Protein AF-0000000085165611 (afdb_homodimer)

InterPro domains:
  IPR003018 GAF domain [PF01590] (35-197)
  IPR003018 GAF domain [SM00065] (34-207)
  IPR003607 HD/PDEase domain [SM00471] (224-496)
  IPR003607 HD/PDEase domain [cd00077] (228-329)
  IPR003607 HD/PDEase domain [cd00077] (419-497)
  IPR006674 HD domain [PF01966] (229-298)
  IPR029016 GAF-like domain superfamily [G3DSA:3.30.450.40] (13-206)
  IPR037522 HD-GYP domain [PF13487] (404-520)
  IPR037522 HD-GYP domain [PS51832] (206-311)
  IPR037522 HD-GYP domain [PS51832] (328-537)

pLDDT: mean 88.77, std 11.67, range [25.05, 98.56]

Solvent-accessible surface area (backbone atoms only — not comparable to full-atom values): 56032 Å² total; per-residue (Å²): 122,44,41,41,57,64,50,50,49,45,53,50,46,49,43,48,50,48,45,51,50,52,48,50,48,49,34,51,55,56,59,47,89,44,68,67,58,37,52,51,47,53,49,52,52,50,26,62,77,55,22,27,44,26,37,38,36,30,37,56,37,73,94,77,42,26,28,34,34,68,46,75,51,52,73,58,51,88,75,70,87,74,54,59,79,39,70,42,70,59,38,47,47,33,61,60,22,29,14,47,73,70,63,42,66,43,80,38,56,42,56,81,67,61,82,68,77,54,76,41,48,79,75,59,64,61,30,64,74,62,65,43,54,75,32,15,36,39,34,31,29,11,28,32,95,88,63,52,52,50,22,29,42,35,37,31,29,26,32,76,51,71,87,64,71,62,46,53,89,48,27,72,80,45,34,41,57,78,47,73,65,55,52,51,53,49,37,48,52,33,21,34,48,29,32,45,50,51,50,52,49,50,52,52,39,50,51,46,26,45,52,30,43,52,53,47,53,46,53,53,55,23,65,72,36,64,63,40,60,64,44,36,59,51,25,16,52,38,26,41,49,47,52,53,50,38,48,68,33,77,63,75,94,43,39,88,45,74,68,52,74,55,48,44,49,24,50,29,52,15,36,43,44,33,64,57,12,49,65,77,35,60,62,71,68,75,64,56,75,31,29,54,55,73,58,57,49,50,37,52,53,37,47,53,49,29,47,52,32,40,53,52,22,52,51,27,42,50,48,33,52,49,49,69,74,52,38,79,62,77,78,51,91,83,58,93,33,72,67,58,51,53,54,49,49,51,50,51,50,49,52,52,52,51,50,51,52,52,51,50,49,53,50,50,61,59,47,29,41,32,58,73,61,57,73,65,63,51,58,57,53,56,54,43,61,71,38,64,43,68,45,95,84,70,43,79,40,59,74,50,50,71,71,56,47,52,35,49,64,37,51,69,42,39,56,41,73,70,56,44,52,48,56,59,42,16,35,56,45,19,28,57,52,46,65,65,31,54,57,48,87,73,37,57,57,27,36,62,37,24,34,39,36,56,42,16,37,69,26,82,26,37,87,80,37,49,44,50,90,75,51,54,68,69,15,53,43,36,27,53,25,44,53,50,44,66,43,43,44,69,46,39,94,82,47,75,45,42,52,58,65,58,42,50,50,50,51,50,53,38,22,75,68,35,36,44,60,52,69,57,50,48,50,41,58,76,67,44,39,57,40,81,78,68,52,68,125,122,45,42,42,55,66,49,50,48,46,52,51,46,48,44,50,50,49,46,50,50,52,49,50,49,48,34,51,55,57,59,47,89,43,68,69,58,37,52,51,48,56,50,52,52,50,26,61,76,53,23,28,44,27,35,38,35,30,38,56,37,73,93,77,44,27,29,35,34,69,46,74,50,52,75,59,52,87,75,70,86,75,55,58,79,40,70,42,70,59,38,48,48,34,60,62,24,29,16,47,74,69,64,42,66,44,81,38,56,41,56,81,69,61,82,68,77,53,77,42,46,80,77,60,63,61,29,64,74,64,66,43,53,74,32,14,35,40,35,31,28,11,28,31,95,88,63,50,54,49,21,29,41,35,38,32,29,25,32,76,48,70,88,63,72,62,44,54,89,46,27,72,78,45,35,40,56,80,48,72,66,54,49,52,53,48,36,47,52,32,21,32,48,28,30,44,50,51,50,51,50,49,51,52,40,51,51,48,26,44,52,30,42,51,53,46,53,46,53,54,53,22,65,72,36,65,62,40,61,64,43,35,60,52,25,15,53,38,27,40,49,49,51,53,49,38,48,70,33,78,62,73,94,44,38,86,45,75,70,52,75,55,47,45,49,25,50,29,52,15,35,43,45,33,64,56,11,50,65,75,35,59,64,70,68,74,65,55,74,30,28,52,53,73,58,56,49,50,37,51,50,37,47,52,50,29,48,53,33,41,53,52,22,52,50,27,43,49,49,35,54,50,48,69,74,53,38,80,61,76,79,50,91,84,58,90,35,74,67,58,53,52,54,48,49,49,52,51,50,48,53,51,52,52,51,52,52,52,51,51,50,54,50,49,60,57,47,30,42,32,57,72,62,55,73,65,63,52,57,56,53,57,54,43,60,70,38,64,42,68,44,96,85,70,43,78,40,59,75,51,50,72,70,56,46,54,36,47,63,37,52,67,43,39,54,40,73,68,56,45,51,49,56,59,41,15,35,57,44,20,28,58,52,45,65,65,31,54,56,47,85,73,38,58,57,27,33,63,36,23,34,40,36,55,41,16,38,68,27,80,23,38,88,78,37,48,43,49,90,77,51,54,68,70,15,54,43,38,26,54,24,46,53,50,47,67,44,43,44,68,43,40,94,80,49,75,44,41,53,58,64,58,43,50,50,51,51,50,52,40,22,73,66,35,35,43,62,52,69,57,50,49,49,40,58,77,66,44,41,58,41,82,77,69,50,69,127

Foldseek 3Di:
DDPDPVVVVVVVVVVVVVVVLLVVLLVVLLPDQDPLVNQVSLQVSLCVVQLFQKKWKWFADVVVQKTFTQDIDGNAFDDDPPNRGDIGGLDCAAQFSVCQVPVDKDWFQALVPDPPPDSYHDDCVVCVVGQHGWGIKIKGFQAEPVGHGGMIMMTTFRFPDNPDHDGNVCSNVGGGTGDPVSNVSSNVSSNSSSHSSVVSVVVVVVVVVVVVVLLVLLQVLCVLALLCHCVLVQLLLLLLLLLVLLQVDCDDPSNPPHADPLRSVLLSSLSNLLQVLCSVFDSCLSPPQWLDDPVRLVVLVVLLVVQLVQLVVVLVVVLVVVCVVPPPFPPDVPDPTPNVVVNVVSVVVSVVVNVVSVVLNVLQVVLRHQDADDPVSLVVLVVQQVDWGQDPVRDIDGSADPVRSQSSNDGHGRDHPVSVVSSLCSLVSSLVVVCPDPDDPSNNCSSVLSSCLQFFQCQPGDDRSDHVVPHDPSSLSSNLSSQLCSQQPPSDPVRHGDANVVSLVVSVVSVVVRRGPNVSSVSCVVVVSSCSVPHDD/DDPDPVVVVVVVVVVVVVVVLLVVLLVVLLPDQDPLSNQVSLQVSLCVVQLFQKKWKWFADVVVQKTFTDDIDGNAFDDDPPNRGDIGGLDCAAQFSVCQVPVDKDWFQALVPDPPPDSYHDDCVVCVVGQHGWGIKIKGFQAEPVGHGGMIMMTTFRFPDNVDHDGNVCSNVGGGTGDPVSNVSSNVSSNSSSHSSVVSVVVVVVVVVVVVVLLVLLQVLCVLALLCHCVLVQLLLLLLLLLVLLQVDCDDPSNPPHADPLRSVLLSSLSNLLQVLCSVFDSCLSPPQWLDDPVRLVVLVVLLVVQLVLLVVVLVVVLVVVCVVPPPFPPDVPDPTPNVVVNVVSVVVSVVVNVVSVVLNVLQVVLRHQDADDPVSLVVLVVQQVDWGQDPVRDIDGSADPVRSQSSNDGHGRDHPVSVVSSLCSLVSSLVVVCPDPDDPSNNCSSVLSSCLQFFQCQPGDDRSDHVVPHDPSSLSSNLSSQLCSQQPPSDPVRPGDANVVSLVVSVVSVVVRRGPNVSSVSCVVVVSVCSVPHDD

Nearest PDB structures (foldseek):
  1ykd-assembly1_A  TM=7.305E-01  e=1.383E-09  Anabaena sp.
  1ykd-assembly1_B  TM=7.336E-01  e=3.311E-09  Anabaena sp.
  4r8z-assembly1_B  TM=8.592E-01  e=1.250E-07  Pseudomonas aeruginosa PAO1
  3ci6-assembly1_B  TM=8.349E-01  e=9.935E-08  Acinetobacter baylyi ADP1
  3trc-assembly1_A-2  TM=8.816E-01  e=5.442E-07  Coxiella burnetii

Sequence (1074 aa):
MILSPFERAVLGQEAEALVDQLLEIGISLSASQSLEELLHLILTKSRQITASDAGTIFLVQRERAVLEFKAAQNDSVTLPEQVQDYTIPLTADSLVGYAALTGESLNIADVYALKGSEMYQFNRSFDEALHYRTCSVLVVPMQNISGEVIGVLQLINRKRSPDTRLRPETSVALTQPYSPWEEHIVRSLASQAAVIIERNHLLESIEQLFEGFITASVQAIETRDPVTAGHSERVAALTVRLAEITNATSRGVFRDVFFSDRQLQEIRYAALLHDFGKVGVPEAILNKQKKFYPEQLEVIRQRFALVRRTLEMETAQAKVNYLLSHPHQPHTPQQRCQSCTFLRDLDQQLQQQLHTLEAYWQLIEQANEPQILEEEPLAQLQELTQFYYRGTDGELHPLITASELEQLLVRRGNLTQGERRMIEAHVTYTYEFLSRIPWTPHLKNVPIIAYGHHERLNGSGYPRGIGAAEIPLQTQMLAIADIYDALTAKDRPYKKSLPVDRALGILWQEAREFKINPDLVELFEQQEVFRVLGHQRMILSPFERAVLGQEAEALVDQLLEIGISLSASQSLEELLHLILTKSRQITASDAGTIFLVQRERAVLEFKAAQNDSVTLPEQVQDYTIPLTADSLVGYAALTGESLNIADVYALKGSEMYQFNRSFDEALHYRTCSVLVVPMQNISGEVIGVLQLINRKRSPDTRLRPETSVALTQPYSPWEEHIVRSLASQAAVIIERNHLLESIEQLFEGFITASVQAIETRDPVTAGHSERVAALTVRLAEITNATSRGVFRDVFFSDRQLQEIRYAALLHDFGKVGVPEAILNKQKKFYPEQLEVIRQRFALVRRTLEMETAQAKVNYLLSHPHQPHTPQQRCQSCTFLRDLDQQLQQQLHTLEAYWQLIEQANEPQILEEEPLAQLQELTQFYYRGTDGELHPLITASELEQLLVRRGNLTQGERRMIEAHVTYTYEFLSRIPWTPHLKNVPIIAYGHHERLNGSGYPRGIGAAEIPLQTQMLAIADIYDALTAKDRPYKKSLPVDRALGILWQEAREFKINPDLVELFEQQEVFRVLGHQR

Radius of gyration: 42.4 Å; Cα contacts (8 Å, |Δi|>4): 1727; chains: 2; bounding box: 73×146×103 Å

Structure (mmCIF, N/CA/C/O backbone):
data_AF-0000000085165611-model_v1
#
loop_
_entity.id
_entity.type
_entity.pdbx_description
1 polymer 'Tlr0485 protein'
#
loop_
_atom_site.group_PDB
_atom_site.id
_atom_site.type_symbol
_atom_site.label_atom_id
_atom_site.label_alt_id
_atom_site.label_comp_id
_atom_site.label_asym_id
_atom_site.label_entity_id
_atom_site.label_seq_id
_atom_site.pdbx_PDB_ins_code
_atom_site.Cartn_x
_atom_site.Cartn_y
_atom_site.Cartn_z
_atom_site.occupancy
_atom_site.B_iso_or_equiv
_atom_site.auth_seq_id
_atom_site.auth_comp_id
_atom_site.auth_asym_id
_atom_site.auth_atom_id
_atom_site.pdbx_PDB_model_num
ATOM 1 N N . MET A 1 1 ? -7.629 60.812 35.438 1 25.2 1 MET A N 1
ATOM 2 C CA . MET A 1 1 ? -6.191 60.594 35.5 1 25.2 1 MET A CA 1
ATOM 3 C C . MET A 1 1 ? -5.641 60.094 34.188 1 25.2 1 MET A C 1
ATOM 5 O O . MET A 1 1 ? -5.98 59 33.719 1 25.2 1 MET A O 1
ATOM 9 N N . ILE A 1 2 ? -5.195 60.969 33.344 1 33.34 2 ILE A N 1
ATOM 10 C CA . ILE A 1 2 ? -4.602 61.031 32 1 33.34 2 ILE A CA 1
ATOM 11 C C . ILE A 1 2 ? -3.283 60.25 32 1 33.34 2 ILE A C 1
ATOM 13 O O . ILE A 1 2 ? -2.369 60.594 32.781 1 33.34 2 ILE A O 1
ATOM 17 N N . LEU A 1 3 ? -3.395 59.031 31.609 1 39.53 3 LEU A N 1
ATOM 18 C CA . LEU A 1 3 ? -2.086 58.406 31.594 1 39.53 3 LEU A CA 1
ATOM 19 C C . LEU A 1 3 ? -1.051 59.281 30.906 1 39.53 3 LEU A C 1
ATOM 21 O O . LEU A 1 3 ? -1.366 60 29.953 1 39.53 3 LEU A O 1
ATOM 25 N N . SER A 1 4 ? -0.055 59.5 31.359 1 42.5 4 SER A N 1
ATOM 26 C CA . SER A 1 4 ? 1.121 60.188 30.844 1 42.5 4 SER A CA 1
ATOM 27 C C . SER A 1 4 ? 1.588 59.562 29.531 1 42.5 4 SER A C 1
ATOM 29 O O . SER A 1 4 ? 1.284 58.406 29.234 1 42.5 4 SER A O 1
ATOM 31 N N . PRO A 1 5 ? 1.994 60.406 28.562 1 45.75 5 PRO A N 1
ATOM 32 C CA . PRO A 1 5 ? 2.645 59.875 27.344 1 45.75 5 PRO A CA 1
ATOM 33 C C . PRO A 1 5 ? 3.496 58.656 27.609 1 45.75 5 PRO A C 1
ATOM 35 O O . PRO A 1 5 ? 3.541 57.719 26.781 1 45.75 5 PRO A O 1
ATOM 38 N N . PHE A 1 6 ? 4.086 58.594 28.656 1 42.22 6 PHE A N 1
ATOM 39 C CA . PHE A 1 6 ? 4.918 57.469 29.047 1 42.22 6 PHE A CA 1
ATOM 40 C C . PHE A 1 6 ? 4.062 56.25 29.312 1 42.22 6 PHE A C 1
ATOM 42 O O . PHE A 1 6 ? 4.41 55.125 28.891 1 42.22 6 PHE A O 1
ATOM 49 N N . GLU A 1 7 ? 2.969 56.406 29.891 1 45.28 7 GLU A N 1
ATOM 50 C CA . GLU A 1 7 ? 2.127 55.25 30.219 1 45.28 7 GLU A CA 1
ATOM 51 C C . GLU A 1 7 ? 1.433 54.719 28.984 1 45.28 7 GLU A C 1
ATOM 53 O O . GLU A 1 7 ? 1.263 53.5 28.844 1 45.28 7 GLU A O 1
ATOM 58 N N . ARG A 1 8 ? 1.171 55.594 28.125 1 51.44 8 ARG A N 1
ATOM 59 C CA . ARG A 1 8 ? 0.612 55.219 26.828 1 51.44 8 ARG A CA 1
ATOM 60 C C . ARG A 1 8 ? 1.602 54.406 26.016 1 51.44 8 ARG A C 1
ATOM 62 O O . ARG A 1 8 ? 1.213 53.438 25.359 1 51.44 8 ARG A O 1
ATOM 69 N N . ALA A 1 9 ? 2.639 54.906 26.156 1 53.38 9 ALA A N 1
ATOM 70 C CA . ALA A 1 9 ? 3.762 54.25 25.484 1 53.38 9 ALA A CA 1
ATOM 71 C C . ALA A 1 9 ? 4 52.844 26.078 1 53.38 9 ALA A C 1
ATOM 73 O O . ALA A 1 9 ? 4.25 51.906 25.344 1 53.38 9 ALA A O 1
ATOM 74 N N . VAL A 1 10 ? 3.764 52.781 27.344 1 47.91 10 VAL A N 1
ATOM 75 C CA . VAL A 1 10 ? 4.004 51.5 28.016 1 47.91 10 VAL A CA 1
ATOM 76 C C . VAL A 1 10 ? 2.893 50.531 27.672 1 47.91 10 VAL A C 1
ATOM 78 O O . VAL A 1 10 ? 3.158 49.344 27.391 1 47.91 10 VAL A O 1
ATOM 81 N N . LEU A 1 11 ? 1.611 51 27.703 1 51.94 11 LEU A N 1
ATOM 82 C CA . LEU A 1 11 ? 0.497 50.094 27.359 1 51.94 11 LEU A CA 1
ATOM 83 C C . LEU A 1 11 ? 0.57 49.688 25.891 1 51.94 11 LEU A C 1
ATOM 85 O O . LEU A 1 11 ? 0.259 48.531 25.562 1 51.94 11 LEU A O 1
ATOM 89 N N . GLY A 1 12 ? 0.924 50.719 25.172 1 58.59 12 GLY A N 1
ATOM 90 C CA . GLY A 1 12 ? 1.148 50.406 23.781 1 58.59 12 GLY A CA 1
ATOM 91 C C . GLY A 1 12 ? 2.262 49.406 23.562 1 58.59 12 GLY A C 1
ATOM 92 O O . GLY A 1 12 ? 2.125 48.469 22.75 1 58.59 12 GLY A O 1
ATOM 93 N N . GLN A 1 13 ? 3.283 49.594 24.359 1 64.81 13 GLN A N 1
ATOM 94 C CA . GLN A 1 13 ? 4.422 48.688 24.266 1 64.81 13 GLN A CA 1
ATOM 95 C C . GLN A 1 13 ? 4.066 47.312 24.797 1 64.81 13 GLN A C 1
ATOM 97 O O . GLN A 1 13 ? 4.48 46.281 24.234 1 64.81 13 GLN A O 1
ATOM 102 N N . GLU A 1 14 ? 3.24 47.344 25.844 1 69.25 14 GLU A N 1
ATOM 103 C CA . GLU A 1 14 ? 2.83 46.062 26.406 1 69.25 14 GLU A CA 1
ATOM 104 C C . GLU A 1 14 ? 1.91 45.312 25.453 1 69.25 14 GLU A C 1
ATOM 106 O O . GLU A 1 14 ? 2.021 44.094 25.312 1 69.25 14 GLU A O 1
ATOM 111 N N . ALA A 1 15 ? 1.053 46.062 24.875 1 71.62 15 ALA A N 1
ATOM 112 C CA . ALA A 1 15 ? 0.154 45.469 23.891 1 71.62 15 ALA A CA 1
ATOM 113 C C . ALA A 1 15 ? 0.929 44.938 22.703 1 71.62 15 ALA A C 1
ATOM 115 O O . ALA A 1 15 ? 0.644 43.844 22.203 1 71.62 15 ALA A O 1
ATOM 116 N N . GLU A 1 16 ? 1.947 45.656 22.359 1 76.44 16 GLU A N 1
ATOM 117 C CA . GLU A 1 16 ? 2.779 45.219 21.25 1 76.44 16 GLU A CA 1
ATOM 118 C C . GLU A 1 16 ? 3.58 43.969 21.609 1 76.44 16 GLU A C 1
ATOM 120 O O . GLU A 1 16 ? 3.74 43.062 20.781 1 76.44 16 GLU A O 1
ATOM 125 N N . ALA A 1 17 ? 4.004 43.938 22.781 1 79.94 17 ALA A N 1
ATOM 126 C CA . ALA A 1 17 ? 4.762 42.781 23.25 1 79.94 17 ALA A CA 1
ATOM 127 C C . ALA A 1 17 ? 3.883 41.531 23.297 1 79.94 17 ALA A C 1
ATOM 129 O O . ALA A 1 17 ? 4.328 40.438 22.953 1 79.94 17 ALA A O 1
ATOM 130 N N . LEU A 1 18 ? 2.691 41.75 23.719 1 81.06 18 LEU A N 1
ATOM 131 C CA . LEU A 1 18 ? 1.76 40.625 23.766 1 81.06 18 LEU A CA 1
ATOM 132 C C . LEU A 1 18 ? 1.446 40.094 22.375 1 81.06 18 LEU A C 1
ATOM 134 O O . LEU A 1 18 ? 1.398 38.875 22.141 1 81.06 18 LEU A O 1
ATOM 138 N N . VAL A 1 19 ? 1.24 41 21.5 1 82.75 19 VAL A N 1
ATOM 139 C CA . VAL A 1 19 ? 0.965 40.625 20.109 1 82.75 19 VAL A CA 1
ATOM 140 C C . VAL A 1 19 ? 2.123 39.812 19.562 1 82.75 19 VAL A C 1
ATOM 142 O O . VAL A 1 19 ? 1.909 38.75 18.938 1 82.75 19 VAL A O 1
ATOM 145 N N . ASP A 1 20 ? 3.285 40.219 19.859 1 82.88 20 ASP A N 1
ATOM 146 C CA . ASP A 1 20 ? 4.48 39.5 19.406 1 82.88 20 ASP A CA 1
ATOM 147 C C . ASP A 1 20 ? 4.547 38.094 19.984 1 82.88 20 ASP A C 1
ATOM 149 O O . ASP A 1 20 ? 4.883 37.156 19.281 1 82.88 20 ASP A O 1
ATOM 153 N N . GLN A 1 21 ? 4.297 38.062 21.109 1 84.25 21 GLN A N 1
ATOM 154 C CA . GLN A 1 21 ? 4.328 36.75 21.797 1 84.25 21 GLN A CA 1
ATOM 155 C C . GLN A 1 21 ? 3.297 35.812 21.203 1 84.25 21 GLN A C 1
ATOM 157 O O . GLN A 1 21 ? 3.592 34.625 20.969 1 84.25 21 GLN A O 1
ATOM 162 N N . LEU A 1 22 ? 2.105 36.312 20.984 1 84.94 22 LEU A N 1
ATOM 163 C CA . LEU A 1 22 ? 1.025 35.5 20.453 1 84.94 22 LEU A CA 1
ATOM 164 C C . LEU A 1 22 ? 1.338 35 19.047 1 84.94 22 LEU A C 1
ATOM 166 O O . LEU A 1 22 ? 1.074 33.844 18.703 1 84.94 22 LEU A O 1
ATOM 170 N N . LEU A 1 23 ? 1.896 35.844 18.281 1 84.12 23 LEU A N 1
ATOM 171 C CA . LEU A 1 23 ? 2.287 35.469 16.922 1 84.12 23 LEU A CA 1
ATOM 172 C C . LEU A 1 23 ? 3.371 34.406 16.938 1 84.12 23 LEU A C 1
ATOM 174 O O . LEU A 1 23 ? 3.311 33.438 16.172 1 84.12 23 LEU A O 1
ATOM 178 N N . GLU A 1 24 ? 4.273 34.562 17.828 1 84.88 24 GLU A N 1
ATOM 179 C CA . GLU A 1 24 ? 5.344 33.594 17.969 1 84.88 24 GLU A CA 1
ATOM 180 C C . GLU A 1 24 ? 4.797 32.219 18.391 1 84.88 24 GLU A C 1
ATOM 182 O O . GLU A 1 24 ? 5.266 31.188 17.922 1 84.88 24 GLU A O 1
ATOM 187 N N . ILE A 1 25 ? 3.891 32.25 19.25 1 83.94 25 ILE A N 1
ATOM 188 C CA . ILE A 1 25 ? 3.26 31.031 19.703 1 83.94 25 ILE A CA 1
ATOM 189 C C . ILE A 1 25 ? 2.557 30.344 18.531 1 83.94 25 ILE A C 1
ATOM 191 O O . ILE A 1 25 ? 2.701 29.125 18.344 1 83.94 25 ILE A O 1
ATOM 195 N N . GLY A 1 26 ? 1.841 31.141 17.766 1 84.5 26 GLY A N 1
ATOM 196 C CA . GLY A 1 26 ? 1.147 30.578 16.609 1 84.5 26 GLY A CA 1
ATOM 197 C C . GLY A 1 26 ? 2.076 29.875 15.633 1 84.5 26 GLY A C 1
ATOM 198 O O . GLY A 1 26 ? 1.779 28.766 15.172 1 84.5 26 GLY A O 1
ATOM 199 N N . ILE A 1 27 ? 3.18 30.484 15.414 1 83.38 27 ILE A N 1
ATOM 200 C CA . ILE A 1 27 ? 4.176 29.938 14.508 1 83.38 27 ILE A CA 1
ATOM 201 C C . ILE A 1 27 ? 4.742 28.641 15.094 1 83.38 27 ILE A C 1
ATOM 203 O O . ILE A 1 27 ? 4.809 27.609 14.414 1 83.38 27 ILE A O 1
ATOM 207 N N . SER A 1 28 ? 5.062 28.703 16.344 1 83.38 28 SER A N 1
ATOM 208 C CA . SER A 1 28 ? 5.688 27.562 17 1 83.38 28 SER A CA 1
ATOM 209 C C . SER A 1 28 ? 4.73 26.375 17.062 1 83.38 28 SER A C 1
ATOM 211 O O . SER A 1 28 ? 5.133 25.234 16.844 1 83.38 28 SER A O 1
ATOM 213 N N . LEU A 1 29 ? 3.514 26.703 17.375 1 85.38 29 LEU A N 1
ATOM 214 C CA . LEU A 1 29 ? 2.516 25.641 17.438 1 85.38 29 LEU A CA 1
ATOM 215 C C . LEU A 1 29 ? 2.35 24.984 16.062 1 85.38 29 LEU A C 1
ATOM 217 O O . LEU A 1 29 ? 2.33 23.766 15.961 1 85.38 29 LEU A O 1
ATOM 221 N N . SER A 1 30 ? 2.307 25.75 15.047 1 85.06 30 SER A N 1
ATOM 222 C CA . SER A 1 30 ? 2.094 25.25 13.688 1 85.06 30 SER A CA 1
ATOM 223 C C . SER A 1 30 ? 3.287 24.422 13.211 1 85.06 30 SER A C 1
ATOM 225 O O . SER A 1 30 ? 3.139 23.547 12.367 1 85.06 30 SER A O 1
ATOM 227 N N . ALA A 1 31 ? 4.41 24.672 13.781 1 83.44 31 ALA A N 1
ATOM 228 C CA . ALA A 1 31 ? 5.645 24.031 13.328 1 83.44 31 ALA A CA 1
ATOM 229 C C . ALA A 1 31 ? 5.895 22.719 14.078 1 83.44 31 ALA A C 1
ATOM 231 O O . ALA A 1 31 ? 6.73 21.906 13.664 1 83.44 31 ALA A O 1
ATOM 232 N N . SER A 1 32 ? 5.199 22.469 15.125 1 81.94 32 SER A N 1
ATOM 233 C CA . SER A 1 32 ? 5.453 21.297 15.953 1 81.94 32 SER A CA 1
ATOM 234 C C . SER A 1 32 ? 5.207 20 15.172 1 81.94 32 SER A C 1
ATOM 236 O O . SER A 1 32 ? 4.223 19.891 14.438 1 81.94 32 SER A O 1
ATOM 238 N N . GLN A 1 33 ? 6.16 19.094 15.398 1 75.81 33 GLN A N 1
ATOM 239 C CA . GLN A 1 33 ? 6.094 17.875 14.609 1 75.81 33 GLN A CA 1
ATOM 240 C C . GLN A 1 33 ? 5.605 16.703 15.461 1 75.81 33 GLN A C 1
ATOM 242 O O . GLN A 1 33 ? 5.355 15.617 14.938 1 75.81 33 GLN A O 1
ATOM 247 N N . SER A 1 34 ? 5.547 16.922 16.766 1 82.38 34 SER A N 1
ATOM 248 C CA . SER A 1 34 ? 5.07 15.852 17.641 1 82.38 34 SER A CA 1
ATOM 249 C C . SER A 1 34 ? 4.047 16.375 18.641 1 82.38 34 SER A C 1
ATOM 251 O O . SER A 1 34 ? 4.117 17.531 19.062 1 82.38 34 SER A O 1
ATOM 253 N N . LEU A 1 35 ? 3.229 15.531 18.953 1 83.5 35 LEU A N 1
ATOM 254 C CA . LEU A 1 35 ? 2.195 15.852 19.922 1 83.5 35 LEU A CA 1
ATOM 255 C C . LEU A 1 35 ? 2.814 16.25 21.266 1 83.5 35 LEU A C 1
ATOM 257 O O . LEU A 1 35 ? 2.365 17.203 21.906 1 83.5 35 LEU A O 1
ATOM 261 N N . GLU A 1 36 ? 3.768 15.531 21.641 1 85.62 36 GLU A N 1
ATOM 262 C CA . GLU A 1 36 ? 4.414 15.789 22.922 1 85.62 36 GLU A CA 1
ATOM 263 C C . GLU A 1 36 ? 5.004 17.188 22.969 1 85.62 36 GLU A C 1
ATOM 265 O O . GLU A 1 36 ? 4.797 17.922 23.938 1 85.62 36 GLU A O 1
ATOM 270 N N . GLU A 1 37 ? 5.68 17.516 21.938 1 88.12 37 GLU A N 1
ATOM 271 C CA . GLU A 1 37 ? 6.266 18.859 21.859 1 88.12 37 GLU A CA 1
ATOM 272 C C . GLU A 1 37 ? 5.184 19.938 21.844 1 88.12 37 GLU A C 1
ATOM 274 O O . GLU A 1 37 ? 5.336 20.969 22.5 1 88.12 37 GLU A O 1
ATOM 279 N N . LEU A 1 38 ? 4.184 19.672 21.125 1 87.88 38 LEU A N 1
ATOM 280 C CA . LEU A 1 38 ? 3.074 20.609 21.016 1 87.88 38 LEU A CA 1
ATOM 281 C C . LEU A 1 38 ? 2.422 20.859 22.375 1 87.88 38 LEU A C 1
ATOM 283 O O . LEU A 1 38 ? 2.172 22 22.75 1 87.88 38 LEU A O 1
ATOM 287 N N . LEU A 1 39 ? 2.186 19.812 23.156 1 90.44 39 LEU A N 1
ATOM 288 C CA . LEU A 1 39 ? 1.537 19.906 24.453 1 90.44 39 LEU A CA 1
ATOM 289 C C . LEU A 1 39 ? 2.414 20.672 25.453 1 90.44 39 LEU A C 1
ATOM 291 O O . LEU A 1 39 ? 1.922 21.516 26.188 1 90.44 39 LEU A O 1
ATOM 295 N N . HIS A 1 40 ? 3.621 20.406 25.375 1 92.38 40 HIS A N 1
ATOM 296 C CA . HIS A 1 40 ? 4.555 21.094 26.25 1 92.38 40 HIS A CA 1
ATOM 297 C C . HIS A 1 40 ? 4.613 22.594 25.922 1 92.38 40 HIS A C 1
ATOM 299 O O . HIS A 1 40 ? 4.641 23.438 26.812 1 92.38 40 HIS A O 1
ATOM 305 N N . LEU A 1 41 ? 4.621 22.828 24.656 1 90.94 41 LEU A N 1
ATOM 306 C CA . LEU A 1 41 ? 4.734 24.203 24.203 1 90.94 41 LEU A CA 1
ATOM 307 C C . LEU A 1 41 ? 3.506 25.016 24.594 1 90.94 41 LEU A C 1
ATOM 309 O O . LEU A 1 41 ? 3.627 26.109 25.141 1 90.94 41 LEU A O 1
ATOM 313 N N . ILE A 1 42 ? 2.357 24.531 24.359 1 91.62 42 ILE A N 1
ATOM 314 C CA . ILE A 1 42 ? 1.135 25.266 24.656 1 91.62 42 ILE A CA 1
ATOM 315 C C . ILE A 1 42 ? 1.009 25.469 26.156 1 91.62 42 ILE A C 1
ATOM 317 O O . ILE A 1 42 ? 0.556 26.531 26.609 1 91.62 42 ILE A O 1
ATOM 321 N N . LEU A 1 43 ? 1.379 24.516 26.906 1 94.44 43 LEU A N 1
ATOM 322 C CA . LEU A 1 43 ? 1.33 24.625 28.359 1 94.44 43 LEU A CA 1
ATOM 323 C C . LEU A 1 43 ? 2.307 25.688 28.859 1 94.44 43 LEU A C 1
ATOM 325 O O . LEU A 1 43 ? 1.938 26.531 29.672 1 94.44 43 LEU A O 1
ATOM 329 N N . THR A 1 44 ? 3.482 25.641 28.391 1 94.75 44 THR A N 1
ATOM 330 C CA . THR A 1 44 ? 4.516 26.594 28.781 1 94.75 44 THR A CA 1
ATOM 331 C C . THR A 1 44 ? 4.098 28.031 28.438 1 94.75 44 THR A C 1
ATOM 333 O O . THR A 1 44 ? 4.203 28.922 29.281 1 94.75 44 THR A O 1
ATOM 336 N N . LYS A 1 45 ? 3.6 28.156 27.266 1 91.94 45 LYS A N 1
ATOM 337 C CA . LYS A 1 45 ? 3.252 29.5 26.797 1 91.94 45 LYS A CA 1
ATOM 338 C C . LYS A 1 45 ? 2.025 30.031 27.531 1 91.94 45 LYS A C 1
ATOM 340 O O . LYS A 1 45 ? 1.962 31.219 27.875 1 91.94 45 LYS A O 1
ATOM 345 N N . SER A 1 46 ? 1.072 29.25 27.812 1 94.62 46 SER A N 1
ATOM 346 C CA . SER A 1 46 ? -0.107 29.656 28.562 1 94.62 46 SER A CA 1
ATOM 347 C C . SER A 1 46 ? 0.26 30.062 29.984 1 94.62 46 SER A C 1
ATOM 349 O O . SER A 1 46 ? -0.255 31.062 30.516 1 94.62 46 SER A O 1
ATOM 351 N N . ARG A 1 47 ? 1.124 29.297 30.547 1 95.62 47 ARG A N 1
ATOM 352 C CA . ARG A 1 47 ? 1.571 29.625 31.906 1 95.62 47 ARG A CA 1
ATOM 353 C C . ARG A 1 47 ? 2.338 30.938 31.922 1 95.62 47 ARG A C 1
ATOM 355 O O . ARG A 1 47 ? 2.174 31.75 32.844 1 95.62 47 ARG A O 1
ATOM 362 N N . GLN A 1 48 ? 3.129 31.141 30.969 1 92.75 48 GLN A N 1
ATOM 363 C CA . GLN A 1 48 ? 3.934 32.344 30.891 1 92.75 48 GLN A CA 1
ATOM 364 C C . GLN A 1 48 ? 3.053 33.594 30.719 1 92.75 48 GLN A C 1
ATOM 366 O O . GLN A 1 48 ? 3.264 34.594 31.375 1 92.75 48 GLN A O 1
ATOM 371 N N . ILE A 1 49 ? 2.092 33.469 29.906 1 89.25 49 ILE A N 1
ATOM 372 C CA . ILE A 1 49 ? 1.242 34.625 29.562 1 89.25 49 ILE A CA 1
ATOM 373 C C . ILE A 1 49 ? 0.373 34.969 30.766 1 89.25 49 ILE A C 1
ATOM 375 O O . ILE A 1 49 ? 0.104 36.156 31.016 1 89.25 49 ILE A O 1
ATOM 379 N N . THR A 1 50 ? 0.032 34 31.641 1 93.69 50 THR A N 1
ATOM 380 C CA . THR A 1 50 ? -0.879 34.25 32.75 1 93.69 50 THR A CA 1
ATOM 381 C C . THR A 1 50 ? -0.124 34.25 34.062 1 93.69 50 THR A C 1
ATOM 383 O O . THR A 1 50 ? -0.728 34.406 35.125 1 93.69 50 THR A O 1
ATOM 386 N N . ALA A 1 51 ? 1.152 33.938 34 1 95.94 51 ALA A N 1
ATOM 387 C CA . ALA A 1 51 ? 1.965 33.812 35.219 1 95.94 51 ALA A CA 1
ATOM 388 C C . ALA A 1 51 ? 1.409 32.75 36.125 1 95.94 51 ALA A C 1
ATOM 390 O O . ALA A 1 51 ? 1.344 32.938 37.344 1 95.94 51 ALA A O 1
ATOM 391 N N . SER A 1 52 ? 0.936 31.688 35.562 1 97.38 52 SER A N 1
ATOM 392 C CA . SER A 1 52 ? 0.408 30.578 36.344 1 97.38 52 SER A CA 1
ATOM 393 C C . SER A 1 52 ? 1.532 29.719 36.938 1 97.38 52 SER A C 1
ATOM 395 O O . SER A 1 52 ? 2.539 29.484 36.25 1 97.38 52 SER A O 1
ATOM 397 N N . ASP A 1 53 ? 1.341 29.266 38.062 1 97.44 53 ASP A N 1
ATOM 398 C CA . ASP A 1 53 ? 2.359 28.469 38.719 1 97.44 53 ASP A CA 1
ATOM 399 C C . ASP A 1 53 ? 2.404 27.047 38.156 1 97.44 53 ASP A C 1
ATOM 401 O O . ASP A 1 53 ? 3.471 26.438 38.062 1 97.44 53 ASP A O 1
ATOM 405 N N . ALA A 1 54 ? 1.263 26.547 37.844 1 96.12 54 ALA A N 1
ATOM 406 C CA . ALA A 1 54 ? 1.18 25.188 37.344 1 96.12 54 ALA A CA 1
ATOM 407 C C . ALA A 1 54 ? 0.154 25.078 36.219 1 96.12 54 ALA A C 1
ATOM 409 O O . ALA A 1 54 ? -0.655 25.984 36.031 1 96.12 54 ALA A O 1
ATOM 410 N N . GLY A 1 55 ? 0.261 24.031 35.469 1 95.94 55 GLY A N 1
ATOM 411 C CA . GLY A 1 55 ? -0.688 23.719 34.406 1 95.94 55 GLY A CA 1
ATOM 412 C C . GLY A 1 55 ? -0.712 22.25 34.031 1 95.94 55 GLY A C 1
ATOM 413 O O . GLY A 1 55 ? 0.26 21.531 34.281 1 95.94 55 GLY A O 1
ATOM 414 N N . THR A 1 56 ? -1.854 21.812 33.562 1 94.38 56 THR A N 1
ATOM 415 C CA . THR A 1 56 ? -2.016 20.438 33.125 1 94.38 56 THR A CA 1
ATOM 416 C C . THR A 1 56 ? -2.871 20.359 31.859 1 94.38 56 THR A C 1
ATOM 418 O O . THR A 1 56 ? -3.707 21.234 31.625 1 94.38 56 THR A O 1
ATOM 421 N N . ILE A 1 57 ? -2.564 19.391 31.031 1 95.19 57 ILE A N 1
ATOM 422 C CA . ILE A 1 57 ? -3.367 19.141 29.828 1 95.19 57 ILE A CA 1
ATOM 423 C C . ILE A 1 57 ? -3.895 17.703 29.859 1 95.19 57 ILE A C 1
ATOM 425 O O . ILE A 1 57 ? -3.148 16.766 30.156 1 95.19 57 ILE A O 1
ATOM 429 N N . PHE A 1 58 ? -5.199 17.578 29.625 1 95 58 PHE A N 1
ATOM 430 C CA . PHE A 1 58 ? -5.859 16.281 29.484 1 95 58 PHE A CA 1
ATOM 431 C C . PHE A 1 58 ? -6.391 16.109 28.062 1 95 58 PHE A C 1
ATOM 433 O O . PHE A 1 58 ? -6.914 17.047 27.469 1 95 58 PHE A O 1
ATOM 440 N N . LEU A 1 59 ? -6.203 14.961 27.516 1 93.69 59 LEU A N 1
ATOM 441 C CA . LEU A 1 59 ? -6.816 14.648 26.219 1 93.69 59 LEU A CA 1
ATOM 442 C C . LEU A 1 59 ? -8.031 13.734 26.406 1 93.69 59 LEU A C 1
ATOM 444 O O . LEU A 1 59 ? -8.016 12.836 27.25 1 93.69 59 LEU A O 1
ATOM 448 N N . VAL A 1 60 ? -9.031 13.93 25.641 1 94.38 60 VAL A N 1
ATOM 449 C CA . VAL A 1 60 ? -10.281 13.195 25.766 1 94.38 60 VAL A CA 1
ATOM 450 C C . VAL A 1 60 ? -10.203 11.898 24.953 1 94.38 60 VAL A C 1
ATOM 452 O O . VAL A 1 60 ? -9.852 11.914 23.781 1 94.38 60 VAL A O 1
ATOM 455 N N . GLN A 1 61 ? -10.43 10.867 25.625 1 90.06 61 GLN A N 1
ATOM 456 C CA . GLN A 1 61 ? -10.641 9.586 24.969 1 90.06 61 GLN A CA 1
ATOM 457 C C . GLN A 1 61 ? -12.102 9.164 25.047 1 90.06 61 GLN A C 1
ATOM 459 O O . GLN A 1 61 ? -12.508 8.484 26 1 90.06 61 GLN A O 1
ATOM 464 N N . ARG A 1 62 ? -12.789 9.406 24.047 1 86.44 62 ARG A N 1
ATOM 465 C CA . ARG A 1 62 ? -14.242 9.25 24.078 1 86.44 62 ARG A CA 1
ATOM 466 C C . ARG A 1 62 ? -14.633 7.773 24.109 1 86.44 62 ARG A C 1
ATOM 468 O O . ARG A 1 62 ? -15.594 7.398 24.781 1 86.44 62 ARG A O 1
ATOM 475 N N . GLU A 1 63 ? -13.969 6.953 23.359 1 82.12 63 GLU A N 1
ATOM 476 C CA . GLU A 1 63 ? -14.297 5.531 23.281 1 82.12 63 GLU A CA 1
ATOM 477 C C . GLU A 1 63 ? -14.219 4.867 24.641 1 82.12 63 GLU A C 1
ATOM 479 O O . GLU A 1 63 ? -15.031 4.008 24.969 1 82.12 63 GLU A O 1
ATOM 484 N N . ARG A 1 64 ? -13.289 5.293 25.531 1 85.44 64 ARG A N 1
ATOM 485 C CA . ARG A 1 64 ? -13.078 4.73 26.859 1 85.44 64 ARG A CA 1
ATOM 486 C C . ARG A 1 64 ? -13.758 5.578 27.922 1 85.44 64 ARG A C 1
ATOM 488 O O . ARG A 1 64 ? -13.758 5.215 29.109 1 85.44 64 ARG A O 1
ATOM 495 N N . ALA A 1 65 ? -14.266 6.699 27.484 1 91.75 65 ALA A N 1
ATOM 496 C CA . ALA A 1 65 ? -14.914 7.652 28.391 1 91.75 65 ALA A CA 1
ATOM 497 C C . ALA A 1 65 ? -13.969 8.094 29.5 1 91.75 65 ALA A C 1
ATOM 499 O O . ALA A 1 65 ? -14.336 8.055 30.672 1 91.75 65 ALA A O 1
ATOM 500 N N . VAL A 1 66 ? -12.805 8.43 29.094 1 94.25 66 VAL A N 1
ATOM 501 C CA . VAL A 1 66 ? -11.812 8.867 30.078 1 94.25 66 VAL A CA 1
ATOM 502 C C . VAL A 1 66 ? -11.062 10.086 29.547 1 94.25 66 VAL A C 1
ATOM 504 O O . VAL A 1 66 ? -11.102 10.383 28.359 1 94.25 66 VAL A O 1
ATOM 507 N N . LEU A 1 67 ? -10.414 10.82 30.516 1 94.19 67 LEU A N 1
ATOM 508 C CA . LEU A 1 67 ? -9.43 11.867 30.234 1 94.19 67 LEU A CA 1
ATOM 509 C C . LEU A 1 67 ? -8.023 11.391 30.578 1 94.19 67 LEU A C 1
ATOM 511 O O . LEU A 1 67 ? -7.77 10.914 31.688 1 94.19 67 LEU A O 1
ATOM 515 N N . GLU A 1 68 ? -7.207 11.5 29.641 1 92.38 68 GLU A N 1
ATOM 516 C CA . GLU A 1 68 ? -5.84 11.031 29.828 1 92.38 68 GLU A CA 1
ATOM 517 C C . GLU A 1 68 ? -4.902 12.195 30.141 1 92.38 68 GLU A C 1
ATOM 519 O O . GLU A 1 68 ? -4.828 13.164 29.391 1 92.38 68 GLU A O 1
ATOM 524 N N . PHE A 1 69 ? -4.246 12.023 31.234 1 90.56 69 PHE A N 1
ATOM 525 C CA . PHE A 1 69 ? -3.217 12.984 31.609 1 90.56 69 PHE A CA 1
ATOM 526 C C . PHE A 1 69 ? -2.037 12.914 30.641 1 90.56 69 PHE A C 1
ATOM 528 O O . PHE A 1 69 ? -1.413 11.867 30.484 1 90.56 69 PHE A O 1
ATOM 535 N N . LYS A 1 70 ? -1.701 14.078 30 1 89.19 70 LYS A N 1
ATOM 536 C CA . LYS A 1 70 ? -0.691 14 28.938 1 89.19 70 LYS A CA 1
ATOM 537 C C . LYS A 1 70 ? 0.512 14.883 29.266 1 89.19 70 LYS A C 1
ATOM 539 O O . LYS A 1 70 ? 1.64 14.57 28.875 1 89.19 70 LYS A O 1
ATOM 544 N N . ALA A 1 71 ? 0.286 16.016 29.891 1 91.06 71 ALA A N 1
ATOM 545 C CA . ALA A 1 71 ? 1.384 16.922 30.219 1 91.06 71 ALA A CA 1
ATOM 546 C C . ALA A 1 71 ? 1.098 17.688 31.5 1 91.06 71 ALA A C 1
ATOM 548 O O . ALA A 1 71 ? -0.057 18 31.812 1 91.06 71 ALA A O 1
ATOM 549 N N . ALA A 1 72 ? 2.133 17.969 32.281 1 92.81 72 ALA A N 1
ATOM 550 C CA . ALA A 1 72 ? 2.045 18.75 33.5 1 92.81 72 ALA A CA 1
ATOM 551 C C . ALA A 1 72 ? 3.328 19.547 33.75 1 92.81 72 ALA A C 1
ATOM 553 O O . ALA A 1 72 ? 4.422 19.062 33.438 1 92.81 72 ALA A O 1
ATOM 554 N N . GLN A 1 73 ? 3.121 20.719 34.25 1 93.69 73 GLN A N 1
ATOM 555 C CA . GLN A 1 73 ? 4.227 21.578 34.625 1 93.69 73 GLN A CA 1
ATOM 556 C C . GLN A 1 73 ? 3.924 22.297 35.938 1 93.69 73 GLN A C 1
ATOM 558 O O . GLN A 1 73 ? 2.768 22.609 36.219 1 93.69 73 GLN A O 1
ATOM 563 N N . ASN A 1 74 ? 4.91 22.469 36.781 1 94.25 74 ASN A N 1
ATOM 564 C CA . ASN A 1 74 ? 4.789 23.172 38.062 1 94.25 74 ASN A CA 1
ATOM 565 C C . ASN A 1 74 ? 6.09 23.875 38.438 1 94.25 74 ASN A C 1
ATOM 567 O O . ASN A 1 74 ? 7.16 23.266 38.406 1 94.25 74 ASN A O 1
ATOM 571 N N . ASP A 1 75 ? 5.992 25.062 38.844 1 94.19 75 ASP A N 1
ATOM 572 C CA . ASP A 1 75 ? 7.188 25.828 39.188 1 94.19 75 ASP A CA 1
ATOM 573 C C . ASP A 1 75 ? 7.594 25.625 40.625 1 94.19 75 ASP A C 1
ATOM 575 O O . ASP A 1 75 ? 8.75 25.844 41 1 94.19 75 ASP A O 1
ATOM 579 N N . SER A 1 76 ? 6.703 25.266 41.438 1 94.38 76 SER A N 1
ATOM 580 C CA . SER A 1 76 ? 6.93 25.312 42.875 1 94.38 76 SER A CA 1
ATOM 581 C C . SER A 1 76 ? 7.184 23.906 43.469 1 94.38 76 SER A C 1
ATOM 583 O O . SER A 1 76 ? 7.824 23.766 44.5 1 94.38 76 SER A O 1
ATOM 585 N N . VAL A 1 77 ? 6.629 22.922 42.812 1 91 77 VAL A N 1
ATOM 586 C CA . VAL A 1 77 ? 6.805 21.562 43.312 1 91 77 VAL A CA 1
ATOM 587 C C . VAL A 1 77 ? 7.324 20.672 42.188 1 91 77 VAL A C 1
ATOM 589 O O . VAL A 1 77 ? 7.051 20.922 41 1 91 77 VAL A O 1
ATOM 592 N N . THR A 1 78 ? 8.078 19.656 42.562 1 87.25 78 THR A N 1
ATOM 593 C CA . THR A 1 78 ? 8.547 18.641 41.594 1 87.25 78 THR A CA 1
ATOM 594 C C . THR A 1 78 ? 7.5 17.562 41.406 1 87.25 78 THR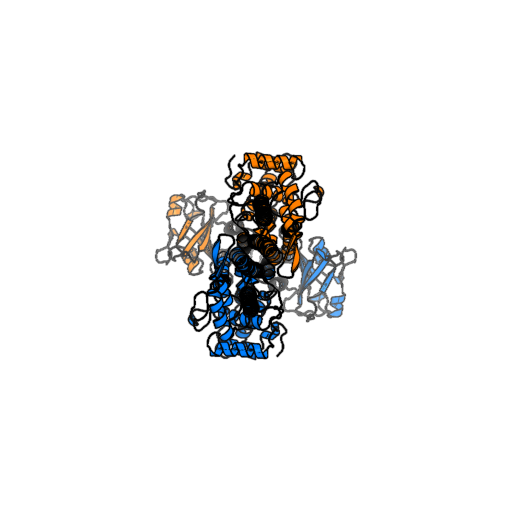 A C 1
ATOM 596 O O . THR A 1 78 ? 7.059 16.938 42.375 1 87.25 78 THR A O 1
ATOM 599 N N . LEU A 1 79 ? 7.145 17.453 40.188 1 85 79 LEU A N 1
ATOM 600 C CA . LEU A 1 79 ? 6.125 16.453 39.875 1 85 79 LEU A CA 1
ATOM 601 C C . LEU A 1 79 ? 6.75 15.062 39.75 1 85 79 LEU A C 1
ATOM 603 O O . LEU A 1 79 ? 7.871 14.922 39.25 1 85 79 LEU A O 1
ATOM 607 N N . PRO A 1 80 ? 5.992 14.047 40.125 1 75.88 80 PRO A N 1
ATOM 608 C CA . PRO A 1 80 ? 6.512 12.688 39.969 1 75.88 80 PRO A CA 1
ATOM 609 C C . PRO A 1 80 ? 6.566 12.242 38.531 1 75.88 80 PRO A C 1
ATOM 611 O O . PRO A 1 80 ? 5.785 12.719 37.688 1 75.88 80 PRO A O 1
ATOM 614 N N . GLU A 1 81 ? 7.574 11.445 38.125 1 67.12 81 GLU A N 1
ATOM 615 C CA . GLU A 1 81 ? 7.801 10.961 36.75 1 67.12 81 GLU A CA 1
ATOM 616 C C . GLU A 1 81 ? 6.605 10.164 36.25 1 67.12 81 GLU A C 1
ATOM 618 O O . GLU A 1 81 ? 6.297 10.18 35.062 1 67.12 81 GLU A O 1
ATOM 623 N N . GLN A 1 82 ? 5.867 9.453 37.062 1 59.47 82 GLN A N 1
ATOM 624 C CA . GLN A 1 82 ? 4.855 8.477 36.688 1 59.47 82 GLN A CA 1
ATOM 625 C C . GLN A 1 82 ? 3.518 9.148 36.406 1 59.47 82 GLN A C 1
ATOM 627 O O . GLN A 1 82 ? 2.516 8.477 36.156 1 59.47 82 GLN A O 1
ATOM 632 N N . VAL A 1 83 ? 3.43 10.406 36.344 1 59.84 83 VAL A N 1
ATOM 633 C CA . VAL A 1 83 ? 2.131 11.047 36.188 1 59.84 83 VAL A CA 1
ATOM 634 C C . VAL A 1 83 ? 1.643 10.875 34.75 1 59.84 83 VAL A C 1
ATOM 636 O O . VAL A 1 83 ? 0.453 11.039 34.469 1 59.84 83 VAL A O 1
ATOM 639 N N . GLN A 1 84 ? 2.412 10.352 33.812 1 60.47 84 GLN A N 1
ATOM 640 C CA . GLN A 1 84 ? 2.068 10.359 32.375 1 60.47 84 GLN A CA 1
ATOM 641 C C . GLN A 1 84 ? 1.033 9.281 32.062 1 60.47 84 GLN A C 1
ATOM 643 O O . GLN A 1 84 ? 0.271 9.422 31.094 1 60.47 84 GLN A O 1
ATOM 648 N N . ASP A 1 85 ? 0.736 8.391 33 1 65.19 85 ASP A N 1
ATOM 649 C CA . ASP A 1 85 ? -0.195 7.32 32.656 1 65.19 85 ASP A CA 1
ATOM 650 C C . ASP A 1 85 ? -1.463 7.402 33.5 1 65.19 85 ASP A C 1
ATOM 652 O O . ASP A 1 85 ? -2.219 6.434 33.594 1 65.19 85 ASP A O 1
ATOM 656 N N . TYR A 1 86 ? -1.803 8.633 33.844 1 80.38 86 TYR A N 1
ATOM 657 C CA . TYR A 1 86 ? -2.959 8.82 34.719 1 80.38 86 TYR A CA 1
ATOM 658 C C . TYR A 1 86 ? -4.199 9.172 33.906 1 80.38 86 TYR A C 1
ATOM 660 O O . TYR A 1 86 ? -4.125 9.938 32.938 1 80.38 86 TYR A O 1
ATOM 668 N N . THR A 1 87 ? -5.352 8.461 34.25 1 89.12 87 THR A N 1
ATOM 669 C CA . THR A 1 87 ? -6.629 8.734 33.594 1 89.12 87 THR A CA 1
ATOM 670 C C . THR A 1 87 ? -7.695 9.109 34.625 1 89.12 87 THR A C 1
ATOM 672 O O . THR A 1 87 ? -7.656 8.641 35.781 1 89.12 87 THR A O 1
ATOM 675 N N . ILE A 1 88 ? -8.508 10.008 34.281 1 88.88 88 ILE A N 1
ATOM 676 C CA . ILE A 1 88 ? -9.68 10.367 35.062 1 88.88 88 ILE A CA 1
ATOM 677 C C . ILE A 1 88 ? -10.953 10.094 34.281 1 88.88 88 ILE A C 1
ATOM 679 O O . ILE A 1 88 ? -10.969 10.258 33.031 1 88.88 88 ILE A O 1
ATOM 683 N N . PRO A 1 89 ? -11.961 9.664 35 1 91.81 89 PRO A N 1
ATOM 684 C CA . PRO A 1 89 ? -13.211 9.422 34.281 1 91.81 89 PRO A CA 1
ATOM 685 C C . PRO A 1 89 ? -13.773 10.688 33.625 1 91.81 89 PRO A C 1
ATOM 687 O O . PRO A 1 89 ? -13.688 11.773 34.219 1 91.81 89 PRO A O 1
ATOM 690 N N . LEU A 1 90 ? -14.328 10.516 32.5 1 94.12 90 LEU A N 1
ATOM 691 C CA . LEU A 1 90 ? -14.984 11.617 31.812 1 94.12 90 LEU A CA 1
ATOM 692 C C . LEU A 1 90 ? -16.391 11.844 32.375 1 94.12 90 LEU A C 1
ATOM 694 O O . LEU A 1 90 ? -17.375 11.453 31.75 1 94.12 90 LEU A O 1
ATOM 698 N N . THR A 1 91 ? -16.484 12.531 33.5 1 92.56 91 THR A N 1
ATOM 699 C CA . THR A 1 91 ? -17.734 12.883 34.188 1 92.56 91 THR A CA 1
ATOM 700 C C . THR A 1 91 ? -17.734 14.359 34.562 1 92.56 91 THR A C 1
ATOM 702 O O . THR A 1 91 ? -16.688 15 34.625 1 92.56 91 THR A O 1
ATOM 705 N N . ALA A 1 92 ? -18.891 14.805 34.875 1 92.06 92 ALA A N 1
ATOM 706 C CA . ALA A 1 92 ? -19.031 16.219 35.188 1 92.06 92 ALA A CA 1
ATOM 707 C C . ALA A 1 92 ? -18.625 16.516 36.625 1 92.06 92 ALA A C 1
ATOM 709 O O . ALA A 1 92 ? -18.578 17.672 37.031 1 92.06 92 ALA A O 1
ATOM 710 N N . ASP A 1 93 ? -18.188 15.523 37.281 1 90.69 93 ASP A N 1
ATOM 711 C CA . ASP A 1 93 ? -17.891 15.664 38.719 1 90.69 93 ASP A CA 1
ATOM 712 C C . ASP A 1 93 ? -16.594 16.422 38.938 1 90.69 93 ASP A C 1
ATOM 714 O O . ASP A 1 93 ? -16.422 17.094 39.969 1 90.69 93 ASP A O 1
ATOM 718 N N . SER A 1 94 ? -15.703 16.219 38.031 1 92 94 SER A N 1
ATOM 719 C CA . SER A 1 94 ? -14.43 16.906 38.156 1 92 94 SER A CA 1
ATOM 720 C C . SER A 1 94 ? -14.438 18.203 37.344 1 92 94 SER A C 1
ATOM 722 O O . SER A 1 94 ? -15.258 18.375 36.438 1 92 94 SER A O 1
ATOM 724 N N . LEU A 1 95 ? -13.555 19.172 37.656 1 94.19 95 LEU A N 1
ATOM 725 C CA . LEU A 1 95 ? -13.453 20.438 36.938 1 94.19 95 LEU A CA 1
ATOM 726 C C . LEU A 1 95 ? -13.156 20.188 35.469 1 94.19 95 LEU A C 1
ATOM 728 O O . LEU A 1 95 ? -13.836 20.75 34.594 1 94.19 95 LEU A O 1
ATOM 732 N N . VAL A 1 96 ? -12.156 19.344 35.219 1 95.06 96 VAL A N 1
ATOM 733 C CA . VAL A 1 96 ? -11.734 19.094 33.844 1 95.06 96 VAL A CA 1
ATOM 734 C C . VAL A 1 96 ? -12.797 18.281 33.125 1 95.06 96 VAL A C 1
ATOM 736 O O . VAL A 1 96 ? -13.039 18.5 31.922 1 95.06 96 VAL A O 1
ATOM 739 N N . GLY A 1 97 ? -13.383 17.328 33.844 1 94.88 97 GLY A N 1
ATOM 740 C CA . GLY A 1 97 ? -14.461 16.578 33.219 1 94.88 97 GLY A CA 1
ATOM 741 C C . GLY A 1 97 ? -15.656 17.422 32.844 1 94.88 97 GLY A C 1
ATOM 742 O O . GLY A 1 97 ? -16.25 17.234 31.781 1 94.88 97 GLY A O 1
ATOM 743 N N . TYR A 1 98 ? -15.992 18.359 33.688 1 95.44 98 TYR A N 1
ATOM 744 C CA . TYR A 1 98 ? -17.094 19.266 33.438 1 95.44 98 TYR A CA 1
ATOM 745 C C . TYR A 1 98 ? -16.828 20.078 32.156 1 95.44 98 TYR A C 1
ATOM 747 O O . TYR A 1 98 ? -17.688 20.188 31.297 1 95.44 98 TYR A O 1
ATOM 755 N N . ALA A 1 99 ? -15.664 20.641 32.094 1 96.12 99 ALA A N 1
ATOM 756 C CA . ALA A 1 99 ? -15.289 21.453 30.922 1 96.12 99 ALA A CA 1
ATOM 757 C C . ALA A 1 99 ? -15.281 20.609 29.656 1 96.12 99 ALA A C 1
ATOM 759 O O . ALA A 1 99 ? -15.672 21.078 28.578 1 96.12 99 ALA A O 1
ATOM 760 N N . ALA A 1 100 ? -14.82 19.359 29.766 1 95.94 100 ALA A N 1
ATOM 761 C CA . ALA A 1 100 ? -14.742 18.469 28.609 1 95.94 100 ALA A CA 1
ATOM 762 C C . ALA A 1 100 ? -16.141 18.125 28.094 1 95.94 100 ALA A C 1
ATOM 764 O O . ALA A 1 100 ? -16.344 18.062 26.875 1 95.94 100 ALA A O 1
ATOM 765 N N . LEU A 1 101 ? -17.062 17.953 28.922 1 94.81 101 LEU A N 1
ATOM 766 C CA . LEU A 1 101 ? -18.406 17.5 28.547 1 94.81 101 LEU A CA 1
ATOM 767 C C . LEU A 1 101 ? -19.266 18.672 28.094 1 94.81 101 LEU A C 1
ATOM 769 O O . LEU A 1 101 ? -20.047 18.547 27.141 1 94.81 101 LEU A O 1
ATOM 773 N N . THR A 1 102 ? -19.109 19.828 28.719 1 94.06 102 THR A N 1
ATOM 774 C CA . THR A 1 102 ? -20 20.953 28.453 1 94.06 102 THR A CA 1
ATOM 775 C C . THR A 1 102 ? -19.391 21.891 27.406 1 94.06 102 THR A C 1
ATOM 777 O O . THR A 1 102 ? -20.109 22.625 26.734 1 94.06 102 THR A O 1
ATOM 780 N N . GLY A 1 103 ? -18.078 21.953 27.344 1 94.75 103 GLY A N 1
ATOM 781 C CA . GLY A 1 103 ? -17.391 22.906 26.469 1 94.75 103 GLY A CA 1
ATOM 782 C C . GLY A 1 10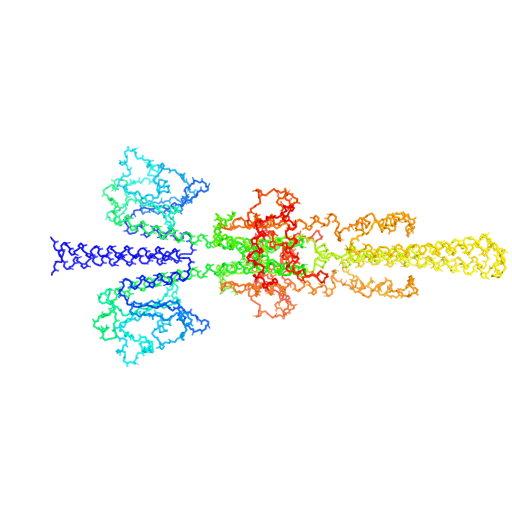3 ? -17.297 24.297 27.062 1 94.75 103 GLY A C 1
ATOM 783 O O . GLY A 1 103 ? -16.953 25.25 26.375 1 94.75 103 GLY A O 1
ATOM 784 N N . GLU A 1 104 ? -17.547 24.328 28.359 1 94.38 104 GLU A N 1
ATOM 785 C CA . GLU A 1 104 ? -17.516 25.609 29.047 1 94.38 104 GLU A CA 1
ATOM 786 C C . GLU A 1 104 ? -16.234 25.766 29.859 1 94.38 104 GLU A C 1
ATOM 788 O O . GLU A 1 104 ? -15.766 24.797 30.484 1 94.38 104 GLU A O 1
ATOM 793 N N . SER A 1 105 ? -15.742 27 29.875 1 96.62 105 SER A N 1
ATOM 794 C CA . SER A 1 105 ? -14.57 27.297 30.688 1 96.62 105 SER A CA 1
ATOM 795 C C . SER A 1 105 ? -14.969 27.516 32.156 1 96.62 105 SER A C 1
ATOM 797 O O . SER A 1 105 ? -16.094 27.938 32.438 1 96.62 105 SER A O 1
ATOM 799 N N . LEU A 1 106 ? -14.102 27.156 33 1 96.69 106 LEU A N 1
ATOM 800 C CA . LEU A 1 106 ? -14.266 27.453 34.438 1 96.69 106 LEU A CA 1
ATOM 801 C C . LEU A 1 106 ? -13.172 28.391 34.906 1 96.69 106 LEU A C 1
ATOM 803 O O . LEU A 1 106 ? -11.984 28.125 34.719 1 96.69 106 LEU A O 1
ATOM 807 N N . ASN A 1 107 ? -13.531 29.469 35.375 1 97.38 107 ASN A N 1
ATOM 808 C CA . ASN A 1 107 ? -12.656 30.453 36 1 97.38 107 ASN A CA 1
ATOM 809 C C . ASN A 1 107 ? -12.977 30.625 37.469 1 97.38 107 ASN A C 1
ATOM 811 O O . ASN A 1 107 ? -13.875 31.391 37.812 1 97.38 107 ASN A O 1
ATOM 815 N N . ILE A 1 108 ? -12.164 29.984 38.344 1 96.31 108 ILE A N 1
ATOM 816 C CA . ILE A 1 108 ? -12.461 29.922 39.781 1 96.31 108 ILE A CA 1
ATOM 817 C C . ILE A 1 108 ? -11.398 30.672 40.562 1 96.31 108 ILE A C 1
ATOM 819 O O . ILE A 1 108 ? -10.203 30.391 40.438 1 96.31 108 ILE A O 1
ATOM 823 N N . ALA A 1 109 ? -11.789 31.484 41.438 1 95.75 109 ALA A N 1
ATOM 824 C CA . ALA A 1 109 ? -10.867 32.312 42.219 1 95.75 109 ALA A CA 1
ATOM 825 C C . ALA A 1 109 ? -10.18 31.5 43.281 1 95.75 109 ALA A C 1
ATOM 827 O O . ALA A 1 109 ? -8.984 31.672 43.562 1 95.75 109 ALA A O 1
ATOM 828 N N . ASP A 1 110 ? -10.961 30.719 43.938 1 95.19 110 ASP A N 1
ATOM 829 C CA . ASP A 1 110 ? -10.453 29.828 44.969 1 95.19 110 ASP A CA 1
ATOM 830 C C . ASP A 1 110 ? -11.25 28.531 45 1 95.19 110 ASP A C 1
ATOM 832 O O . ASP A 1 110 ? -12.414 28.516 45.406 1 95.19 110 ASP A O 1
ATOM 836 N N . VAL A 1 111 ? -10.562 27.469 44.656 1 94.44 111 VAL A N 1
ATOM 837 C CA . VAL A 1 111 ? -11.25 26.188 44.531 1 94.44 111 VAL A CA 1
ATOM 838 C C . VAL A 1 111 ? -11.695 25.688 45.906 1 94.44 111 VAL A C 1
ATOM 840 O O . VAL A 1 111 ? -12.641 24.906 46 1 94.44 111 VAL A O 1
ATOM 843 N N . TYR A 1 112 ? -11.031 26.094 46.938 1 93.06 112 TYR A N 1
ATOM 844 C CA . TYR A 1 112 ? -11.391 25.656 48.281 1 93.06 112 TYR A CA 1
ATOM 845 C C . TYR A 1 112 ? -12.641 26.375 48.781 1 93.06 112 TYR A C 1
ATOM 847 O O . TYR A 1 112 ? -13.25 25.953 49.781 1 93.06 112 TYR A O 1
ATOM 855 N N . ALA A 1 113 ? -13.086 27.391 48.125 1 91.25 113 ALA A N 1
ATOM 856 C CA . ALA A 1 113 ? -14.281 28.141 48.5 1 91.25 113 ALA A CA 1
ATOM 857 C C . ALA A 1 113 ? -15.516 27.609 47.781 1 91.25 113 ALA A C 1
ATOM 859 O O . ALA A 1 113 ? -16.625 28.109 47.969 1 91.25 113 ALA A O 1
ATOM 860 N N . LEU A 1 114 ? -15.336 26.609 47.031 1 89.94 114 LEU A N 1
ATOM 861 C CA . LEU A 1 114 ? -16.469 26.016 46.312 1 89.94 114 LEU A CA 1
ATOM 862 C C . LEU A 1 114 ? -17.484 25.453 47.312 1 89.94 114 LEU A C 1
ATOM 864 O O . LEU A 1 114 ? -17.109 24.812 48.281 1 89.94 114 LEU A O 1
ATOM 868 N N . LYS A 1 115 ? -18.75 25.875 47.156 1 80.75 115 LYS A N 1
ATOM 869 C CA . LYS A 1 115 ? -19.797 25.641 48.125 1 80.75 115 LYS A CA 1
ATOM 870 C C . LYS A 1 115 ? -20.406 24.25 47.969 1 80.75 115 LYS A C 1
ATOM 872 O O . LYS A 1 115 ? -21.266 23.844 48.75 1 80.75 115 LYS A O 1
ATOM 877 N N . GLY A 1 116 ? -20.047 23.516 47.062 1 75.5 116 GLY A N 1
ATOM 878 C CA . GLY A 1 116 ? -20.609 22.188 46.906 1 75.5 116 GLY A CA 1
ATOM 879 C C . GLY A 1 116 ? -21.844 22.156 46.031 1 75.5 116 GLY A C 1
ATOM 880 O O . GLY A 1 116 ? -22.312 21.094 45.625 1 75.5 116 GLY A O 1
ATOM 881 N N . SER A 1 117 ? -22.375 23.281 45.75 1 77.69 117 SER A N 1
ATOM 882 C CA . SER A 1 117 ? -23.578 23.344 44.938 1 77.69 117 SER A CA 1
ATOM 883 C C . SER A 1 117 ? -23.266 23.203 43.438 1 77.69 117 SER A C 1
ATOM 885 O O . SER A 1 117 ? -24.156 22.922 42.656 1 77.69 117 SER A O 1
ATOM 887 N N . GLU A 1 118 ? -22.125 23.359 43.25 1 84.94 118 GLU A N 1
ATOM 888 C CA . GLU A 1 118 ? -21.734 23.234 41.844 1 84.94 118 GLU A CA 1
ATOM 889 C C . GLU A 1 118 ? -21.781 21.781 41.375 1 84.94 118 GLU A C 1
ATOM 891 O O . GLU A 1 118 ? -21.766 20.859 42.188 1 84.94 118 GLU A O 1
ATOM 896 N N . MET A 1 119 ? -21.906 21.547 40.062 1 85.38 119 MET A N 1
ATOM 897 C CA . MET A 1 119 ? -21.953 20.219 39.469 1 85.38 119 MET A CA 1
ATOM 898 C C . MET A 1 119 ? -20.578 19.547 39.562 1 85.38 119 MET A C 1
ATOM 900 O O . MET A 1 119 ? -20.484 18.328 39.469 1 85.38 119 MET A O 1
ATOM 904 N N . TYR A 1 120 ? -19.578 20.375 39.75 1 90.5 120 TYR A N 1
ATOM 905 C CA . TYR A 1 120 ? -18.219 19.859 39.812 1 90.5 120 TYR A CA 1
ATOM 906 C C . TYR A 1 120 ? -17.625 20.031 41.188 1 90.5 120 TYR A C 1
ATOM 908 O O . TYR A 1 120 ? -18.094 20.875 41.969 1 90.5 120 TYR A O 1
ATOM 916 N N . GLN A 1 121 ? -16.562 19.141 41.469 1 89.62 121 GLN A N 1
ATOM 917 C CA . GLN A 1 121 ? -15.859 19.203 42.75 1 89.62 121 GLN A CA 1
ATOM 918 C C . GLN A 1 121 ? -14.352 19.203 42.531 1 89.62 121 GLN A C 1
ATOM 920 O O . GLN A 1 121 ? -13.859 18.766 41.469 1 89.62 121 GLN A O 1
ATOM 925 N N . PHE A 1 122 ? -13.766 19.859 43.438 1 90.81 122 PHE A N 1
ATOM 926 C CA . PHE A 1 122 ? -12.305 19.859 43.438 1 90.81 122 PHE A CA 1
ATOM 927 C C . PHE A 1 122 ? -11.766 18.734 44.312 1 90.81 122 PHE A C 1
ATOM 929 O O . PHE A 1 122 ? -12.203 18.547 45.438 1 90.81 122 PHE A O 1
ATOM 936 N N . ASN A 1 123 ? -10.867 18.016 43.688 1 85.12 123 ASN A N 1
ATOM 937 C CA . ASN A 1 123 ? -10.219 16.938 44.438 1 85.12 123 ASN A CA 1
ATOM 938 C C . ASN A 1 123 ? -8.953 17.422 45.156 1 85.12 123 ASN A C 1
ATOM 940 O O . ASN A 1 123 ? -7.957 17.734 44.5 1 85.12 123 ASN A O 1
ATOM 944 N N . ARG A 1 124 ? -8.891 17.266 46.438 1 89.56 124 ARG A N 1
ATOM 945 C CA . ARG A 1 124 ? -7.816 17.812 47.25 1 89.56 124 ARG A CA 1
ATOM 946 C C . ARG A 1 124 ? -6.664 16.828 47.375 1 89.56 124 ARG A C 1
ATOM 948 O O . ARG A 1 124 ? -5.594 17.172 47.875 1 89.56 124 ARG A O 1
ATOM 955 N N . SER A 1 125 ? -6.82 15.656 46.875 1 85.69 125 SER A N 1
ATOM 956 C CA . SER A 1 125 ? -5.852 14.586 47.094 1 85.69 125 SER A CA 1
ATOM 957 C C . SER A 1 125 ? -4.484 14.953 46.531 1 85.69 125 SER A C 1
ATOM 959 O O . SER A 1 125 ? -3.455 14.648 47.156 1 85.69 125 SER A O 1
ATOM 961 N N . PHE A 1 126 ? -4.477 15.602 45.469 1 83.56 126 PHE A N 1
ATOM 962 C CA . PHE A 1 126 ? -3.207 15.961 44.844 1 83.56 126 PHE A CA 1
ATOM 963 C C . PHE A 1 126 ? -2.502 17.047 45.656 1 83.56 126 PHE A C 1
ATOM 965 O O . PHE A 1 126 ? -1.278 17.016 45.812 1 83.56 126 PHE A O 1
ATOM 972 N N . ASP A 1 127 ? -3.244 18.016 46.125 1 90.69 127 ASP A N 1
ATOM 973 C CA . ASP A 1 127 ? -2.688 19.078 46.969 1 90.69 127 ASP A CA 1
ATOM 974 C C . ASP A 1 127 ? -2.055 18.5 48.25 1 90.69 127 ASP A C 1
ATOM 976 O O . ASP A 1 127 ? -0.972 18.922 48.656 1 90.69 127 ASP A O 1
ATOM 980 N N . GLU A 1 128 ? -2.785 17.531 48.812 1 90.06 128 GLU A N 1
ATOM 981 C CA . GLU A 1 128 ? -2.301 16.891 50.031 1 90.06 128 GLU A CA 1
ATOM 982 C C . GLU A 1 128 ? -1.037 16.078 49.75 1 90.06 128 GLU A C 1
ATOM 984 O O . GLU A 1 128 ? -0.077 16.156 50.531 1 90.06 128 GLU A O 1
ATOM 989 N N . ALA A 1 129 ? -1.013 15.414 48.719 1 86.38 129 ALA A N 1
ATOM 990 C CA . ALA A 1 129 ? 0.107 14.531 48.375 1 86.38 129 ALA A CA 1
ATOM 991 C C . ALA A 1 129 ? 1.354 15.344 48.031 1 86.38 129 ALA A C 1
ATOM 993 O O . ALA A 1 129 ? 2.477 14.914 48.312 1 86.38 129 ALA A O 1
ATOM 994 N N . LEU A 1 130 ? 1.184 16.547 47.469 1 87.56 130 LEU A N 1
ATOM 995 C CA . LEU A 1 130 ? 2.318 17.328 46.969 1 87.56 130 LEU A CA 1
ATOM 996 C C . LEU A 1 130 ? 2.623 18.484 47.906 1 87.56 130 LEU A C 1
ATOM 998 O O . LEU A 1 130 ? 3.557 19.266 47.688 1 87.56 130 LEU A O 1
ATOM 1002 N N . HIS A 1 131 ? 1.925 18.609 49 1 90.88 131 HIS A N 1
ATOM 1003 C CA . HIS A 1 131 ? 2.041 19.766 49.875 1 90.88 131 HIS A CA 1
ATOM 1004 C C . HIS A 1 131 ? 1.934 21.062 49.094 1 90.88 131 HIS A C 1
ATOM 1006 O O . HIS A 1 131 ? 2.818 21.922 49.188 1 90.88 131 HIS A O 1
ATOM 1012 N N . TYR A 1 132 ? 0.952 21.109 48.375 1 93.56 132 TYR A N 1
ATOM 1013 C CA . TYR A 1 132 ? 0.619 22.219 47.5 1 93.56 132 TYR A CA 1
ATOM 1014 C C . TYR A 1 132 ? -0.763 22.781 47.812 1 93.56 132 TYR A C 1
ATOM 1016 O O . TYR A 1 132 ? -1.579 22.109 48.438 1 93.56 132 TYR A O 1
ATOM 1024 N N . ARG A 1 133 ? -0.977 24.047 47.562 1 95.38 133 ARG A N 1
ATOM 1025 C CA . ARG A 1 133 ? -2.295 24.641 47.781 1 95.38 133 ARG A CA 1
ATOM 1026 C C . ARG A 1 133 ? -2.803 25.281 46.5 1 95.38 133 ARG A C 1
ATOM 1028 O O . ARG A 1 133 ? -2.375 26.391 46.125 1 95.38 133 ARG A O 1
ATOM 1035 N N . THR A 1 134 ? -3.773 24.656 45.938 1 95.88 134 THR A N 1
ATOM 1036 C CA . THR A 1 134 ? -4.426 25.219 44.781 1 95.88 134 THR A CA 1
ATOM 1037 C C . THR A 1 134 ? -5.418 26.312 45.156 1 95.88 134 THR A C 1
ATOM 1039 O O . THR A 1 134 ? -6.262 26.094 46.031 1 95.88 134 THR A O 1
ATOM 1042 N N . CYS A 1 135 ? -5.34 27.469 44.531 1 96.75 135 CYS A N 1
ATOM 1043 C CA . CYS A 1 135 ? -6.262 28.578 44.781 1 96.75 135 CYS A CA 1
ATOM 1044 C C . CYS A 1 135 ? -7.051 28.906 43.5 1 96.75 135 CYS A C 1
ATOM 1046 O O . CYS A 1 135 ? -8.125 28.344 43.281 1 96.75 135 CYS A O 1
ATOM 1048 N N . SER A 1 136 ? -6.484 29.781 42.656 1 97.19 136 SER A N 1
ATOM 1049 C CA . SER A 1 136 ? -7.156 30.109 41.406 1 97.19 136 SER A CA 1
ATOM 1050 C C . SER A 1 136 ? -6.949 29.031 40.375 1 97.19 136 SER A C 1
ATOM 1052 O O . SER A 1 136 ? -5.867 28.438 40.281 1 97.19 136 SER A O 1
ATOM 1054 N N . VAL A 1 137 ? -8 28.688 39.688 1 97.56 137 VAL A N 1
ATOM 1055 C CA . VAL A 1 137 ? -7.941 27.672 38.625 1 97.56 137 VAL A CA 1
ATOM 1056 C C . VAL A 1 137 ? -8.68 28.156 37.406 1 97.56 137 VAL A C 1
ATOM 1058 O O . VAL A 1 137 ? -9.75 28.766 37.5 1 97.56 137 VAL A O 1
ATOM 1061 N N . LEU A 1 138 ? -8.062 28.031 36.25 1 98.19 138 LEU A N 1
ATOM 1062 C CA . LEU A 1 138 ? -8.688 28.25 34.938 1 98.19 138 LEU A CA 1
ATOM 1063 C C . LEU A 1 138 ? -8.711 26.969 34.125 1 98.19 138 LEU A C 1
ATOM 1065 O O . LEU A 1 138 ? -7.66 26.438 33.781 1 98.19 138 LEU A O 1
ATOM 1069 N N . VAL A 1 139 ? -9.891 26.438 33.906 1 98.06 139 VAL A N 1
ATOM 1070 C CA . VAL A 1 139 ? -10.078 25.234 33.094 1 98.06 139 VAL A CA 1
ATOM 1071 C C . VAL A 1 139 ? -10.703 25.625 31.75 1 98.06 139 VAL A C 1
ATOM 1073 O O . VAL A 1 139 ? -11.805 26.172 31.703 1 98.06 139 VAL A O 1
ATOM 1076 N N . VAL A 1 140 ? -10.008 25.328 30.703 1 97.56 140 VAL A N 1
ATOM 1077 C CA . VAL A 1 140 ? -10.477 25.719 29.375 1 97.56 140 VAL A CA 1
ATOM 1078 C C . VAL A 1 140 ? -10.555 24.484 28.469 1 97.56 140 VAL A C 1
ATOM 1080 O O . VAL A 1 140 ? -9.594 23.719 28.375 1 97.56 140 VAL A O 1
ATOM 1083 N N . PRO A 1 141 ? -11.734 24.266 27.812 1 97.25 141 PRO A N 1
ATOM 1084 C CA . PRO A 1 141 ? -11.812 23.203 26.812 1 97.25 141 PRO A CA 1
ATOM 1085 C C . PRO A 1 141 ? -11.016 23.5 25.547 1 97.25 141 PRO A C 1
ATOM 1087 O O . PRO A 1 141 ? -11.023 24.641 25.078 1 97.25 141 PRO A O 1
ATOM 1090 N N . MET A 1 142 ? -10.234 22.609 25.125 1 96.19 142 MET A N 1
ATOM 1091 C CA . MET A 1 142 ? -9.57 22.719 23.828 1 96.19 142 MET A CA 1
ATOM 1092 C C . MET A 1 142 ? -10.492 22.25 22.703 1 96.19 142 MET A C 1
ATOM 1094 O O . MET A 1 142 ? -10.508 21.062 22.359 1 96.19 142 MET A O 1
ATOM 1098 N N . GLN A 1 143 ? -11.102 23.234 22.094 1 93.88 143 GLN A N 1
ATOM 1099 C CA . GLN A 1 143 ? -12.141 22.938 21.109 1 93.88 143 GLN A CA 1
ATOM 1100 C C . GLN A 1 143 ? -11.656 23.203 19.688 1 93.88 143 GLN A C 1
ATOM 1102 O O . GLN A 1 143 ? -11 24.219 19.438 1 93.88 143 GLN A O 1
ATOM 1107 N N . ASN A 1 144 ? -12.023 22.297 18.828 1 88.75 144 ASN A N 1
ATOM 1108 C CA . ASN A 1 144 ? -11.703 22.531 17.422 1 88.75 144 ASN A CA 1
ATOM 1109 C C . ASN A 1 144 ? -12.766 23.391 16.734 1 88.75 144 ASN A C 1
ATOM 1111 O O . ASN A 1 144 ? -13.633 23.953 17.406 1 88.75 144 ASN A O 1
ATOM 1115 N N . ILE A 1 145 ? -12.68 23.5 15.438 1 80.12 145 ILE A N 1
ATOM 1116 C CA . ILE A 1 145 ? -13.539 24.422 14.703 1 80.12 145 ILE A CA 1
ATOM 1117 C C . ILE A 1 145 ? -14.969 23.891 14.672 1 80.12 145 ILE A C 1
ATOM 1119 O O . ILE A 1 145 ? -15.922 24.672 14.562 1 80.12 145 ILE A O 1
ATOM 1123 N N . SER A 1 146 ? -15.141 22.594 14.758 1 83.5 146 SER A N 1
ATOM 1124 C CA . SER A 1 146 ? -16.469 21.984 14.734 1 83.5 146 SER A CA 1
ATOM 1125 C C . SER A 1 146 ? -17.109 22 16.109 1 83.5 146 SER A C 1
ATOM 1127 O O . SER A 1 146 ? -18.266 21.578 16.281 1 83.5 146 SER A O 1
ATOM 1129 N N . GLY A 1 147 ? -16.312 22.406 17.094 1 88.44 147 GLY A N 1
ATOM 1130 C CA . GLY A 1 147 ? -16.828 22.5 18.453 1 88.44 147 GLY A CA 1
ATOM 1131 C C . GLY A 1 147 ? -16.578 21.25 19.266 1 88.44 147 GLY A C 1
ATOM 1132 O O . GLY A 1 147 ? -17.047 21.141 20.406 1 88.44 147 GLY A O 1
ATOM 1133 N N . GLU A 1 148 ? -15.914 20.406 18.719 1 90.44 148 GLU A N 1
ATOM 1134 C CA . GLU A 1 148 ? -15.578 19.188 19.453 1 90.44 148 GLU A CA 1
ATOM 1135 C C . GLU A 1 148 ? -14.438 19.422 20.422 1 90.44 148 GLU A C 1
ATOM 1137 O O . GLU A 1 148 ? -13.43 20.031 20.062 1 90.44 148 GLU A O 1
ATOM 1142 N N . VAL A 1 149 ? -14.57 18.938 21.672 1 95.19 149 VAL A N 1
ATOM 1143 C CA . VAL A 1 149 ? -13.531 19.078 22.688 1 95.19 149 VAL A CA 1
ATOM 1144 C C . VAL A 1 149 ? -12.539 17.938 22.578 1 95.19 149 VAL A C 1
ATOM 1146 O O . VAL A 1 149 ? -12.883 16.781 22.844 1 95.19 149 VAL A O 1
ATOM 1149 N N . ILE A 1 150 ? -11.328 18.281 22.297 1 93.31 150 ILE A N 1
ATOM 1150 C CA . ILE A 1 150 ? -10.289 17.281 22.094 1 93.31 150 ILE A CA 1
ATOM 1151 C C . ILE A 1 150 ? -9.492 17.094 23.391 1 93.31 150 ILE A C 1
ATOM 1153 O O . ILE A 1 150 ? -8.875 16.047 23.594 1 93.31 150 ILE A O 1
ATOM 1157 N N . GLY A 1 151 ? -9.477 18.078 24.188 1 95.56 151 GLY A N 1
ATOM 1158 C CA . GLY A 1 151 ? -8.766 18.094 25.453 1 95.56 151 GLY A CA 1
ATOM 1159 C C . GLY A 1 151 ? -9.172 19.234 26.359 1 95.56 151 GLY A C 1
ATOM 1160 O O . GLY A 1 151 ? -10.133 19.953 26.078 1 95.56 151 GLY A O 1
ATOM 1161 N N . VAL A 1 152 ? -8.461 19.281 27.516 1 97.38 152 VAL A N 1
ATOM 1162 C CA . VAL A 1 152 ? -8.719 20.328 28.5 1 97.38 152 VAL A CA 1
ATOM 1163 C C . VAL A 1 152 ? -7.398 20.859 29.047 1 97.38 152 VAL A C 1
ATOM 1165 O O . VAL A 1 152 ? -6.508 20.078 29.391 1 97.38 152 VAL A O 1
ATOM 1168 N N . LEU A 1 153 ? -7.305 22.141 28.953 1 97.62 153 LEU A N 1
ATOM 1169 C CA . LEU A 1 153 ? -6.164 22.844 29.531 1 97.62 153 LEU A CA 1
ATOM 1170 C C . LEU A 1 153 ? -6.523 23.453 30.891 1 97.62 153 LEU A C 1
ATOM 1172 O O . LEU A 1 153 ? -7.504 24.188 31 1 97.62 153 LEU A O 1
ATOM 1176 N N . GLN A 1 154 ? -5.773 23.062 31.906 1 97.56 154 GLN A N 1
ATOM 1177 C CA . GLN A 1 154 ? -5.992 23.562 33.25 1 97.56 154 GLN A CA 1
ATOM 1178 C C . GLN A 1 154 ? -4.781 24.359 33.75 1 97.56 154 GLN A C 1
ATOM 1180 O O . GLN A 1 154 ? -3.66 23.828 33.75 1 97.56 154 GLN A O 1
ATOM 1185 N N . LEU A 1 155 ? -5.004 25.578 34.062 1 98.19 155 LEU A N 1
ATOM 1186 C CA . LEU A 1 155 ? -3.975 26.406 34.656 1 98.19 155 LEU A CA 1
ATOM 1187 C C . LEU A 1 155 ? -4.266 26.625 36.156 1 98.19 155 LEU A C 1
ATOM 1189 O O . LEU A 1 155 ? -5.426 26.781 36.531 1 98.19 155 LEU A O 1
ATOM 1193 N N . ILE A 1 156 ? -3.211 26.609 36.938 1 97.31 156 ILE A N 1
ATOM 1194 C CA . ILE A 1 156 ? -3.387 26.625 38.375 1 97.31 156 ILE A CA 1
ATOM 1195 C C . ILE A 1 156 ? -2.557 27.766 39 1 97.31 156 ILE A C 1
ATOM 1197 O O . ILE A 1 156 ? -1.378 27.922 38.656 1 97.31 156 ILE A O 1
ATOM 1201 N N . ASN A 1 157 ? -3.197 28.5 39.875 1 97.81 157 ASN A N 1
ATOM 1202 C CA . ASN A 1 157 ? -2.574 29.5 40.719 1 97.81 157 ASN A CA 1
ATOM 1203 C C . ASN A 1 157 ? -1.921 30.609 39.906 1 97.81 157 ASN A C 1
ATOM 1205 O O . ASN A 1 157 ? -0.698 30.641 39.75 1 97.81 157 ASN A O 1
ATOM 1209 N N . ARG A 1 158 ? -2.676 31.516 39.438 1 97.75 158 ARG A N 1
ATOM 1210 C CA . ARG A 1 158 ? -2.182 32.719 38.781 1 97.75 158 ARG A CA 1
ATOM 1211 C C . ARG A 1 158 ? -1.439 33.625 39.781 1 97.75 158 ARG A C 1
ATOM 1213 O O . ARG A 1 158 ? -2.059 34.25 40.625 1 97.75 158 ARG A O 1
ATOM 1220 N N . LYS A 1 159 ? -0.153 33.75 39.656 1 97.06 159 LYS A N 1
ATOM 1221 C CA . LYS A 1 159 ? 0.687 34.469 40.594 1 97.06 159 LYS A CA 1
ATOM 1222 C C . LYS A 1 159 ? 0.619 35.969 40.375 1 97.06 159 LYS A C 1
ATOM 1224 O O . LYS A 1 159 ? 0.421 36.438 39.25 1 97.06 159 LYS A O 1
ATOM 1229 N N . ARG A 1 160 ? 0.744 36.656 41.469 1 93.94 160 ARG A N 1
ATOM 1230 C CA . ARG A 1 160 ? 0.845 38.094 41.344 1 93.94 160 ARG A CA 1
ATOM 1231 C C . ARG A 1 160 ? 2.172 38.5 40.719 1 93.94 160 ARG A C 1
ATOM 1233 O O . ARG A 1 160 ? 2.24 39.5 40 1 93.94 160 ARG A O 1
ATOM 1240 N N . SER A 1 161 ? 3.193 37.781 41 1 91.69 161 SER A N 1
ATOM 1241 C CA . SER A 1 161 ? 4.512 37.938 40.406 1 91.69 161 SER A CA 1
ATOM 1242 C C . SER A 1 161 ? 5.004 36.625 39.781 1 91.69 161 SER A C 1
ATOM 1244 O O . SER A 1 161 ? 5.039 35.594 40.469 1 91.69 161 SER A O 1
ATOM 1246 N N . PRO A 1 162 ? 5.434 36.656 38.594 1 90.44 162 PRO A N 1
ATOM 1247 C CA . PRO A 1 162 ? 5.75 35.438 37.875 1 90.44 162 PRO A CA 1
ATOM 1248 C C . PRO A 1 162 ? 6.895 34.656 38.5 1 90.44 162 PRO A C 1
ATOM 1250 O O . PRO A 1 162 ? 6.91 33.406 38.438 1 90.44 162 PRO A O 1
ATOM 1253 N N . ASP A 1 163 ? 7.832 35.25 39.125 1 90.06 163 ASP A N 1
ATOM 1254 C CA . ASP A 1 163 ? 9.047 34.562 39.594 1 90.06 163 ASP A CA 1
ATOM 1255 C C . ASP A 1 163 ? 8.883 34.062 41.031 1 90.06 163 ASP A C 1
ATOM 1257 O O . ASP A 1 163 ? 9.773 33.406 41.562 1 90.06 163 ASP A O 1
ATOM 1261 N N . THR A 1 164 ? 7.742 34.188 41.562 1 91.75 164 THR A N 1
ATOM 1262 C CA . THR A 1 164 ? 7.531 33.781 42.938 1 91.75 164 THR A CA 1
ATOM 1263 C C . THR A 1 164 ? 7.254 32.281 43.062 1 91.75 164 THR A C 1
ATOM 1265 O O . THR A 1 164 ? 6.531 31.734 42.219 1 91.75 164 THR A O 1
ATOM 1268 N N . ARG A 1 165 ? 7.922 31.578 44.031 1 93.81 165 ARG A N 1
ATOM 1269 C CA . ARG A 1 165 ? 7.59 30.188 44.375 1 93.81 165 ARG A CA 1
ATOM 1270 C C . ARG A 1 165 ? 6.527 30.125 45.469 1 93.81 165 ARG A C 1
ATOM 1272 O O . ARG A 1 165 ? 6.602 30.859 46.438 1 93.81 165 ARG A O 1
ATOM 1279 N N . LEU A 1 166 ? 5.602 29.312 45.219 1 94.19 166 LEU A N 1
ATOM 1280 C CA . LEU A 1 166 ? 4.465 29.266 46.125 1 94.19 166 LEU A CA 1
ATOM 1281 C C . LEU A 1 166 ? 4.668 28.188 47.219 1 94.19 166 LEU A C 1
ATOM 1283 O O . LEU A 1 166 ? 5.223 27.125 46.938 1 94.19 166 LEU A O 1
ATOM 1287 N N . ARG A 1 167 ? 4.309 28.484 48.406 1 93.88 167 ARG A N 1
ATOM 1288 C CA . ARG A 1 167 ? 4.141 27.562 49.531 1 93.88 167 ARG A CA 1
ATOM 1289 C C . ARG A 1 167 ? 2.689 27.531 50 1 93.88 167 ARG A C 1
ATOM 1291 O O . ARG A 1 167 ? 1.944 28.484 49.781 1 93.88 167 ARG A O 1
ATOM 1298 N N . PRO A 1 168 ? 2.285 26.422 50.562 1 93 168 PRO A N 1
ATOM 1299 C CA . PRO A 1 168 ? 0.878 26.297 50.938 1 93 168 PRO A CA 1
ATOM 1300 C C . PRO A 1 168 ? 0.4 27.453 51.812 1 93 168 PRO A C 1
ATOM 1302 O O . PRO A 1 168 ? -0.723 27.938 51.625 1 93 168 PRO A O 1
ATOM 1305 N N . GLU A 1 169 ? 1.187 27.953 52.625 1 92.06 169 GLU A N 1
ATOM 1306 C CA . GLU A 1 169 ? 0.813 28.984 53.594 1 92.06 169 GLU A CA 1
ATOM 1307 C C . GLU A 1 169 ? 0.696 30.344 52.938 1 92.06 169 GLU A C 1
ATOM 1309 O O . GLU A 1 169 ? -0.06 31.203 53.406 1 92.06 169 GLU A O 1
ATOM 1314 N N . THR A 1 170 ? 1.324 30.562 51.875 1 92.5 170 THR A N 1
ATOM 1315 C CA . THR A 1 170 ? 1.392 31.891 51.281 1 92.5 170 THR A CA 1
ATOM 1316 C C . THR A 1 170 ? 0.645 31.906 49.938 1 92.5 170 THR A C 1
ATOM 1318 O O . THR A 1 170 ? 0.535 32.969 49.312 1 92.5 170 THR A O 1
ATOM 1321 N N . SER A 1 171 ? 0.159 30.844 49.531 1 94.12 171 SER A N 1
ATOM 1322 C CA . SER A 1 171 ? -0.429 30.719 48.188 1 94.12 171 SER A CA 1
ATOM 1323 C C . SER A 1 171 ? -1.62 31.656 48.031 1 94.12 171 SER A C 1
ATOM 1325 O O . SER A 1 171 ? -1.769 32.312 47 1 94.12 171 SER A O 1
ATOM 1327 N N . VAL A 1 172 ? -2.445 31.766 49 1 93.38 172 VAL A N 1
ATOM 1328 C CA . VAL A 1 172 ? -3.648 32.594 48.906 1 93.38 172 VAL A CA 1
ATOM 1329 C C . VAL A 1 172 ? -3.262 34.062 48.719 1 93.38 172 VAL A C 1
ATOM 1331 O O . VAL A 1 172 ? -3.871 34.75 47.938 1 93.38 172 VAL A O 1
ATOM 1334 N N . ALA A 1 173 ? -2.268 34.469 49.375 1 94.12 173 ALA A N 1
ATOM 1335 C CA . ALA A 1 173 ? -1.832 35.844 49.375 1 94.12 173 ALA A CA 1
ATOM 1336 C C . ALA A 1 173 ? -1.08 36.156 48.062 1 94.12 173 ALA A C 1
ATOM 1338 O O . ALA A 1 173 ? -1.095 37.312 47.594 1 94.12 173 ALA A O 1
ATOM 1339 N N . LEU A 1 174 ? -0.522 35.188 47.562 1 95.25 174 LEU A N 1
ATOM 1340 C CA . LEU A 1 174 ? 0.401 35.438 46.469 1 95.25 174 LEU A CA 1
ATOM 1341 C C . LEU A 1 174 ? -0.26 35.125 45.125 1 95.25 174 LEU A C 1
ATOM 1343 O O . LEU A 1 174 ? 0.353 35.312 44.062 1 95.25 174 LEU A O 1
ATOM 1347 N N . THR A 1 175 ? -1.453 34.719 45.125 1 96.12 175 THR A N 1
ATOM 1348 C CA . THR A 1 175 ? -2.156 34.406 43.875 1 96.12 175 THR A CA 1
ATOM 1349 C C . THR A 1 175 ? -3.355 35.312 43.688 1 96.12 175 THR A C 1
ATOM 1351 O O . THR A 1 175 ? -3.762 36.031 44.625 1 96.12 175 THR A O 1
ATOM 1354 N N . GLN A 1 176 ? -3.906 35.406 42.5 1 96.31 176 GLN A N 1
ATOM 1355 C CA . GLN A 1 176 ? -5.086 36.188 42.125 1 96.31 176 GLN A CA 1
ATOM 1356 C C . GLN A 1 176 ? -5.945 35.46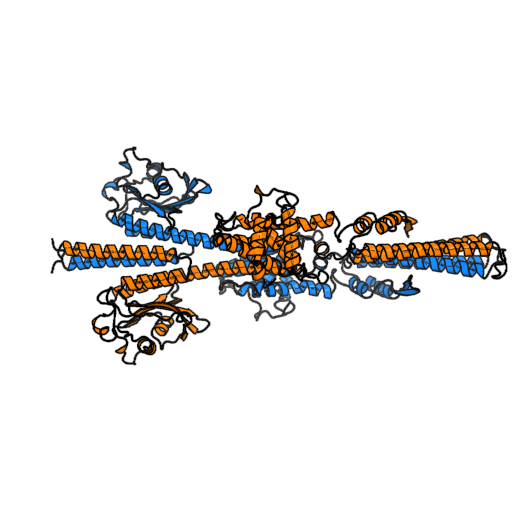9 41.125 1 96.31 176 GLN A C 1
ATOM 1358 O O . GLN A 1 176 ? -5.48 34.5 40.469 1 96.31 176 GLN A O 1
ATOM 1363 N N . PRO A 1 177 ? -7.18 35.875 41.031 1 96.25 177 PRO A N 1
ATOM 1364 C CA . PRO A 1 177 ? -8.031 35.25 40 1 96.25 177 PRO A CA 1
ATOM 1365 C C . PRO A 1 177 ? -7.609 35.594 38.594 1 96.25 177 PRO A C 1
ATOM 1367 O O . PRO A 1 177 ? -6.957 36.594 38.344 1 96.25 177 PRO A O 1
ATOM 1370 N N . TYR A 1 178 ? -7.902 34.719 37.656 1 96.56 178 TYR A N 1
ATOM 1371 C CA . TYR A 1 178 ? -7.676 35 36.25 1 96.56 178 TYR A CA 1
ATOM 1372 C C . TYR A 1 178 ? -8.664 36.031 35.75 1 96.56 178 TYR A C 1
ATOM 1374 O O . TYR A 1 178 ? -9.852 36 36.094 1 96.56 178 TYR A O 1
ATOM 1382 N N . SER A 1 179 ? -8.211 36.969 34.969 1 93.88 179 SER A N 1
ATOM 1383 C CA . SER A 1 179 ? -9.094 37.969 34.375 1 93.88 179 SER A CA 1
ATOM 1384 C C . SER A 1 179 ? -9.859 37.406 33.188 1 93.88 179 SER A C 1
ATOM 1386 O O . SER A 1 179 ? -9.453 36.406 32.625 1 93.88 179 SER A O 1
ATOM 1388 N N . PRO A 1 180 ? -10.977 38.062 32.906 1 91.25 180 PRO A N 1
ATOM 1389 C CA . PRO A 1 180 ? -11.703 37.625 31.688 1 91.25 180 PRO A CA 1
ATOM 1390 C C . PRO A 1 180 ? -10.852 37.719 30.422 1 91.25 180 PRO A C 1
ATOM 1392 O O . PRO A 1 180 ? -11.008 36.906 29.516 1 91.25 180 PRO A O 1
ATOM 1395 N N . TRP A 1 181 ? -10.023 38.688 30.422 1 87.94 181 TRP A N 1
ATOM 1396 C CA . TRP A 1 181 ? -9.133 38.844 29.281 1 87.94 181 TRP A CA 1
ATOM 1397 C C . TRP A 1 181 ? -8.156 37.688 29.172 1 87.94 181 TRP A C 1
ATOM 1399 O O . TRP A 1 181 ? -7.922 37.156 28.094 1 87.94 181 TRP A O 1
ATOM 1409 N N . GLU A 1 182 ? -7.613 37.312 30.297 1 90.81 182 GLU A N 1
ATOM 1410 C CA . GLU A 1 182 ? -6.711 36.156 30.312 1 90.81 182 GLU A CA 1
ATOM 1411 C C . GLU A 1 182 ? -7.438 34.875 29.891 1 90.81 182 GLU A C 1
ATOM 1413 O O . GLU A 1 182 ? -6.887 34.062 29.156 1 90.81 182 GLU A O 1
ATOM 1418 N N . GLU A 1 183 ? -8.625 34.75 30.375 1 94.38 183 GLU A N 1
ATOM 1419 C CA . GLU A 1 183 ? -9.438 33.594 29.984 1 94.38 183 GLU A CA 1
ATOM 1420 C C . GLU A 1 183 ? -9.648 33.562 28.484 1 94.38 183 GLU A C 1
ATOM 1422 O O . GLU A 1 183 ? -9.539 32.5 27.859 1 94.38 183 GLU A O 1
ATOM 1427 N N . HIS A 1 184 ? -9.953 34.656 27.953 1 89.69 184 HIS A N 1
ATOM 1428 C CA . HIS A 1 184 ? -10.203 34.75 26.531 1 89.69 184 HIS A CA 1
ATOM 1429 C C . HIS A 1 184 ? -8.977 34.375 25.719 1 89.69 184 HIS A C 1
ATOM 1431 O O . HIS A 1 184 ? -9.07 33.594 24.75 1 89.69 184 HIS A O 1
ATOM 1437 N N . ILE A 1 185 ? -7.781 34.875 26.109 1 89.25 185 ILE A N 1
ATOM 1438 C CA . ILE A 1 185 ? -6.535 34.594 25.406 1 89.25 185 ILE A CA 1
ATOM 1439 C C . ILE A 1 185 ? -6.207 33.125 25.484 1 89.25 185 ILE A C 1
ATOM 1441 O O . ILE A 1 185 ? -5.918 32.469 24.469 1 89.25 185 ILE A O 1
ATOM 1445 N N . VAL A 1 186 ? -6.324 32.562 26.641 1 93.81 186 VAL A N 1
ATOM 1446 C CA . VAL A 1 186 ? -5.969 31.172 26.859 1 93.81 186 VAL A CA 1
ATOM 1447 C C . VAL A 1 186 ? -6.934 30.266 26.094 1 93.81 186 VAL A C 1
ATOM 1449 O O . VAL A 1 186 ? -6.523 29.25 25.516 1 93.81 186 VAL A O 1
ATOM 1452 N N . ARG A 1 187 ? -8.148 30.625 26.094 1 92.75 187 ARG A N 1
ATOM 1453 C CA . ARG A 1 187 ? -9.141 29.844 25.359 1 92.75 187 ARG A CA 1
ATOM 1454 C C . ARG A 1 187 ? -8.828 29.828 23.859 1 92.75 187 ARG A C 1
ATOM 1456 O O . ARG A 1 187 ? -8.945 28.781 23.219 1 92.75 187 ARG A O 1
ATOM 1463 N N . SER A 1 188 ? -8.484 30.938 23.344 1 88.56 188 SER A N 1
ATOM 1464 C CA . SER A 1 188 ? -8.156 31.031 21.922 1 88.56 188 SER A CA 1
ATOM 1465 C C . SER A 1 188 ? -6.922 30.188 21.594 1 88.56 188 SER A C 1
ATOM 1467 O O . SER A 1 188 ? -6.898 29.484 20.594 1 88.56 188 SER A O 1
ATOM 1469 N N . LEU A 1 189 ? -5.949 30.328 22.453 1 89.81 189 LEU A N 1
ATOM 1470 C CA . LEU A 1 189 ? -4.738 29.547 22.25 1 89.81 189 LEU A CA 1
ATOM 1471 C C . LEU A 1 189 ? -5.035 28.047 22.359 1 89.81 189 LEU A C 1
ATOM 1473 O O . LEU A 1 189 ? -4.5 27.25 21.578 1 89.81 189 LEU A O 1
ATOM 1477 N N . ALA A 1 190 ? -5.879 27.719 23.297 1 93.31 190 ALA A N 1
ATOM 1478 C CA . ALA A 1 190 ? -6.273 26.328 23.484 1 93.31 190 ALA A CA 1
ATOM 1479 C C . ALA A 1 190 ? -7 25.797 22.25 1 93.31 190 ALA A C 1
ATOM 1481 O O . ALA A 1 190 ? -6.797 24.641 21.844 1 93.31 190 ALA A O 1
ATOM 1482 N N . SER A 1 191 ? -7.816 26.609 21.703 1 90.5 191 SER A N 1
ATOM 1483 C CA . SER A 1 191 ? -8.539 26.219 20.5 1 90.5 191 SER A CA 1
ATOM 1484 C C . SER A 1 191 ? -7.582 26.016 19.328 1 90.5 191 SER A C 1
ATOM 1486 O O . SER A 1 191 ? -7.723 25.062 18.547 1 90.5 191 SER A O 1
ATOM 1488 N N . GLN A 1 192 ? -6.637 26.906 19.141 1 88 192 GLN A N 1
ATOM 1489 C CA . GLN A 1 192 ? -5.641 26.766 18.078 1 88 192 GLN A CA 1
ATOM 1490 C C . GLN A 1 192 ? -4.832 25.484 18.266 1 88 192 GLN A C 1
ATOM 1492 O O . GLN A 1 192 ? -4.609 24.75 17.312 1 88 192 GLN A O 1
ATOM 1497 N N . ALA A 1 193 ? -4.465 25.281 19.5 1 90.44 193 ALA A N 1
ATOM 1498 C CA . ALA A 1 193 ? -3.717 24.062 19.797 1 90.44 193 ALA A CA 1
ATOM 1499 C C . ALA A 1 193 ? -4.539 22.812 19.484 1 90.44 193 ALA A C 1
ATOM 1501 O O . ALA A 1 193 ? -4.004 21.828 18.984 1 90.44 193 ALA A O 1
ATOM 1502 N N . ALA A 1 194 ? -5.828 22.875 19.781 1 91.56 194 ALA A N 1
ATOM 1503 C CA . ALA A 1 194 ? -6.715 21.75 19.516 1 91.56 194 ALA A CA 1
ATOM 1504 C C . ALA A 1 194 ? -6.73 21.406 18.031 1 91.56 194 ALA A C 1
ATOM 1506 O O . ALA A 1 194 ? -6.66 20.219 17.672 1 91.56 194 ALA A O 1
ATOM 1507 N N . VAL A 1 195 ? -6.77 22.344 17.203 1 87.88 195 VAL A N 1
ATOM 1508 C CA . VAL A 1 195 ? -6.797 22.141 15.758 1 87.88 195 VAL A CA 1
ATOM 1509 C C . VAL A 1 195 ? -5.48 21.516 15.297 1 87.88 195 VAL A C 1
ATOM 1511 O O . VAL A 1 195 ? -5.477 20.578 14.492 1 87.88 195 VAL A O 1
ATOM 1514 N N . ILE A 1 196 ? -4.441 22.031 15.836 1 87.06 196 ILE A N 1
ATOM 1515 C CA . ILE A 1 196 ? -3.119 21.547 15.453 1 87.06 196 ILE A CA 1
ATOM 1516 C C . ILE A 1 196 ? -2.93 20.125 15.945 1 87.06 196 ILE A C 1
ATOM 1518 O O . ILE A 1 196 ? -2.318 19.297 15.258 1 87.06 196 ILE A O 1
ATOM 1522 N N . ILE A 1 197 ? -3.42 19.828 17.109 1 88.44 197 ILE A N 1
ATOM 1523 C CA . ILE A 1 197 ? -3.348 18.484 17.641 1 88.44 197 ILE A CA 1
ATOM 1524 C C . ILE A 1 197 ? -4.094 17.516 16.719 1 88.44 197 ILE A C 1
ATOM 1526 O O . ILE A 1 197 ? -3.582 16.438 16.391 1 88.44 197 ILE A O 1
ATOM 1530 N N . GLU A 1 198 ? -5.195 17.922 16.328 1 85.12 198 GLU A N 1
ATOM 1531 C CA . GLU A 1 198 ? -5.988 17.078 15.43 1 85.12 198 GLU A CA 1
ATOM 1532 C C . GLU A 1 198 ? -5.258 16.828 14.109 1 85.12 198 GLU A C 1
ATOM 1534 O O . GLU A 1 198 ? -5.289 15.719 13.578 1 85.12 198 GLU A O 1
ATOM 1539 N N . ARG A 1 199 ? -4.664 17.797 13.633 1 81.5 199 ARG A N 1
ATOM 1540 C CA . ARG A 1 199 ? -3.93 17.672 12.375 1 81.5 199 ARG A CA 1
ATOM 1541 C C . ARG A 1 199 ? -2.736 16.734 12.531 1 81.5 199 ARG A C 1
ATOM 1543 O O . ARG A 1 199 ? -2.439 15.953 11.633 1 81.5 199 ARG A O 1
ATOM 1550 N N . ASN A 1 200 ? -2.094 16.891 13.617 1 83.19 200 ASN A N 1
ATOM 1551 C CA . ASN A 1 200 ? -0.968 16 13.891 1 83.19 200 ASN A CA 1
ATOM 1552 C C . ASN A 1 200 ? -1.417 14.555 14.016 1 83.19 200 ASN A C 1
ATOM 1554 O O . ASN A 1 200 ? -0.738 13.641 13.531 1 83.19 200 ASN A O 1
ATOM 1558 N N . HIS A 1 201 ? -2.5 14.445 14.656 1 83.75 201 HIS A N 1
ATOM 1559 C CA . HIS A 1 201 ? -3.053 13.102 14.797 1 83.75 201 HIS A CA 1
ATOM 1560 C C . HIS A 1 201 ? -3.408 12.508 13.438 1 83.75 201 HIS A C 1
ATOM 1562 O O . HIS A 1 201 ? -3.182 11.32 13.203 1 83.75 201 HIS A O 1
ATOM 1568 N N . LEU A 1 202 ? -3.996 13.305 12.633 1 81.56 202 LEU A N 1
ATOM 1569 C CA . LEU A 1 202 ? -4.363 12.828 11.305 1 81.56 202 LEU A CA 1
ATOM 1570 C C . LEU A 1 202 ? -3.127 12.422 10.516 1 81.56 202 LEU A C 1
ATOM 1572 O O . LEU A 1 202 ? -3.121 11.375 9.859 1 81.56 202 LEU A O 1
ATOM 1576 N N . LEU A 1 203 ? -2.139 13.227 10.562 1 82.44 203 LEU A N 1
ATOM 1577 C CA . LEU A 1 203 ? -0.896 12.922 9.859 1 82.44 203 LEU A CA 1
ATOM 1578 C C . LEU A 1 203 ? -0.301 11.609 10.336 1 82.44 203 LEU A C 1
ATOM 1580 O O . LEU A 1 203 ? 0.087 10.766 9.531 1 82.44 203 LEU A O 1
ATOM 1584 N N . GLU A 1 204 ? -0.251 11.453 11.594 1 84.12 204 GLU A N 1
ATOM 1585 C CA . GLU A 1 204 ? 0.274 10.219 12.18 1 84.12 204 GLU A CA 1
ATOM 1586 C C . GLU A 1 204 ? -0.556 9.016 11.75 1 84.12 204 GLU A C 1
ATOM 1588 O O . GLU A 1 204 ? -0.008 7.945 11.469 1 84.12 204 GLU A O 1
ATOM 1593 N N . SER A 1 205 ? -1.802 9.227 11.758 1 86 205 SER A N 1
ATOM 1594 C CA . SER A 1 205 ? -2.703 8.141 11.391 1 86 205 SER A CA 1
ATOM 1595 C C . SER A 1 205 ? -2.504 7.715 9.945 1 86 205 SER A C 1
ATOM 1597 O O . SER A 1 205 ? -2.533 6.523 9.633 1 86 205 SER A O 1
ATOM 1599 N N . ILE A 1 206 ? -2.33 8.594 9.094 1 85.19 206 ILE A N 1
ATOM 1600 C CA . ILE A 1 206 ? -2.146 8.289 7.676 1 85.19 206 ILE A CA 1
ATOM 1601 C C . ILE A 1 206 ? -0.806 7.59 7.469 1 85.19 206 ILE A C 1
ATOM 1603 O O . ILE A 1 206 ? -0.694 6.684 6.641 1 85.19 206 ILE A O 1
ATOM 1607 N N . GLU A 1 207 ? 0.158 8.062 8.164 1 85.31 207 GLU A N 1
ATOM 1608 C CA . GLU A 1 207 ? 1.453 7.391 8.094 1 85.31 207 GLU A CA 1
ATOM 1609 C C . GLU A 1 207 ? 1.356 5.949 8.57 1 85.31 207 GLU A C 1
ATOM 1611 O O . GLU A 1 207 ? 1.934 5.043 7.965 1 85.31 207 GLU A O 1
ATOM 1616 N N . GLN A 1 208 ? 0.667 5.797 9.641 1 88.12 208 GLN A N 1
ATOM 1617 C CA . GLN A 1 208 ? 0.459 4.449 10.164 1 88.12 208 GLN A CA 1
ATOM 1618 C C . GLN A 1 208 ? -0.326 3.592 9.18 1 88.12 208 GLN A C 1
ATOM 1620 O O . GLN A 1 208 ? -0.056 2.396 9.031 1 88.12 208 GLN A O 1
ATOM 1625 N N . LEU A 1 209 ? -1.312 4.227 8.594 1 89.38 209 LEU A N 1
ATOM 1626 C CA . LEU A 1 209 ? -2.107 3.557 7.574 1 89.38 209 LEU A CA 1
ATOM 1627 C C . LEU A 1 209 ? -1.225 3.078 6.426 1 89.38 209 LEU A C 1
ATOM 1629 O O . LEU A 1 209 ? -1.328 1.928 5.992 1 89.38 209 LEU A O 1
ATOM 1633 N N . PHE A 1 210 ? -0.338 3.9 5.977 1 89.75 210 PHE A N 1
ATOM 1634 C CA . PHE A 1 210 ? 0.567 3.568 4.879 1 89.75 210 PHE A CA 1
ATOM 1635 C C . PHE A 1 210 ? 1.495 2.426 5.273 1 89.75 210 PHE A C 1
ATOM 1637 O O . PHE A 1 210 ? 1.651 1.461 4.52 1 89.75 210 PHE A O 1
ATOM 1644 N N . GLU A 1 211 ? 2.055 2.531 6.414 1 89.19 211 GLU A N 1
ATOM 1645 C CA . GLU A 1 211 ? 2.936 1.479 6.91 1 89.19 211 GLU A CA 1
ATOM 1646 C C . GLU A 1 211 ? 2.188 0.156 7.051 1 89.19 211 GLU A C 1
ATOM 1648 O O . GLU A 1 211 ? 2.723 -0.904 6.719 1 89.19 211 GLU A O 1
ATOM 1653 N N . GLY A 1 212 ? 1.069 0.265 7.633 1 90.06 212 GLY A N 1
ATOM 1654 C CA . GLY A 1 212 ? 0.25 -0.929 7.77 1 90.06 212 GLY A CA 1
ATOM 1655 C C . GLY A 1 212 ? -0.087 -1.575 6.438 1 90.06 212 GLY A C 1
ATOM 1656 O O . GLY A 1 212 ? -0.031 -2.799 6.305 1 90.06 212 GLY A O 1
ATOM 1657 N N . PHE A 1 213 ? -0.398 -0.826 5.484 1 91 213 PHE A N 1
ATOM 1658 C CA . PHE A 1 213 ? -0.718 -1.333 4.156 1 91 213 PHE A CA 1
ATOM 1659 C C . PHE A 1 213 ? 0.495 -2.008 3.525 1 91 213 PHE A C 1
ATOM 1661 O O . PHE A 1 213 ? 0.377 -3.086 2.939 1 91 213 PHE A O 1
ATOM 1668 N N . ILE A 1 214 ? 1.646 -1.342 3.637 1 91.81 214 ILE A N 1
ATOM 1669 C CA . ILE A 1 214 ? 2.883 -1.916 3.117 1 91.81 214 ILE A CA 1
ATOM 1670 C C . ILE A 1 214 ? 3.121 -3.285 3.75 1 91.81 214 ILE A C 1
ATOM 1672 O O . ILE A 1 214 ? 3.316 -4.277 3.043 1 91.81 214 ILE A O 1
ATOM 1676 N N . THR A 1 215 ? 3.057 -3.334 5 1 91.5 215 THR A N 1
ATOM 1677 C CA . THR A 1 215 ? 3.338 -4.562 5.738 1 91.5 215 THR A CA 1
ATOM 1678 C C . THR A 1 215 ? 2.355 -5.66 5.352 1 91.5 215 THR A C 1
ATOM 1680 O O . THR A 1 215 ? 2.756 -6.805 5.113 1 91.5 215 THR A O 1
ATOM 1683 N N . ALA A 1 216 ? 1.141 -5.285 5.254 1 90.38 216 ALA A N 1
ATOM 1684 C CA . ALA A 1 216 ? 0.118 -6.258 4.875 1 90.38 216 ALA A CA 1
ATOM 1685 C C . ALA A 1 216 ? 0.343 -6.766 3.453 1 90.38 216 ALA A C 1
ATOM 1687 O O . ALA A 1 216 ? 0.18 -7.957 3.18 1 90.38 216 ALA A O 1
ATOM 1688 N N . SER A 1 217 ? 0.606 -5.895 2.551 1 90.38 217 SER A N 1
ATOM 1689 C CA . SER A 1 217 ? 0.847 -6.27 1.163 1 90.38 217 SER A CA 1
ATOM 1690 C C . SER A 1 217 ? 2.031 -7.223 1.046 1 90.38 217 SER A C 1
ATOM 1692 O O . SER A 1 217 ? 1.959 -8.227 0.335 1 90.38 217 SER A O 1
ATOM 1694 N N . VAL A 1 218 ? 3.105 -6.895 1.783 1 90.81 218 VAL A N 1
ATOM 1695 C CA . VAL A 1 218 ? 4.301 -7.734 1.773 1 90.81 218 VAL A CA 1
ATOM 1696 C C . VAL A 1 218 ? 3.963 -9.117 2.316 1 90.81 218 VAL A C 1
ATOM 1698 O O . VAL A 1 218 ? 4.359 -10.133 1.737 1 90.81 218 VAL A O 1
ATOM 1701 N N . GLN A 1 219 ? 3.229 -9.195 3.346 1 88.12 219 GLN A N 1
ATOM 1702 C CA . GLN A 1 219 ? 2.836 -10.469 3.93 1 88.12 219 GLN A CA 1
ATOM 1703 C C . GLN A 1 219 ? 1.984 -11.281 2.959 1 88.12 219 GLN A C 1
ATOM 1705 O O . GLN A 1 219 ? 2.117 -12.508 2.881 1 88.12 219 GLN A O 1
ATOM 1710 N N . ALA A 1 220 ? 1.135 -10.602 2.273 1 86.62 220 ALA A N 1
ATOM 1711 C CA . ALA A 1 220 ? 0.295 -11.273 1.288 1 86.62 220 ALA A CA 1
ATOM 1712 C C . ALA A 1 220 ? 1.141 -11.891 0.18 1 86.62 220 ALA A C 1
ATOM 1714 O O . ALA A 1 220 ? 0.904 -13.031 -0.227 1 86.62 220 ALA A O 1
ATOM 1715 N N . ILE A 1 221 ? 2.105 -11.234 -0.247 1 84.12 221 ILE A N 1
ATOM 1716 C CA . ILE A 1 221 ? 2.959 -11.711 -1.33 1 84.12 221 ILE A CA 1
ATOM 1717 C C . ILE A 1 221 ? 3.824 -12.867 -0.835 1 84.12 221 ILE A C 1
ATOM 1719 O O . ILE A 1 221 ? 4.078 -13.82 -1.573 1 84.12 221 ILE A O 1
ATOM 1723 N N . GLU A 1 222 ? 4.227 -12.773 0.413 1 86.81 222 GLU A N 1
ATOM 1724 C CA . GLU A 1 222 ? 5.098 -13.797 0.986 1 86.81 222 GLU A CA 1
ATOM 1725 C C . GLU A 1 222 ? 4.355 -15.117 1.161 1 86.81 222 GLU A C 1
ATOM 1727 O O . GLU A 1 222 ? 4.977 -16.172 1.274 1 86.81 222 GLU A O 1
ATOM 1732 N N . THR A 1 223 ? 3.08 -15.062 1.157 1 80.44 223 THR A N 1
ATOM 1733 C CA . THR A 1 223 ? 2.316 -16.297 1.276 1 80.44 223 THR A CA 1
ATOM 1734 C C . THR A 1 223 ? 2.486 -17.156 0.03 1 80.44 223 THR A C 1
ATOM 1736 O O . THR A 1 223 ? 2.27 -18.375 0.073 1 80.44 223 THR A O 1
ATOM 1739 N N . ARG A 1 224 ? 2.873 -16.516 -1.006 1 81.88 224 ARG A N 1
ATOM 1740 C CA . ARG A 1 224 ? 3.072 -17.234 -2.262 1 81.88 224 ARG A CA 1
ATOM 1741 C C . ARG A 1 224 ? 4.367 -18.047 -2.234 1 81.88 224 ARG A C 1
ATOM 1743 O O . ARG A 1 224 ? 4.562 -18.938 -3.051 1 81.88 224 ARG A O 1
ATOM 1750 N N . ASP A 1 225 ? 5.242 -17.578 -1.379 1 77 225 ASP A N 1
ATOM 1751 C CA . ASP A 1 225 ? 6.527 -18.25 -1.2 1 77 225 ASP A CA 1
ATOM 1752 C C . ASP A 1 225 ? 6.758 -18.609 0.265 1 77 225 ASP A C 1
ATOM 1754 O O . ASP A 1 225 ? 7.258 -17.797 1.042 1 77 225 ASP A O 1
ATOM 1758 N N . PRO A 1 226 ? 6.414 -19.734 0.606 1 68.06 226 PRO A N 1
ATOM 1759 C CA . PRO A 1 226 ? 6.48 -20.109 2.02 1 68.06 226 PRO A CA 1
ATOM 1760 C C . PRO A 1 226 ? 7.852 -19.859 2.639 1 68.06 226 PRO A C 1
ATOM 1762 O O . PRO A 1 226 ? 7.953 -19.594 3.84 1 68.06 226 PRO A O 1
ATOM 1765 N N . VAL A 1 227 ? 8.883 -19.891 1.816 1 66.38 227 VAL A N 1
ATOM 1766 C CA . VAL A 1 227 ? 10.234 -19.75 2.344 1 66.38 227 VAL A CA 1
ATOM 1767 C C . VAL A 1 227 ? 10.484 -18.312 2.783 1 66.38 227 VAL A C 1
ATOM 1769 O O . VAL A 1 227 ? 11.352 -18.047 3.619 1 66.38 227 VAL A O 1
ATOM 1772 N N . THR A 1 228 ? 9.609 -17.469 2.4 1 73.31 228 THR A N 1
ATOM 1773 C CA . THR A 1 228 ? 9.906 -16.062 2.635 1 73.31 228 THR A CA 1
ATOM 1774 C C . THR A 1 228 ? 8.969 -15.484 3.689 1 73.31 228 THR A C 1
ATOM 1776 O O . THR A 1 228 ? 8.977 -14.273 3.932 1 73.31 228 THR A O 1
ATOM 1779 N N . ALA A 1 229 ? 8.281 -16.297 4.43 1 80.12 229 ALA A N 1
ATOM 1780 C CA . ALA A 1 229 ? 7.336 -15.773 5.406 1 80.12 229 ALA A CA 1
ATOM 1781 C C . ALA A 1 229 ? 8.055 -14.961 6.48 1 80.12 229 ALA A C 1
ATOM 1783 O O . ALA A 1 229 ? 8.93 -15.477 7.176 1 80.12 229 ALA A O 1
ATOM 1784 N N . GLY A 1 230 ? 7.789 -13.75 6.602 1 88.38 230 GLY A N 1
ATOM 1785 C CA . GLY A 1 230 ? 8.359 -12.859 7.605 1 88.38 230 GLY A CA 1
ATOM 1786 C C . GLY A 1 230 ? 9.734 -12.352 7.238 1 88.38 230 GLY A C 1
ATOM 1787 O O . GLY A 1 230 ? 10.336 -11.578 7.988 1 88.38 230 GLY A O 1
ATOM 1788 N N . HIS A 1 231 ? 10.234 -12.75 6.176 1 92.81 231 HIS A N 1
ATOM 1789 C CA . HIS A 1 231 ? 11.586 -12.422 5.727 1 92.81 231 HIS A CA 1
ATOM 1790 C C . HIS A 1 231 ? 11.773 -10.914 5.605 1 92.81 231 HIS A C 1
ATOM 1792 O O . HIS A 1 231 ? 12.734 -10.359 6.133 1 92.81 231 HIS A O 1
ATOM 1798 N N . SER A 1 232 ? 10.836 -10.273 4.969 1 94.25 232 SER A N 1
ATOM 1799 C CA . SER A 1 232 ? 10.984 -8.852 4.684 1 94.25 232 SER A CA 1
ATOM 1800 C C . SER A 1 232 ? 11 -8.031 5.969 1 94.25 232 SER A C 1
ATOM 1802 O O . SER A 1 232 ? 11.766 -7.074 6.086 1 94.25 232 SER A O 1
ATOM 1804 N N . GLU A 1 233 ? 10.219 -8.398 6.945 1 94.25 233 GLU A N 1
ATOM 1805 C CA . GLU A 1 233 ? 10.188 -7.68 8.219 1 94.25 233 GLU A CA 1
ATOM 1806 C C . GLU A 1 233 ? 11.477 -7.879 9 1 94.25 233 GLU A C 1
ATOM 1808 O O . GLU A 1 233 ? 11.984 -6.941 9.617 1 94.25 233 GLU A O 1
ATOM 1813 N N . ARG A 1 234 ? 11.938 -9.086 8.977 1 95.69 234 ARG A N 1
ATOM 1814 C CA . ARG A 1 234 ? 13.195 -9.367 9.664 1 95.69 234 ARG A CA 1
ATOM 1815 C C . ARG A 1 234 ? 14.352 -8.625 9.008 1 95.69 234 ARG A C 1
ATOM 1817 O O . ARG A 1 234 ? 15.195 -8.047 9.695 1 95.69 234 ARG A O 1
ATOM 1824 N N . VAL A 1 235 ? 14.359 -8.656 7.727 1 97.19 235 VAL A N 1
ATOM 1825 C CA . VAL A 1 235 ? 15.406 -7.957 6.992 1 97.19 235 VAL A CA 1
ATOM 1826 C C . VAL A 1 235 ? 15.336 -6.461 7.289 1 97.19 235 VAL A C 1
ATOM 1828 O O . VAL A 1 235 ? 16.359 -5.809 7.48 1 97.19 235 VAL A O 1
ATOM 1831 N N . ALA A 1 236 ? 14.117 -5.945 7.316 1 97.62 236 ALA A N 1
ATOM 1832 C CA . ALA A 1 236 ? 13.945 -4.531 7.637 1 97.62 236 ALA A CA 1
ATOM 1833 C C . ALA A 1 236 ? 14.469 -4.215 9.031 1 97.62 236 ALA A C 1
ATOM 1835 O O . ALA A 1 236 ? 15.156 -3.209 9.227 1 97.62 236 ALA A O 1
ATOM 1836 N N . ALA A 1 237 ? 14.203 -5.012 9.977 1 97.62 237 ALA A N 1
ATOM 1837 C CA . ALA A 1 237 ? 14.664 -4.809 11.352 1 97.62 237 ALA A CA 1
ATOM 1838 C C . ALA A 1 237 ? 16.188 -4.812 11.422 1 97.62 237 ALA A C 1
ATOM 1840 O O . ALA A 1 237 ? 16.781 -3.959 12.086 1 97.62 237 ALA A O 1
ATOM 1841 N N . LEU A 1 238 ? 16.734 -5.746 10.781 1 98.31 238 LEU A N 1
ATOM 1842 C CA . LEU A 1 238 ? 18.188 -5.863 10.766 1 98.31 238 LEU A CA 1
ATOM 1843 C C . LEU A 1 238 ? 18.828 -4.641 10.109 1 98.31 238 LEU A C 1
ATOM 1845 O O . LEU A 1 238 ? 19.797 -4.086 10.625 1 98.31 238 LEU A O 1
ATOM 1849 N N . THR A 1 239 ? 18.297 -4.277 8.969 1 98.56 239 THR A N 1
ATOM 1850 C CA . THR A 1 239 ? 18.859 -3.172 8.195 1 98.56 239 THR A CA 1
ATOM 1851 C C . THR A 1 239 ? 18.766 -1.867 8.984 1 98.56 239 THR A C 1
ATOM 1853 O O . THR A 1 239 ? 19.734 -1.112 9.055 1 98.56 239 THR A O 1
ATOM 1856 N N . VAL A 1 240 ? 17.625 -1.577 9.562 1 98.38 240 VAL A N 1
ATOM 1857 C CA . VAL A 1 240 ? 17.422 -0.353 10.328 1 98.38 240 VAL A CA 1
ATOM 1858 C C . VAL A 1 240 ? 18.328 -0.353 11.555 1 98.38 240 VAL A C 1
ATOM 1860 O O . VAL A 1 240 ? 18.938 0.669 11.891 1 98.38 240 VAL A O 1
ATOM 1863 N N . ARG A 1 241 ? 18.422 -1.465 12.219 1 98 241 ARG A N 1
ATOM 1864 C CA . ARG A 1 241 ? 19.297 -1.556 13.383 1 98 241 ARG A CA 1
ATOM 1865 C C . ARG A 1 241 ? 20.75 -1.271 13.008 1 98 241 ARG A C 1
ATOM 1867 O O . ARG A 1 241 ? 21.469 -0.575 13.734 1 98 241 ARG A O 1
ATOM 1874 N N . LEU A 1 242 ? 21.172 -1.869 11.945 1 98.06 242 LEU A N 1
ATOM 1875 C CA . LEU A 1 242 ? 22.531 -1.619 11.461 1 98.06 242 LEU A CA 1
ATOM 1876 C C . LEU A 1 242 ? 22.734 -0.135 11.188 1 98.06 242 LEU A C 1
ATOM 1878 O O . LEU A 1 242 ? 23.781 0.42 11.516 1 98.06 242 LEU A O 1
ATOM 1882 N N . ALA A 1 243 ? 21.766 0.531 10.562 1 98 243 ALA A N 1
ATOM 1883 C CA . ALA A 1 243 ? 21.828 1.964 10.281 1 98 243 ALA A CA 1
ATOM 1884 C C . ALA A 1 243 ? 21.891 2.771 11.578 1 98 243 ALA A C 1
ATOM 1886 O O . ALA A 1 243 ? 22.641 3.734 11.68 1 98 243 ALA A O 1
ATOM 1887 N N . GLU A 1 244 ? 21.078 2.408 12.539 1 97.19 244 GLU A N 1
ATOM 1888 C CA . GLU A 1 244 ? 21.078 3.076 13.836 1 97.19 244 GLU A CA 1
ATOM 1889 C C . GLU A 1 244 ? 22.438 2.965 14.516 1 97.19 244 GLU A C 1
ATOM 1891 O O . GLU A 1 244 ? 22.906 3.924 15.125 1 97.19 244 GLU A O 1
ATOM 1896 N N . ILE A 1 245 ? 22.984 1.812 14.469 1 95.69 245 ILE A N 1
ATOM 1897 C CA . ILE A 1 245 ? 24.297 1.569 15.07 1 95.69 245 ILE A CA 1
ATOM 1898 C C . ILE A 1 245 ? 25.344 2.418 14.367 1 95.69 245 ILE A C 1
ATOM 1900 O O . ILE A 1 245 ? 26.25 2.945 15.008 1 95.69 245 ILE A O 1
ATOM 1904 N N . THR A 1 246 ? 25.281 2.488 13.094 1 95.12 246 THR A N 1
ATOM 1905 C CA . THR A 1 246 ? 26.188 3.344 12.336 1 95.12 246 THR A CA 1
ATOM 1906 C C . THR A 1 246 ? 26.094 4.789 12.812 1 95.12 246 THR A C 1
ATOM 1908 O O . THR A 1 246 ? 27.109 5.48 12.922 1 95.12 246 THR A O 1
ATOM 1911 N N . ASN A 1 247 ? 24.875 5.25 13.055 1 94.62 247 ASN A N 1
ATOM 1912 C CA . ASN A 1 247 ? 24.656 6.586 13.594 1 94.62 247 ASN A CA 1
ATOM 1913 C C . ASN A 1 247 ? 25.375 6.77 14.938 1 94.62 247 ASN A C 1
ATOM 1915 O O . ASN A 1 247 ? 25.844 7.863 15.25 1 94.62 247 ASN A O 1
ATOM 1919 N N . ALA A 1 248 ? 25.422 5.727 15.703 1 92.75 248 ALA A N 1
ATOM 1920 C CA . ALA A 1 248 ? 25.953 5.789 17.062 1 92.75 248 ALA A CA 1
ATOM 1921 C C . ALA A 1 248 ? 27.469 5.617 17.062 1 92.75 248 ALA A C 1
ATOM 1923 O O . ALA A 1 248 ? 28.125 5.848 18.078 1 92.75 248 ALA A O 1
ATOM 1924 N N . THR A 1 249 ? 27.969 5.219 15.977 1 89.75 249 THR A N 1
ATOM 1925 C CA . THR A 1 249 ? 29.406 4.98 15.883 1 89.75 249 THR A CA 1
ATOM 1926 C C . THR A 1 249 ? 30.156 6.293 15.719 1 89.75 249 THR A C 1
ATOM 1928 O O . THR A 1 249 ? 29.875 7.07 14.805 1 89.75 249 THR A O 1
ATOM 1931 N N . SER A 1 250 ? 31.047 6.617 16.578 1 87 250 SER A N 1
ATOM 1932 C CA . SER A 1 250 ? 31.797 7.875 16.562 1 87 250 SER A CA 1
ATOM 1933 C C . SER A 1 250 ? 33.219 7.668 16.031 1 87 250 SER A C 1
ATOM 1935 O O . SER A 1 250 ? 33.969 8.633 15.867 1 87 250 SER A O 1
ATOM 1937 N N . ARG A 1 251 ? 33.625 6.379 15.844 1 85.44 251 ARG A N 1
ATOM 1938 C CA . ARG A 1 251 ? 34.969 6.078 15.375 1 85.44 251 ARG A CA 1
ATOM 1939 C C . ARG A 1 251 ? 34.938 5.168 14.148 1 85.44 251 ARG A C 1
ATOM 1941 O O . ARG A 1 251 ? 33.906 4.543 13.867 1 85.44 251 ARG A O 1
ATOM 1948 N N . GLY A 1 252 ? 36 5.227 13.383 1 85.94 252 GLY A N 1
ATOM 1949 C CA . GLY A 1 252 ? 36.125 4.324 12.25 1 85.94 252 GLY A CA 1
ATOM 1950 C C . GLY A 1 252 ? 35.656 4.934 10.945 1 85.94 252 GLY A C 1
ATOM 1951 O O . GLY A 1 252 ? 35.594 6.156 10.812 1 85.94 252 GLY A O 1
ATOM 1952 N N . VAL A 1 253 ? 35.312 4.121 10 1 90.19 253 VAL A N 1
ATOM 1953 C CA . VAL A 1 253 ? 35.031 4.535 8.625 1 90.19 253 VAL A CA 1
ATOM 1954 C C . VAL A 1 253 ? 33.656 5.191 8.547 1 90.19 253 VAL A C 1
ATOM 1956 O O . VAL A 1 253 ? 33.406 5.992 7.652 1 90.19 253 VAL A O 1
ATOM 1959 N N . PHE A 1 254 ? 32.812 4.918 9.578 1 92.94 254 PHE A N 1
ATOM 1960 C CA . PHE A 1 254 ? 31.422 5.402 9.492 1 92.94 254 PHE A CA 1
ATOM 1961 C C . PHE A 1 254 ? 31.203 6.594 10.414 1 92.94 254 PHE A C 1
ATOM 1963 O O . PHE A 1 254 ? 30.078 6.957 10.711 1 92.94 254 PHE A O 1
ATOM 1970 N N . ARG A 1 255 ? 32.25 7.242 10.844 1 90.62 255 ARG A N 1
ATOM 1971 C CA . ARG A 1 255 ? 32.156 8.328 11.812 1 90.62 255 ARG A CA 1
ATOM 1972 C C . ARG A 1 255 ? 31.391 9.516 11.25 1 90.62 255 ARG A C 1
ATOM 1974 O O . ARG A 1 255 ? 30.734 10.242 11.992 1 90.62 255 ARG A O 1
ATOM 1981 N N . ASP A 1 256 ? 31.469 9.75 9.938 1 91.94 256 ASP A N 1
ATOM 1982 C CA . ASP A 1 256 ? 30.844 10.922 9.328 1 91.94 256 ASP A CA 1
ATOM 1983 C C . ASP A 1 256 ? 29.484 10.57 8.719 1 91.94 256 ASP A C 1
ATOM 1985 O O . ASP A 1 256 ? 28.891 11.375 8 1 91.94 256 ASP A O 1
ATOM 1989 N N . VAL A 1 257 ? 29.062 9.398 8.992 1 93.75 257 VAL A N 1
ATOM 1990 C CA . VAL A 1 257 ? 27.781 8.961 8.453 1 93.75 257 VAL A CA 1
ATOM 1991 C C . VAL A 1 257 ? 26.672 9.172 9.492 1 93.75 257 VAL A C 1
ATOM 1993 O O . VAL A 1 257 ? 26.844 8.812 10.656 1 93.75 257 VAL A O 1
ATOM 1996 N N . PHE A 1 258 ? 25.594 9.805 9.109 1 94.56 258 PHE A N 1
ATOM 1997 C CA . PHE A 1 258 ? 24.453 10 9.984 1 94.56 258 PHE A CA 1
ATOM 1998 C C . PHE A 1 258 ? 23.156 9.953 9.188 1 94.56 258 PHE A C 1
ATOM 2000 O O . PHE A 1 258 ? 22.969 10.727 8.25 1 94.56 258 PHE A O 1
ATOM 2007 N N . PHE A 1 259 ? 22.297 9.086 9.609 1 95.06 259 PHE A N 1
ATOM 2008 C CA . PHE A 1 259 ? 20.969 8.977 9.023 1 95.06 259 PHE A CA 1
ATOM 2009 C C . PHE A 1 259 ? 19.922 9.641 9.906 1 95.06 259 PHE A C 1
ATOM 2011 O O . PHE A 1 259 ? 19.797 9.297 11.086 1 95.06 259 PHE A O 1
ATOM 2018 N N . SER A 1 260 ? 19.141 10.523 9.312 1 92.44 260 SER A N 1
ATOM 2019 C CA . SER A 1 260 ? 18.016 11.133 10.023 1 92.44 260 SER A CA 1
ATOM 2020 C C . SER A 1 260 ? 16.875 10.133 10.211 1 92.44 260 SER A C 1
ATOM 2022 O O . SER A 1 260 ? 16.906 9.031 9.656 1 92.44 260 SER A O 1
ATOM 2024 N N . ASP A 1 261 ? 15.859 10.531 11.031 1 89.56 261 ASP A N 1
ATOM 2025 C CA . ASP A 1 261 ? 14.703 9.672 11.25 1 89.56 261 ASP A CA 1
ATOM 2026 C C . ASP A 1 261 ? 13.984 9.367 9.938 1 89.56 261 ASP A C 1
ATOM 2028 O O . ASP A 1 261 ? 13.516 8.25 9.727 1 89.56 261 ASP A O 1
ATOM 2032 N N . ARG A 1 262 ? 13.938 10.305 9.102 1 87.94 262 ARG A N 1
ATOM 2033 C CA . ARG A 1 262 ? 13.273 10.125 7.816 1 87.94 262 ARG A CA 1
ATOM 2034 C C . ARG A 1 262 ? 14.078 9.195 6.914 1 87.94 262 ARG A C 1
ATOM 2036 O O . ARG A 1 262 ? 13.5 8.391 6.172 1 87.94 262 ARG A O 1
ATOM 2043 N N . GLN A 1 263 ? 15.344 9.367 7.043 1 94.12 263 GLN A N 1
ATOM 2044 C CA . GLN A 1 263 ? 16.188 8.477 6.258 1 94.12 263 GLN A CA 1
ATOM 2045 C C . GLN A 1 263 ? 16.109 7.043 6.766 1 94.12 263 GLN A C 1
ATOM 2047 O O . GLN A 1 263 ? 16.141 6.098 5.977 1 94.12 263 GLN A O 1
ATOM 2052 N N . LEU A 1 264 ? 16.047 6.902 8.062 1 96.88 264 LEU A N 1
ATOM 2053 C CA . LEU A 1 264 ? 15.859 5.57 8.633 1 96.88 264 LEU A CA 1
ATOM 2054 C C . LEU A 1 264 ? 14.547 4.965 8.156 1 96.88 264 LEU A C 1
ATOM 2056 O O . LEU A 1 264 ? 14.469 3.766 7.879 1 96.88 264 LEU A O 1
ATOM 2060 N N . GLN A 1 265 ? 13.539 5.793 8.078 1 93.94 265 GLN A N 1
ATOM 2061 C CA . GLN A 1 265 ? 12.25 5.348 7.559 1 93.94 265 GLN A CA 1
ATOM 2062 C C . GLN A 1 265 ? 12.359 4.914 6.102 1 93.94 265 GLN A C 1
ATOM 2064 O O . GLN A 1 265 ? 11.758 3.918 5.695 1 93.94 265 GLN A O 1
ATOM 2069 N N . GLU A 1 266 ? 13.078 5.703 5.336 1 96.25 266 GLU A N 1
ATOM 2070 C CA . GLU A 1 266 ? 13.336 5.371 3.939 1 96.25 266 GLU A CA 1
ATOM 2071 C C . GLU A 1 266 ? 14 4.004 3.809 1 96.25 266 GLU A C 1
ATOM 2073 O O . GLU A 1 266 ? 13.594 3.189 2.975 1 96.25 266 GLU A O 1
ATOM 2078 N N . ILE A 1 267 ? 15 3.742 4.664 1 97.88 267 ILE A N 1
ATOM 2079 C CA . ILE A 1 267 ? 15.719 2.473 4.688 1 97.88 267 ILE A CA 1
ATOM 2080 C C . ILE A 1 267 ? 14.758 1.343 5.055 1 97.88 267 ILE A C 1
ATOM 2082 O O . ILE A 1 267 ? 14.781 0.275 4.438 1 97.88 267 ILE A O 1
ATOM 2086 N N . ARG A 1 268 ? 13.945 1.579 6 1 97.31 268 ARG A N 1
ATOM 2087 C CA . ARG A 1 268 ? 12.992 0.571 6.441 1 97.31 268 ARG A CA 1
ATOM 2088 C C . ARG A 1 268 ? 12.039 0.183 5.312 1 97.31 268 ARG A C 1
ATOM 2090 O O . ARG A 1 268 ? 11.836 -1.003 5.051 1 97.31 268 ARG A O 1
ATOM 2097 N N . TYR A 1 269 ? 11.484 1.146 4.629 1 96.5 269 TYR A N 1
ATOM 2098 C CA . TYR A 1 269 ? 10.539 0.876 3.557 1 96.5 269 TYR A CA 1
ATOM 2099 C C . TYR A 1 269 ? 11.211 0.147 2.4 1 96.5 269 TYR A C 1
ATOM 2101 O O . TYR A 1 269 ? 10.633 -0.777 1.822 1 96.5 269 TYR A O 1
ATOM 2109 N N . ALA A 1 270 ? 12.422 0.586 2.074 1 97.88 270 ALA A N 1
ATOM 2110 C CA . ALA A 1 270 ? 13.164 -0.103 1.021 1 97.88 270 ALA A CA 1
ATOM 2111 C C . ALA A 1 270 ? 13.383 -1.571 1.376 1 97.88 270 ALA A C 1
ATOM 2113 O O . ALA A 1 270 ? 13.219 -2.451 0.527 1 97.88 270 ALA A O 1
ATOM 2114 N N . ALA A 1 271 ? 13.711 -1.808 2.615 1 97.88 271 ALA A N 1
ATOM 2115 C CA . ALA A 1 271 ? 13.969 -3.17 3.072 1 97.88 271 ALA A CA 1
ATOM 2116 C C . ALA A 1 271 ? 12.688 -3.998 3.07 1 97.88 271 ALA A C 1
ATOM 2118 O O . ALA A 1 271 ? 12.695 -5.168 2.684 1 97.88 271 ALA A O 1
ATOM 2119 N N . LEU A 1 272 ? 11.602 -3.445 3.506 1 95.88 272 LEU A N 1
ATOM 2120 C CA . LEU A 1 272 ? 10.32 -4.145 3.537 1 95.88 272 LEU A CA 1
ATOM 2121 C C . LEU A 1 272 ? 9.875 -4.535 2.131 1 95.88 272 LEU A C 1
ATOM 2123 O O . LEU A 1 272 ? 9.32 -5.617 1.928 1 95.88 272 LEU A O 1
ATOM 2127 N N . LEU A 1 273 ? 10.18 -3.678 1.153 1 96.56 273 LEU A N 1
ATOM 2128 C CA . LEU A 1 273 ? 9.578 -3.818 -0.17 1 96.56 273 LEU A CA 1
ATOM 2129 C C . LEU A 1 273 ? 10.578 -4.426 -1.153 1 96.56 273 LEU A C 1
ATOM 2131 O O . LEU A 1 273 ? 10.258 -4.605 -2.332 1 96.56 273 LEU A O 1
ATOM 2135 N N . HIS A 1 274 ? 11.781 -4.809 -0.762 1 96.62 274 HIS A N 1
ATOM 2136 C CA . HIS A 1 274 ? 12.867 -5.164 -1.664 1 96.62 274 HIS A CA 1
ATOM 2137 C C . HIS A 1 274 ? 12.508 -6.387 -2.504 1 96.62 274 HIS A C 1
ATOM 2139 O O . HIS A 1 274 ? 12.992 -6.535 -3.631 1 96.62 274 HIS A O 1
ATOM 2145 N N . ASP A 1 275 ? 11.664 -7.203 -1.977 1 93.81 275 ASP A N 1
ATOM 2146 C CA . ASP A 1 275 ? 11.32 -8.453 -2.645 1 93.81 275 ASP A CA 1
ATOM 2147 C C . ASP A 1 275 ? 9.891 -8.414 -3.18 1 93.81 275 ASP A C 1
ATOM 2149 O O . ASP A 1 275 ? 9.32 -9.453 -3.521 1 93.81 275 ASP A O 1
ATOM 2153 N N . PHE A 1 276 ? 9.289 -7.242 -3.275 1 92.31 276 PHE A N 1
ATOM 2154 C CA . PHE A 1 276 ? 7.891 -7.121 -3.682 1 92.31 276 PHE A CA 1
ATOM 2155 C C . PHE A 1 276 ? 7.695 -7.629 -5.105 1 92.31 276 PHE A C 1
ATOM 2157 O O . PHE A 1 276 ? 6.645 -8.188 -5.434 1 92.31 276 PHE A O 1
ATOM 2164 N N . GLY A 1 277 ? 8.727 -7.52 -5.918 1 92.25 277 GLY A N 1
ATOM 2165 C CA . GLY A 1 277 ? 8.664 -7.898 -7.32 1 92.25 277 GLY A CA 1
ATOM 2166 C C . GLY A 1 277 ? 8.484 -9.391 -7.527 1 92.25 277 GLY A C 1
ATOM 2167 O O . GLY A 1 277 ? 8.164 -9.836 -8.633 1 92.25 277 GLY A O 1
ATOM 2168 N N . LYS A 1 278 ? 8.609 -10.234 -6.488 1 91.5 278 LYS A N 1
ATOM 2169 C CA . LYS A 1 278 ? 8.375 -11.672 -6.59 1 91.5 278 LYS A CA 1
ATOM 2170 C C . LYS A 1 278 ? 6.941 -11.969 -7.012 1 91.5 278 LYS A C 1
ATOM 2172 O O . LYS A 1 278 ? 6.648 -13.062 -7.496 1 91.5 278 LYS A O 1
ATOM 2177 N N . VAL A 1 279 ? 6.121 -10.984 -6.855 1 88.56 279 VAL A N 1
ATOM 2178 C CA . VAL A 1 279 ? 4.734 -11.125 -7.285 1 88.56 279 VAL A CA 1
ATOM 2179 C C . VAL A 1 279 ? 4.684 -11.352 -8.797 1 88.56 279 VAL A C 1
ATOM 2181 O O . VAL A 1 279 ? 3.756 -11.992 -9.297 1 88.56 279 VAL A O 1
ATOM 2184 N N . GLY A 1 280 ? 5.684 -10.906 -9.492 1 88.25 280 GLY A N 1
ATOM 2185 C CA . GLY A 1 280 ? 5.711 -11.023 -10.945 1 88.25 280 GLY A CA 1
ATOM 2186 C C . GLY A 1 280 ? 6.375 -12.305 -11.422 1 88.25 280 GLY A C 1
ATOM 2187 O O . GLY A 1 280 ? 6.355 -12.609 -12.617 1 88.25 280 GLY A O 1
ATOM 2188 N N . VAL A 1 281 ? 6.914 -13.047 -10.523 1 91.44 281 VAL A N 1
ATOM 2189 C CA . VAL A 1 281 ? 7.562 -14.305 -10.867 1 91.44 281 VAL A CA 1
ATOM 2190 C C . VAL A 1 281 ? 6.535 -15.438 -10.844 1 91.44 281 VAL A C 1
ATOM 2192 O O . VAL A 1 281 ? 5.727 -15.531 -9.922 1 91.44 281 VAL A O 1
ATOM 2195 N N . PRO A 1 282 ? 6.531 -16.281 -11.891 1 91.12 282 PRO A N 1
ATOM 2196 C CA . PRO A 1 282 ? 5.578 -17.391 -11.898 1 91.12 282 PRO A CA 1
ATOM 2197 C C . PRO A 1 282 ? 5.672 -18.266 -10.656 1 91.12 282 PRO A C 1
ATOM 2199 O O . PRO A 1 282 ? 6.777 -18.609 -10.219 1 91.12 282 PRO A O 1
ATOM 2202 N N . GLU A 1 283 ? 4.508 -18.594 -10.203 1 89.44 283 GLU A N 1
ATOM 2203 C CA . GLU A 1 283 ? 4.422 -19.328 -8.945 1 89.44 283 GLU A CA 1
ATOM 2204 C C . GLU A 1 283 ? 5.09 -20.688 -9.062 1 89.44 283 GLU A C 1
ATOM 2206 O O . GLU A 1 283 ? 5.73 -21.156 -8.117 1 89.44 283 GLU A O 1
ATOM 2211 N N . ALA A 1 284 ? 4.98 -21.344 -10.203 1 90.5 284 ALA A N 1
ATOM 2212 C CA . ALA A 1 284 ? 5.551 -22.672 -10.414 1 90.5 284 ALA A CA 1
ATOM 2213 C C . ALA A 1 284 ? 7.074 -22.641 -10.281 1 90.5 284 ALA A C 1
ATOM 2215 O O . ALA A 1 284 ? 7.672 -23.578 -9.75 1 90.5 284 ALA A O 1
ATOM 2216 N N . ILE A 1 285 ? 7.641 -21.609 -10.75 1 92 285 ILE A N 1
ATOM 2217 C CA . ILE A 1 285 ? 9.094 -21.469 -10.711 1 92 285 ILE A CA 1
ATOM 2218 C C . ILE A 1 285 ? 9.547 -21.141 -9.289 1 92 285 ILE A C 1
ATOM 2220 O O . ILE A 1 285 ? 10.531 -21.688 -8.797 1 92 285 ILE A O 1
ATOM 2224 N N . LEU A 1 286 ? 8.812 -20.328 -8.656 1 89.06 286 LEU A N 1
ATOM 2225 C CA . LEU A 1 286 ? 9.148 -19.906 -7.301 1 89.06 286 LEU A CA 1
ATOM 2226 C C . LEU A 1 286 ? 9.117 -21.094 -6.34 1 89.06 286 LEU A C 1
ATOM 2228 O O . LEU A 1 286 ? 9.922 -21.156 -5.41 1 89.06 286 LEU A O 1
ATOM 2232 N N . ASN A 1 287 ? 8.219 -21.984 -6.562 1 88.69 287 ASN A N 1
ATOM 2233 C CA . ASN A 1 287 ? 8.008 -23.094 -5.641 1 88.69 287 ASN A CA 1
ATOM 2234 C C . ASN A 1 287 ? 8.633 -24.375 -6.164 1 88.69 287 ASN A C 1
ATOM 2236 O O . ASN A 1 287 ? 8.328 -25.469 -5.668 1 88.69 287 ASN A O 1
ATOM 2240 N N . LYS A 1 288 ? 9.438 -24.281 -7.133 1 91.44 288 LYS A N 1
ATOM 2241 C CA . LYS A 1 288 ? 10.039 -25.484 -7.715 1 91.44 288 LYS A CA 1
ATOM 2242 C C . LYS A 1 288 ? 10.953 -26.172 -6.707 1 91.44 288 LYS A C 1
ATOM 2244 O O . LYS A 1 288 ? 11.898 -25.578 -6.199 1 91.44 288 LYS A O 1
ATOM 2249 N N . GLN A 1 289 ? 10.734 -27.469 -6.473 1 88.19 289 GLN A N 1
ATOM 2250 C CA . GLN A 1 289 ? 11.438 -28.172 -5.406 1 88.19 289 GLN A CA 1
ATOM 2251 C C . GLN A 1 289 ? 12.508 -29.109 -5.98 1 88.19 289 GLN A C 1
ATOM 2253 O O . GLN A 1 289 ? 13.547 -29.328 -5.352 1 88.19 289 GLN A O 1
ATOM 2258 N N . LYS A 1 290 ? 12.234 -29.75 -7.059 1 93.44 290 LYS A N 1
ATOM 2259 C CA . LYS A 1 290 ? 13.156 -30.641 -7.734 1 93.44 290 LYS A CA 1
ATOM 2260 C C . LYS A 1 290 ? 13.461 -30.172 -9.156 1 93.44 290 LYS A C 1
ATOM 2262 O O . LYS A 1 290 ? 12.992 -29.109 -9.562 1 93.44 290 LYS A O 1
ATOM 2267 N N . LYS A 1 291 ? 14.305 -30.938 -9.781 1 93.56 291 LYS A N 1
ATOM 2268 C CA . LYS A 1 291 ? 14.703 -30.484 -11.109 1 93.56 291 LYS A CA 1
ATOM 2269 C C . LYS A 1 291 ? 13.523 -30.547 -12.086 1 93.56 291 LYS A C 1
ATOM 2271 O O . LYS A 1 291 ? 13.391 -29.672 -12.945 1 93.56 291 LYS A O 1
ATOM 2276 N N . PHE A 1 292 ? 12.688 -31.547 -11.938 1 94.94 292 PHE A N 1
ATOM 2277 C CA . PHE A 1 292 ? 11.453 -31.609 -12.711 1 94.94 292 PHE A CA 1
ATOM 2278 C C . PHE A 1 292 ? 10.266 -31.109 -11.898 1 94.94 292 PHE A C 1
ATOM 2280 O O . PHE A 1 292 ? 10.273 -31.188 -10.672 1 94.94 292 PHE A O 1
ATOM 2287 N N . TYR A 1 293 ? 9.297 -30.547 -12.633 1 93.69 293 TYR A N 1
ATOM 2288 C CA . TYR A 1 293 ? 8 -30.312 -12.008 1 93.69 293 TYR A CA 1
ATOM 2289 C C . TYR A 1 293 ? 7.25 -31.609 -11.789 1 93.69 293 TYR A C 1
ATOM 2291 O O . TYR A 1 293 ? 7.477 -32.594 -12.508 1 93.69 293 TYR A O 1
ATOM 2299 N N . PRO A 1 294 ? 6.414 -31.672 -10.836 1 91.38 294 PRO A N 1
ATOM 2300 C CA . PRO A 1 294 ? 5.75 -32.938 -10.5 1 91.38 294 PRO A CA 1
ATOM 2301 C C . PRO A 1 294 ? 4.992 -33.531 -11.688 1 91.38 294 PRO A C 1
ATOM 2303 O O . PRO A 1 294 ? 5.094 -34.75 -11.945 1 91.38 294 PRO A O 1
ATOM 2306 N N . GLU A 1 295 ? 4.262 -32.75 -12.398 1 91.38 295 GLU A N 1
ATOM 2307 C CA . GLU A 1 295 ? 3.488 -33.25 -13.523 1 91.38 295 GLU A CA 1
ATOM 2308 C C . GLU A 1 295 ? 4.398 -33.688 -14.68 1 91.38 295 GLU A C 1
ATOM 2310 O O . GLU A 1 295 ? 4.09 -34.625 -15.414 1 91.38 295 GLU A O 1
ATOM 2315 N N . GLN A 1 296 ? 5.457 -33 -14.766 1 92.94 296 GLN A N 1
ATOM 2316 C CA . GLN A 1 296 ? 6.441 -33.344 -15.781 1 92.94 296 GLN A CA 1
ATOM 2317 C C . GLN A 1 296 ? 7.051 -34.719 -15.508 1 92.94 296 GLN A C 1
ATOM 2319 O O . GLN A 1 296 ? 7.27 -35.5 -16.438 1 92.94 296 GLN A O 1
ATOM 2324 N N . LEU A 1 297 ? 7.34 -34.969 -14.273 1 94.81 297 LEU A N 1
ATOM 2325 C CA . LEU A 1 297 ? 7.875 -36.281 -13.891 1 94.81 297 LEU A CA 1
ATOM 2326 C C . LEU A 1 297 ? 6.875 -37.375 -14.195 1 94.81 297 LEU A C 1
ATOM 2328 O O . LEU A 1 297 ? 7.262 -38.469 -14.602 1 94.81 297 LEU A O 1
ATOM 2332 N N . GLU A 1 298 ? 5.66 -37.094 -14.031 1 94.75 298 GLU A N 1
ATOM 2333 C CA . GLU A 1 298 ? 4.625 -38.094 -14.312 1 94.75 298 GLU A CA 1
ATOM 2334 C C . GLU A 1 298 ? 4.547 -38.406 -15.812 1 94.75 298 GLU A C 1
ATOM 2336 O O . GLU A 1 298 ? 4.297 -39.531 -16.203 1 94.75 298 GLU A O 1
ATOM 2341 N N . VAL A 1 299 ? 4.707 -37.406 -16.594 1 95.25 299 VAL A N 1
ATOM 2342 C CA . VAL A 1 299 ? 4.719 -37.625 -18.047 1 95.25 299 VAL A CA 1
ATOM 2343 C C . VAL A 1 299 ? 5.875 -38.531 -18.422 1 95.25 299 VAL A C 1
ATOM 2345 O O . VAL A 1 299 ? 5.703 -39.438 -19.234 1 95.25 299 VAL A O 1
ATOM 2348 N N . ILE A 1 300 ? 7.004 -38.312 -17.844 1 95.12 300 ILE A N 1
ATOM 2349 C CA . ILE A 1 300 ? 8.188 -39.125 -18.141 1 95.12 300 ILE A CA 1
ATOM 2350 C C . ILE A 1 300 ? 7.969 -40.562 -17.656 1 95.12 300 ILE A C 1
ATOM 2352 O O . ILE A 1 300 ? 8.336 -41.531 -18.359 1 95.12 300 ILE A O 1
ATOM 2356 N N . ARG A 1 301 ? 7.371 -40.719 -16.578 1 95.5 301 ARG A N 1
ATOM 2357 C CA . ARG A 1 301 ? 7.074 -42.031 -16.047 1 95.5 301 ARG A CA 1
ATOM 2358 C C . ARG A 1 301 ? 6.184 -42.812 -17 1 95.5 301 ARG A C 1
ATOM 2360 O O . ARG A 1 301 ? 6.43 -44 -17.266 1 95.5 301 ARG A O 1
ATOM 2367 N N . GLN A 1 302 ? 5.203 -42.156 -17.516 1 94.81 302 GLN A N 1
ATOM 2368 C CA . GLN A 1 302 ? 4.309 -42.812 -18.484 1 94.81 302 GLN A CA 1
ATOM 2369 C C . GLN A 1 302 ? 5.039 -43.156 -19.781 1 94.81 302 GLN A C 1
ATOM 2371 O O . GLN A 1 302 ? 4.766 -44.188 -20.391 1 94.81 302 GLN A O 1
ATOM 2376 N N . ARG A 1 303 ? 5.891 -42.312 -20.156 1 95.44 303 ARG A N 1
ATOM 2377 C CA . ARG A 1 303 ? 6.676 -42.562 -21.359 1 95.44 303 ARG A CA 1
ATOM 2378 C C . ARG A 1 303 ? 7.531 -43.812 -21.188 1 95.44 303 ARG A C 1
ATOM 2380 O O . ARG A 1 303 ? 7.633 -44.625 -22.109 1 95.44 303 ARG A O 1
ATOM 2387 N N . PHE A 1 304 ? 8.125 -44 -20 1 96.56 304 PHE A N 1
ATOM 2388 C CA . PHE A 1 304 ? 8.922 -45.188 -19.734 1 96.56 304 PHE A CA 1
ATOM 2389 C C . PHE A 1 304 ? 8.055 -46.438 -19.797 1 96.56 304 PHE A C 1
ATOM 2391 O O . PHE A 1 304 ? 8.484 -47.469 -20.297 1 96.56 304 PHE A O 1
ATOM 2398 N N . ALA A 1 305 ? 6.895 -46.312 -19.297 1 96.88 305 ALA A N 1
ATOM 2399 C CA . ALA A 1 305 ? 5.961 -47.438 -19.375 1 96.88 305 ALA A CA 1
ATOM 2400 C C . ALA A 1 305 ? 5.602 -47.75 -20.828 1 96.88 305 ALA A C 1
ATOM 2402 O O . ALA A 1 305 ? 5.504 -48.906 -21.203 1 96.88 305 ALA A O 1
ATOM 2403 N N . LEU A 1 306 ? 5.391 -46.719 -21.547 1 96.88 306 LEU A N 1
ATOM 2404 C CA . LEU A 1 306 ? 5.09 -46.875 -22.953 1 96.88 306 LEU A CA 1
ATOM 2405 C C . LEU A 1 306 ? 6.238 -47.562 -23.688 1 96.88 306 LEU A C 1
ATOM 2407 O O . LEU A 1 306 ? 6.016 -48.469 -24.484 1 96.88 306 LEU A O 1
ATOM 2411 N N . VAL A 1 307 ? 7.426 -47.188 -23.406 1 97.12 307 VAL A N 1
ATOM 2412 C CA . VAL A 1 307 ? 8.602 -47.781 -24.047 1 97.12 307 VAL A CA 1
ATOM 2413 C C . VAL A 1 307 ? 8.727 -49.25 -23.672 1 97.12 307 VAL A C 1
ATOM 2415 O O . VAL A 1 307 ? 9.023 -50.094 -24.516 1 97.12 307 VAL A O 1
ATOM 2418 N N . ARG A 1 308 ? 8.531 -49.5 -22.406 1 97.38 308 ARG A N 1
ATOM 2419 C CA . ARG A 1 308 ? 8.57 -50.906 -21.938 1 97.38 308 ARG A CA 1
ATOM 2420 C C . ARG A 1 308 ? 7.59 -51.75 -22.734 1 97.38 308 ARG A C 1
ATOM 2422 O O . ARG A 1 308 ? 7.953 -52.812 -23.234 1 97.38 308 ARG A O 1
ATOM 2429 N N . ARG A 1 309 ? 6.43 -51.281 -22.891 1 97.25 309 ARG A N 1
ATOM 2430 C CA . ARG A 1 309 ? 5.395 -52.031 -23.594 1 97.25 309 ARG A CA 1
ATOM 2431 C C . ARG A 1 309 ? 5.711 -52.156 -25.078 1 97.25 309 ARG A C 1
ATOM 2433 O O . ARG A 1 309 ? 5.383 -53.156 -25.703 1 97.25 309 ARG A O 1
ATOM 2440 N N . THR A 1 310 ? 6.25 -51.156 -25.594 1 97.31 310 THR A N 1
ATOM 2441 C CA . THR A 1 310 ? 6.641 -51.188 -26.984 1 97.31 310 THR A CA 1
ATOM 2442 C C . THR A 1 310 ? 7.684 -52.281 -27.234 1 97.31 310 THR A C 1
ATOM 2444 O O . THR A 1 310 ? 7.578 -53.031 -28.203 1 97.31 310 THR A O 1
ATOM 2447 N N . LEU A 1 311 ? 8.656 -52.375 -26.344 1 96.81 311 LEU A N 1
ATOM 2448 C CA . LEU A 1 311 ? 9.68 -53.406 -26.469 1 96.81 311 LEU A CA 1
ATOM 2449 C C . LEU A 1 311 ? 9.07 -54.781 -26.344 1 96.81 311 LEU A C 1
ATOM 2451 O O . LEU A 1 311 ? 9.43 -55.688 -27.109 1 96.81 311 LEU A O 1
ATOM 2455 N N . GLU A 1 312 ? 8.195 -54.906 -25.422 1 97.12 312 GLU A N 1
ATOM 2456 C CA . GLU A 1 312 ? 7.516 -56.188 -25.234 1 97.12 312 GLU A CA 1
ATOM 2457 C C . GLU A 1 312 ? 6.695 -56.562 -26.469 1 97.12 312 GLU A C 1
ATOM 2459 O O . GLU A 1 312 ? 6.715 -57.719 -26.906 1 97.12 312 GLU A O 1
ATOM 2464 N N . MET A 1 313 ? 6.027 -55.594 -27.016 1 96.69 313 MET A N 1
ATOM 2465 C CA . MET A 1 313 ? 5.199 -55.781 -28.203 1 96.69 313 MET A CA 1
ATOM 2466 C C . MET A 1 313 ? 6.055 -56.156 -29.406 1 96.69 313 MET A C 1
ATOM 2468 O O . MET A 1 313 ? 5.742 -57.125 -30.125 1 96.69 313 MET A O 1
ATOM 2472 N N . GLU A 1 314 ? 7.098 -55.5 -29.609 1 96.56 314 GLU A N 1
ATOM 2473 C CA . GLU A 1 314 ? 7.977 -55.75 -30.734 1 96.56 314 GLU A CA 1
ATOM 2474 C C . GLU A 1 314 ? 8.586 -57.156 -30.656 1 96.56 314 GLU A C 1
ATOM 2476 O O . GLU A 1 314 ? 8.719 -57.844 -31.672 1 96.56 314 GLU A O 1
ATOM 2481 N N . THR A 1 315 ? 9.008 -57.531 -29.422 1 96.62 315 THR A N 1
ATOM 2482 C CA . THR A 1 315 ? 9.562 -58.875 -29.219 1 96.62 315 THR A CA 1
ATOM 2483 C C . THR A 1 315 ? 8.516 -59.938 -29.516 1 96.62 315 THR A C 1
ATOM 2485 O O . THR A 1 315 ? 8.805 -60.938 -30.172 1 96.62 315 THR A O 1
ATOM 2488 N N . ALA A 1 316 ? 7.293 -59.719 -29.031 1 96.44 316 ALA A N 1
ATOM 2489 C CA . ALA A 1 316 ? 6.211 -60.656 -29.297 1 96.44 316 ALA A CA 1
ATOM 2490 C C . ALA A 1 316 ? 5.922 -60.75 -30.797 1 96.44 316 ALA A C 1
ATOM 2492 O O . ALA A 1 316 ? 5.676 -61.844 -31.328 1 96.44 316 ALA A O 1
ATOM 2493 N N . GLN A 1 317 ? 5.93 -59.656 -31.469 1 95.5 317 GLN A N 1
ATOM 2494 C CA . GLN A 1 317 ? 5.695 -59.656 -32.906 1 95.5 317 GLN A CA 1
ATOM 2495 C C . GLN A 1 317 ? 6.793 -60.375 -33.656 1 95.5 317 GLN A C 1
ATOM 2497 O O . GLN A 1 317 ? 6.52 -61.094 -34.625 1 95.5 317 GLN A O 1
ATOM 2502 N N . ALA A 1 318 ? 7.988 -60.219 -33.156 1 95.31 318 ALA A N 1
ATOM 2503 C CA . ALA A 1 318 ? 9.102 -60.938 -33.781 1 95.31 318 ALA A CA 1
ATOM 2504 C C . ALA A 1 318 ? 8.938 -62.469 -33.594 1 95.31 318 ALA A C 1
ATOM 2506 O O . ALA A 1 318 ? 9.25 -63.219 -34.531 1 95.31 318 ALA A O 1
ATOM 2507 N N . LYS A 1 319 ? 8.477 -62.812 -32.469 1 93.56 319 LYS A N 1
ATOM 2508 C CA . LYS A 1 319 ? 8.234 -64.25 -32.219 1 93.56 319 LYS A CA 1
ATOM 2509 C C . LYS A 1 319 ? 7.137 -64.75 -33.125 1 93.56 319 LYS A C 1
ATOM 2511 O O . LYS A 1 319 ? 7.258 -65.875 -33.656 1 93.56 319 LYS A O 1
ATOM 2516 N N . VAL A 1 320 ? 6.098 -63.969 -33.312 1 92 320 VAL A N 1
ATOM 2517 C CA . VAL A 1 320 ? 5 -64.375 -34.188 1 92 320 VAL A CA 1
ATOM 2518 C C . VAL A 1 320 ? 5.512 -64.562 -35.625 1 92 320 VAL A C 1
ATOM 2520 O O . VAL A 1 320 ? 5.227 -65.562 -36.281 1 92 320 VAL A O 1
ATOM 2523 N N . ASN A 1 321 ? 6.234 -63.594 -36.062 1 91.19 321 ASN A N 1
ATOM 2524 C CA . ASN A 1 321 ? 6.762 -63.656 -37.438 1 91.19 321 ASN A CA 1
ATOM 2525 C C . ASN A 1 321 ? 7.664 -64.875 -37.625 1 91.19 321 ASN A C 1
ATOM 2527 O O . ASN A 1 321 ? 7.602 -65.5 -38.656 1 91.19 321 ASN A O 1
ATOM 2531 N N . TYR A 1 322 ? 8.453 -65.125 -36.625 1 89.38 322 TYR A N 1
ATOM 2532 C CA . TYR A 1 322 ? 9.359 -66.312 -36.719 1 89.38 322 TYR A CA 1
ATOM 2533 C C . TYR A 1 322 ? 8.57 -67.562 -36.75 1 89.38 322 TYR A C 1
ATOM 2535 O O . TYR A 1 322 ? 8.859 -68.438 -37.594 1 89.38 322 TYR A O 1
ATOM 2543 N N . LEU A 1 323 ? 7.586 -67.688 -35.906 1 86.62 323 LEU A N 1
ATOM 2544 C CA . LEU A 1 323 ? 6.801 -68.938 -35.812 1 86.62 323 LEU A CA 1
ATOM 2545 C C . LEU A 1 323 ? 5.969 -69.125 -37.094 1 86.62 323 LEU A C 1
ATOM 2547 O O . LEU A 1 323 ? 5.734 -70.25 -37.469 1 86.62 323 LEU A O 1
ATOM 2551 N N . LEU A 1 324 ? 5.578 -68 -37.75 1 84.69 324 LEU A N 1
ATOM 2552 C CA . LEU A 1 324 ? 4.816 -68.125 -38.969 1 84.69 324 LEU A CA 1
ATOM 2553 C C . LEU A 1 324 ? 5.711 -68.562 -40.125 1 84.69 324 LEU A C 1
ATOM 2555 O O . LEU A 1 324 ? 5.266 -69.25 -41.031 1 84.69 324 LEU A O 1
ATOM 2559 N N . SER A 1 325 ? 6.914 -68.188 -40.062 1 84.06 325 SER A N 1
ATOM 2560 C CA . SER A 1 325 ? 7.836 -68.5 -41.156 1 84.06 325 SER A CA 1
ATOM 2561 C C . SER A 1 325 ? 8.469 -69.875 -40.969 1 84.06 325 SER A C 1
ATOM 2563 O O . SER A 1 325 ? 8.984 -70.438 -41.938 1 84.06 325 SER A O 1
ATOM 2565 N N . HIS A 1 326 ? 8.43 -70.5 -39.75 1 79.88 326 HIS A N 1
ATOM 2566 C CA . HIS A 1 326 ? 9.016 -71.812 -39.469 1 79.88 326 HIS A CA 1
ATOM 2567 C C . HIS A 1 326 ? 8.008 -72.75 -38.812 1 79.88 326 HIS A C 1
ATOM 2569 O O . HIS A 1 326 ? 8.148 -73.125 -37.656 1 79.88 326 HIS A O 1
ATOM 2575 N N . PRO A 1 327 ? 6.965 -73.25 -39.5 1 66.12 327 PRO A N 1
ATOM 2576 C CA . PRO A 1 327 ? 5.867 -74 -38.938 1 66.12 327 PRO A CA 1
ATOM 2577 C C . PRO A 1 327 ? 6.32 -75.375 -38.438 1 66.12 327 PRO A C 1
ATOM 2579 O O . PRO A 1 327 ? 5.73 -75.938 -37.5 1 66.12 327 PRO A O 1
ATOM 2582 N N . HIS A 1 328 ? 7.18 -76.25 -39.031 1 60.44 328 HIS A N 1
ATOM 2583 C CA . HIS A 1 328 ? 7.359 -77.688 -38.844 1 60.44 328 HIS A CA 1
ATOM 2584 C C . HIS A 1 328 ? 8.336 -78 -37.719 1 60.44 328 HIS A C 1
ATOM 2586 O O . HIS A 1 328 ? 8.648 -79.188 -37.438 1 60.44 328 HIS A O 1
ATOM 2592 N N . GLN A 1 329 ? 8.836 -77.062 -37 1 54.69 329 GLN A N 1
ATOM 2593 C CA . GLN A 1 329 ? 9.867 -77.5 -36.094 1 54.69 329 GLN A CA 1
ATOM 2594 C C . GLN A 1 329 ? 9.281 -77.875 -34.719 1 54.69 329 GLN A C 1
ATOM 2596 O O . GLN A 1 329 ? 8.594 -77 -34.125 1 54.69 329 GLN A O 1
ATOM 2601 N N . PRO A 1 330 ? 9 -79.188 -34.344 1 51.84 330 PRO A N 1
ATOM 2602 C CA . PRO A 1 330 ? 8.453 -79.625 -33.062 1 51.84 330 PRO A CA 1
ATOM 2603 C C . PRO A 1 330 ? 9.062 -78.812 -31.891 1 51.84 330 PRO A C 1
ATOM 2605 O O . PRO A 1 330 ? 10.281 -78.688 -31.828 1 51.84 330 PRO A O 1
ATOM 2608 N N . HIS A 1 331 ? 8.398 -77.938 -31.344 1 52.44 331 HIS A N 1
ATOM 2609 C CA . HIS A 1 331 ? 8.883 -77.125 -30.25 1 52.44 331 HIS A CA 1
ATOM 2610 C C . HIS A 1 331 ? 8.883 -77.875 -28.938 1 52.44 331 HIS A C 1
ATOM 2612 O O . HIS A 1 331 ? 7.895 -77.875 -28.203 1 52.44 331 HIS A O 1
ATOM 2618 N N . THR A 1 332 ? 9.297 -79.125 -28.828 1 47.97 332 THR A N 1
ATOM 2619 C CA . THR A 1 332 ? 9.312 -79.75 -27.5 1 47.97 332 THR A CA 1
ATOM 2620 C C . THR A 1 332 ? 10.258 -79 -26.562 1 47.97 332 THR A C 1
ATOM 2622 O O . THR A 1 332 ? 11.391 -78.688 -26.938 1 47.97 332 THR A O 1
ATOM 2625 N N . PRO A 1 333 ? 9.805 -78.438 -25.5 1 50.12 333 PRO A N 1
ATOM 2626 C CA . PRO A 1 333 ? 10.602 -77.75 -24.484 1 50.12 333 PRO A CA 1
ATOM 2627 C C . PRO A 1 333 ? 11.938 -78.438 -24.219 1 50.12 333 PRO A C 1
ATOM 2629 O O . PRO A 1 333 ? 12.891 -77.75 -23.766 1 50.12 333 PRO A O 1
ATOM 2632 N N . GLN A 1 334 ? 11.969 -79.75 -24.141 1 48.5 334 GLN A N 1
ATOM 2633 C CA . GLN A 1 334 ? 13.148 -80.5 -23.766 1 48.5 334 GLN A CA 1
ATOM 2634 C C . GLN A 1 334 ? 14.188 -80.5 -24.891 1 48.5 334 GLN A C 1
ATOM 2636 O O . GLN A 1 334 ? 15.367 -80.812 -24.656 1 48.5 334 GLN A O 1
ATOM 2641 N N . GLN A 1 335 ? 13.828 -80.75 -26.219 1 51.03 335 GLN A N 1
ATOM 2642 C CA . GLN A 1 335 ? 14.836 -81 -27.234 1 51.03 335 GLN A CA 1
ATOM 2643 C C . GLN A 1 335 ? 15.367 -79.75 -27.844 1 51.03 335 GLN A C 1
ATOM 2645 O O . GLN A 1 335 ? 14.625 -78.75 -28.016 1 51.03 335 GLN A O 1
ATOM 2650 N N . ARG A 1 336 ? 16.609 -79.375 -27.781 1 58.66 336 ARG A N 1
ATOM 2651 C CA . ARG A 1 336 ? 17.469 -78.375 -28.344 1 58.66 336 ARG A CA 1
ATOM 2652 C C . ARG A 1 336 ? 17.047 -78 -29.75 1 58.66 336 ARG A C 1
ATOM 2654 O O . ARG A 1 336 ? 17.547 -78.562 -30.734 1 58.66 336 ARG A O 1
ATOM 2661 N N . CYS A 1 337 ? 15.812 -77.625 -29.922 1 64.44 337 CYS A N 1
ATOM 2662 C CA . CYS A 1 337 ? 15.469 -77.25 -31.297 1 64.44 337 CYS A CA 1
ATOM 2663 C C . CYS A 1 337 ? 15.898 -75.875 -31.609 1 64.44 337 CYS A C 1
ATOM 2665 O O . CYS A 1 337 ? 16.016 -75 -30.719 1 64.44 337 CYS A O 1
ATOM 2667 N N . GLN A 1 338 ? 16.422 -75.562 -32.75 1 65.88 338 GLN A N 1
ATOM 2668 C CA . GLN A 1 338 ? 16.906 -74.25 -33.281 1 65.88 338 GLN A CA 1
ATOM 2669 C C . GLN A 1 338 ? 15.898 -73.188 -33.031 1 65.88 338 GLN A C 1
ATOM 2671 O O . GLN A 1 338 ? 16.266 -72.062 -32.656 1 65.88 338 GLN A O 1
ATOM 2676 N N . SER A 1 339 ? 14.555 -73.5 -33.125 1 71.62 339 SER A N 1
ATOM 2677 C CA . SER A 1 339 ? 13.508 -72.5 -32.906 1 71.62 339 SER A CA 1
ATOM 2678 C C . SER A 1 339 ? 13.414 -72.125 -31.422 1 71.62 339 SER A C 1
ATOM 2680 O O . SER A 1 339 ? 13.211 -70.938 -31.078 1 71.62 339 SER A O 1
ATOM 2682 N N . CYS A 1 340 ? 13.586 -73.062 -30.578 1 76.69 340 CYS A N 1
ATOM 2683 C CA . CYS A 1 340 ? 13.531 -72.75 -29.141 1 76.69 340 CYS A CA 1
ATOM 2684 C C . CYS A 1 340 ? 14.68 -71.875 -28.703 1 76.69 340 CYS A C 1
ATOM 2686 O O . CYS A 1 340 ? 14.492 -71 -27.859 1 76.69 340 CYS A O 1
ATOM 2688 N N . THR A 1 341 ? 15.789 -72.062 -29.344 1 81.88 341 THR A N 1
ATOM 2689 C CA . THR A 1 341 ? 16.938 -71.25 -29.016 1 81.88 341 THR A CA 1
ATOM 2690 C C . THR A 1 341 ? 16.703 -69.812 -29.453 1 81.88 341 THR A C 1
ATOM 2692 O O . THR A 1 341 ? 17.047 -68.875 -28.734 1 81.88 341 THR A O 1
ATOM 2695 N N . PHE A 1 342 ? 16.109 -69.625 -30.656 1 86.5 342 PHE A N 1
ATOM 2696 C CA . PHE A 1 342 ? 15.836 -68.25 -31.172 1 86.5 342 PHE A CA 1
ATOM 2697 C C . PHE A 1 342 ? 14.828 -67.562 -30.281 1 86.5 342 PHE A C 1
ATOM 2699 O O . PHE A 1 342 ? 15.016 -66.375 -29.969 1 86.5 342 PHE A O 1
ATOM 2706 N N . LEU A 1 343 ? 13.805 -68.188 -29.875 1 89.94 343 LEU A N 1
ATOM 2707 C CA . LEU A 1 343 ? 12.781 -67.625 -29.016 1 89.94 343 LEU A CA 1
ATOM 2708 C C . LEU A 1 343 ? 13.359 -67.25 -27.656 1 89.94 343 LEU A C 1
ATOM 2710 O O . LEU A 1 343 ? 13.031 -66.188 -27.094 1 89.94 343 LEU A O 1
ATOM 2714 N N . ARG A 1 344 ? 14.219 -68.062 -27.172 1 90.5 344 ARG A N 1
ATOM 2715 C CA . ARG A 1 344 ? 14.883 -67.812 -25.891 1 90.5 344 ARG A CA 1
ATOM 2716 C C . ARG A 1 344 ? 15.828 -66.562 -26.016 1 90.5 344 ARG A C 1
ATOM 2718 O O . ARG A 1 344 ? 15.961 -65.812 -25.078 1 90.5 344 ARG A O 1
ATOM 2725 N N . ASP A 1 345 ? 16.438 -66.562 -27.141 1 92.69 345 ASP A N 1
ATOM 2726 C CA . ASP A 1 345 ? 17.328 -65.438 -27.375 1 92.69 345 ASP A CA 1
ATOM 2727 C C . ASP A 1 345 ? 16.562 -64.062 -27.406 1 92.69 345 ASP A C 1
ATOM 2729 O O . ASP A 1 345 ? 17.031 -63.062 -26.891 1 92.69 345 ASP A O 1
ATOM 2733 N N . LEU A 1 346 ? 15.398 -64.125 -28 1 94.31 346 LEU A N 1
ATOM 2734 C CA . LEU A 1 346 ? 14.539 -62.938 -28.031 1 94.31 346 LEU A CA 1
ATOM 2735 C C . LEU A 1 346 ? 14.109 -62.531 -26.609 1 94.31 346 LEU A C 1
ATOM 2737 O O . LEU A 1 346 ? 14.078 -61.375 -26.281 1 94.31 346 LEU A O 1
ATOM 2741 N N . ASP A 1 347 ? 13.82 -63.5 -25.859 1 94.69 347 ASP A N 1
ATOM 2742 C CA . ASP A 1 347 ? 13.43 -63.25 -24.469 1 94.69 347 ASP A CA 1
ATOM 2743 C C . ASP A 1 347 ? 14.594 -62.688 -23.672 1 94.69 347 ASP A C 1
ATOM 2745 O O . ASP A 1 347 ? 14.398 -61.781 -22.844 1 94.69 347 ASP A O 1
ATOM 2749 N N . GLN A 1 348 ? 15.734 -63.219 -23.875 1 95.44 348 GLN A N 1
ATOM 2750 C CA . GLN A 1 348 ? 16.922 -62.719 -23.188 1 95.44 348 GLN A CA 1
ATOM 2751 C C . GLN A 1 348 ? 17.234 -61.281 -23.594 1 95.44 348 GLN A C 1
ATOM 2753 O O . GLN A 1 348 ? 17.609 -60.469 -22.75 1 95.44 348 GLN A O 1
ATOM 2758 N N . GLN A 1 349 ? 17.094 -61 -24.859 1 95.69 349 GLN A N 1
ATOM 2759 C CA . GLN A 1 349 ? 17.312 -59.656 -25.359 1 95.69 349 GLN A CA 1
ATOM 2760 C C . GLN A 1 349 ? 16.328 -58.688 -24.734 1 95.69 349 GLN A C 1
ATOM 2762 O O . GLN A 1 349 ? 16.688 -57.562 -24.375 1 95.69 349 GLN A O 1
ATOM 2767 N N . LEU A 1 350 ? 15.102 -59.062 -24.703 1 96.69 350 LEU A N 1
ATOM 2768 C CA . LEU A 1 350 ? 14.07 -58.219 -24.094 1 96.69 350 LEU A CA 1
ATOM 2769 C C . LEU A 1 350 ? 14.391 -57.969 -22.625 1 96.69 350 LEU A C 1
ATOM 2771 O O . LEU A 1 350 ? 14.281 -56.812 -22.172 1 96.69 350 LEU A O 1
ATOM 2775 N N . GLN A 1 351 ? 14.734 -59.031 -21.938 1 96.75 351 GLN A N 1
ATOM 2776 C CA . GLN A 1 351 ? 15.047 -58.875 -20.516 1 96.75 351 GLN A CA 1
ATOM 2777 C C . GLN A 1 351 ? 16.219 -57.906 -20.312 1 96.75 351 GLN A C 1
ATOM 2779 O O . GLN A 1 351 ? 16.203 -57.125 -19.359 1 96.75 351 GLN A O 1
ATOM 2784 N N . GLN A 1 352 ? 17.141 -57.969 -21.156 1 96 352 GLN A N 1
ATOM 2785 C CA . GLN A 1 352 ? 18.281 -57.062 -21.062 1 96 352 GLN A CA 1
ATOM 2786 C C . GLN A 1 352 ? 17.844 -55.594 -21.328 1 96 352 GLN A C 1
ATOM 2788 O O . GLN A 1 352 ? 18.281 -54.688 -20.609 1 96 352 GLN A O 1
ATOM 2793 N N . GLN A 1 353 ? 17.047 -55.406 -22.328 1 95.19 353 GLN A N 1
ATOM 2794 C CA . GLN A 1 353 ? 16.562 -54.062 -22.641 1 95.19 353 GLN A CA 1
ATOM 2795 C C . GLN A 1 353 ? 15.711 -53.5 -21.5 1 95.19 353 GLN A C 1
ATOM 2797 O O . GLN A 1 353 ? 15.789 -52.312 -21.188 1 95.19 353 GLN A O 1
ATOM 2802 N N . LEU A 1 354 ? 14.906 -54.375 -20.953 1 96.5 354 LEU A N 1
ATOM 2803 C CA . LEU A 1 354 ? 14.055 -53.938 -19.844 1 96.5 354 LEU A CA 1
ATOM 2804 C C . LEU A 1 354 ? 14.891 -53.562 -18.625 1 96.5 354 LEU A C 1
ATOM 2806 O O . LEU A 1 354 ? 14.562 -52.625 -17.891 1 96.5 354 LEU A O 1
ATOM 2810 N N . HIS A 1 355 ? 15.914 -54.312 -18.406 1 96.06 355 HIS A N 1
ATOM 2811 C CA . HIS A 1 355 ? 16.828 -54 -17.312 1 96.06 355 HIS A CA 1
ATOM 2812 C C . HIS A 1 355 ? 17.516 -52.656 -17.531 1 96.06 355 HIS A C 1
ATOM 2814 O O . HIS A 1 355 ? 17.688 -51.875 -16.594 1 96.06 355 HIS A O 1
ATOM 2820 N N . THR A 1 356 ? 17.906 -52.406 -18.734 1 93.19 356 THR A N 1
ATOM 2821 C CA . THR A 1 356 ? 18.516 -51.125 -19.078 1 93.19 356 THR A CA 1
ATOM 2822 C C . THR A 1 356 ? 17.531 -49.969 -18.859 1 93.19 356 THR A C 1
ATOM 2824 O O . THR A 1 356 ? 17.906 -48.938 -18.328 1 93.19 356 THR A O 1
ATOM 2827 N N . LEU A 1 357 ? 16.328 -50.156 -19.234 1 94.69 357 LEU A N 1
ATOM 2828 C CA . LEU A 1 357 ? 15.297 -49.125 -19.078 1 94.69 357 LEU A CA 1
ATOM 2829 C C . LEU A 1 357 ? 15.055 -48.844 -17.594 1 94.69 357 LEU A C 1
ATOM 2831 O O . LEU A 1 357 ? 14.867 -47.688 -17.219 1 94.69 357 LEU A O 1
ATOM 2835 N N . GLU A 1 358 ? 15.016 -49.875 -16.797 1 95.31 358 GLU A N 1
ATOM 2836 C CA . GLU A 1 358 ? 14.844 -49.688 -15.367 1 95.31 358 GLU A CA 1
ATOM 2837 C C . GLU A 1 358 ? 16.016 -48.938 -14.758 1 95.31 358 GLU A C 1
ATOM 2839 O O . GLU A 1 358 ? 15.836 -48.125 -13.836 1 95.31 358 GLU A O 1
ATOM 2844 N N . ALA A 1 359 ? 17.172 -49.281 -15.188 1 92.94 359 ALA A N 1
ATOM 2845 C CA . ALA A 1 359 ? 18.359 -48.562 -14.727 1 92.94 359 ALA A CA 1
ATOM 2846 C C . ALA A 1 359 ? 18.281 -47.094 -15.086 1 92.94 359 ALA A C 1
ATOM 2848 O O . ALA A 1 359 ? 18.688 -46.219 -14.297 1 92.94 359 ALA A O 1
ATOM 2849 N N . TYR A 1 360 ? 17.859 -46.844 -16.281 1 92.88 360 TYR A N 1
ATOM 2850 C CA . TYR A 1 360 ? 17.719 -45.438 -16.734 1 92.88 360 TYR A CA 1
ATOM 2851 C C . TYR A 1 360 ? 16.719 -44.688 -15.875 1 92.88 360 TYR A C 1
ATOM 2853 O O . TYR A 1 360 ? 16.922 -43.531 -15.555 1 92.88 360 TYR A O 1
ATOM 2861 N N . TRP A 1 361 ? 15.625 -45.344 -15.531 1 94.31 361 TRP A N 1
ATOM 2862 C CA . TRP A 1 361 ? 14.617 -44.688 -14.688 1 94.31 361 TRP A CA 1
ATOM 2863 C C . TRP A 1 361 ? 15.188 -44.344 -13.32 1 94.31 361 TRP A C 1
ATOM 2865 O O . TRP A 1 361 ? 14.953 -43.25 -12.797 1 94.31 361 TRP A O 1
ATOM 2875 N N . GLN A 1 362 ? 15.891 -45.281 -12.758 1 93 362 GLN A N 1
ATOM 2876 C CA . GLN A 1 362 ? 16.516 -45.031 -11.461 1 93 362 GLN A CA 1
ATOM 2877 C C . GLN A 1 362 ? 17.484 -43.875 -11.531 1 93 362 GLN A C 1
ATOM 2879 O O . GLN A 1 362 ? 17.578 -43.062 -10.594 1 93 362 GLN A O 1
ATOM 2884 N N . LEU A 1 363 ? 18.203 -43.812 -12.594 1 91.06 363 LEU A N 1
ATOM 2885 C CA . LEU A 1 363 ? 19.125 -42.688 -12.805 1 91.06 363 LEU A CA 1
ATOM 2886 C C . LEU A 1 363 ? 18.391 -41.375 -12.844 1 91.06 363 LEU A C 1
ATOM 2888 O O . LEU A 1 363 ? 18.859 -40.375 -12.258 1 91.06 363 LEU A O 1
ATOM 2892 N N . ILE A 1 364 ? 17.281 -41.281 -13.523 1 92.75 364 ILE A N 1
ATOM 2893 C CA . ILE A 1 364 ? 16.5 -40.062 -13.648 1 92.75 364 ILE A CA 1
ATOM 2894 C C . ILE A 1 364 ? 15.961 -39.656 -12.281 1 92.75 364 ILE A C 1
ATOM 2896 O O . ILE A 1 364 ? 16 -38.469 -11.93 1 92.75 364 ILE A O 1
ATOM 2900 N N . GLU A 1 365 ? 15.484 -40.562 -11.531 1 92.25 365 GLU A N 1
ATOM 2901 C CA . GLU A 1 365 ? 14.969 -40.281 -10.195 1 92.25 365 GLU A CA 1
ATOM 2902 C C . GLU A 1 365 ? 16.062 -39.719 -9.297 1 92.25 365 GLU A C 1
ATOM 2904 O O . GLU A 1 365 ? 15.812 -38.781 -8.531 1 92.25 365 GLU A O 1
ATOM 2909 N N . GLN A 1 366 ? 17.203 -40.25 -9.438 1 89.38 366 GLN A N 1
ATOM 2910 C CA . GLN A 1 366 ? 18.328 -39.781 -8.648 1 89.38 366 GLN A CA 1
ATOM 2911 C C . GLN A 1 366 ? 18.766 -38.375 -9.102 1 89.38 366 GLN A C 1
ATOM 2913 O O . GLN A 1 366 ? 19.047 -37.5 -8.281 1 89.38 366 GLN A O 1
ATOM 2918 N N . ALA A 1 367 ? 18.859 -38.25 -10.367 1 90 367 ALA A N 1
ATOM 2919 C CA . ALA A 1 367 ? 19.312 -36.969 -10.922 1 90 367 ALA A CA 1
ATOM 2920 C C . ALA A 1 367 ? 18.297 -35.875 -10.664 1 90 367 ALA A C 1
ATOM 2922 O O . ALA A 1 367 ? 18.641 -34.688 -10.672 1 90 367 ALA A O 1
ATOM 2923 N N . ASN A 1 368 ? 17.016 -36.25 -10.508 1 92.5 368 ASN A N 1
ATOM 2924 C CA . ASN A 1 368 ? 15.938 -35.281 -10.297 1 92.5 368 ASN A CA 1
ATOM 2925 C C . ASN A 1 368 ? 16.078 -34.562 -8.953 1 92.5 368 ASN A C 1
ATOM 2927 O O . ASN A 1 368 ? 15.469 -33.5 -8.742 1 92.5 368 ASN A O 1
ATOM 2931 N N . GLU A 1 369 ? 16.859 -35.125 -8.086 1 90.12 369 GLU A N 1
ATOM 2932 C CA . GLU A 1 369 ? 17.078 -34.5 -6.789 1 90.12 369 GLU A CA 1
ATOM 2933 C C . GLU A 1 369 ? 18.016 -33.281 -6.914 1 90.12 369 GLU A C 1
ATOM 2935 O O . GLU A 1 369 ? 18.938 -33.281 -7.719 1 90.12 369 GLU A O 1
ATOM 2940 N N . PRO A 1 370 ? 17.734 -32.25 -6.152 1 85.38 370 PRO A N 1
ATOM 2941 C CA . PRO A 1 370 ? 18.5 -31.016 -6.285 1 85.38 370 PRO A CA 1
ATOM 2942 C C . PRO A 1 370 ? 19.938 -31.156 -5.805 1 85.38 370 PRO A C 1
ATOM 2944 O O . PRO A 1 370 ? 20.766 -30.266 -6.035 1 85.38 370 PRO A O 1
ATOM 2947 N N . GLN A 1 371 ? 20.359 -32.188 -5.34 1 77.06 371 GLN A N 1
ATOM 2948 C CA . GLN A 1 371 ? 21.719 -32.375 -4.832 1 77.06 371 GLN A CA 1
ATOM 2949 C C . GLN A 1 371 ? 22.75 -32.312 -5.957 1 77.06 371 GLN A C 1
ATOM 2951 O O . GLN A 1 371 ? 22.391 -32.375 -7.137 1 77.06 371 GLN A O 1
ATOM 2956 N N . ILE A 1 372 ? 23.984 -32 -5.641 1 68.12 372 ILE A N 1
ATOM 2957 C CA . ILE A 1 372 ? 25.078 -31.891 -6.598 1 68.12 372 ILE A CA 1
ATOM 2958 C C . ILE A 1 372 ? 25.281 -33.219 -7.309 1 68.12 372 ILE A C 1
ATOM 2960 O O . ILE A 1 372 ? 25.375 -34.281 -6.664 1 68.12 372 ILE A O 1
ATOM 2964 N N . LEU A 1 373 ? 25.078 -33.125 -8.602 1 65.69 373 LEU A N 1
ATOM 2965 C CA . LEU A 1 373 ? 25.266 -34.344 -9.414 1 65.69 373 LEU A CA 1
ATOM 2966 C C . LEU A 1 373 ? 26.734 -34.625 -9.617 1 65.69 373 LEU A C 1
ATOM 2968 O O . LEU A 1 373 ? 27.516 -33.719 -9.977 1 65.69 373 LEU A O 1
ATOM 2972 N N . GLU A 1 374 ? 27.094 -35.781 -9.258 1 65.38 374 GLU A N 1
ATOM 2973 C CA . GLU A 1 374 ? 28.453 -36.25 -9.508 1 65.38 374 GLU A CA 1
ATOM 2974 C C . GLU A 1 374 ? 28.703 -36.469 -10.992 1 65.38 374 GLU A C 1
ATOM 2976 O O . GLU A 1 374 ? 27.75 -36.531 -11.781 1 65.38 374 GLU A O 1
ATOM 2981 N N . GLU A 1 375 ? 29.906 -36.469 -11.484 1 63 375 GLU A N 1
ATOM 2982 C CA . GLU A 1 375 ? 30.312 -36.625 -12.875 1 63 375 GLU A CA 1
ATOM 2983 C C . GLU A 1 375 ? 29.75 -37.906 -13.492 1 63 375 GLU A C 1
ATOM 2985 O O . GLU A 1 375 ? 29.359 -37.906 -14.656 1 63 375 GLU A O 1
ATOM 2990 N N . GLU A 1 376 ? 29.656 -38.938 -12.789 1 61.16 376 GLU A N 1
ATOM 2991 C CA . GLU A 1 376 ? 29.25 -40.219 -13.344 1 61.16 376 GLU A CA 1
ATOM 2992 C C . GLU A 1 376 ? 27.781 -40.219 -13.766 1 61.16 376 GLU A C 1
ATOM 2994 O O . GLU A 1 376 ? 27.438 -40.594 -14.883 1 61.16 376 GLU A O 1
ATOM 2999 N N . PRO A 1 377 ? 26.969 -39.75 -13.016 1 64.94 377 PRO A N 1
ATOM 3000 C CA . PRO A 1 377 ? 25.562 -39.688 -13.43 1 64.94 377 PRO A CA 1
ATOM 3001 C C . PRO A 1 377 ? 25.344 -38.812 -14.656 1 64.94 377 PRO A C 1
ATOM 3003 O O . PRO A 1 377 ? 24.469 -39.094 -15.484 1 64.94 377 PRO A O 1
ATOM 3006 N N . LEU A 1 378 ? 26.266 -38 -14.867 1 70.69 378 LEU A N 1
ATOM 3007 C CA . LEU A 1 378 ? 26.125 -37.094 -16 1 70.69 378 LEU A CA 1
ATOM 3008 C C . LEU A 1 378 ? 26.391 -37.812 -17.312 1 70.69 378 LEU A C 1
ATOM 3010 O O . LEU A 1 378 ? 25.688 -37.594 -18.297 1 70.69 378 LEU A O 1
ATOM 3014 N N . ALA A 1 379 ? 27.375 -38.688 -17.281 1 74.75 379 ALA A N 1
ATOM 3015 C CA . ALA A 1 379 ? 27.703 -39.438 -18.484 1 74.75 379 ALA A CA 1
ATOM 3016 C C . ALA A 1 379 ? 26.562 -40.375 -18.859 1 74.75 379 ALA A C 1
ATOM 3018 O O . ALA A 1 379 ? 26.219 -40.531 -20.031 1 74.75 379 ALA A O 1
ATOM 3019 N N . GLN A 1 380 ? 26.016 -40.969 -17.875 1 80.69 380 GLN A N 1
ATOM 3020 C CA . GLN A 1 380 ? 24.922 -41.906 -18.109 1 80.69 380 GLN A CA 1
ATOM 3021 C C . GLN A 1 380 ? 23.672 -41.188 -18.625 1 80.69 380 GLN A C 1
ATOM 3023 O O . GLN A 1 380 ? 22.922 -41.75 -19.422 1 80.69 380 GLN A O 1
ATOM 3028 N N . LEU A 1 381 ? 23.578 -39.969 -18.219 1 81.81 381 LEU A N 1
ATOM 3029 C CA . LEU A 1 381 ? 22.422 -39.188 -18.656 1 81.81 381 LEU A CA 1
ATOM 3030 C C . LEU A 1 381 ? 22.547 -38.875 -20.141 1 81.81 381 LEU A C 1
ATOM 3032 O O . LEU A 1 381 ? 21.531 -38.812 -20.859 1 81.81 381 LEU A O 1
ATOM 3036 N N . GLN A 1 382 ? 23.703 -38.719 -20.562 1 79.75 382 GLN A N 1
ATOM 3037 C CA . GLN A 1 382 ? 23.922 -38.438 -21.969 1 79.75 382 GLN A CA 1
ATOM 3038 C C . GLN A 1 382 ? 23.578 -39.656 -22.828 1 79.75 382 GLN A C 1
ATOM 3040 O O . GLN A 1 382 ? 23.125 -39.531 -23.969 1 79.75 382 GLN A O 1
ATOM 3045 N N . GLU A 1 383 ? 23.781 -40.812 -22.25 1 81.94 383 GLU A N 1
ATOM 3046 C CA . GLU A 1 383 ? 23.453 -42.062 -22.953 1 81.94 383 GLU A CA 1
ATOM 3047 C C . GLU A 1 383 ? 21.953 -42.188 -23.156 1 81.94 383 GLU A C 1
ATOM 3049 O O . GLU A 1 383 ? 21.516 -42.812 -24.125 1 81.94 383 GLU A O 1
ATOM 3054 N N . LEU A 1 384 ? 21.266 -41.562 -22.297 1 85.25 384 LEU A N 1
ATOM 3055 C CA . LEU A 1 384 ? 19.812 -41.625 -22.375 1 85.25 384 LEU A CA 1
ATOM 3056 C C . LEU A 1 384 ? 19.312 -40.938 -23.641 1 85.25 384 LEU A C 1
ATOM 3058 O O . LEU A 1 384 ? 18.25 -41.281 -24.156 1 85.25 384 LEU A O 1
ATOM 3062 N N . THR A 1 385 ? 20.109 -40.031 -24.156 1 82.56 385 THR A N 1
ATOM 3063 C CA . THR A 1 385 ? 19.703 -39.281 -25.312 1 82.56 385 THR A CA 1
ATOM 3064 C C . THR A 1 385 ? 19.75 -40.125 -26.578 1 82.56 385 THR A C 1
ATOM 3066 O O . THR A 1 385 ? 19.141 -39.781 -27.594 1 82.56 385 THR A O 1
ATOM 3069 N N . GLN A 1 386 ? 20.391 -41.188 -26.438 1 84.44 386 GLN A N 1
ATOM 3070 C CA . GLN A 1 386 ? 20.562 -42.062 -27.594 1 84.44 386 GLN A CA 1
ATOM 3071 C C . GLN A 1 386 ? 19.516 -43.156 -27.641 1 84.44 386 GLN A C 1
ATOM 3073 O O . GLN A 1 386 ? 19.453 -43.938 -28.594 1 84.44 386 GLN A O 1
ATOM 3078 N N . PHE A 1 387 ? 18.781 -43.156 -26.656 1 90.94 387 PHE A N 1
ATOM 3079 C CA . PHE A 1 387 ? 17.734 -44.188 -26.609 1 90.94 387 PHE A CA 1
ATOM 3080 C C . PHE A 1 387 ? 16.469 -43.688 -27.281 1 90.94 387 PHE A C 1
ATOM 3082 O O . PHE A 1 387 ? 15.852 -42.719 -26.844 1 90.94 387 PHE A O 1
ATOM 3089 N N . TYR A 1 388 ? 16.109 -44.312 -28.344 1 94.06 388 TYR A N 1
ATOM 3090 C CA . TYR A 1 388 ? 14.914 -43.969 -29.094 1 94.06 388 TYR A CA 1
ATOM 3091 C C . TYR A 1 388 ? 13.914 -45.125 -29.062 1 94.06 388 TYR A C 1
ATOM 3093 O O . TYR A 1 388 ? 14.297 -46.281 -28.906 1 94.06 388 TYR A O 1
ATOM 3101 N N . TYR A 1 389 ? 12.703 -44.875 -29.125 1 94.06 389 TYR A N 1
ATOM 3102 C CA . TYR A 1 389 ? 11.648 -45.875 -29.203 1 94.06 389 TYR A CA 1
ATOM 3103 C C . TYR A 1 389 ? 10.633 -45.5 -30.297 1 94.06 389 TYR A C 1
ATOM 3105 O O . TYR A 1 389 ? 10.539 -44.344 -30.703 1 94.06 389 TYR A O 1
ATOM 3113 N N . ARG A 1 390 ? 9.938 -46.469 -30.828 1 94.12 390 ARG A N 1
ATOM 3114 C CA . ARG A 1 390 ? 8.914 -46.219 -31.844 1 94.12 390 ARG A CA 1
ATOM 3115 C C . ARG A 1 390 ? 7.582 -45.844 -31.203 1 94.12 390 ARG A C 1
ATOM 3117 O O . ARG A 1 390 ? 6.973 -46.688 -30.516 1 94.12 390 ARG A O 1
ATOM 3124 N N . GLY A 1 391 ? 7.18 -44.719 -31.469 1 93.25 391 GLY A N 1
ATOM 3125 C CA . GLY A 1 391 ? 5.914 -44.25 -30.922 1 93.25 391 GLY A CA 1
ATOM 3126 C C . GLY A 1 391 ? 4.711 -44.875 -31.609 1 93.25 391 GLY A C 1
ATOM 3127 O O . GLY A 1 391 ? 4.855 -45.656 -32.531 1 93.25 391 GLY A O 1
ATOM 3128 N N . THR A 1 392 ? 3.535 -44.531 -31.094 1 92.12 392 THR A N 1
ATOM 3129 C CA . THR A 1 392 ? 2.301 -45.062 -31.656 1 92.12 392 THR A CA 1
ATOM 3130 C C . THR A 1 392 ? 2.053 -44.5 -33.062 1 92.12 392 THR A C 1
ATOM 3132 O O . THR A 1 392 ? 1.257 -45.031 -33.812 1 92.12 392 THR A O 1
ATOM 3135 N N . ASP A 1 393 ? 2.773 -43.438 -33.344 1 91.25 393 ASP A N 1
ATOM 3136 C CA . ASP A 1 393 ? 2.67 -42.844 -34.656 1 91.25 393 ASP A CA 1
ATOM 3137 C C . ASP A 1 393 ? 3.615 -43.5 -35.656 1 91.25 393 ASP A C 1
ATOM 3139 O O . ASP A 1 393 ? 3.643 -43.156 -36.844 1 91.25 393 ASP A O 1
ATOM 3143 N N . GLY A 1 394 ? 4.406 -44.438 -35.219 1 91.69 394 GLY A N 1
ATOM 3144 C CA . GLY A 1 394 ? 5.316 -45.156 -36.094 1 91.69 394 GLY A CA 1
ATOM 3145 C C . GLY A 1 394 ? 6.672 -44.5 -36.219 1 91.69 394 GLY A C 1
ATOM 3146 O O . GLY A 1 394 ? 7.578 -45.031 -36.844 1 91.69 394 GLY A O 1
ATOM 3147 N N . GLU A 1 395 ? 6.828 -43.375 -35.562 1 94.56 395 GLU A N 1
ATOM 3148 C CA . GLU A 1 395 ? 8.078 -42.625 -35.688 1 94.56 395 GLU A CA 1
ATOM 3149 C C . GLU A 1 395 ? 8.984 -42.906 -34.469 1 94.56 395 GLU A C 1
ATOM 3151 O O . GLU A 1 395 ? 8.531 -43.375 -33.438 1 94.56 395 GLU A O 1
ATOM 3156 N N . LEU A 1 396 ? 10.195 -42.594 -34.688 1 95 396 LEU A N 1
ATOM 3157 C CA . LEU A 1 396 ? 11.164 -42.75 -33.594 1 95 396 LEU A CA 1
ATOM 3158 C C . LEU A 1 396 ? 11.211 -41.5 -32.719 1 95 396 LEU A C 1
ATOM 3160 O O . LEU A 1 396 ? 11.297 -40.375 -33.25 1 95 396 LEU A O 1
ATOM 3164 N N . HIS A 1 397 ? 11.039 -41.656 -31.469 1 95 397 HIS A N 1
ATOM 3165 C CA . HIS A 1 397 ? 11.094 -40.562 -30.5 1 95 397 HIS A CA 1
ATOM 3166 C C . HIS A 1 397 ? 12.172 -40.812 -29.438 1 95 397 HIS A C 1
ATOM 3168 O O . HIS A 1 397 ? 12.453 -41.969 -29.094 1 95 397 HIS A O 1
ATOM 3174 N N . PRO A 1 398 ? 12.734 -39.688 -28.922 1 93.88 398 PRO A N 1
ATOM 3175 C CA . PRO A 1 398 ? 13.703 -39.875 -27.844 1 93.88 398 PRO A CA 1
ATOM 3176 C C . PRO A 1 398 ? 13.031 -40.188 -26.5 1 93.88 398 PRO A C 1
ATOM 3178 O O . PRO A 1 398 ? 11.93 -39.719 -26.234 1 93.88 398 PRO A O 1
ATOM 3181 N N . LEU A 1 399 ? 13.719 -41.031 -25.719 1 94.06 399 LEU A N 1
ATOM 3182 C CA . LEU A 1 399 ? 13.227 -41.375 -24.391 1 94.06 399 LEU A CA 1
ATOM 3183 C C . LEU A 1 399 ? 13.141 -40.125 -23.516 1 94.06 399 LEU A C 1
ATOM 3185 O O . LEU A 1 399 ? 12.203 -39.969 -22.719 1 94.06 399 LEU A O 1
ATOM 3189 N N . ILE A 1 400 ? 14.109 -39.25 -23.609 1 93 400 ILE A N 1
ATOM 3190 C CA . ILE A 1 400 ? 14.164 -37.969 -22.906 1 93 400 ILE A CA 1
ATOM 3191 C C . ILE A 1 400 ? 14.367 -36.844 -23.891 1 93 400 ILE A C 1
ATOM 3193 O O . ILE A 1 400 ? 15.227 -36.906 -24.766 1 93 400 ILE A O 1
ATOM 3197 N N . THR A 1 401 ? 13.539 -35.781 -23.797 1 91.75 401 THR A N 1
ATOM 3198 C CA . THR A 1 401 ? 13.648 -34.625 -24.703 1 91.75 401 THR A CA 1
ATOM 3199 C C . THR A 1 401 ? 14.852 -33.75 -24.359 1 91.75 401 THR A C 1
ATOM 3201 O O . THR A 1 401 ? 15.43 -33.906 -23.266 1 91.75 401 THR A O 1
ATOM 3204 N N . ALA A 1 402 ? 15.141 -32.875 -25.297 1 90.75 402 ALA A N 1
ATOM 3205 C CA . ALA A 1 402 ? 16.25 -31.953 -25.094 1 90.75 402 ALA A CA 1
ATOM 3206 C C . ALA A 1 402 ? 16 -31.047 -23.891 1 90.75 402 ALA A C 1
ATOM 3208 O O . ALA A 1 402 ? 16.906 -30.75 -23.109 1 90.75 402 ALA A O 1
ATOM 3209 N N . SER A 1 403 ? 14.812 -30.578 -23.766 1 92 403 SER A N 1
ATOM 3210 C CA . SER A 1 403 ? 14.453 -29.688 -22.672 1 92 403 SER A CA 1
ATOM 3211 C C . SER A 1 403 ? 14.516 -30.406 -21.328 1 92 403 SER A C 1
ATOM 3213 O O . SER A 1 403 ? 14.945 -29.812 -20.328 1 92 403 SER A O 1
ATOM 3215 N N . GLU A 1 404 ? 14.102 -31.641 -21.328 1 92.94 404 GLU A N 1
ATOM 3216 C CA . GLU A 1 404 ? 14.156 -32.438 -20.109 1 92.94 404 GLU A CA 1
ATOM 3217 C C . GLU A 1 404 ? 15.594 -32.719 -19.688 1 92.94 404 GLU A C 1
ATOM 3219 O O . GLU A 1 404 ? 15.922 -32.688 -18.5 1 92.94 404 GLU A O 1
ATOM 3224 N N . LEU A 1 405 ? 16.375 -32.969 -20.672 1 91.31 405 LEU A N 1
ATOM 3225 C CA . LEU A 1 405 ? 17.781 -33.219 -20.391 1 91.31 405 LEU A CA 1
ATOM 3226 C C . LEU A 1 405 ? 18.453 -31.984 -19.797 1 91.31 405 LEU A C 1
ATOM 3228 O O . LEU A 1 405 ? 19.266 -32.094 -18.891 1 91.31 405 LEU A O 1
ATOM 3232 N N . GLU A 1 406 ? 18.141 -30.906 -20.359 1 90.88 406 GLU A N 1
ATOM 3233 C CA . GLU A 1 406 ? 18.672 -29.656 -19.828 1 90.88 406 GLU A CA 1
ATOM 3234 C C . GLU A 1 406 ? 18.359 -29.5 -18.344 1 90.88 406 GLU A C 1
ATOM 3236 O O . GLU A 1 406 ? 19.203 -29.047 -17.562 1 90.88 406 GLU A O 1
ATOM 3241 N N . GLN A 1 407 ? 17.188 -29.828 -17.953 1 93.06 407 GLN A N 1
ATOM 3242 C CA . GLN A 1 407 ? 16.766 -29.734 -16.562 1 93.06 407 GLN A CA 1
ATOM 3243 C C . GLN A 1 407 ? 17.531 -30.703 -15.68 1 93.06 407 GLN A C 1
ATOM 3245 O O . GLN A 1 407 ? 17.953 -30.359 -14.57 1 93.06 407 GLN A O 1
ATOM 3250 N N . LEU A 1 408 ? 17.781 -31.844 -16.203 1 90.75 408 LEU A N 1
ATOM 3251 C CA . LEU A 1 408 ? 18.469 -32.875 -15.438 1 90.75 408 LEU A CA 1
ATOM 3252 C C . LEU A 1 408 ? 19.953 -32.531 -15.281 1 90.75 408 LEU A C 1
ATOM 3254 O O . LEU A 1 408 ? 20.594 -33 -14.328 1 90.75 408 LEU A O 1
ATOM 3258 N N . LEU A 1 409 ? 20.484 -31.797 -16.188 1 88.5 409 LEU A N 1
ATOM 3259 C CA . LEU A 1 409 ? 21.922 -31.547 -16.219 1 88.5 409 LEU A CA 1
ATOM 3260 C C . LEU A 1 409 ? 22.281 -30.359 -15.32 1 88.5 409 LEU A C 1
ATOM 3262 O O . LEU A 1 409 ? 23.453 -30 -15.195 1 88.5 409 LEU A O 1
ATOM 3266 N N . VAL A 1 410 ? 21.281 -29.828 -14.734 1 88.38 410 VAL A N 1
ATOM 3267 C CA . VAL A 1 410 ? 21.578 -28.75 -13.789 1 88.38 410 VAL A CA 1
ATOM 3268 C C . VAL A 1 410 ? 22.516 -29.266 -12.703 1 88.38 410 VAL A C 1
ATOM 3270 O O . VAL A 1 410 ? 22.219 -30.266 -12.031 1 88.38 410 VAL A O 1
ATOM 3273 N N . ARG A 1 411 ? 23.609 -28.609 -12.5 1 80.5 411 ARG A N 1
ATOM 3274 C CA . ARG A 1 411 ? 24.656 -29.109 -11.625 1 80.5 411 ARG A CA 1
ATOM 3275 C C . ARG A 1 411 ? 24.328 -28.844 -10.156 1 80.5 411 ARG A C 1
ATOM 3277 O O . ARG A 1 411 ? 24.578 -29.688 -9.297 1 80.5 411 ARG A O 1
ATOM 3284 N N . ARG A 1 412 ? 23.891 -27.547 -9.938 1 79.56 412 ARG A N 1
ATOM 3285 C CA . ARG A 1 412 ? 23.578 -27.188 -8.555 1 79.56 412 ARG A CA 1
ATOM 3286 C C . ARG A 1 412 ? 22.172 -26.625 -8.445 1 79.56 412 ARG A C 1
ATOM 3288 O O . ARG A 1 412 ? 21.828 -25.641 -9.125 1 79.56 412 ARG A O 1
ATOM 3295 N N . GLY A 1 413 ? 21.453 -27.391 -7.613 1 86.75 413 GLY A N 1
ATOM 3296 C CA . GLY A 1 413 ? 20.094 -26.922 -7.375 1 86.75 413 GLY A CA 1
ATOM 3297 C C . GLY A 1 413 ? 19.062 -27.516 -8.312 1 86.75 413 GLY A C 1
ATOM 3298 O O . GLY A 1 413 ? 19.188 -28.688 -8.703 1 86.75 413 GLY A O 1
ATOM 3299 N N . ASN A 1 414 ? 18.031 -26.734 -8.484 1 91.81 414 ASN A N 1
ATOM 3300 C CA . ASN A 1 414 ? 16.906 -27.297 -9.242 1 91.81 414 ASN A CA 1
ATOM 3301 C C . ASN A 1 414 ? 16.484 -26.375 -10.383 1 91.81 414 ASN A C 1
ATOM 3303 O O . ASN A 1 414 ? 15.594 -26.703 -11.156 1 91.81 414 ASN A O 1
ATOM 3307 N N . LEU A 1 415 ? 17.172 -25.266 -10.508 1 93.31 415 LEU A N 1
ATOM 3308 C CA . LEU A 1 415 ? 16.719 -24.266 -11.477 1 93.31 415 LEU A CA 1
ATOM 3309 C C . LEU A 1 415 ? 17.625 -24.25 -12.703 1 93.31 415 LEU A C 1
ATOM 3311 O O . LEU A 1 415 ? 18.859 -24.281 -12.57 1 93.31 415 LEU A O 1
ATOM 3315 N N . THR A 1 416 ? 17.031 -24.297 -13.867 1 94.06 416 THR A N 1
ATOM 3316 C CA . THR A 1 416 ? 17.781 -24.031 -15.094 1 94.06 416 THR A CA 1
ATOM 3317 C C . THR A 1 416 ? 18.234 -22.578 -15.164 1 94.06 416 THR A C 1
ATOM 3319 O O . THR A 1 416 ? 17.797 -21.75 -14.352 1 94.06 416 THR A O 1
ATOM 3322 N N . GLN A 1 417 ? 19.078 -22.312 -16.109 1 93.06 417 GLN A N 1
ATOM 3323 C CA . GLN A 1 417 ? 19.531 -20.938 -16.281 1 93.06 417 GLN A CA 1
ATOM 3324 C C . GLN A 1 417 ? 18.375 -20 -16.609 1 93.06 417 GLN A C 1
ATOM 3326 O O . GLN A 1 417 ? 18.312 -18.875 -16.094 1 93.06 417 GLN A O 1
ATOM 3331 N N . GLY A 1 418 ? 17.5 -20.469 -17.422 1 94.5 418 GLY A N 1
ATOM 3332 C CA . GLY A 1 418 ? 16.328 -19.672 -17.766 1 94.5 418 GLY A CA 1
ATOM 3333 C C . GLY A 1 418 ? 15.438 -19.406 -16.562 1 94.5 418 GLY A C 1
ATOM 3334 O O . GLY A 1 418 ? 14.969 -18.281 -16.375 1 94.5 418 GLY A O 1
ATOM 3335 N N . GLU A 1 419 ? 15.188 -20.375 -15.797 1 94.5 419 GLU A N 1
ATOM 3336 C CA . GLU A 1 419 ? 14.359 -20.25 -14.602 1 94.5 419 GLU A CA 1
ATOM 3337 C C . GLU A 1 419 ? 15.016 -19.312 -13.586 1 94.5 419 GLU A C 1
ATOM 3339 O O . GLU A 1 419 ? 14.328 -18.531 -12.922 1 94.5 419 GLU A O 1
ATOM 3344 N N . ARG A 1 420 ? 16.281 -19.422 -13.484 1 94.19 420 ARG A N 1
ATOM 3345 C CA . ARG A 1 420 ? 17.031 -18.562 -12.578 1 94.19 420 ARG A CA 1
ATOM 3346 C C . ARG A 1 420 ? 16.875 -17.094 -12.977 1 94.19 420 ARG A C 1
ATOM 3348 O O . ARG A 1 420 ? 16.672 -16.234 -12.125 1 94.19 420 ARG A O 1
ATOM 3355 N N . ARG A 1 421 ? 17 -16.875 -14.211 1 94.75 421 ARG A N 1
ATOM 3356 C CA . ARG A 1 421 ? 16.844 -15.523 -14.719 1 94.75 421 ARG A CA 1
ATOM 3357 C C . ARG A 1 421 ? 15.453 -14.977 -14.414 1 94.75 421 ARG A C 1
ATOM 3359 O O . ARG A 1 421 ? 15.297 -13.781 -14.133 1 94.75 421 ARG A O 1
ATOM 3366 N N . MET A 1 422 ? 14.516 -15.797 -14.461 1 94.62 422 MET A N 1
ATOM 3367 C CA . MET A 1 422 ? 13.148 -15.383 -14.164 1 94.62 422 MET A CA 1
ATOM 3368 C C . MET A 1 422 ? 13.008 -14.992 -12.695 1 94.62 422 MET A C 1
ATOM 3370 O O . MET A 1 422 ? 12.32 -14.023 -12.375 1 94.62 422 MET A O 1
ATOM 3374 N N . ILE A 1 423 ? 13.648 -15.688 -11.867 1 93 423 ILE A N 1
ATOM 3375 C CA . ILE A 1 423 ? 13.602 -15.367 -10.445 1 93 423 ILE A CA 1
ATOM 3376 C C . ILE A 1 423 ? 14.352 -14.062 -10.188 1 93 423 ILE A C 1
ATOM 3378 O O . ILE A 1 423 ? 13.875 -13.195 -9.453 1 93 423 ILE A O 1
ATOM 3382 N N . GLU A 1 424 ? 15.516 -13.922 -10.859 1 94.69 424 GLU A N 1
ATOM 3383 C CA . GLU A 1 424 ? 16.344 -12.734 -10.664 1 94.69 424 GLU A CA 1
ATOM 3384 C C . GLU A 1 424 ? 15.617 -11.484 -11.156 1 94.69 424 GLU A C 1
ATOM 3386 O O . GLU A 1 424 ? 15.914 -10.375 -10.703 1 94.69 424 GLU A O 1
ATOM 3391 N N . ALA A 1 425 ? 14.695 -11.688 -11.992 1 94.88 425 ALA A N 1
ATOM 3392 C CA . ALA A 1 425 ? 13.945 -10.57 -12.562 1 94.88 425 ALA A CA 1
ATOM 3393 C C . ALA A 1 425 ? 13.07 -9.898 -11.508 1 94.88 425 ALA A C 1
ATOM 3395 O O . ALA A 1 425 ? 12.602 -8.781 -11.703 1 94.88 425 ALA A O 1
ATOM 3396 N N . HIS A 1 426 ? 12.891 -10.539 -10.336 1 94.25 426 HIS A N 1
ATOM 3397 C CA . HIS A 1 426 ? 12.062 -9.953 -9.297 1 94.25 426 HIS A CA 1
ATOM 3398 C C . HIS A 1 426 ? 12.609 -8.602 -8.844 1 94.25 426 HIS A C 1
ATOM 3400 O O . HIS A 1 426 ? 11.844 -7.727 -8.438 1 94.25 426 HIS A O 1
ATOM 3406 N N . VAL A 1 427 ? 13.914 -8.43 -8.906 1 96.5 427 VAL A N 1
ATOM 3407 C CA . VAL A 1 427 ? 14.562 -7.188 -8.492 1 96.5 427 VAL A CA 1
ATOM 3408 C C . VAL A 1 427 ? 14.164 -6.055 -9.43 1 96.5 427 VAL A C 1
ATOM 3410 O O . VAL A 1 427 ? 13.836 -4.953 -8.984 1 96.5 427 VAL A O 1
ATOM 3413 N N . THR A 1 428 ? 14.18 -6.375 -10.703 1 95.94 428 THR A N 1
ATOM 3414 C CA . THR A 1 428 ? 13.781 -5.391 -11.703 1 95.94 428 THR A CA 1
ATOM 3415 C C . THR A 1 428 ? 12.289 -5.086 -11.594 1 95.94 428 THR A C 1
ATOM 3417 O O . THR A 1 428 ? 11.875 -3.932 -11.711 1 95.94 428 THR A O 1
ATOM 3420 N N . TYR A 1 429 ? 11.477 -6.129 -11.414 1 93.88 429 TYR A N 1
ATOM 3421 C CA . TYR A 1 429 ? 10.047 -5.922 -11.203 1 93.88 429 TYR A CA 1
ATOM 3422 C C . TYR A 1 429 ? 9.805 -5.02 -10 1 93.88 429 TYR A C 1
ATOM 3424 O O . TYR A 1 429 ? 8.93 -4.148 -10.039 1 93.88 429 TYR A O 1
ATOM 3432 N N . THR A 1 430 ? 10.578 -5.246 -8.945 1 95.69 430 THR A N 1
ATOM 3433 C CA . THR A 1 430 ? 10.461 -4.426 -7.742 1 95.69 430 THR A CA 1
ATOM 3434 C C . THR A 1 430 ? 10.773 -2.967 -8.055 1 95.69 430 THR A C 1
ATOM 3436 O O . THR A 1 430 ? 10.023 -2.07 -7.652 1 95.69 430 THR A O 1
ATOM 3439 N N . TYR A 1 431 ? 11.828 -2.725 -8.766 1 96.75 431 TYR A N 1
ATOM 3440 C CA . TYR A 1 431 ? 12.219 -1.365 -9.117 1 96.75 431 TYR A CA 1
ATOM 3441 C C . TYR A 1 431 ? 11.141 -0.681 -9.945 1 96.75 431 TYR A C 1
ATOM 3443 O O . TYR A 1 431 ? 10.805 0.478 -9.703 1 96.75 431 TYR A O 1
ATOM 3451 N N . GLU A 1 432 ? 10.641 -1.365 -10.906 1 93.94 432 GLU A N 1
ATOM 3452 C CA . GLU A 1 432 ? 9.594 -0.817 -11.766 1 93.94 432 GLU A CA 1
ATOM 3453 C C . GLU A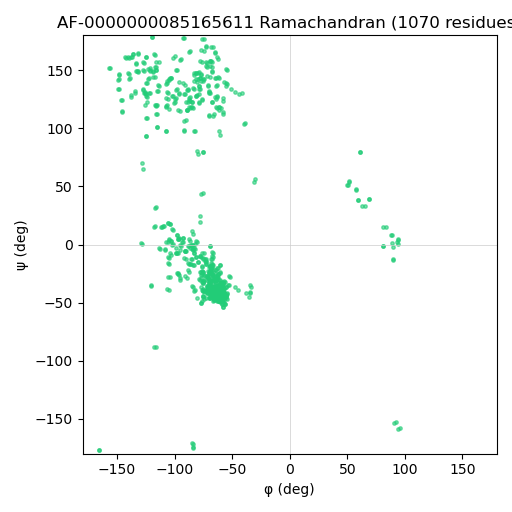 1 432 ? 8.336 -0.492 -10.969 1 93.94 432 GLU A C 1
ATOM 3455 O O . GLU A 1 432 ? 7.719 0.556 -11.172 1 93.94 432 GLU A O 1
ATOM 3460 N N . PHE A 1 433 ? 7.965 -1.362 -10.156 1 92.62 433 PHE A N 1
ATOM 3461 C CA . PHE A 1 433 ? 6.816 -1.165 -9.281 1 92.62 433 PHE A CA 1
ATOM 3462 C C . PHE A 1 433 ? 7.008 0.067 -8.406 1 92.62 433 PHE A C 1
ATOM 3464 O O . PHE A 1 433 ? 6.145 0.944 -8.359 1 92.62 433 PHE A O 1
ATOM 3471 N N . LEU A 1 434 ? 8.125 0.119 -7.691 1 95.81 434 LEU A N 1
ATOM 3472 C CA . LEU A 1 434 ? 8.398 1.19 -6.742 1 95.81 434 LEU A CA 1
ATOM 3473 C C . LEU A 1 434 ? 8.531 2.531 -7.457 1 95.81 434 LEU A C 1
ATOM 3475 O O . LEU A 1 434 ? 8.188 3.574 -6.898 1 95.81 434 LEU A O 1
ATOM 3479 N N . SER A 1 435 ? 8.969 2.518 -8.664 1 95.31 435 SER A N 1
ATOM 3480 C CA . SER A 1 435 ? 9.18 3.75 -9.422 1 95.31 435 SER A CA 1
ATOM 3481 C C . SER A 1 435 ? 7.859 4.379 -9.844 1 95.31 435 SER A C 1
ATOM 3483 O O . SER A 1 435 ? 7.809 5.555 -10.203 1 95.31 435 SER A O 1
ATOM 3485 N N . ARG A 1 436 ? 6.793 3.635 -9.797 1 91.56 436 ARG A N 1
ATOM 3486 C CA . ARG A 1 436 ? 5.473 4.141 -10.156 1 91.56 436 ARG A CA 1
ATOM 3487 C C . ARG A 1 436 ? 4.824 4.859 -8.984 1 91.56 436 ARG A C 1
ATOM 3489 O O . ARG A 1 436 ? 3.848 5.594 -9.156 1 91.56 436 ARG A O 1
ATOM 3496 N N . ILE A 1 437 ? 5.305 4.625 -7.855 1 92.5 437 ILE A N 1
ATOM 3497 C CA . ILE A 1 437 ? 4.746 5.219 -6.648 1 92.5 437 ILE A CA 1
ATOM 3498 C C . ILE A 1 437 ? 5.27 6.645 -6.48 1 92.5 437 ILE A C 1
ATOM 3500 O O . ILE A 1 437 ? 6.473 6.887 -6.566 1 92.5 437 ILE A O 1
ATOM 3504 N N . PRO A 1 438 ? 4.418 7.652 -6.289 1 92.62 438 PRO A N 1
ATOM 3505 C CA . PRO A 1 438 ? 4.848 9.039 -6.078 1 92.62 438 PRO A CA 1
ATOM 3506 C C . PRO A 1 438 ? 5.402 9.273 -4.672 1 92.62 438 PRO A C 1
ATOM 3508 O O . PRO A 1 438 ? 4.75 9.914 -3.848 1 92.62 438 PRO A O 1
ATOM 3511 N N . TRP A 1 439 ? 6.617 8.883 -4.504 1 92.44 439 TRP A N 1
ATOM 3512 C CA . TRP A 1 439 ? 7.266 9.008 -3.205 1 92.44 439 TRP A CA 1
ATOM 3513 C C . TRP A 1 439 ? 7.426 10.477 -2.812 1 92.44 439 TRP A C 1
ATOM 3515 O O . TRP A 1 439 ? 7.672 11.328 -3.668 1 92.44 439 TRP A O 1
ATOM 3525 N N . THR A 1 440 ? 7.273 10.781 -1.522 1 87.19 440 THR A N 1
ATOM 3526 C CA . THR A 1 440 ? 7.617 12.109 -1.026 1 87.19 440 THR A CA 1
ATOM 3527 C C . THR A 1 440 ? 9.117 12.375 -1.17 1 87.19 440 THR A C 1
ATOM 3529 O O . THR A 1 440 ? 9.898 11.438 -1.329 1 87.19 440 THR A O 1
ATOM 3532 N N . PRO A 1 441 ? 9.484 13.656 -1.044 1 83.31 441 PRO A N 1
ATOM 3533 C CA . PRO A 1 441 ? 10.906 13.984 -1.227 1 83.31 441 PRO A CA 1
ATOM 3534 C C . PRO A 1 441 ? 11.812 13.25 -0.239 1 83.31 441 PRO A C 1
ATOM 3536 O O . PRO A 1 441 ? 12.93 12.867 -0.592 1 83.31 441 PRO A O 1
ATOM 3539 N N . HIS A 1 442 ? 11.328 13.023 0.92 1 86.12 442 HIS A N 1
ATOM 3540 C CA . HIS A 1 442 ? 12.164 12.406 1.942 1 86.12 442 HIS A CA 1
ATOM 3541 C C . HIS A 1 442 ? 12.219 10.891 1.759 1 86.12 442 HIS A C 1
ATOM 3543 O O . HIS A 1 442 ? 13.047 10.219 2.379 1 86.12 442 HIS A O 1
ATOM 3549 N N . LEU A 1 443 ? 11.398 10.297 0.902 1 93.31 443 LEU A N 1
ATOM 3550 C CA . LEU A 1 443 ? 11.359 8.859 0.666 1 93.31 443 LEU A CA 1
ATOM 3551 C C . LEU A 1 443 ? 11.727 8.531 -0.779 1 93.31 443 LEU A C 1
ATOM 3553 O O . LEU A 1 443 ? 11.508 7.41 -1.242 1 93.31 443 LEU A O 1
ATOM 3557 N N . LYS A 1 444 ? 12.281 9.438 -1.466 1 93.19 444 LYS A N 1
ATOM 3558 C CA . LYS A 1 444 ? 12.453 9.367 -2.914 1 93.19 444 LYS A CA 1
ATOM 3559 C C . LYS A 1 444 ? 13.445 8.266 -3.297 1 93.19 444 LYS A C 1
ATOM 3561 O O . LYS A 1 444 ? 13.422 7.766 -4.422 1 93.19 444 LYS A O 1
ATOM 3566 N N . ASN A 1 445 ? 14.297 7.805 -2.404 1 96.44 445 ASN A N 1
ATOM 3567 C CA . ASN A 1 445 ? 15.352 6.867 -2.766 1 96.44 445 ASN A CA 1
ATOM 3568 C C . ASN A 1 445 ? 14.945 5.426 -2.48 1 96.44 445 ASN A C 1
ATOM 3570 O O . ASN A 1 445 ? 15.734 4.5 -2.691 1 96.44 445 ASN A O 1
ATOM 3574 N N . VAL A 1 446 ? 13.742 5.145 -2.066 1 97.19 446 VAL A N 1
ATOM 3575 C CA . VAL A 1 446 ? 13.266 3.803 -1.739 1 97.19 446 VAL A CA 1
ATOM 3576 C C . VAL A 1 446 ? 13.477 2.875 -2.934 1 97.19 446 VAL A C 1
ATOM 3578 O O . VAL A 1 446 ? 14.047 1.789 -2.791 1 97.19 446 VAL A O 1
ATOM 3581 N N . PRO A 1 447 ? 13.164 3.312 -4.207 1 97.62 447 PRO A N 1
ATOM 3582 C CA . PRO A 1 447 ? 13.336 2.418 -5.352 1 97.62 447 PRO A CA 1
ATOM 3583 C C . PRO A 1 447 ? 14.797 2.045 -5.598 1 97.62 447 PRO A C 1
ATOM 3585 O O . PRO A 1 447 ? 15.109 0.873 -5.816 1 97.62 447 PRO A O 1
ATOM 3588 N N . ILE A 1 448 ? 15.688 2.986 -5.426 1 97.25 448 ILE A N 1
ATOM 3589 C CA . ILE A 1 448 ? 17.094 2.758 -5.742 1 97.25 448 ILE A CA 1
ATOM 3590 C C . ILE A 1 448 ? 17.734 1.879 -4.668 1 97.25 448 ILE A C 1
ATOM 3592 O O . ILE A 1 448 ? 18.562 1.019 -4.969 1 97.25 448 ILE A O 1
ATOM 3596 N N . ILE A 1 449 ? 17.375 2.098 -3.453 1 97.81 449 ILE A N 1
ATOM 3597 C CA . ILE A 1 449 ? 17.922 1.307 -2.352 1 97.81 449 ILE A CA 1
ATOM 3598 C C . ILE A 1 449 ? 17.5 -0.152 -2.512 1 97.81 449 ILE A C 1
ATOM 3600 O O . ILE A 1 449 ? 18.312 -1.062 -2.373 1 97.81 449 ILE A O 1
ATOM 3604 N N . ALA A 1 450 ? 16.25 -0.419 -2.82 1 97.88 450 ALA A N 1
ATOM 3605 C CA . ALA A 1 450 ? 15.727 -1.773 -2.979 1 97.88 450 ALA A CA 1
ATOM 3606 C C . ALA A 1 450 ? 16.297 -2.438 -4.23 1 97.88 450 ALA A C 1
ATOM 3608 O O . ALA A 1 450 ? 16.578 -3.637 -4.23 1 97.88 450 ALA A O 1
ATOM 3609 N N . TYR A 1 451 ? 16.516 -1.687 -5.277 1 96.94 451 TYR A N 1
ATOM 3610 C CA . TYR A 1 451 ? 16.906 -2.17 -6.594 1 96.94 451 TYR A CA 1
ATOM 3611 C C . TYR A 1 451 ? 18.25 -2.885 -6.535 1 96.94 451 TYR A C 1
ATOM 3613 O O . TYR A 1 451 ? 18.484 -3.852 -7.266 1 96.94 451 TYR A O 1
ATOM 3621 N N . GLY A 1 452 ? 19.094 -2.447 -5.664 1 96.25 452 GLY A N 1
ATOM 3622 C CA . GLY A 1 452 ? 20.469 -2.93 -5.688 1 96.25 452 GLY A CA 1
ATOM 3623 C C . GLY A 1 452 ? 20.766 -3.945 -4.602 1 96.25 452 GLY A C 1
ATOM 3624 O O . GLY A 1 452 ? 21.922 -4.258 -4.332 1 96.25 452 GLY A O 1
ATOM 3625 N N . HIS A 1 453 ? 19.75 -4.566 -3.996 1 96.44 453 HIS A N 1
ATOM 3626 C CA . HIS A 1 453 ? 20.031 -5.344 -2.793 1 96.44 453 HIS A CA 1
ATOM 3627 C C . HIS A 1 453 ? 20.766 -6.633 -3.129 1 96.44 453 HIS A C 1
ATOM 3629 O O . HIS A 1 453 ? 21.375 -7.258 -2.252 1 96.44 453 HIS A O 1
ATOM 3635 N N . HIS A 1 454 ? 20.812 -7.051 -4.391 1 97.31 454 HIS A N 1
ATOM 3636 C CA . HIS A 1 454 ? 21.594 -8.219 -4.805 1 97.31 454 HIS A CA 1
ATOM 3637 C C . HIS A 1 454 ? 22.859 -7.805 -5.535 1 97.31 454 HIS A C 1
ATOM 3639 O O . HIS A 1 454 ? 23.594 -8.656 -6.043 1 97.31 454 HIS A O 1
ATOM 3645 N N . GLU A 1 455 ? 23.094 -6.539 -5.617 1 97 455 GLU A N 1
ATOM 3646 C CA . GLU A 1 455 ? 24.391 -6.094 -6.152 1 97 455 GLU A CA 1
ATOM 3647 C C . GLU A 1 455 ? 25.531 -6.461 -5.215 1 97 455 GLU A C 1
ATOM 3649 O O . GLU A 1 455 ? 25.344 -6.562 -4.004 1 97 455 GLU A O 1
ATOM 3654 N N . ARG A 1 456 ? 26.641 -6.695 -5.809 1 97.12 456 ARG A N 1
ATOM 3655 C CA . ARG A 1 456 ? 27.859 -7.008 -5.062 1 97.12 456 ARG A CA 1
ATOM 3656 C C . ARG A 1 456 ? 28.938 -5.973 -5.328 1 97.12 456 ARG A C 1
ATOM 3658 O O . ARG A 1 456 ? 29.062 -5.465 -6.445 1 97.12 456 ARG A O 1
ATOM 3665 N N . LEU A 1 457 ? 29.719 -5.754 -4.371 1 97.38 457 LEU A N 1
ATOM 3666 C CA . LEU A 1 457 ? 30.703 -4.68 -4.449 1 97.38 457 LEU A CA 1
ATOM 3667 C C . LEU A 1 457 ? 31.703 -4.945 -5.559 1 97.38 457 LEU A C 1
ATOM 3669 O O . LEU A 1 457 ? 32.25 -4.008 -6.16 1 97.38 457 LEU A O 1
ATOM 3673 N N . ASN A 1 458 ? 31.969 -6.195 -5.914 1 96.5 458 ASN A N 1
ATOM 3674 C CA . ASN A 1 458 ? 32.938 -6.551 -6.934 1 96.5 458 ASN A CA 1
ATOM 3675 C C . ASN A 1 458 ? 32.344 -6.566 -8.328 1 96.5 458 ASN A C 1
ATOM 3677 O O . ASN A 1 458 ? 32.969 -6.984 -9.297 1 96.5 458 ASN A O 1
ATOM 3681 N N . GLY A 1 459 ? 31.062 -6.293 -8.383 1 95.12 459 GLY A N 1
ATOM 3682 C CA . GLY A 1 459 ? 30.391 -6.184 -9.672 1 95.12 459 GLY A CA 1
ATOM 3683 C C . GLY A 1 459 ? 29.766 -7.488 -10.125 1 95.12 459 GLY A C 1
ATOM 3684 O O . GLY A 1 459 ? 29.141 -7.543 -11.195 1 95.12 459 GLY A O 1
ATOM 3685 N N . SER A 1 460 ? 29.812 -8.531 -9.383 1 94.19 460 SER A N 1
ATOM 3686 C CA . SER A 1 460 ? 29.312 -9.844 -9.773 1 94.19 460 SER A CA 1
ATOM 3687 C C . SER A 1 460 ? 27.812 -9.969 -9.508 1 94.19 460 SER A C 1
ATOM 3689 O O . SER A 1 460 ? 27.203 -10.977 -9.859 1 94.19 460 SER A O 1
ATOM 3691 N N . GLY A 1 461 ? 27.203 -8.984 -8.914 1 95.06 461 GLY A N 1
ATOM 3692 C CA . GLY A 1 461 ? 25.797 -9.047 -8.555 1 95.06 461 GLY A CA 1
ATOM 3693 C C . GLY A 1 461 ? 24.875 -8.664 -9.695 1 95.06 461 GLY A C 1
ATOM 3694 O O . GLY A 1 461 ? 25.297 -8.57 -10.844 1 95.06 461 GLY A O 1
ATOM 3695 N N . TYR A 1 462 ? 23.703 -8.586 -9.469 1 94.81 462 TYR A N 1
ATOM 3696 C CA . TYR A 1 462 ? 22.656 -8.234 -10.438 1 94.81 462 TYR A CA 1
ATOM 3697 C C . TYR A 1 462 ? 21.672 -7.25 -9.836 1 94.81 462 TYR A C 1
ATOM 3699 O O . TYR A 1 462 ? 21.609 -7.094 -8.609 1 94.81 462 TYR A O 1
ATOM 3707 N N . PRO A 1 463 ? 20.844 -6.551 -10.57 1 94.31 463 PRO A N 1
ATOM 3708 C CA . PRO A 1 463 ? 20.656 -6.777 -12.008 1 94.31 463 PRO A CA 1
ATOM 3709 C C . PRO A 1 463 ? 21.641 -5.98 -12.859 1 94.31 463 PRO A C 1
ATOM 3711 O O . PRO A 1 463 ? 21.797 -6.262 -14.055 1 94.31 463 PRO A O 1
ATOM 3714 N N . ARG A 1 464 ? 22.328 -4.957 -12.352 1 93.44 464 ARG A N 1
ATOM 3715 C CA . ARG A 1 464 ? 23.094 -4.023 -13.164 1 93.44 464 ARG A CA 1
ATOM 3716 C C . ARG A 1 464 ? 24.562 -4.398 -13.188 1 93.44 464 ARG A C 1
ATOM 3718 O O . ARG A 1 464 ? 25.312 -3.945 -14.055 1 93.44 464 ARG A O 1
ATOM 3725 N N . GLY A 1 465 ? 24.984 -5.078 -12.211 1 94.81 465 GLY A N 1
ATOM 3726 C CA . GLY A 1 465 ? 26.391 -5.449 -12.125 1 94.81 465 GLY A CA 1
ATOM 3727 C C . GLY A 1 465 ? 27.297 -4.266 -11.875 1 94.81 465 GLY A C 1
ATOM 3728 O O . GLY A 1 465 ? 28.359 -4.156 -12.5 1 94.81 465 GLY A O 1
ATOM 3729 N N . ILE A 1 466 ? 26.891 -3.33 -11.039 1 92.94 466 ILE A N 1
ATOM 3730 C CA . ILE A 1 466 ? 27.625 -2.096 -10.781 1 92.94 466 ILE A CA 1
ATOM 3731 C C . ILE A 1 466 ? 28.641 -2.324 -9.664 1 92.94 466 ILE A C 1
ATOM 3733 O O . ILE A 1 466 ? 28.578 -3.322 -8.945 1 92.94 466 ILE A O 1
ATOM 3737 N N . GLY A 1 467 ? 29.594 -1.325 -9.555 1 92 467 GLY A N 1
ATOM 3738 C CA . GLY A 1 467 ? 30.672 -1.437 -8.578 1 92 467 GLY A CA 1
ATOM 3739 C C . GLY A 1 467 ? 30.328 -0.785 -7.246 1 92 467 GLY A C 1
ATOM 3740 O O . GLY A 1 467 ? 29.297 -0.133 -7.113 1 92 467 GLY A O 1
ATOM 3741 N N . ALA A 1 468 ? 31.219 -0.882 -6.332 1 92.94 468 ALA A N 1
ATOM 3742 C CA . ALA A 1 468 ? 31.047 -0.447 -4.949 1 92.94 468 ALA A CA 1
ATOM 3743 C C . ALA A 1 468 ? 30.688 1.035 -4.879 1 92.94 468 ALA A C 1
ATOM 3745 O O . ALA A 1 468 ? 29.844 1.44 -4.082 1 92.94 468 ALA A O 1
ATOM 3746 N N . ALA A 1 469 ? 31.25 1.88 -5.719 1 92.38 469 ALA A N 1
ATOM 3747 C CA . ALA A 1 469 ? 31.078 3.33 -5.668 1 92.38 469 ALA A CA 1
ATOM 3748 C C . ALA A 1 469 ? 29.656 3.73 -6.062 1 92.38 469 ALA A C 1
ATOM 3750 O O . ALA A 1 469 ? 29.172 4.781 -5.648 1 92.38 469 ALA A O 1
ATOM 3751 N N . GLU A 1 470 ? 29.016 2.893 -6.777 1 95 470 GLU A N 1
ATOM 3752 C CA . GLU A 1 470 ? 27.703 3.225 -7.297 1 95 470 GLU A CA 1
ATOM 3753 C C . GLU A 1 470 ? 26.594 2.646 -6.414 1 95 470 GLU A C 1
ATOM 3755 O O . GLU A 1 470 ? 25.422 2.951 -6.605 1 95 470 GLU A O 1
ATOM 3760 N N . ILE A 1 471 ? 26.938 1.843 -5.441 1 97.19 471 ILE A N 1
ATOM 3761 C CA . ILE A 1 471 ? 25.953 1.221 -4.562 1 97.19 471 ILE A CA 1
ATOM 3762 C C . ILE A 1 471 ? 25.828 2.043 -3.281 1 97.19 471 ILE A C 1
ATOM 3764 O O . ILE A 1 471 ? 26.766 2.146 -2.498 1 97.19 471 ILE A O 1
ATOM 3768 N N . PRO A 1 472 ? 24.641 2.611 -3.086 1 96.81 472 PRO A N 1
ATOM 3769 C CA . PRO A 1 472 ? 24.453 3.393 -1.861 1 96.81 472 PRO A CA 1
ATOM 3770 C C . PRO A 1 472 ? 24.766 2.592 -0.596 1 96.81 472 PRO A C 1
ATOM 3772 O O . PRO A 1 472 ? 24.562 1.372 -0.573 1 96.81 472 PRO A O 1
ATOM 3775 N N . LEU A 1 473 ? 25.188 3.293 0.405 1 97.31 473 LEU A N 1
ATOM 3776 C CA . LEU A 1 473 ? 25.5 2.656 1.676 1 97.31 473 LEU A CA 1
ATOM 3777 C C . LEU A 1 473 ? 24.297 1.928 2.248 1 97.31 473 LEU A C 1
ATOM 3779 O O . LEU A 1 473 ? 24.422 0.835 2.805 1 97.31 473 LEU A O 1
ATOM 3783 N N . GLN A 1 474 ? 23.109 2.518 2.135 1 97.94 474 GLN A N 1
ATOM 3784 C CA . GLN A 1 474 ? 21.859 1.927 2.605 1 97.94 474 GLN A CA 1
ATOM 3785 C C . GLN A 1 474 ? 21.609 0.579 1.938 1 97.94 474 GLN A C 1
ATOM 3787 O O . GLN A 1 474 ? 21.156 -0.367 2.592 1 97.94 474 GLN A O 1
ATOM 3792 N N . THR A 1 475 ? 21.938 0.48 0.673 1 98.44 475 THR A N 1
ATOM 3793 C CA . THR A 1 475 ? 21.766 -0.755 -0.086 1 98.44 475 THR A CA 1
ATOM 3794 C C . THR A 1 475 ? 22.75 -1.821 0.398 1 98.44 475 THR A C 1
ATOM 3796 O O . THR A 1 475 ? 22.406 -3.004 0.46 1 98.44 475 THR A O 1
ATOM 3799 N N . GLN A 1 476 ? 23.953 -1.389 0.653 1 98.19 476 GLN A N 1
ATOM 3800 C CA . GLN A 1 476 ? 24.953 -2.318 1.161 1 98.19 476 GLN A CA 1
ATOM 3801 C C . GLN A 1 476 ? 24.516 -2.928 2.49 1 98.19 476 GLN A C 1
ATOM 3803 O O . GLN A 1 476 ? 24.719 -4.121 2.729 1 98.19 476 GLN A O 1
ATOM 3808 N N . MET A 1 477 ? 23.906 -2.143 3.369 1 98.38 477 MET A N 1
ATOM 3809 C CA . MET A 1 477 ? 23.375 -2.629 4.637 1 98.38 477 MET A CA 1
ATOM 3810 C C . MET A 1 477 ? 22.266 -3.646 4.402 1 98.38 477 MET A C 1
ATOM 3812 O O . MET A 1 477 ? 22.219 -4.688 5.059 1 98.38 477 MET A O 1
ATOM 3816 N N . LEU A 1 478 ? 21.391 -3.289 3.455 1 98.5 478 LEU A N 1
ATOM 3817 C CA . LEU A 1 478 ? 20.266 -4.141 3.102 1 98.5 478 LEU A CA 1
ATOM 3818 C C . LEU A 1 478 ? 20.734 -5.496 2.594 1 98.5 478 LEU A C 1
ATOM 3820 O O . LEU A 1 478 ? 20.172 -6.535 2.951 1 98.5 478 LEU A O 1
ATOM 3824 N N . ALA A 1 479 ? 21.75 -5.5 1.801 1 98.31 479 ALA A N 1
ATOM 3825 C CA . ALA A 1 479 ? 22.297 -6.734 1.239 1 98.31 479 ALA A CA 1
ATOM 3826 C C . ALA A 1 479 ? 22.797 -7.664 2.342 1 98.31 479 ALA A C 1
ATOM 3828 O O . ALA A 1 479 ? 22.531 -8.867 2.311 1 98.31 479 ALA A O 1
ATOM 3829 N N . ILE A 1 480 ? 23.5 -7.148 3.285 1 98.31 480 ILE A N 1
ATOM 3830 C CA . ILE A 1 480 ? 24.031 -7.934 4.387 1 98.31 480 ILE A CA 1
ATOM 3831 C C . ILE A 1 480 ? 22.891 -8.531 5.207 1 98.31 480 ILE A C 1
ATOM 3833 O O . ILE A 1 480 ? 22.922 -9.711 5.551 1 98.31 480 ILE A O 1
ATOM 3837 N N . ALA A 1 481 ? 21.875 -7.684 5.508 1 98.06 481 ALA A N 1
ATOM 3838 C CA . ALA A 1 481 ? 20.719 -8.133 6.262 1 98.06 481 ALA A CA 1
ATOM 3839 C C . ALA A 1 481 ? 19.984 -9.242 5.52 1 98.06 481 ALA A C 1
ATOM 3841 O O . ALA A 1 481 ? 19.547 -10.227 6.129 1 98.06 481 ALA A O 1
ATOM 3842 N N . ASP A 1 482 ? 19.859 -9.078 4.246 1 97.06 482 ASP A N 1
ATOM 3843 C CA . ASP A 1 482 ? 19.172 -10.055 3.404 1 97.06 482 ASP A CA 1
ATOM 3844 C C . ASP A 1 482 ? 19.875 -11.406 3.438 1 97.06 482 ASP A C 1
ATOM 3846 O O . ASP A 1 482 ? 19.234 -12.445 3.596 1 97.06 482 ASP A O 1
ATOM 3850 N N . ILE A 1 483 ? 21.172 -11.414 3.256 1 96.44 483 ILE A N 1
ATOM 3851 C CA . ILE A 1 483 ? 21.953 -12.648 3.248 1 96.44 483 ILE A CA 1
ATOM 3852 C C . ILE A 1 483 ? 21.875 -13.32 4.617 1 96.44 483 ILE A C 1
ATOM 3854 O O . ILE A 1 483 ? 21.641 -14.523 4.707 1 96.44 483 ILE A O 1
ATOM 3858 N N . TYR A 1 484 ? 22.031 -12.523 5.629 1 96.94 484 TYR A N 1
ATOM 3859 C CA . TYR A 1 484 ? 22 -13.078 6.977 1 96.94 484 TYR A CA 1
ATOM 3860 C C . TYR A 1 484 ? 20.672 -13.773 7.246 1 96.94 484 TYR A C 1
ATOM 3862 O O . TYR A 1 484 ? 20.641 -14.891 7.758 1 96.94 484 TYR A O 1
ATOM 3870 N N . ASP A 1 485 ? 19.578 -13.055 6.969 1 95.19 485 ASP A N 1
ATOM 3871 C CA . ASP A 1 485 ? 18.266 -13.617 7.242 1 95.19 485 ASP A CA 1
ATOM 3872 C C . ASP A 1 485 ? 18.031 -14.891 6.426 1 95.19 485 ASP A C 1
ATOM 3874 O O . ASP A 1 485 ? 17.438 -15.859 6.926 1 95.19 485 ASP A O 1
ATOM 3878 N N . ALA A 1 486 ? 18.453 -14.859 5.16 1 90.19 486 ALA A N 1
ATOM 3879 C CA . ALA A 1 486 ? 18.297 -16.031 4.301 1 90.19 486 ALA A CA 1
ATOM 3880 C C . ALA A 1 486 ? 19.016 -17.234 4.883 1 90.19 486 ALA A C 1
ATOM 3882 O O . ALA A 1 486 ? 18.547 -18.375 4.738 1 90.19 486 ALA A O 1
ATOM 3883 N N . LEU A 1 487 ? 20.094 -17 5.512 1 91.12 487 LEU A N 1
ATOM 3884 C CA . LEU A 1 487 ? 20.906 -18.078 6.066 1 91.12 487 LEU A CA 1
ATOM 3885 C C . LEU A 1 487 ? 20.312 -18.594 7.375 1 91.12 487 LEU A C 1
ATOM 3887 O O . LEU A 1 487 ? 20.438 -19.781 7.691 1 91.12 487 LEU A O 1
ATOM 3891 N N . THR A 1 488 ? 19.656 -17.766 8.094 1 91.81 488 THR A N 1
ATOM 3892 C CA . THR A 1 488 ? 19.266 -18.125 9.453 1 91.81 488 THR A CA 1
ATOM 3893 C C . THR A 1 488 ? 17.781 -18.438 9.523 1 91.81 488 THR A C 1
ATOM 3895 O O . THR A 1 488 ? 17.297 -18.969 10.531 1 91.81 488 THR A O 1
ATOM 3898 N N . ALA A 1 489 ? 17.031 -18.094 8.586 1 82.56 489 ALA A N 1
ATOM 3899 C CA . ALA A 1 489 ? 15.594 -18.297 8.625 1 82.56 489 ALA A CA 1
ATOM 3900 C C . ALA A 1 489 ? 15.242 -19.781 8.516 1 82.56 489 ALA A C 1
ATOM 3902 O O . ALA A 1 489 ? 15.914 -20.531 7.82 1 82.56 489 ALA A O 1
ATOM 3903 N N . LYS 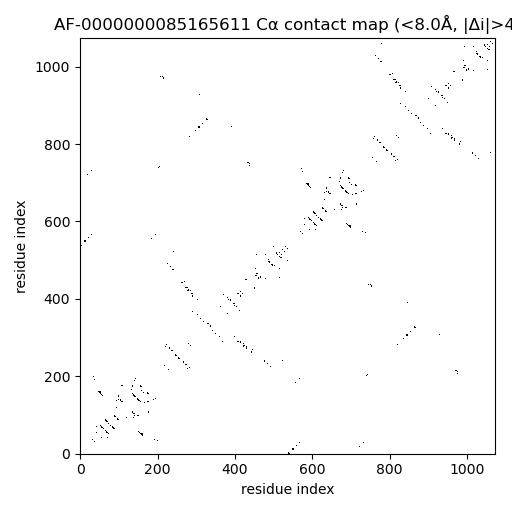A 1 490 ? 14.375 -20.266 9.375 1 65.19 490 LYS A N 1
ATOM 3904 C CA . LYS A 1 490 ? 13.945 -21.672 9.445 1 65.19 490 LYS A CA 1
ATOM 3905 C C . LYS A 1 490 ? 12.922 -21.984 8.359 1 65.19 490 LYS A C 1
ATOM 3907 O O . LYS A 1 490 ? 12.086 -22.875 8.523 1 65.19 490 LYS A O 1
ATOM 3912 N N . ASP A 1 491 ? 12.875 -21.234 7.422 1 54.41 491 ASP A N 1
ATOM 3913 C CA . ASP A 1 491 ? 11.656 -21.203 6.621 1 54.41 491 ASP A CA 1
ATOM 3914 C C . ASP A 1 491 ? 11.555 -22.422 5.719 1 54.41 491 ASP A C 1
ATOM 3916 O O . ASP A 1 491 ? 10.5 -22.672 5.125 1 54.41 491 ASP A O 1
ATOM 3920 N N . ARG A 1 492 ? 12.766 -23.172 5.32 1 51.66 492 ARG A N 1
ATOM 3921 C CA . ARG A 1 492 ? 12.617 -24.297 4.41 1 51.66 492 ARG A CA 1
ATOM 3922 C C . ARG A 1 492 ? 12.75 -25.625 5.16 1 51.66 492 ARG A C 1
ATOM 3924 O O . ARG A 1 492 ? 13.641 -25.781 5.996 1 51.66 492 ARG A O 1
ATOM 3931 N N . PRO A 1 493 ? 11.578 -26.344 5.102 1 49.03 493 PRO A N 1
ATOM 3932 C CA . PRO A 1 493 ? 11.641 -27.641 5.762 1 49.03 493 PRO A CA 1
ATOM 3933 C C . PRO A 1 493 ? 13.008 -28.312 5.637 1 49.03 493 PRO A C 1
ATOM 3935 O O . PRO A 1 493 ? 13.461 -28.984 6.562 1 49.03 493 PRO A O 1
ATOM 3938 N N . TYR A 1 494 ? 13.516 -28.188 4.512 1 47.62 494 TYR A N 1
ATOM 3939 C CA . TYR A 1 494 ? 14.68 -29.047 4.254 1 47.62 494 TYR A CA 1
ATOM 3940 C C . TYR A 1 494 ? 15.969 -28.328 4.645 1 47.62 494 TYR A C 1
ATOM 3942 O O . TYR A 1 494 ? 17.031 -28.953 4.727 1 47.62 494 TYR A O 1
ATOM 3950 N N . LYS A 1 495 ? 15.891 -27.047 4.586 1 57.03 495 LYS A N 1
ATOM 3951 C CA . LYS A 1 495 ? 17.141 -26.359 4.883 1 57.03 495 LYS A CA 1
ATOM 3952 C C . LYS A 1 495 ? 17.25 -26.016 6.363 1 57.03 495 LYS A C 1
ATOM 3954 O O . LYS A 1 495 ? 16.312 -25.438 6.938 1 57.03 495 LYS A O 1
ATOM 3959 N N . LYS A 1 496 ? 18.047 -26.688 7.078 1 65 496 LYS A N 1
ATOM 3960 C CA . LYS A 1 496 ? 18.328 -26.406 8.484 1 65 496 LYS A CA 1
ATOM 3961 C C . LYS A 1 496 ? 18.859 -24.984 8.656 1 65 496 LYS A C 1
ATOM 3963 O O . LYS A 1 496 ? 19.719 -24.547 7.906 1 65 496 LYS A O 1
ATOM 3968 N N . SER A 1 497 ? 18.109 -24.125 9.32 1 81.38 497 SER A N 1
ATOM 3969 C CA . SER A 1 497 ? 18.594 -22.812 9.727 1 81.38 497 SER A CA 1
ATOM 3970 C C . SER A 1 497 ? 20 -22.906 10.297 1 81.38 497 SER A C 1
ATOM 3972 O O . SER A 1 497 ? 20.328 -23.859 11.016 1 81.38 497 SER A O 1
ATOM 3974 N N . LEU A 1 498 ? 20.859 -22.047 9.773 1 88.69 498 LEU A N 1
ATOM 3975 C CA . LEU A 1 498 ? 22.234 -22.047 10.242 1 88.69 498 LEU A CA 1
ATOM 3976 C C . LEU A 1 498 ? 22.375 -21.297 11.555 1 88.69 498 LEU A C 1
ATOM 3978 O O . LEU A 1 498 ? 21.688 -20.297 11.773 1 88.69 498 LEU A O 1
ATOM 3982 N N . PRO A 1 499 ? 23.188 -21.797 12.367 1 91.81 499 PRO A N 1
ATOM 3983 C CA . PRO A 1 499 ? 23.484 -21.031 13.578 1 91.81 499 PRO A CA 1
ATOM 3984 C C . PRO A 1 499 ? 24.156 -19.688 13.281 1 91.81 499 PRO A C 1
ATOM 3986 O O . PRO A 1 499 ? 24.75 -19.531 12.211 1 91.81 499 PRO A O 1
ATOM 3989 N N . VAL A 1 500 ? 24.094 -18.828 14.227 1 94.88 500 VAL A N 1
ATOM 3990 C CA . VAL A 1 500 ? 24.562 -17.453 14.055 1 94.88 500 VAL A CA 1
ATOM 3991 C C . VAL A 1 500 ? 26.047 -17.469 13.68 1 94.88 500 VAL A C 1
ATOM 3993 O O . VAL A 1 500 ? 26.469 -16.766 12.758 1 94.88 500 VAL A O 1
ATOM 3996 N N . ASP A 1 501 ? 26.812 -18.312 14.289 1 95.19 501 ASP A N 1
ATOM 3997 C CA . ASP A 1 501 ? 28.266 -18.328 14.062 1 95.19 501 ASP A CA 1
ATOM 3998 C C . ASP A 1 501 ? 28.578 -18.766 12.633 1 95.19 501 ASP A C 1
ATOM 4000 O O . ASP A 1 501 ? 29.469 -18.203 11.992 1 95.19 501 ASP A O 1
ATOM 4004 N N . ARG A 1 502 ? 27.938 -19.672 12.219 1 94.81 502 ARG A N 1
ATOM 4005 C CA . ARG A 1 502 ? 28.156 -20.141 10.852 1 94.81 502 ARG A CA 1
ATOM 4006 C C . ARG A 1 502 ? 27.719 -19.094 9.836 1 94.81 502 ARG A C 1
ATOM 4008 O O . ARG A 1 502 ? 28.359 -18.922 8.805 1 94.81 502 ARG A O 1
ATOM 4015 N N . ALA A 1 503 ? 26.594 -18.516 10.125 1 95.88 503 ALA A N 1
ATOM 4016 C CA . ALA A 1 503 ? 26.109 -17.453 9.242 1 95.88 503 ALA A CA 1
ATOM 4017 C C . ALA A 1 503 ? 27.109 -16.297 9.156 1 95.88 503 ALA A C 1
ATOM 4019 O O . ALA A 1 503 ? 27.375 -15.781 8.07 1 95.88 503 ALA A O 1
ATOM 4020 N N . LEU A 1 504 ? 27.656 -15.969 10.266 1 97.19 504 LEU A N 1
ATOM 4021 C CA . LEU A 1 504 ? 28.656 -14.922 10.297 1 97.19 504 LEU A CA 1
ATOM 4022 C C . LEU A 1 504 ? 29.891 -15.336 9.508 1 97.19 504 LEU A C 1
ATOM 4024 O O . LEU A 1 504 ? 30.5 -14.508 8.82 1 97.19 504 LEU A O 1
ATOM 4028 N N . GLY A 1 505 ? 30.234 -16.594 9.641 1 96.94 505 GLY A N 1
ATOM 4029 C CA . GLY A 1 505 ? 31.344 -17.109 8.859 1 96.94 505 GLY A CA 1
ATOM 4030 C C . GLY A 1 505 ? 31.141 -16.938 7.363 1 96.94 505 GLY A C 1
ATOM 4031 O O . GLY A 1 505 ? 32.062 -16.562 6.648 1 96.94 505 GLY A O 1
ATOM 4032 N N . ILE A 1 506 ? 30 -17.172 6.973 1 96.44 506 ILE A N 1
ATOM 4033 C CA . ILE A 1 506 ? 29.672 -17.047 5.555 1 96.44 506 ILE A CA 1
ATOM 4034 C C . ILE A 1 506 ? 29.719 -15.578 5.141 1 96.44 506 ILE A C 1
ATOM 4036 O O . ILE A 1 506 ? 30.203 -15.242 4.059 1 96.44 506 ILE A O 1
ATOM 4040 N N . LEU A 1 507 ? 29.203 -14.742 5.992 1 97.5 507 LEU A N 1
ATOM 4041 C CA . LEU A 1 507 ? 29.25 -13.312 5.699 1 97.5 507 LEU A CA 1
ATOM 4042 C C . LEU A 1 507 ? 30.703 -12.852 5.539 1 97.5 507 LEU A C 1
ATOM 4044 O O . LEU A 1 507 ? 31.016 -12.086 4.621 1 97.5 507 LEU A O 1
ATOM 4048 N N . TRP A 1 508 ? 31.5 -13.344 6.371 1 97.81 508 TRP A N 1
ATOM 4049 C CA . TRP A 1 508 ? 32.906 -12.961 6.297 1 97.81 508 TRP A CA 1
ATOM 4050 C C . TRP A 1 508 ? 33.562 -13.508 5.023 1 97.81 508 TRP A C 1
ATOM 4052 O O . TRP A 1 508 ? 34.438 -12.859 4.441 1 97.81 508 TRP A O 1
ATOM 4062 N N . GLN A 1 509 ? 33.188 -14.68 4.66 1 97.44 509 GLN A N 1
ATOM 4063 C CA . GLN A 1 509 ? 33.688 -15.234 3.406 1 97.44 509 GLN A CA 1
ATOM 4064 C C . GLN A 1 509 ? 33.312 -14.359 2.221 1 97.44 509 GLN A C 1
ATOM 4066 O O . GLN A 1 509 ? 34.125 -14.062 1.362 1 97.44 509 GLN A O 1
ATOM 4071 N N . GLU A 1 510 ? 32.062 -13.93 2.219 1 97.06 510 GLU A N 1
ATOM 4072 C CA . GLU A 1 510 ? 31.594 -13.039 1.16 1 97.06 510 GLU A CA 1
ATOM 4073 C C . GLU A 1 510 ? 32.344 -11.703 1.193 1 97.06 510 GLU A C 1
ATOM 4075 O O . GLU A 1 510 ? 32.625 -11.125 0.146 1 97.06 510 GLU A O 1
ATOM 4080 N N . ALA A 1 511 ? 32.594 -11.242 2.344 1 97.62 511 ALA A N 1
ATOM 4081 C CA . ALA A 1 511 ? 33.312 -9.984 2.504 1 97.62 511 ALA A CA 1
ATOM 4082 C C . ALA A 1 511 ? 34.75 -10.109 1.993 1 97.62 511 ALA A C 1
ATOM 4084 O O . ALA A 1 511 ? 35.281 -9.172 1.387 1 97.62 511 ALA A O 1
ATOM 4085 N N . ARG A 1 512 ? 35.375 -11.234 2.221 1 96.81 512 ARG A N 1
ATOM 4086 C CA . ARG A 1 512 ? 36.75 -11.477 1.759 1 96.81 512 ARG A CA 1
ATOM 4087 C C . ARG A 1 512 ? 36.812 -11.484 0.235 1 96.81 512 ARG A C 1
ATOM 4089 O O . ARG A 1 512 ? 37.812 -11.07 -0.35 1 96.81 512 ARG A O 1
ATOM 4096 N N . GLU A 1 513 ? 35.719 -11.898 -0.32 1 96.75 513 GLU A N 1
ATOM 4097 C CA . GLU A 1 513 ? 35.625 -11.898 -1.776 1 96.75 513 GLU A CA 1
ATOM 4098 C C . GLU A 1 513 ? 35.188 -10.539 -2.303 1 96.75 513 GLU A C 1
ATOM 4100 O O . GLU A 1 513 ? 34.938 -10.383 -3.502 1 96.75 513 GLU A O 1
ATOM 4105 N N . PHE A 1 514 ? 34.969 -9.656 -1.449 1 96.06 514 PHE A N 1
ATOM 4106 C CA . PHE A 1 514 ? 34.594 -8.273 -1.709 1 96.06 514 PHE A CA 1
ATOM 4107 C C . PHE A 1 514 ? 33.219 -8.203 -2.359 1 96.06 514 PHE A C 1
ATOM 4109 O O . PHE A 1 514 ? 32.969 -7.34 -3.205 1 96.06 514 PHE A O 1
ATOM 4116 N N . LYS A 1 515 ? 32.406 -9.102 -1.99 1 97.06 515 LYS A N 1
ATOM 4117 C CA . LYS A 1 515 ? 31.016 -9.07 -2.453 1 97.06 515 LYS A CA 1
ATOM 4118 C C . LYS A 1 515 ? 30.172 -8.125 -1.596 1 97.06 515 LYS A C 1
ATOM 4120 O O . LYS A 1 515 ? 29.281 -7.453 -2.104 1 97.06 515 LYS A O 1
ATOM 4125 N N . ILE A 1 516 ? 30.422 -8.148 -0.295 1 97.88 516 ILE A N 1
ATOM 4126 C CA . ILE A 1 516 ? 29.719 -7.258 0.623 1 97.88 516 ILE A CA 1
ATOM 4127 C C . ILE A 1 516 ? 30.719 -6.441 1.426 1 97.88 516 ILE A C 1
ATOM 4129 O O . ILE A 1 516 ? 31.922 -6.754 1.438 1 97.88 516 ILE A O 1
ATOM 4133 N N . ASN A 1 517 ? 30.328 -5.344 2.023 1 97.44 517 ASN A N 1
ATOM 4134 C CA . ASN A 1 517 ? 31.172 -4.375 2.713 1 97.44 517 ASN A CA 1
ATOM 4135 C C . ASN A 1 517 ? 31.734 -4.941 4.012 1 97.44 517 ASN A C 1
ATOM 4137 O O . ASN A 1 517 ? 31 -5.137 4.98 1 97.44 517 ASN A O 1
ATOM 4141 N N . PRO A 1 518 ? 33.094 -5.176 4.016 1 97.38 518 PRO A N 1
ATOM 4142 C CA . PRO A 1 518 ? 33.688 -5.797 5.207 1 97.38 518 PRO A CA 1
ATOM 4143 C C . PRO A 1 518 ? 33.5 -4.949 6.465 1 97.38 518 PRO A C 1
ATOM 4145 O O . PRO A 1 518 ? 33.344 -5.492 7.562 1 97.38 518 PRO A O 1
ATOM 4148 N N . ASP A 1 519 ? 33.531 -3.658 6.301 1 96.75 519 ASP A N 1
ATOM 4149 C CA . ASP A 1 519 ? 33.375 -2.777 7.453 1 96.75 519 ASP A CA 1
ATOM 4150 C C . ASP A 1 519 ? 31.984 -2.92 8.062 1 96.75 519 ASP A C 1
ATOM 4152 O O . ASP A 1 519 ? 31.812 -2.879 9.281 1 96.75 519 ASP A O 1
ATOM 4156 N N . LEU A 1 520 ? 31.016 -3.051 7.242 1 97.31 520 LEU A N 1
ATOM 4157 C CA . LEU A 1 520 ? 29.641 -3.236 7.723 1 97.31 520 LEU A CA 1
ATOM 4158 C C . LEU A 1 520 ? 29.484 -4.598 8.398 1 97.31 520 LEU A C 1
ATOM 4160 O O . LEU A 1 520 ? 28.75 -4.727 9.375 1 97.31 520 LEU A O 1
ATOM 4164 N N . VAL A 1 521 ? 30.141 -5.605 7.828 1 97.94 521 VAL A N 1
ATOM 4165 C CA . VAL A 1 521 ? 30.078 -6.941 8.422 1 97.94 521 VAL A CA 1
ATOM 4166 C C . VAL A 1 521 ? 30.688 -6.914 9.812 1 97.94 521 VAL A C 1
ATOM 4168 O O . VAL A 1 521 ? 30.172 -7.539 10.742 1 97.94 521 VAL A O 1
ATOM 4171 N N . GLU A 1 522 ? 31.781 -6.262 9.906 1 96.69 522 GLU A N 1
ATOM 4172 C CA . GLU A 1 522 ? 32.438 -6.109 11.203 1 96.69 522 GLU A CA 1
ATOM 4173 C C . GLU A 1 522 ? 31.484 -5.453 12.211 1 96.69 522 GLU A C 1
ATOM 4175 O O . GLU A 1 522 ? 31.344 -5.93 13.344 1 96.69 522 GLU A O 1
ATOM 4180 N N . LEU A 1 523 ? 30.922 -4.383 11.781 1 95.88 523 LEU A N 1
ATOM 4181 C CA . LEU A 1 523 ? 29.984 -3.688 12.656 1 95.88 523 LEU A CA 1
ATOM 4182 C C . LEU A 1 523 ? 28.797 -4.59 13.023 1 95.88 523 LEU A C 1
ATOM 4184 O O . LEU A 1 523 ? 28.344 -4.582 14.164 1 95.88 523 LEU A O 1
ATOM 4188 N N . PHE A 1 524 ? 28.281 -5.293 12.07 1 97.69 524 PHE A N 1
ATOM 4189 C CA . PHE A 1 524 ? 27.172 -6.219 12.242 1 97.69 524 PHE A CA 1
ATOM 4190 C C . PHE A 1 524 ? 27.484 -7.246 13.328 1 97.69 524 PHE A C 1
ATOM 4192 O O . PHE A 1 524 ? 26.641 -7.539 14.172 1 97.69 524 PHE A O 1
ATOM 4199 N N . GLU A 1 525 ? 28.656 -7.738 13.266 1 96.94 525 GLU A N 1
ATOM 4200 C CA . GLU A 1 525 ? 29.078 -8.766 14.211 1 96.94 525 GLU A CA 1
ATOM 4201 C C . GLU A 1 525 ? 29.406 -8.164 15.578 1 96.94 525 GLU A C 1
ATOM 4203 O O . GLU A 1 525 ? 28.906 -8.641 16.609 1 96.94 525 GLU A O 1
ATOM 4208 N N . GLN A 1 526 ? 30.203 -7.148 15.602 1 95.25 526 GLN A N 1
ATOM 4209 C CA . GLN A 1 526 ? 30.703 -6.566 16.844 1 95.25 526 GLN A CA 1
ATOM 4210 C C . GLN A 1 526 ? 29.562 -6.016 17.688 1 95.25 526 GLN A C 1
ATOM 4212 O O . GLN A 1 526 ? 29.578 -6.117 18.922 1 95.25 526 GLN A O 1
ATOM 4217 N N . GLN A 1 527 ? 28.625 -5.438 17.047 1 94.94 527 GLN A N 1
ATOM 4218 C CA . GLN A 1 527 ? 27.516 -4.816 17.781 1 94.94 527 GLN A CA 1
ATOM 4219 C C . GLN A 1 527 ? 26.328 -5.762 17.875 1 94.94 527 GLN A C 1
ATOM 4221 O O . GLN A 1 527 ? 25.234 -5.355 18.312 1 94.94 527 GLN A O 1
ATOM 4226 N N . GLU A 1 528 ? 26.5 -6.941 17.422 1 96.25 528 GLU A N 1
ATOM 4227 C CA . GLU A 1 528 ? 25.5 -7.996 17.516 1 96.25 528 GLU A CA 1
ATOM 4228 C C . GLU A 1 528 ? 24.156 -7.516 16.984 1 96.25 528 GLU A C 1
ATOM 4230 O O . GLU A 1 528 ? 23.141 -7.637 17.672 1 96.25 528 GLU A O 1
ATOM 4235 N N . VAL A 1 529 ? 24.141 -7.051 15.836 1 96.5 529 VAL A N 1
ATOM 4236 C CA . VAL A 1 529 ? 22.953 -6.512 15.195 1 96.5 529 VAL A CA 1
ATOM 4237 C C . VAL A 1 529 ? 21.844 -7.57 15.18 1 96.5 529 VAL A C 1
ATOM 4239 O O . VAL A 1 529 ? 20.672 -7.246 15.289 1 96.5 529 VAL A O 1
ATOM 4242 N N . PHE A 1 530 ? 22.203 -8.859 15.078 1 95.94 530 PHE A N 1
ATOM 4243 C CA . PHE A 1 530 ? 21.281 -9.969 14.945 1 95.94 530 PHE A CA 1
ATOM 4244 C C . PHE A 1 530 ? 20.453 -10.133 16.219 1 95.94 530 PHE A C 1
ATOM 4246 O O . PHE A 1 530 ? 19.438 -10.836 16.219 1 95.94 530 PHE A O 1
ATOM 4253 N N . ARG A 1 531 ? 20.719 -9.438 17.281 1 95.69 531 ARG A N 1
ATOM 4254 C CA . ARG A 1 531 ? 19.969 -9.516 18.516 1 95.69 531 ARG A CA 1
ATOM 4255 C C . ARG A 1 531 ? 18.578 -8.891 18.359 1 95.69 531 ARG A C 1
ATOM 4257 O O . ARG A 1 531 ? 17.672 -9.195 19.125 1 95.69 531 ARG A O 1
ATOM 4264 N N . VAL A 1 532 ? 18.5 -8.031 17.391 1 95 532 VAL A N 1
ATOM 4265 C CA . VAL A 1 532 ? 17.219 -7.387 17.141 1 95 532 VAL A CA 1
ATOM 4266 C C . VAL A 1 532 ? 16.172 -8.445 16.797 1 95 532 VAL A C 1
ATOM 4268 O O . VAL A 1 532 ? 14.977 -8.25 17.047 1 95 532 VAL A O 1
ATOM 4271 N N . LEU A 1 533 ? 16.609 -9.57 16.297 1 94.12 533 LEU A N 1
ATOM 4272 C CA . LEU A 1 533 ? 15.711 -10.664 15.969 1 94.12 533 LEU A CA 1
ATOM 4273 C C . LEU A 1 533 ? 15.617 -11.664 17.125 1 94.12 533 LEU A C 1
ATOM 4275 O O . LEU A 1 533 ? 14.984 -12.711 16.984 1 94.12 533 LEU A O 1
ATOM 4279 N N . GLY A 1 534 ? 16.344 -11.391 18.156 1 91.38 534 GLY A N 1
ATOM 4280 C CA . GLY A 1 534 ? 16.359 -12.289 19.297 1 91.38 534 GLY A CA 1
ATOM 4281 C C . GLY A 1 534 ? 17.422 -13.375 19.188 1 91.38 534 GLY A C 1
ATOM 4282 O O . GLY A 1 534 ? 17.422 -14.328 19.969 1 91.38 534 GLY A O 1
ATOM 4283 N N . HIS A 1 535 ? 18.281 -13.234 18.156 1 90.12 535 HIS A N 1
ATOM 4284 C CA . HIS A 1 535 ? 19.328 -14.227 17.969 1 90.12 535 HIS A CA 1
ATOM 4285 C C . HIS A 1 535 ? 20.469 -14.016 18.969 1 90.12 535 HIS A C 1
ATOM 4287 O O . HIS A 1 535 ? 20.75 -12.875 19.359 1 90.12 535 HIS A O 1
ATOM 4293 N N . GLN A 1 536 ? 20.969 -15.094 19.453 1 87.19 536 GLN A N 1
ATOM 4294 C CA . GLN A 1 536 ? 22.109 -15.039 20.375 1 87.19 536 GLN A CA 1
ATOM 4295 C C . GLN A 1 536 ? 23.266 -15.883 19.859 1 87.19 536 GLN A C 1
ATOM 4297 O O . GLN A 1 536 ? 23.062 -16.922 19.219 1 87.19 536 GLN A O 1
ATOM 4302 N N . ARG A 1 537 ? 24.328 -15.336 20.016 1 82.06 537 ARG A N 1
ATOM 4303 C CA . ARG A 1 537 ? 25.516 -16.094 19.625 1 82.06 537 ARG A CA 1
ATOM 4304 C C . ARG A 1 537 ? 25.734 -17.281 20.547 1 82.06 537 ARG A C 1
ATOM 4306 O O . ARG A 1 537 ? 25.5 -17.203 21.75 1 82.06 537 ARG A O 1
ATOM 4313 N N . MET B 1 1 ? 1.235 65.562 26.797 1 25.05 1 MET B N 1
ATOM 4314 C CA . MET B 1 1 ? -0.187 65.438 26.516 1 25.05 1 MET B CA 1
ATOM 4315 C C . MET B 1 1 ? -0.664 64 26.891 1 25.05 1 MET B C 1
ATOM 4317 O O . MET B 1 1 ? -0.226 63.031 26.297 1 25.05 1 MET B O 1
ATOM 4321 N N . ILE B 1 2 ? -1.172 63.844 28.078 1 32.91 2 ILE B N 1
ATOM 4322 C CA . ILE B 1 2 ? -1.731 62.781 28.891 1 32.91 2 ILE B CA 1
ATOM 4323 C C . ILE B 1 2 ? -2.979 62.219 28.203 1 32.91 2 ILE B C 1
ATOM 4325 O O . ILE B 1 2 ? -3.934 62.938 27.938 1 32.91 2 ILE B O 1
ATOM 4329 N N . LEU B 1 3 ? -2.721 61.125 27.516 1 40.59 3 LEU B N 1
ATOM 4330 C CA . LEU B 1 3 ? -3.971 60.656 26.953 1 40.59 3 LEU B CA 1
ATOM 4331 C C . LEU B 1 3 ? -5.059 60.562 28.031 1 40.59 3 LEU B C 1
ATOM 4333 O O . LEU B 1 3 ? -4.773 60.281 29.188 1 40.59 3 LEU B O 1
ATOM 4337 N N . SER B 1 4 ? -6.066 60.969 27.828 1 42.78 4 SER B N 1
ATOM 4338 C CA . SER B 1 4 ? -7.281 60.875 28.641 1 42.78 4 SER B CA 1
ATOM 4339 C C . SER B 1 4 ? -7.656 59.438 28.922 1 42.78 4 SER B C 1
ATOM 4341 O O . SER B 1 4 ? -7.254 58.531 28.203 1 42.78 4 SER B O 1
ATOM 4343 N N . PRO B 1 5 ? -8.102 59.125 30.141 1 45.78 5 PRO B N 1
ATOM 4344 C CA . PRO B 1 5 ? -8.672 57.812 30.453 1 45.78 5 PRO B CA 1
ATOM 4345 C C . PRO B 1 5 ? -9.422 57.219 29.266 1 45.78 5 PRO B C 1
ATOM 4347 O O . PRO B 1 5 ? -9.359 56 29.047 1 45.78 5 PRO B O 1
ATOM 4350 N N . PHE B 1 6 ? -10.039 57.969 28.562 1 42.47 6 PHE B N 1
ATOM 4351 C CA . PHE B 1 6 ? -10.789 57.5 27.391 1 42.47 6 PHE B CA 1
ATOM 4352 C C . PHE B 1 6 ? -9.844 57.031 26.297 1 42.47 6 PHE B C 1
ATOM 4354 O O . PHE B 1 6 ? -10.086 56.031 25.656 1 42.47 6 PHE B O 1
ATOM 4361 N N . GLU B 1 7 ? -8.789 57.688 26.125 1 45.31 7 GLU B N 1
ATOM 4362 C CA . GLU B 1 7 ? -7.871 57.312 25.047 1 45.31 7 GLU B CA 1
ATOM 4363 C C . GLU B 1 7 ? -7.09 56.062 25.391 1 45.31 7 GLU B C 1
ATOM 4365 O O . GLU B 1 7 ? -6.816 55.219 24.516 1 45.31 7 GLU B O 1
ATOM 4370 N N . ARG B 1 8 ? -6.871 55.938 26.609 1 51.5 8 ARG B N 1
ATOM 4371 C CA . ARG B 1 8 ? -6.238 54.719 27.141 1 51.5 8 ARG B CA 1
ATOM 4372 C C . ARG B 1 8 ? -7.121 53.5 26.922 1 51.5 8 ARG B C 1
ATOM 4374 O O . ARG B 1 8 ? -6.629 52.406 26.562 1 51.5 8 ARG B O 1
ATOM 4381 N N . ALA B 1 9 ? -8.195 53.812 27.203 1 53.47 9 ALA B N 1
ATOM 4382 C CA . ALA B 1 9 ? -9.234 52.812 27.031 1 53.47 9 ALA B CA 1
ATOM 4383 C C . ALA B 1 9 ? -9.375 52.406 25.562 1 53.47 9 ALA B C 1
ATOM 4385 O O . ALA B 1 9 ? -9.523 51.25 25.234 1 53.47 9 ALA B O 1
ATOM 4386 N N . VAL B 1 10 ? -9.188 53.375 24.734 1 47.84 10 VAL B N 1
ATOM 4387 C CA . VAL B 1 10 ? -9.344 53.125 23.312 1 47.84 10 VAL B CA 1
ATOM 4388 C C . VAL B 1 10 ? -8.141 52.344 22.781 1 47.84 10 VAL B C 1
ATOM 4390 O O . VAL B 1 10 ? -8.297 51.406 22.016 1 47.84 10 VAL B O 1
ATOM 4393 N N . LEU B 1 11 ? -6.902 52.75 23.188 1 52.03 11 LEU B N 1
ATOM 4394 C CA . LEU B 1 11 ? -5.707 52.062 22.75 1 52.03 11 LEU B CA 1
ATOM 4395 C C . LEU B 1 11 ? -5.688 50.625 23.297 1 52.03 11 LEU B C 1
ATOM 4397 O O . LEU B 1 11 ? -5.27 49.688 22.609 1 52.03 11 LEU B O 1
ATOM 4401 N N . GLY B 1 12 ? -6.094 50.656 24.562 1 58.59 12 GLY B N 1
ATOM 4402 C CA . GLY B 1 12 ? -6.238 49.344 25.156 1 58.59 12 GLY B CA 1
ATOM 4403 C C . GLY B 1 12 ? -7.258 48.469 24.438 1 58.59 12 GLY B C 1
ATOM 4404 O O . GLY B 1 12 ? -7.016 47.281 24.203 1 58.59 12 GLY B O 1
ATOM 4405 N N . GLN B 1 13 ? -8.32 49.125 24.047 1 65.06 13 GLN B N 1
ATOM 4406 C CA . GLN B 1 13 ? -9.375 48.406 23.344 1 65.06 13 GLN B CA 1
ATOM 4407 C C . GLN B 1 13 ? -8.93 48.031 21.938 1 65.06 13 GLN B C 1
ATOM 4409 O O . GLN B 1 13 ? -9.234 46.938 21.469 1 65.06 13 GLN B O 1
ATOM 4414 N N . GLU B 1 14 ? -8.148 48.938 21.359 1 69.5 14 GLU B N 1
ATOM 4415 C CA . GLU B 1 14 ? -7.656 48.656 20.016 1 69.5 14 GLU B CA 1
ATOM 4416 C C . GLU B 1 14 ? -6.641 47.5 20.047 1 69.5 14 GLU B C 1
ATOM 4418 O O . GLU B 1 14 ? -6.641 46.656 19.156 1 69.5 14 GLU B O 1
ATOM 4423 N N . ALA B 1 15 ? -5.824 47.594 21.047 1 71.62 15 ALA B N 1
ATOM 4424 C CA . ALA B 1 15 ? -4.84 46.531 21.188 1 71.62 15 ALA B CA 1
ATOM 4425 C C . ALA B 1 15 ? -5.52 45.188 21.469 1 71.62 15 ALA B C 1
ATOM 4427 O O . ALA B 1 15 ? -5.125 44.156 20.922 1 71.62 15 ALA B O 1
ATOM 4428 N N . GLU B 1 16 ? -6.574 45.281 22.203 1 76.31 16 GLU B N 1
ATOM 4429 C CA . GLU B 1 16 ? -7.324 44.062 22.5 1 76.31 16 GLU B CA 1
ATOM 4430 C C . GLU B 1 16 ? -8.031 43.531 21.266 1 76.31 16 GLU B C 1
ATOM 4432 O O . GLU B 1 16 ? -8.086 42.312 21.047 1 76.31 16 GLU B O 1
ATOM 4437 N N . ALA B 1 17 ? -8.5 44.406 20.516 1 80 17 ALA B N 1
ATOM 4438 C CA . ALA B 1 17 ? -9.18 44 19.281 1 80 17 ALA B CA 1
ATOM 4439 C C . ALA B 1 17 ? -8.203 43.375 18.297 1 80 17 ALA B C 1
ATOM 4441 O O . ALA B 1 17 ? -8.539 42.375 17.625 1 80 17 ALA B O 1
ATOM 4442 N N . LEU B 1 18 ? -7.047 43.938 18.25 1 81.19 18 LEU B N 1
ATOM 4443 C CA . LEU B 1 18 ? -6.027 43.375 17.375 1 81.19 18 LEU B CA 1
ATOM 4444 C C . LEU B 1 18 ? -5.617 41.969 17.828 1 81.19 18 LEU B C 1
ATOM 4446 O O . LEU B 1 18 ? -5.461 41.062 17.016 1 81.19 18 LEU B O 1
ATOM 4450 N N . VAL B 1 19 ? -5.457 41.844 19.078 1 82.56 19 VAL B N 1
ATOM 4451 C CA . VAL B 1 19 ? -5.094 40.562 19.656 1 82.56 19 VAL B CA 1
ATOM 4452 C C . VAL B 1 19 ? -6.16 39.531 19.297 1 82.56 19 VAL B C 1
ATOM 4454 O O . VAL B 1 19 ? -5.836 38.406 18.844 1 82.56 19 VAL B O 1
ATOM 4457 N N . ASP B 1 20 ? -7.355 39.906 19.375 1 82.94 20 ASP B N 1
ATOM 4458 C CA . ASP B 1 20 ? -8.469 39 19.047 1 82.94 20 ASP B CA 1
ATOM 4459 C C . ASP B 1 20 ? -8.438 38.625 17.578 1 82.94 20 ASP B C 1
ATOM 4461 O O . ASP B 1 20 ? -8.664 37.469 17.234 1 82.94 20 ASP B O 1
ATOM 4465 N N . GLN B 1 21 ? -8.234 39.5 16.859 1 84.25 21 GLN B N 1
ATOM 4466 C CA . GLN B 1 21 ? -8.18 39.25 15.43 1 84.25 21 GLN B CA 1
ATOM 4467 C C . GLN B 1 21 ? -7.051 38.281 15.07 1 84.25 21 GLN B C 1
ATOM 4469 O O . GLN B 1 21 ? -7.238 37.375 14.266 1 84.25 21 GLN B O 1
ATOM 4474 N N . LEU B 1 22 ? -5.902 38.531 15.664 1 84.94 22 LEU B N 1
ATOM 4475 C CA . LEU B 1 22 ? -4.738 37.688 15.367 1 84.94 22 LEU B CA 1
ATOM 4476 C C . LEU B 1 22 ? -4.949 36.25 15.844 1 84.94 22 LEU B C 1
ATOM 4478 O O . LEU B 1 22 ? -4.574 35.312 15.148 1 84.94 22 LEU B O 1
ATOM 4482 N N . LEU B 1 23 ? -5.547 36.125 16.938 1 84.12 23 LEU B N 1
ATOM 4483 C CA . LEU B 1 23 ? -5.848 34.781 17.469 1 84.12 23 LEU B CA 1
ATOM 4484 C C . LEU B 1 23 ? -6.836 34.062 16.562 1 84.12 23 LEU B C 1
ATOM 4486 O O . LEU B 1 23 ? -6.664 32.875 16.281 1 84.12 23 LEU B O 1
ATOM 4490 N N . GLU B 1 24 ? -7.789 34.812 16.109 1 84.94 24 GLU B N 1
ATOM 4491 C CA . GLU B 1 24 ? -8.773 34.219 15.203 1 84.94 24 GLU B CA 1
ATOM 4492 C C . GLU B 1 24 ? -8.133 33.781 13.891 1 84.94 24 GLU B C 1
ATOM 4494 O O . GLU B 1 24 ? -8.492 32.75 13.336 1 84.94 24 GLU B O 1
ATOM 4499 N N . ILE B 1 25 ? -7.266 34.531 13.43 1 84.06 25 ILE B N 1
ATOM 4500 C CA . ILE B 1 25 ? -6.555 34.219 12.203 1 84.06 25 ILE B CA 1
ATOM 4501 C C . ILE B 1 25 ? -5.75 32.938 12.398 1 84.06 25 ILE B C 1
ATOM 4503 O O . ILE B 1 25 ? -5.785 32.031 11.547 1 84.06 25 ILE B O 1
ATOM 4507 N N . GLY B 1 26 ? -5.074 32.875 13.531 1 84.62 26 GLY B N 1
ATOM 4508 C CA . GLY B 1 26 ? -4.289 31.672 13.82 1 84.62 26 GLY B CA 1
ATOM 4509 C C . GLY B 1 26 ? -5.117 30.406 13.82 1 84.62 26 GLY B C 1
ATOM 4510 O O . GLY B 1 26 ? -4.711 29.391 13.242 1 84.62 26 GLY B O 1
ATOM 4511 N N . ILE B 1 27 ? -6.258 30.5 14.398 1 83.69 27 ILE B N 1
ATOM 4512 C CA . ILE B 1 27 ? -7.164 29.359 14.469 1 83.69 27 ILE B CA 1
ATOM 4513 C C . ILE B 1 27 ? -7.648 29 13.062 1 83.69 27 ILE B C 1
ATOM 4515 O O . ILE B 1 27 ? -7.602 27.828 12.664 1 83.69 27 ILE B O 1
ATOM 4519 N N . SER B 1 28 ? -8.016 29.984 12.336 1 83.69 28 SER B N 1
ATOM 4520 C CA . SER B 1 28 ? -8.57 29.766 11 1 83.69 28 SER B CA 1
ATOM 4521 C C . SER B 1 28 ? -7.523 29.188 10.062 1 83.69 28 SER B C 1
ATOM 4523 O O . SER B 1 28 ? -7.82 28.281 9.273 1 83.69 28 SER B O 1
ATOM 4525 N N . LEU B 1 29 ? -6.352 29.75 10.188 1 85.69 29 LEU B N 1
ATOM 4526 C CA . LEU B 1 29 ? -5.273 29.234 9.359 1 85.69 29 LEU B CA 1
ATOM 4527 C C . LEU B 1 29 ? -4.992 27.766 9.68 1 85.69 29 LEU B C 1
ATOM 4529 O O . LEU B 1 29 ? -4.867 26.938 8.773 1 85.69 29 LEU B O 1
ATOM 4533 N N . SER B 1 30 ? -4.973 27.422 10.906 1 85.25 30 SER B N 1
ATOM 4534 C CA . SER B 1 30 ? -4.66 26.062 11.344 1 85.25 30 SER B CA 1
ATOM 4535 C C . SER B 1 30 ? -5.758 25.078 10.938 1 85.25 30 SER B C 1
ATOM 4537 O O . SER B 1 30 ? -5.5 23.891 10.758 1 85.25 30 SER B O 1
ATOM 4539 N N . ALA B 1 31 ? -6.918 25.594 10.719 1 84 31 ALA B N 1
ATOM 4540 C CA . ALA B 1 31 ? -8.07 24.734 10.438 1 84 31 ALA B CA 1
ATOM 4541 C C . ALA B 1 31 ? -8.25 24.516 8.938 1 84 31 ALA B C 1
ATOM 4543 O O . ALA B 1 31 ? -8.992 23.641 8.516 1 84 31 ALA B O 1
ATOM 4544 N N . SER B 1 32 ? -7.57 25.25 8.133 1 82.12 32 SER B N 1
ATOM 4545 C CA . SER B 1 32 ? -7.758 25.172 6.684 1 82.12 32 SER B CA 1
ATOM 4546 C C . SER B 1 32 ? -7.375 23.797 6.152 1 82.12 32 SER B C 1
ATOM 4548 O O . SER B 1 32 ? -6.352 23.234 6.547 1 82.12 32 SER B O 1
ATOM 4550 N N . GLN B 1 33 ? -8.25 23.344 5.27 1 75.88 33 GLN B N 1
ATOM 4551 C CA . GLN B 1 33 ? -8.055 21.984 4.781 1 75.88 33 GLN B CA 1
ATOM 4552 C C . GLN B 1 33 ? -7.504 21.984 3.357 1 75.88 33 GLN B C 1
ATOM 4554 O O . GLN B 1 33 ? -7.145 20.922 2.826 1 75.88 33 GLN B O 1
ATOM 4559 N N . SER B 1 34 ? -7.523 23.156 2.742 1 82.25 34 SER B N 1
ATOM 4560 C CA . SER B 1 34 ? -6.992 23.234 1.384 1 82.25 34 SER B CA 1
ATOM 4561 C C . SER B 1 34 ? -6.055 24.422 1.222 1 82.25 34 SER B C 1
ATOM 4563 O O . SER B 1 34 ? -6.238 25.453 1.872 1 82.25 34 SER B O 1
ATOM 4565 N N . LEU B 1 35 ? -5.184 24.234 0.407 1 83.56 35 LEU B N 1
ATOM 4566 C CA . LEU B 1 35 ? -4.223 25.297 0.107 1 83.56 35 LEU B CA 1
ATOM 4567 C C . LEU B 1 35 ? -4.93 26.531 -0.421 1 83.56 35 LEU B C 1
ATOM 4569 O O . LEU B 1 35 ? -4.59 27.656 -0.039 1 83.56 35 LEU B O 1
ATOM 4573 N N . GLU B 1 36 ? -5.836 26.328 -1.258 1 85.62 36 GLU B N 1
ATOM 4574 C CA . GLU B 1 36 ? -6.555 27.438 -1.863 1 85.62 36 GLU B CA 1
ATOM 4575 C C . GLU B 1 36 ? -7.262 28.281 -0.803 1 85.62 36 GLU B C 1
ATOM 4577 O O . GLU B 1 36 ? -7.164 29.5 -0.809 1 85.62 36 GLU B O 1
ATOM 4582 N N . GLU B 1 37 ? -7.914 27.594 0.048 1 88.25 37 GLU B N 1
ATOM 4583 C CA . GLU B 1 37 ? -8.609 28.281 1.131 1 88.25 37 GLU B CA 1
ATOM 4584 C C . GLU B 1 37 ? -7.621 29.016 2.031 1 88.25 37 GLU B C 1
ATOM 4586 O O . GLU B 1 37 ? -7.887 30.156 2.455 1 88.25 37 GLU B O 1
ATOM 4591 N N . LEU B 1 38 ? -6.57 28.391 2.303 1 88.12 38 LEU B N 1
ATOM 4592 C CA . LEU B 1 38 ? -5.539 28.953 3.162 1 88.12 38 LEU B CA 1
ATOM 4593 C C . LEU B 1 38 ? -4.969 30.234 2.553 1 88.12 38 LEU B C 1
ATOM 4595 O O . LEU B 1 38 ? -4.836 31.25 3.24 1 88.12 38 LEU B O 1
ATOM 4599 N N . LEU B 1 39 ? -4.684 30.25 1.267 1 90.5 39 LEU B N 1
ATOM 4600 C CA . LEU B 1 39 ? -4.102 31.391 0.57 1 90.5 39 LEU B CA 1
ATOM 4601 C C . LEU B 1 39 ? -5.078 32.562 0.529 1 90.5 39 LEU B C 1
ATOM 4603 O O . LEU B 1 39 ? -4.695 33.688 0.764 1 90.5 39 LEU B O 1
ATOM 4607 N N . HIS B 1 40 ? -6.258 32.219 0.316 1 92.5 40 HIS B N 1
ATOM 4608 C CA . HIS B 1 40 ? -7.289 33.25 0.299 1 92.5 40 HIS B CA 1
ATOM 4609 C C . HIS B 1 40 ? -7.453 33.906 1.675 1 92.5 40 HIS B C 1
ATOM 4611 O O . HIS B 1 40 ? -7.586 35.125 1.787 1 92.5 40 HIS B O 1
ATOM 4617 N N . LEU B 1 41 ? -7.418 33.062 2.627 1 91.12 41 LEU B N 1
ATOM 4618 C CA . LEU B 1 41 ? -7.629 33.531 3.992 1 91.12 41 LEU B CA 1
ATOM 4619 C C . LEU B 1 41 ? -6.484 34.438 4.438 1 91.12 41 LEU B C 1
ATOM 4621 O O . LEU B 1 41 ? -6.719 35.5 4.98 1 91.12 41 LEU B O 1
ATOM 4625 N N . ILE B 1 42 ? -5.293 34.031 4.25 1 91.88 42 ILE B N 1
ATOM 4626 C CA . ILE B 1 42 ? -4.148 34.812 4.703 1 91.88 42 ILE B CA 1
ATOM 4627 C C . ILE B 1 42 ? -4.098 36.156 3.947 1 91.88 42 ILE B C 1
ATOM 4629 O O . ILE B 1 42 ? -3.754 37.188 4.52 1 91.88 42 ILE B O 1
ATOM 4633 N N . LEU B 1 43 ? -4.422 36.125 2.729 1 94.5 43 LEU B N 1
ATOM 4634 C CA . LEU B 1 43 ? -4.441 37.344 1.926 1 94.5 43 LEU B CA 1
ATOM 4635 C C . LEU B 1 43 ? -5.523 38.312 2.416 1 94.5 43 LEU B C 1
ATOM 4637 O O . LEU B 1 43 ? -5.266 39.5 2.613 1 94.5 43 LEU B O 1
ATOM 4641 N N . THR B 1 44 ? -6.672 37.812 2.635 1 94.81 44 THR B N 1
ATOM 4642 C CA . THR B 1 44 ? -7.797 38.594 3.1 1 94.81 44 THR B CA 1
ATOM 4643 C C . THR B 1 44 ? -7.488 39.25 4.453 1 94.81 44 THR B C 1
ATOM 4645 O O . THR B 1 44 ? -7.707 40.438 4.652 1 94.81 44 THR B O 1
ATOM 4648 N N . LYS B 1 45 ? -6.965 38.438 5.301 1 92.06 45 LYS B N 1
ATOM 4649 C CA . LYS B 1 45 ? -6.711 38.906 6.656 1 92.06 45 LYS B CA 1
ATOM 4650 C C . LYS B 1 45 ? -5.566 39.906 6.684 1 92.06 45 LYS B C 1
ATOM 4652 O O . LYS B 1 45 ? -5.617 40.906 7.418 1 92.06 45 LYS B O 1
ATOM 4657 N N . SER B 1 46 ? -4.562 39.719 5.926 1 94.69 46 SER B N 1
ATOM 4658 C CA . SER B 1 46 ? -3.453 40.688 5.844 1 94.69 46 SER B CA 1
ATOM 4659 C C . SER B 1 46 ? -3.912 42.031 5.277 1 94.69 46 SER B C 1
ATOM 4661 O O . SER B 1 46 ? -3.504 43.062 5.766 1 94.69 46 SER B O 1
ATOM 4663 N N . ARG B 1 47 ? -4.734 41.938 4.301 1 95.69 47 ARG B N 1
ATOM 4664 C CA . ARG B 1 47 ? -5.262 43.156 3.711 1 95.69 47 ARG B CA 1
ATOM 4665 C C . ARG B 1 47 ? -6.141 43.906 4.707 1 95.69 47 ARG B C 1
ATOM 4667 O O . ARG B 1 47 ? -6.082 45.125 4.789 1 95.69 47 ARG B O 1
ATOM 4674 N N . GLN B 1 48 ? -6.902 43.188 5.418 1 92.75 48 GLN B N 1
ATOM 4675 C CA . GLN B 1 48 ? -7.805 43.812 6.387 1 92.75 48 GLN B CA 1
ATOM 4676 C C . GLN B 1 48 ? -7.027 44.5 7.508 1 92.75 48 GLN B C 1
ATOM 4678 O O . GLN B 1 48 ? -7.352 45.625 7.898 1 92.75 48 GLN B O 1
ATOM 4683 N N . ILE B 1 49 ? -6.035 43.875 7.957 1 89.31 49 ILE B N 1
ATOM 4684 C CA . ILE B 1 49 ? -5.273 44.375 9.094 1 89.31 49 ILE B CA 1
ATOM 4685 C C . ILE B 1 49 ? -4.488 45.594 8.688 1 89.31 49 ILE B C 1
ATOM 4687 O O . ILE B 1 49 ? -4.332 46.531 9.477 1 89.31 49 ILE B O 1
ATOM 4691 N N . THR B 1 50 ? -4.098 45.719 7.402 1 93.75 50 THR B N 1
ATOM 4692 C CA . THR B 1 50 ? -3.258 46.844 6.953 1 93.75 50 THR B CA 1
ATOM 4693 C C . THR B 1 50 ? -4.066 47.812 6.109 1 93.75 50 THR B C 1
ATOM 4695 O O . THR B 1 50 ? -3.523 48.812 5.605 1 93.75 50 THR B O 1
ATOM 4698 N N . ALA B 1 51 ? -5.301 47.469 5.867 1 95.94 51 ALA B N 1
ATOM 4699 C CA . ALA B 1 51 ? -6.148 48.281 4.996 1 95.94 51 ALA B CA 1
ATOM 4700 C C . ALA B 1 51 ? -5.543 48.406 3.604 1 95.94 51 ALA B C 1
ATOM 4702 O O . ALA B 1 51 ? -5.543 49.469 3.018 1 95.94 51 ALA B O 1
ATOM 4703 N N . SER B 1 52 ? -4.961 47.344 3.143 1 97.38 52 SER B N 1
ATOM 4704 C CA . SER B 1 52 ? -4.371 47.344 1.808 1 97.38 52 SER B CA 1
ATOM 4705 C C . SER B 1 52 ? -5.441 47.188 0.732 1 97.38 52 SER B C 1
ATOM 4707 O O . SER B 1 52 ? -6.395 46.438 0.904 1 97.38 52 SER B O 1
ATOM 4709 N N . ASP B 1 53 ? -5.254 47.844 -0.314 1 97.38 53 ASP B N 1
ATOM 4710 C CA . ASP B 1 53 ? -6.227 47.781 -1.401 1 97.38 53 ASP B CA 1
ATOM 4711 C C . ASP B 1 53 ? -6.125 46.469 -2.168 1 97.38 53 ASP B C 1
ATOM 4713 O O . ASP B 1 53 ? -7.133 45.938 -2.656 1 97.38 53 ASP B O 1
ATOM 4717 N N . ALA B 1 54 ? -4.93 46.031 -2.338 1 96.12 54 ALA B N 1
ATOM 4718 C CA . ALA B 1 54 ? -4.711 44.812 -3.105 1 96.12 54 ALA B CA 1
ATOM 4719 C C . ALA B 1 54 ? -3.633 43.938 -2.461 1 96.12 54 ALA B C 1
ATOM 4721 O O . ALA B 1 54 ? -2.895 44.406 -1.589 1 96.12 54 ALA B O 1
ATOM 4722 N N . GLY B 1 55 ? -3.627 42.688 -2.816 1 95.94 55 GLY B N 1
ATOM 4723 C CA . GLY B 1 55 ? -2.611 41.75 -2.385 1 95.94 55 GLY B CA 1
ATOM 4724 C C . GLY B 1 55 ? -2.447 40.562 -3.332 1 95.94 55 GLY B C 1
ATOM 4725 O O . GLY B 1 55 ? -3.363 40.25 -4.094 1 95.94 55 GLY B O 1
ATOM 4726 N N . THR B 1 56 ? -1.25 40.031 -3.346 1 94.38 56 THR B N 1
ATOM 4727 C CA . THR B 1 56 ? -0.953 38.875 -4.16 1 94.38 56 THR B CA 1
ATOM 4728 C C . THR B 1 56 ? -0.045 37.906 -3.406 1 94.38 56 THR B C 1
ATOM 4730 O O . THR B 1 56 ? 0.727 38.312 -2.537 1 94.38 56 THR B O 1
ATOM 4733 N N . ILE B 1 57 ? -0.241 36.625 -3.666 1 95.19 57 ILE B N 1
ATOM 4734 C CA . ILE B 1 57 ? 0.628 35.594 -3.104 1 95.19 57 ILE B CA 1
ATOM 4735 C C . ILE B 1 57 ? 1.273 34.781 -4.227 1 95.19 57 ILE B C 1
ATOM 4737 O O . ILE B 1 57 ? 0.597 34.375 -5.176 1 95.19 57 ILE B O 1
ATOM 4741 N N . PHE B 1 58 ? 2.6 34.625 -4.145 1 94.94 58 PHE B N 1
ATOM 4742 C CA . PHE B 1 58 ? 3.377 33.781 -5.051 1 94.94 58 PHE B CA 1
ATOM 4743 C C . PHE B 1 58 ? 3.973 32.594 -4.305 1 94.94 58 PHE B C 1
ATOM 4745 O O . PHE B 1 58 ? 4.438 32.75 -3.172 1 94.94 58 PHE B O 1
ATOM 4752 N N . LEU B 1 59 ? 3.902 31.453 -4.887 1 93.75 59 LEU B N 1
ATOM 4753 C CA . LEU B 1 59 ? 4.59 30.297 -4.32 1 93.75 59 LEU B CA 1
ATOM 4754 C C . LEU B 1 59 ? 5.867 30 -5.094 1 93.75 59 LEU B C 1
ATOM 4756 O O . LEU B 1 59 ? 5.898 30.109 -6.324 1 93.75 59 LEU B O 1
ATOM 4760 N N . VAL B 1 60 ? 6.883 29.594 -4.434 1 94.44 60 VAL B N 1
ATOM 4761 C CA . VAL B 1 60 ? 8.188 29.344 -5.035 1 94.44 60 VAL B CA 1
ATOM 4762 C C . VAL B 1 60 ? 8.258 27.922 -5.574 1 94.44 60 VAL B C 1
ATOM 4764 O O . VAL B 1 60 ? 7.945 26.969 -4.855 1 94.44 60 VAL B O 1
ATOM 4767 N N . GLN B 1 61 ? 8.539 27.859 -6.781 1 90.12 61 GLN B N 1
ATOM 4768 C CA . GLN B 1 61 ? 8.891 26.578 -7.395 1 90.12 61 GLN B CA 1
ATOM 4769 C C . GLN B 1 61 ? 10.375 26.5 -7.711 1 90.12 61 GLN B C 1
ATOM 4771 O O . GLN B 1 61 ? 10.797 26.875 -8.812 1 90.12 61 GLN B O 1
ATOM 4776 N N . ARG B 1 62 ? 11.078 25.906 -6.879 1 86.56 62 ARG B N 1
ATOM 4777 C CA . ARG B 1 62 ? 12.531 25.953 -6.957 1 86.56 62 ARG B CA 1
ATOM 4778 C C . ARG B 1 62 ? 13.047 25.125 -8.125 1 86.56 62 ARG B C 1
ATOM 4780 O O . ARG B 1 62 ? 14.016 25.5 -8.789 1 86.56 62 ARG B O 1
ATOM 4787 N N . GLU B 1 63 ? 12.484 23.969 -8.344 1 82.19 63 GLU B N 1
ATOM 4788 C CA . GLU B 1 63 ? 12.938 23.078 -9.398 1 82.19 63 GLU B CA 1
ATOM 4789 C C . GLU B 1 63 ? 12.852 23.75 -10.766 1 82.19 63 GLU B C 1
ATOM 4791 O O . GLU B 1 63 ? 13.727 23.562 -11.617 1 82.19 63 GLU B O 1
ATOM 4796 N N . ARG B 1 64 ? 11.859 24.625 -11 1 85.25 64 ARG B N 1
ATOM 4797 C CA . ARG B 1 64 ? 11.641 25.328 -12.266 1 85.25 64 ARG B CA 1
ATOM 4798 C C . ARG B 1 64 ? 12.203 26.734 -12.219 1 85.25 64 ARG B C 1
ATOM 4800 O O . ARG B 1 64 ? 12.18 27.453 -13.227 1 85.25 64 ARG B O 1
ATOM 4807 N N . ALA B 1 65 ? 12.625 27.109 -11.047 1 91.69 65 ALA B N 1
ATOM 4808 C CA . ALA B 1 65 ? 13.156 28.453 -10.812 1 91.69 65 ALA B CA 1
ATOM 4809 C C . ALA B 1 65 ? 12.133 29.516 -11.188 1 91.69 65 ALA B C 1
ATOM 4811 O O . ALA B 1 65 ? 12.453 30.453 -11.93 1 91.69 65 ALA B O 1
ATOM 4812 N N . VAL B 1 66 ? 10.961 29.312 -10.719 1 94.25 66 VAL B N 1
ATOM 4813 C CA . VAL B 1 66 ? 9.906 30.266 -11.016 1 94.25 66 VAL B CA 1
ATOM 4814 C C . VAL B 1 66 ? 9.07 30.531 -9.766 1 94.25 66 VAL B C 1
ATOM 4816 O O . VAL B 1 66 ? 9.133 29.766 -8.805 1 94.25 66 VAL B O 1
ATOM 4819 N N . LEU B 1 67 ? 8.32 31.688 -9.797 1 94.12 67 LEU B N 1
ATOM 4820 C CA . LEU B 1 67 ? 7.27 32.031 -8.844 1 94.12 67 LEU B CA 1
ATOM 4821 C C . LEU B 1 67 ? 5.891 31.875 -9.484 1 94.12 67 LEU B C 1
ATOM 4823 O O . LEU B 1 67 ? 5.641 32.438 -10.555 1 94.12 67 LEU B O 1
ATOM 4827 N N . GLU B 1 68 ? 5.105 31.125 -8.867 1 92.38 68 GLU B N 1
ATOM 4828 C CA . GLU B 1 68 ? 3.775 30.891 -9.414 1 92.38 68 GLU B CA 1
ATOM 4829 C C . GLU B 1 68 ? 2.73 31.766 -8.734 1 92.38 68 GLU B C 1
ATOM 4831 O O . GLU B 1 68 ? 2.605 31.75 -7.504 1 92.38 68 GLU B O 1
ATOM 4836 N N . PHE B 1 69 ? 2.037 32.469 -9.555 1 90.38 69 PHE B N 1
ATOM 4837 C CA . PHE B 1 69 ? 0.914 33.25 -9.07 1 90.38 69 PHE B CA 1
ATOM 4838 C C . PHE B 1 69 ? -0.212 32.344 -8.578 1 90.38 69 PHE B C 1
ATOM 4840 O O . PHE B 1 69 ? -0.741 31.547 -9.344 1 90.38 69 PHE B O 1
ATOM 4847 N N . LYS B 1 70 ? -0.609 32.531 -7.277 1 89.12 70 LYS B N 1
ATOM 4848 C CA . LYS B 1 70 ? -1.56 31.547 -6.742 1 89.12 70 LYS B CA 1
ATOM 4849 C C . LYS B 1 70 ? -2.848 32.25 -6.293 1 89.12 70 LYS B C 1
ATOM 4851 O O . LYS B 1 70 ? -3.926 31.641 -6.344 1 89.12 70 LYS B O 1
ATOM 4856 N N . ALA B 1 71 ? -2.74 33.438 -5.773 1 91 71 ALA B N 1
ATOM 4857 C CA . ALA B 1 71 ? -3.926 34.156 -5.301 1 91 71 ALA B CA 1
ATOM 4858 C C . ALA B 1 71 ? -3.76 35.656 -5.465 1 91 71 ALA B C 1
ATOM 4860 O O . ALA B 1 71 ? -2.648 36.188 -5.344 1 91 71 ALA B O 1
ATOM 4861 N N . ALA B 1 72 ? -4.848 36.344 -5.746 1 92.81 72 ALA B N 1
ATOM 4862 C CA . ALA B 1 72 ? -4.875 37.812 -5.875 1 92.81 72 ALA B CA 1
ATOM 4863 C C . ALA B 1 72 ? -6.23 38.375 -5.457 1 92.81 72 ALA B C 1
ATOM 4865 O O . ALA B 1 72 ? -7.27 37.75 -5.684 1 92.81 72 ALA B O 1
ATOM 4866 N N . GLN B 1 73 ? -6.137 39.469 -4.824 1 93.75 73 GLN B N 1
ATOM 4867 C CA . GLN B 1 73 ? -7.328 40.219 -4.43 1 93.75 73 GLN B CA 1
ATOM 4868 C C . GLN B 1 73 ? -7.137 41.719 -4.652 1 93.75 73 GLN B C 1
ATOM 4870 O O . GLN B 1 73 ? -6.023 42.25 -4.527 1 93.75 73 GLN B O 1
ATOM 4875 N N . ASN B 1 74 ? -8.172 42.406 -5.07 1 94.19 74 ASN B N 1
ATOM 4876 C CA . ASN B 1 74 ? -8.156 43.844 -5.285 1 94.19 74 ASN B CA 1
ATOM 4877 C C . ASN B 1 74 ? -9.531 44.469 -5.027 1 94.19 74 ASN B C 1
ATOM 4879 O O . ASN B 1 74 ? -10.547 43.969 -5.523 1 94.19 74 ASN B O 1
ATOM 4883 N N . ASP B 1 75 ? -9.555 45.531 -4.316 1 94.12 75 ASP B N 1
ATOM 4884 C CA . ASP B 1 75 ? -10.82 46.156 -3.957 1 94.12 75 ASP B CA 1
ATOM 4885 C C . ASP B 1 75 ? -11.266 47.156 -5.027 1 94.12 75 ASP B C 1
ATOM 4887 O O . ASP B 1 75 ? -12.461 47.438 -5.137 1 94.12 75 ASP B O 1
ATOM 4891 N N . SER B 1 76 ? -10.391 47.625 -5.777 1 94.38 76 SER B N 1
ATOM 4892 C CA . SER B 1 76 ? -10.68 48.781 -6.629 1 94.38 76 SER B CA 1
ATOM 4893 C C . SER B 1 76 ? -10.836 48.375 -8.086 1 94.38 76 SER B C 1
ATOM 4895 O O . SER B 1 76 ? -11.5 49.062 -8.867 1 94.38 76 SER B O 1
ATOM 4897 N N . VAL B 1 77 ? -10.172 47.312 -8.445 1 90.94 77 VAL B N 1
ATOM 4898 C CA . VAL B 1 77 ? -10.25 46.844 -9.836 1 90.94 77 VAL B CA 1
ATOM 4899 C C . VAL B 1 77 ? -10.648 45.375 -9.883 1 90.94 77 VAL B C 1
ATOM 4901 O O . VAL B 1 77 ? -10.352 44.625 -8.961 1 90.94 77 VAL B O 1
ATOM 4904 N N . THR B 1 78 ? -11.336 45 -10.938 1 87.12 78 THR B N 1
ATOM 4905 C CA . THR B 1 78 ? -11.68 43.594 -11.172 1 87.12 78 THR B CA 1
ATOM 4906 C C . THR B 1 78 ? -10.531 42.875 -11.867 1 87.12 78 THR B C 1
ATOM 4908 O O . THR B 1 78 ? -10.078 43.281 -12.938 1 87.12 78 THR B O 1
ATOM 4911 N N . LEU B 1 79 ? -10.117 41.844 -11.195 1 85 79 LEU B N 1
ATOM 4912 C CA . LEU B 1 79 ? -9.008 41.094 -11.75 1 85 79 LEU B CA 1
ATOM 4913 C C . LEU B 1 79 ? -9.5 40.094 -12.797 1 85 79 LEU B C 1
ATOM 4915 O O . LEU B 1 79 ? -10.586 39.531 -12.656 1 85 79 LEU B O 1
ATOM 4919 N N . PRO B 1 80 ? -8.68 39.875 -13.82 1 76.06 80 PRO B N 1
ATOM 4920 C CA . PRO B 1 80 ? -9.07 38.875 -14.82 1 76.06 80 PRO B CA 1
ATOM 4921 C C . PRO B 1 80 ? -9.031 37.438 -14.289 1 76.06 80 PRO B C 1
ATOM 4923 O O . PRO B 1 80 ? -8.266 37.156 -13.367 1 76.06 80 PRO B O 1
ATOM 4926 N N . GLU B 1 81 ? -9.953 36.562 -14.703 1 67.12 81 GLU B N 1
ATOM 4927 C CA . GLU B 1 81 ? -10.086 35.156 -14.266 1 67.12 81 GLU B CA 1
ATOM 4928 C C . GLU B 1 81 ? -8.805 34.375 -14.547 1 67.12 81 GLU B C 1
ATOM 4930 O O . GLU B 1 81 ? -8.445 33.469 -13.781 1 67.12 81 GLU B O 1
ATOM 4935 N N . GLN B 1 82 ? -8.055 34.656 -15.578 1 59.53 82 GLN B N 1
ATOM 4936 C CA . GLN B 1 82 ? -6.953 33.844 -16.062 1 59.53 82 GLN B CA 1
ATOM 4937 C C . GLN B 1 82 ? -5.66 34.156 -15.312 1 59.53 82 GLN B C 1
ATOM 4939 O O . GLN B 1 82 ? -4.598 33.625 -15.656 1 59.53 82 GLN B O 1
ATOM 4944 N N . VAL B 1 83 ? -5.676 34.844 -14.281 1 59.81 83 VAL B N 1
ATOM 4945 C CA . VAL B 1 83 ? -4.426 35.25 -13.625 1 59.81 83 VAL B CA 1
ATOM 4946 C C . VAL B 1 83 ? -3.863 34.031 -12.859 1 59.81 83 VAL B C 1
ATOM 4948 O O . VAL B 1 83 ? -2.684 34.031 -12.5 1 59.81 83 VAL B O 1
ATOM 4951 N N . GLN B 1 84 ? -4.547 32.906 -12.742 1 60.25 84 GLN B N 1
ATOM 4952 C CA . GLN B 1 84 ? -4.145 31.828 -11.852 1 60.25 84 GLN B CA 1
ATOM 4953 C C . GLN B 1 84 ? -3.006 31.016 -12.453 1 60.25 84 GLN B C 1
ATOM 4955 O O . GLN B 1 84 ? -2.217 30.406 -11.727 1 60.25 84 GLN B O 1
ATOM 4960 N N . ASP B 1 85 ? -2.672 31.219 -13.711 1 65.19 85 ASP B N 1
ATOM 4961 C CA . ASP B 1 85 ? -1.634 30.375 -14.297 1 65.19 85 ASP B CA 1
ATOM 4962 C C . ASP B 1 85 ? -0.415 31.203 -14.695 1 65.19 85 ASP B C 1
ATOM 4964 O O . ASP B 1 85 ? 0.417 30.766 -15.484 1 65.19 85 ASP B O 1
ATOM 4968 N N . TYR B 1 86 ? -0.184 32.25 -13.922 1 80.5 86 TYR B N 1
ATOM 4969 C CA . TYR B 1 86 ? 0.913 33.156 -14.258 1 80.5 86 TYR B CA 1
ATOM 4970 C C . TYR B 1 86 ? 2.152 32.844 -13.43 1 80.5 86 TYR B C 1
ATOM 4972 O O . TYR B 1 86 ? 2.053 32.531 -12.242 1 80.5 86 TYR B O 1
ATOM 4980 N N . THR B 1 87 ? 3.348 32.781 -14.164 1 89.06 87 THR B N 1
ATOM 4981 C CA . THR B 1 87 ? 4.617 32.531 -13.492 1 89.06 87 THR B CA 1
ATOM 4982 C C . THR B 1 87 ? 5.605 33.688 -13.766 1 89.06 87 THR B C 1
ATOM 4984 O O . THR B 1 87 ? 5.562 34.281 -14.836 1 89.06 87 THR B O 1
ATOM 4987 N N . ILE B 1 88 ? 6.355 34 -12.812 1 88.81 88 ILE B N 1
ATOM 4988 C CA . ILE B 1 88 ? 7.461 34.969 -12.953 1 88.81 88 ILE B CA 1
ATOM 4989 C C . ILE B 1 88 ? 8.781 34.25 -12.625 1 88.81 88 ILE B C 1
ATOM 4991 O O . ILE B 1 88 ? 8.836 33.406 -11.75 1 88.81 88 ILE B O 1
ATOM 4995 N N . PRO B 1 89 ? 9.789 34.656 -13.375 1 91.81 89 PRO B N 1
ATOM 4996 C CA . PRO B 1 89 ? 11.086 34.031 -13.07 1 91.81 89 PRO B CA 1
ATOM 4997 C C . PRO B 1 89 ? 11.562 34.344 -11.648 1 91.81 89 PRO B C 1
ATOM 4999 O O . PRO B 1 89 ? 11.359 35.469 -11.156 1 91.81 89 PRO B O 1
ATOM 5002 N N . LEU B 1 90 ? 12.164 33.406 -11.078 1 94.19 90 LEU B N 1
ATOM 5003 C CA . LEU B 1 90 ? 12.758 33.562 -9.758 1 94.19 90 LEU B CA 1
ATOM 5004 C C . LEU B 1 90 ? 14.109 34.281 -9.852 1 94.19 90 LEU B C 1
ATOM 5006 O O . LEU B 1 90 ? 15.156 33.625 -9.742 1 94.19 90 LEU B O 1
ATOM 5010 N N . THR B 1 91 ? 14.094 35.594 -10.016 1 92.56 91 THR B N 1
ATOM 5011 C CA . THR B 1 91 ? 15.281 36.438 -10.094 1 92.56 91 THR B CA 1
ATOM 5012 C C . THR B 1 91 ? 15.148 37.656 -9.164 1 92.56 91 THR B C 1
ATOM 5014 O O . THR B 1 91 ? 14.047 37.969 -8.719 1 92.56 91 THR B O 1
ATOM 5017 N N . ALA B 1 92 ? 16.25 38.25 -8.938 1 92 92 ALA B N 1
ATOM 5018 C CA . ALA B 1 92 ? 16.266 39.375 -8 1 92 92 ALA B CA 1
ATOM 5019 C C . ALA B 1 92 ? 15.773 40.656 -8.672 1 92 92 ALA B C 1
ATOM 5021 O O . ALA B 1 92 ? 15.602 41.688 -8.016 1 92 92 ALA B O 1
ATOM 5022 N N . ASP B 1 93 ? 15.391 40.531 -9.891 1 90.5 93 ASP B N 1
ATOM 5023 C CA . ASP B 1 93 ? 15.031 41.719 -10.664 1 90.5 93 ASP B CA 1
ATOM 5024 C C . ASP B 1 93 ? 13.656 42.25 -10.258 1 90.5 93 ASP B C 1
ATOM 5026 O O . ASP B 1 93 ? 13.383 43.438 -10.367 1 90.5 93 ASP B O 1
ATOM 5030 N N . SER B 1 94 ? 12.828 41.344 -9.906 1 91.94 94 SER B N 1
ATOM 5031 C CA . SER B 1 94 ? 11.492 41.75 -9.477 1 91.94 94 SER B CA 1
ATOM 5032 C C . SER B 1 94 ? 11.422 41.906 -7.961 1 91.94 94 SER B C 1
ATOM 5034 O O . SER B 1 94 ? 12.258 41.375 -7.238 1 91.94 94 SER B O 1
ATOM 5036 N N . LEU B 1 95 ? 10.445 42.656 -7.434 1 94.19 95 LEU B N 1
ATOM 5037 C CA . LEU B 1 95 ? 10.266 42.844 -6 1 94.19 95 LEU B CA 1
ATOM 5038 C C . LEU B 1 95 ? 10.055 41.5 -5.301 1 94.19 95 LEU B C 1
ATOM 5040 O O . LEU B 1 95 ? 10.719 41.219 -4.305 1 94.19 95 LEU B O 1
ATOM 5044 N N . VAL B 1 96 ? 9.148 40.719 -5.859 1 95 96 VAL B N 1
ATOM 5045 C CA . VAL B 1 96 ? 8.797 39.438 -5.242 1 95 96 VAL B CA 1
ATOM 5046 C C . VAL B 1 96 ? 9.961 38.469 -5.387 1 95 96 VAL B C 1
ATOM 5048 O O . VAL B 1 96 ? 10.234 37.656 -4.484 1 95 96 VAL B O 1
ATOM 5051 N N . GLY B 1 97 ? 10.594 38.531 -6.551 1 94.88 97 GLY B N 1
ATOM 5052 C CA . GLY B 1 97 ? 11.758 37.656 -6.738 1 94.88 97 GLY B CA 1
ATOM 5053 C C . GLY B 1 97 ? 12.891 37.969 -5.773 1 94.88 97 GLY B C 1
ATOM 5054 O O . GLY B 1 97 ? 13.539 37.062 -5.258 1 94.88 97 GLY B O 1
ATOM 5055 N N . TYR B 1 98 ? 13.109 39.25 -5.551 1 95.44 98 TYR B N 1
ATOM 5056 C CA . TYR B 1 98 ? 14.133 39.688 -4.609 1 95.44 98 TYR B CA 1
ATOM 5057 C C . TYR B 1 98 ? 13.852 39.156 -3.209 1 95.44 98 TYR B C 1
ATOM 5059 O O . TYR B 1 98 ? 14.734 38.594 -2.559 1 95.44 98 TYR B O 1
ATOM 5067 N N . ALA B 1 99 ? 12.648 39.312 -2.762 1 96.12 99 ALA B N 1
ATOM 5068 C CA . ALA B 1 99 ? 12.258 38.844 -1.433 1 96.12 99 ALA B CA 1
ATOM 5069 C C . ALA B 1 99 ? 12.367 37.344 -1.328 1 96.12 99 ALA B C 1
ATOM 5071 O O . ALA B 1 99 ? 12.766 36.812 -0.286 1 96.12 99 ALA B O 1
ATOM 5072 N N . ALA B 1 100 ? 12.016 36.625 -2.398 1 95.94 100 ALA B N 1
ATOM 5073 C CA . ALA B 1 100 ? 12.062 35.188 -2.414 1 95.94 100 ALA B CA 1
ATOM 5074 C C . ALA B 1 100 ? 13.492 34.656 -2.299 1 95.94 100 ALA B C 1
ATOM 5076 O O . ALA B 1 100 ? 13.758 33.688 -1.607 1 95.94 100 ALA B O 1
ATOM 5077 N N . LEU B 1 101 ? 14.406 35.312 -2.912 1 94.81 101 LEU B N 1
ATOM 5078 C CA . LEU B 1 101 ? 15.789 34.844 -2.98 1 94.81 101 LEU B CA 1
ATOM 5079 C C . LEU B 1 101 ? 16.562 35.281 -1.73 1 94.81 101 LEU B C 1
ATOM 5081 O O . LEU B 1 101 ? 17.391 34.5 -1.229 1 94.81 101 LEU B O 1
ATOM 5085 N N . THR B 1 102 ? 16.281 36.438 -1.21 1 94.06 102 THR B N 1
ATOM 5086 C CA . THR B 1 102 ? 17.078 36.969 -0.116 1 94.06 102 THR B CA 1
ATOM 5087 C C . THR B 1 102 ? 16.438 36.656 1.231 1 94.06 102 THR B C 1
ATOM 5089 O O . THR B 1 102 ? 17.109 36.656 2.26 1 94.06 102 THR B O 1
ATOM 5092 N N . GLY B 1 103 ? 15.125 36.562 1.269 1 94.75 103 GLY B N 1
ATOM 5093 C CA . GLY B 1 103 ? 14.406 36.375 2.52 1 94.75 103 GLY B CA 1
ATOM 5094 C C . GLY B 1 103 ? 14.164 37.688 3.25 1 94.75 103 GLY B C 1
ATOM 5095 O O . GLY B 1 103 ? 13.766 37.688 4.418 1 94.75 103 GLY B O 1
ATOM 5096 N N . GLU B 1 104 ? 14.359 38.75 2.496 1 94.31 104 GLU B N 1
ATOM 5097 C CA . GLU B 1 104 ? 14.188 40.062 3.098 1 94.31 104 GLU B CA 1
ATOM 5098 C C . GLU B 1 104 ? 12.875 40.719 2.658 1 94.31 104 GLU B C 1
ATOM 5100 O O . GLU B 1 104 ? 12.469 40.594 1.501 1 94.31 104 GLU B O 1
ATOM 5105 N N . SER B 1 105 ? 12.273 41.406 3.619 1 96.62 105 SER B N 1
ATOM 5106 C CA . SER B 1 105 ? 11.055 42.156 3.299 1 96.62 105 SER B CA 1
ATOM 5107 C C . SER B 1 105 ? 11.375 43.469 2.6 1 96.62 105 SER B C 1
ATOM 5109 O O . SER B 1 105 ? 12.438 44.031 2.812 1 96.62 105 SER B O 1
ATOM 5111 N N . LEU B 1 106 ? 10.516 43.875 1.763 1 96.69 106 LEU B N 1
ATOM 5112 C CA . LEU B 1 106 ? 10.594 45.188 1.129 1 96.69 106 LEU B CA 1
ATOM 5113 C C . LEU B 1 106 ? 9.406 46.031 1.524 1 96.69 106 LEU B C 1
ATOM 5115 O O . LEU B 1 106 ? 8.25 45.625 1.375 1 96.69 106 LEU B O 1
ATOM 5119 N N . ASN B 1 107 ? 9.648 47.094 2.123 1 97.38 107 ASN B N 1
ATOM 5120 C CA . ASN B 1 107 ? 8.664 48.094 2.48 1 97.38 107 ASN B CA 1
ATOM 5121 C C . ASN B 1 107 ? 8.914 49.406 1.734 1 97.38 107 ASN B C 1
ATOM 5123 O O . ASN B 1 107 ? 9.734 50.219 2.158 1 97.38 107 ASN B O 1
ATOM 5127 N N . ILE B 1 108 ? 8.117 49.625 0.653 1 96.31 108 ILE B N 1
ATOM 5128 C CA . ILE B 1 108 ? 8.367 50.75 -0.258 1 96.31 108 ILE B CA 1
ATOM 5129 C C . ILE B 1 108 ? 7.207 51.75 -0.186 1 96.31 108 ILE B C 1
ATOM 5131 O O . ILE B 1 108 ? 6.051 51.375 -0.384 1 96.31 108 ILE B O 1
ATOM 5135 N N . ALA B 1 109 ? 7.488 52.938 -0.052 1 95.75 109 ALA B N 1
ATOM 5136 C CA . ALA B 1 109 ? 6.469 54 0.09 1 95.75 109 ALA B CA 1
ATOM 5137 C C . ALA B 1 109 ? 5.809 54.281 -1.251 1 95.75 109 ALA B C 1
ATOM 5139 O O . ALA B 1 109 ? 4.594 54.5 -1.318 1 95.75 109 ALA B O 1
ATOM 5140 N N . ASP B 1 110 ? 6.621 54.406 -2.211 1 95.12 110 ASP B N 1
ATOM 5141 C CA . ASP B 1 110 ? 6.152 54.625 -3.574 1 95.12 110 ASP B CA 1
ATOM 5142 C C . ASP B 1 110 ? 7.059 53.938 -4.59 1 95.12 110 ASP B C 1
ATOM 5144 O O . ASP B 1 110 ? 8.203 54.344 -4.797 1 95.12 110 ASP B O 1
ATOM 5148 N N . VAL B 1 111 ? 6.477 52.969 -5.258 1 94.38 111 VAL B N 1
ATOM 5149 C CA . VAL B 1 111 ? 7.277 52.156 -6.152 1 94.38 111 VAL B CA 1
ATOM 5150 C C . VAL B 1 111 ? 7.707 52.969 -7.367 1 94.38 111 VAL B C 1
ATOM 5152 O O . VAL B 1 111 ? 8.719 52.656 -8.008 1 94.38 111 VAL B O 1
ATOM 5155 N N . TYR B 1 112 ? 6.965 54 -7.703 1 93 112 TYR B N 1
ATOM 5156 C CA . TYR B 1 112 ? 7.309 54.812 -8.859 1 93 112 TYR B CA 1
ATOM 5157 C C . TYR B 1 112 ? 8.469 55.75 -8.539 1 93 112 TYR B C 1
ATOM 5159 O O . TYR B 1 112 ? 9.07 56.344 -9.445 1 93 112 TYR B O 1
ATOM 5167 N N . ALA B 1 113 ? 8.859 55.875 -7.305 1 91.19 113 ALA B N 1
ATOM 5168 C CA . ALA B 1 113 ? 9.969 56.719 -6.887 1 91.19 113 ALA B CA 1
ATOM 5169 C C . ALA B 1 113 ? 11.266 55.938 -6.812 1 91.19 113 ALA B C 1
ATOM 5171 O O . ALA B 1 113 ? 12.32 56.5 -6.492 1 91.19 113 ALA B O 1
ATOM 5172 N N . LEU B 1 114 ? 11.203 54.719 -7.16 1 89.81 114 LEU B N 1
ATOM 5173 C CA . LEU B 1 114 ? 12.414 53.906 -7.156 1 89.81 114 LEU B CA 1
ATOM 5174 C C . LEU B 1 114 ? 13.438 54.438 -8.156 1 89.81 114 LEU B C 1
ATOM 5176 O O . LEU B 1 114 ? 13.078 54.781 -9.281 1 89.81 114 LEU B O 1
ATOM 5180 N N . LYS B 1 115 ? 14.656 54.656 -7.66 1 80.75 115 LYS B N 1
ATOM 5181 C CA . LYS B 1 115 ? 15.688 55.375 -8.391 1 80.75 115 LYS B CA 1
ATOM 5182 C C . LYS B 1 115 ? 16.422 54.469 -9.359 1 80.75 115 LYS B C 1
ATOM 5184 O O . LYS B 1 115 ? 17.281 54.906 -10.125 1 80.75 115 LYS B O 1
ATOM 5189 N N . GLY B 1 116 ? 16.156 53.281 -9.414 1 75.44 116 GLY B N 1
ATOM 5190 C CA . GLY B 1 116 ? 16.828 52.406 -10.352 1 75.44 116 GLY B CA 1
ATOM 5191 C C . GLY B 1 116 ? 18.094 51.781 -9.781 1 75.44 116 GLY B C 1
ATOM 5192 O O . GLY B 1 116 ? 18.672 50.875 -10.367 1 75.44 116 GLY B O 1
ATOM 5193 N N . SER B 1 117 ? 18.531 52.281 -8.711 1 77.56 117 SER B N 1
ATOM 5194 C CA . SER B 1 117 ? 19.766 51.781 -8.125 1 77.56 117 SER B CA 1
ATOM 5195 C C . SER B 1 117 ? 19.531 50.5 -7.352 1 77.56 117 SER B C 1
ATOM 5197 O O . SER B 1 117 ? 20.469 49.75 -7.047 1 77.56 117 SER B O 1
ATOM 5199 N N . GLU B 1 118 ? 18.391 50.344 -7.145 1 84.94 118 GLU B N 1
ATOM 5200 C CA . GLU B 1 118 ? 18.062 49.125 -6.398 1 84.94 118 GLU B CA 1
ATOM 5201 C C . GLU B 1 118 ? 18.25 47.875 -7.254 1 84.94 118 GLU B C 1
ATOM 5203 O O . GLU B 1 118 ? 18.297 47.969 -8.484 1 84.94 118 GLU B O 1
ATOM 5208 N N . MET B 1 119 ? 18.469 46.719 -6.645 1 85.44 119 MET B N 1
ATOM 5209 C CA . MET B 1 119 ? 18.641 45.438 -7.328 1 85.44 119 MET B CA 1
ATOM 5210 C C . MET B 1 119 ? 17.344 44.969 -7.969 1 85.44 119 MET B C 1
ATOM 5212 O O . MET B 1 119 ? 17.344 44.156 -8.891 1 85.44 119 MET B O 1
ATOM 5216 N N . TYR B 1 120 ? 16.25 45.562 -7.492 1 90.5 120 TYR B N 1
ATOM 5217 C CA . TYR B 1 120 ? 14.938 45.156 -7.988 1 90.5 120 TYR B CA 1
ATOM 5218 C C . TYR B 1 120 ? 14.273 46.312 -8.719 1 90.5 120 TYR B C 1
ATOM 5220 O O . TYR B 1 120 ? 14.641 47.469 -8.523 1 90.5 120 TYR B O 1
ATOM 5228 N N . GLN B 1 121 ? 13.289 45.906 -9.633 1 89.44 121 GLN B N 1
ATOM 5229 C CA . GLN B 1 121 ? 12.531 46.906 -10.391 1 89.44 121 GLN B CA 1
ATOM 5230 C C . GLN B 1 121 ? 11.031 46.594 -10.328 1 89.44 121 GLN B C 1
ATOM 5232 O O . GLN B 1 121 ? 10.625 45.469 -10.055 1 89.44 121 GLN B O 1
ATOM 5237 N N . PHE B 1 122 ? 10.359 47.688 -10.398 1 90.75 122 PHE B N 1
ATOM 5238 C CA . PHE B 1 122 ? 8.906 47.562 -10.461 1 90.75 122 PHE B CA 1
ATOM 5239 C C . PHE B 1 122 ? 8.43 47.5 -11.906 1 90.75 122 PHE B C 1
ATOM 5241 O O . PHE B 1 122 ? 8.836 48.344 -12.727 1 90.75 122 PHE B O 1
ATOM 5248 N N . ASN B 1 123 ? 7.625 46.5 -12.148 1 85 123 ASN B N 1
ATOM 5249 C CA . ASN B 1 123 ? 7.039 46.375 -13.477 1 85 123 ASN B CA 1
ATOM 5250 C C . ASN B 1 123 ? 5.715 47.156 -13.578 1 85 123 ASN B C 1
ATOM 5252 O O . ASN B 1 123 ? 4.719 46.75 -12.977 1 85 123 ASN B O 1
ATOM 5256 N N . ARG B 1 124 ? 5.609 48.062 -14.484 1 89.31 124 ARG B N 1
ATOM 5257 C CA . ARG B 1 124 ? 4.457 48.969 -14.586 1 89.31 124 ARG B CA 1
ATOM 5258 C C . ARG B 1 124 ? 3.391 48.375 -15.5 1 89.31 124 ARG B C 1
ATOM 5260 O O . ARG B 1 124 ? 2.273 48.875 -15.578 1 89.31 124 ARG B O 1
ATOM 5267 N N . SER B 1 125 ? 3.662 47.281 -16.125 1 85.5 125 SER B N 1
ATOM 5268 C CA . SER B 1 125 ? 2.781 46.719 -17.141 1 85.5 125 SER B CA 1
ATOM 5269 C C . SER B 1 125 ? 1.412 46.375 -16.562 1 85.5 125 SER B C 1
ATOM 5271 O O . SER B 1 125 ? 0.387 46.594 -17.219 1 85.5 125 SER B O 1
ATOM 5273 N N . PHE B 1 126 ? 1.4 45.906 -15.406 1 83.25 126 PHE B N 1
ATOM 5274 C CA . PHE B 1 126 ? 0.131 45.531 -14.789 1 83.25 126 PHE B CA 1
ATOM 5275 C C . PHE B 1 126 ? -0.698 46.781 -14.461 1 83.25 126 PHE B C 1
ATOM 5277 O O . PHE B 1 126 ? -1.921 46.781 -14.617 1 83.25 126 PHE B O 1
ATOM 5284 N N . ASP B 1 127 ? -0.063 47.812 -13.953 1 90.69 127 ASP B N 1
ATOM 5285 C CA . ASP B 1 127 ? -0.744 49.062 -13.656 1 90.69 127 ASP B CA 1
ATOM 5286 C C . ASP B 1 127 ? -1.377 49.656 -14.906 1 90.69 127 ASP B C 1
ATOM 5288 O O . ASP B 1 127 ? -2.508 50.156 -14.867 1 90.69 127 ASP B O 1
ATOM 5292 N N . GLU B 1 128 ? -0.592 49.594 -15.969 1 90.19 128 GLU B N 1
ATOM 5293 C CA . GLU B 1 128 ? -1.072 50.125 -17.234 1 90.19 128 GLU B CA 1
ATOM 5294 C C . GLU B 1 128 ? -2.25 49.312 -17.781 1 90.19 128 GLU B C 1
ATOM 5296 O O . GLU B 1 128 ? -3.242 49.875 -18.234 1 90.19 128 GLU B O 1
ATOM 5301 N N . ALA B 1 129 ? -2.17 48.062 -17.672 1 86.25 129 ALA B N 1
ATOM 5302 C CA . ALA B 1 129 ? -3.195 47.188 -18.219 1 86.25 129 ALA B CA 1
ATOM 5303 C C . ALA B 1 129 ? -4.492 47.281 -17.422 1 86.25 129 ALA B C 1
ATOM 5305 O O . ALA B 1 129 ? -5.582 47.156 -17.984 1 86.25 129 ALA B O 1
ATOM 5306 N N . LEU B 1 130 ? -4.41 47.594 -16.125 1 87.5 130 LEU B N 1
ATOM 5307 C CA . LEU B 1 130 ? -5.586 47.562 -15.258 1 87.5 130 LEU B CA 1
ATOM 5308 C C . LEU B 1 130 ? -6.027 49 -14.922 1 87.5 130 LEU B C 1
ATOM 5310 O O . LEU B 1 130 ? -7.012 49.188 -14.203 1 87.5 130 LEU B O 1
ATOM 5314 N N . HIS B 1 131 ? -5.379 50 -15.445 1 90.94 131 HIS B N 1
ATOM 5315 C CA . HIS B 1 131 ? -5.625 51.375 -15.07 1 90.94 131 HIS B CA 1
ATOM 5316 C C . HIS B 1 131 ? -5.598 51.562 -13.562 1 90.94 131 HIS B C 1
ATOM 5318 O O . HIS B 1 131 ? -6.555 52.062 -12.969 1 90.94 131 HIS B O 1
ATOM 5324 N N . TYR B 1 132 ? -4.598 51.094 -13.047 1 93.5 132 TYR B N 1
ATOM 5325 C CA . TYR B 1 132 ? -4.32 51.094 -11.617 1 93.5 132 TYR B CA 1
ATOM 5326 C C . TYR B 1 132 ? -3.01 51.812 -11.32 1 93.5 132 TYR B C 1
ATOM 5328 O O . TYR B 1 132 ? -2.17 51.969 -12.203 1 93.5 132 TYR B O 1
ATOM 5336 N N . ARG B 1 133 ? -2.893 52.375 -10.156 1 95.38 133 ARG B N 1
ATOM 5337 C CA . ARG B 1 133 ? -1.64 53.031 -9.75 1 95.38 133 ARG B CA 1
ATOM 5338 C C . ARG B 1 133 ? -1.136 52.438 -8.43 1 95.38 133 ARG B C 1
ATOM 5340 O O . ARG B 1 133 ? -1.656 52.781 -7.363 1 95.38 133 ARG B O 1
ATOM 5347 N N . THR B 1 134 ? -0.084 51.719 -8.562 1 95.94 134 THR B N 1
ATOM 5348 C CA . THR B 1 134 ? 0.565 51.188 -7.371 1 95.94 134 THR B CA 1
ATOM 5349 C C . THR B 1 134 ? 1.445 52.219 -6.707 1 95.94 134 THR B C 1
ATOM 5351 O O . THR B 1 134 ? 2.268 52.875 -7.371 1 95.94 134 THR B O 1
ATOM 5354 N N . CYS B 1 135 ? 1.282 52.438 -5.406 1 96.69 135 CYS B N 1
ATOM 5355 C CA . CYS B 1 135 ? 2.098 53.375 -4.633 1 96.69 135 CYS B CA 1
ATOM 5356 C C . CYS B 1 135 ? 2.906 52.625 -3.572 1 96.69 135 CYS B C 1
ATOM 5358 O O . CYS B 1 135 ? 4.031 52.219 -3.832 1 96.69 135 CYS B O 1
ATOM 5360 N N . SER B 1 136 ? 2.307 52.438 -2.391 1 97.19 136 SER B N 1
ATOM 5361 C CA . SER B 1 136 ? 2.996 51.719 -1.331 1 97.19 136 SER B CA 1
ATOM 5362 C C . SER B 1 136 ? 2.926 50.219 -1.558 1 97.19 136 SER B C 1
ATOM 5364 O O . SER B 1 136 ? 1.902 49.688 -2.012 1 97.19 136 SER B O 1
ATOM 5366 N N . VAL B 1 137 ? 4.031 49.562 -1.362 1 97.56 137 VAL B N 1
ATOM 5367 C CA . VAL B 1 137 ? 4.098 48.125 -1.539 1 97.56 137 VAL B CA 1
ATOM 5368 C C . VAL B 1 137 ? 4.848 47.469 -0.366 1 97.56 137 VAL B C 1
ATOM 5370 O O . VAL B 1 137 ? 5.855 48.031 0.096 1 97.56 137 VAL B O 1
ATOM 5373 N N . LEU B 1 138 ? 4.285 46.469 0.206 1 98.19 138 LEU B N 1
ATOM 5374 C CA . LEU B 1 138 ? 4.949 45.625 1.202 1 98.19 138 LEU B CA 1
ATOM 5375 C C . LEU B 1 138 ? 5.113 44.188 0.693 1 98.19 138 LEU B C 1
ATOM 5377 O O . LEU B 1 138 ? 4.125 43.5 0.42 1 98.19 138 LEU B O 1
ATOM 5381 N N . VAL B 1 139 ? 6.34 43.781 0.457 1 98.06 139 VAL B N 1
ATOM 5382 C CA . VAL B 1 139 ? 6.66 42.438 0.017 1 98.06 139 VAL B CA 1
ATOM 5383 C C . VAL B 1 139 ? 7.305 41.656 1.161 1 98.06 139 VAL B C 1
ATOM 5385 O O . VAL B 1 139 ? 8.352 42.062 1.681 1 98.06 139 VAL B O 1
ATOM 5388 N N . VAL B 1 140 ? 6.676 40.594 1.542 1 97.56 140 VAL B N 1
ATOM 5389 C CA . VAL B 1 140 ? 7.16 39.812 2.682 1 97.56 140 VAL B CA 1
ATOM 5390 C C . VAL B 1 140 ? 7.383 38.344 2.262 1 97.56 140 VAL B C 1
ATOM 5392 O O . VAL B 1 140 ? 6.5 37.719 1.669 1 97.56 140 VAL B O 1
ATOM 5395 N N . PRO B 1 141 ? 8.602 37.812 2.537 1 97.25 141 PRO B N 1
ATOM 5396 C CA . PRO B 1 141 ? 8.812 36.375 2.297 1 97.25 141 PRO B CA 1
ATOM 5397 C C . PRO B 1 141 ? 8.055 35.5 3.281 1 97.25 141 PRO B C 1
ATOM 5399 O O . PRO B 1 141 ? 7.988 35.812 4.473 1 97.25 141 PRO B O 1
ATOM 5402 N N . MET B 1 142 ? 7.367 34.562 2.809 1 96.25 142 MET B N 1
ATOM 5403 C CA . MET B 1 142 ? 6.746 33.531 3.652 1 96.25 142 MET B CA 1
ATOM 5404 C C . MET B 1 142 ? 7.75 32.438 4.004 1 96.25 142 MET B C 1
ATOM 5406 O O . MET B 1 142 ? 7.883 31.453 3.273 1 96.25 142 MET B O 1
ATOM 5410 N N . GLN B 1 143 ? 8.297 32.594 5.184 1 93.88 143 GLN B N 1
ATOM 5411 C CA . GLN B 1 143 ? 9.391 31.734 5.586 1 93.88 143 GLN B CA 1
ATOM 5412 C C . GLN B 1 143 ? 8.945 30.719 6.645 1 93.88 143 GLN B C 1
ATOM 5414 O O . GLN B 1 143 ? 8.211 31.078 7.57 1 93.88 143 GLN B O 1
ATOM 5419 N N . ASN B 1 144 ? 9.422 29.5 6.465 1 88.75 144 ASN B N 1
ATOM 5420 C CA . ASN B 1 144 ? 9.148 28.5 7.492 1 88.75 144 ASN B CA 1
ATOM 5421 C C . ASN B 1 144 ? 10.156 28.578 8.633 1 88.75 144 ASN B C 1
ATOM 5423 O O . ASN B 1 144 ? 10.938 29.531 8.711 1 88.75 144 ASN B O 1
ATOM 5427 N N . ILE B 1 145 ? 10.117 27.625 9.516 1 80.19 145 ILE B N 1
ATOM 5428 C CA . ILE B 1 145 ? 10.914 27.672 10.734 1 80.19 145 ILE B CA 1
ATOM 5429 C C . ILE B 1 145 ? 12.391 27.453 10.391 1 80.19 145 ILE B C 1
ATOM 5431 O O . ILE B 1 145 ? 13.273 27.906 11.117 1 80.19 145 ILE B O 1
ATOM 5435 N N . SER B 1 146 ? 12.664 26.734 9.312 1 83.44 146 SER B N 1
ATOM 5436 C CA . SER B 1 146 ? 14.039 26.469 8.906 1 83.44 146 SER B CA 1
ATOM 5437 C C . SER B 1 146 ? 14.625 27.625 8.109 1 83.44 146 SER B C 1
ATOM 5439 O O . SER B 1 146 ? 15.797 27.594 7.73 1 83.44 146 SER B O 1
ATOM 5441 N N . GLY B 1 147 ? 13.75 28.578 7.805 1 88.44 147 GLY B N 1
ATOM 5442 C CA . GLY B 1 147 ? 14.203 29.75 7.07 1 88.44 147 GLY B CA 1
ATOM 5443 C C . GLY B 1 147 ? 14.016 29.625 5.57 1 88.44 147 GLY B C 1
ATOM 5444 O O . GLY B 1 147 ? 14.445 30.5 4.812 1 88.44 147 GLY B O 1
ATOM 5445 N N . GLU B 1 148 ? 13.461 28.609 5.211 1 90.5 148 GLU B N 1
ATOM 5446 C CA . GLU B 1 148 ? 13.203 28.422 3.785 1 90.5 148 GLU B CA 1
ATOM 5447 C C . GLU B 1 148 ? 12 29.234 3.328 1 90.5 148 GLU B C 1
ATOM 5449 O O . GLU B 1 148 ? 10.953 29.25 3.986 1 90.5 148 GLU B O 1
ATOM 5454 N N . VAL B 1 149 ? 12.133 29.938 2.184 1 95.19 149 VAL B N 1
ATOM 5455 C CA . VAL B 1 149 ? 11.039 30.75 1.641 1 95.19 149 VAL B CA 1
ATOM 5456 C C . VAL B 1 149 ? 10.148 29.891 0.752 1 95.19 149 VAL B C 1
ATOM 5458 O O . VAL B 1 149 ? 10.586 29.422 -0.304 1 95.19 149 VAL B O 1
ATOM 5461 N N . ILE B 1 150 ? 8.938 29.781 1.143 1 93.38 150 ILE B N 1
ATOM 5462 C CA . ILE B 1 150 ? 7.988 28.938 0.435 1 93.38 150 ILE B CA 1
ATOM 5463 C C . ILE B 1 150 ? 7.16 29.766 -0.538 1 93.38 150 ILE B C 1
ATOM 5465 O O . ILE B 1 150 ? 6.617 29.25 -1.513 1 93.38 150 ILE B O 1
ATOM 5469 N N . GLY B 1 151 ? 7.031 31 -0.234 1 95.62 151 GLY B N 1
ATOM 5470 C CA . GLY B 1 151 ? 6.266 31.938 -1.033 1 95.62 151 GLY B CA 1
ATOM 5471 C C . GLY B 1 151 ? 6.539 33.406 -0.668 1 95.62 151 GLY B C 1
ATOM 5472 O O . GLY B 1 151 ? 7.445 33.688 0.116 1 95.62 151 GLY B O 1
ATOM 5473 N N . VAL B 1 152 ? 5.785 34.281 -1.366 1 97.38 152 VAL B N 1
ATOM 5474 C CA . VAL B 1 152 ? 5.91 35.719 -1.119 1 97.38 152 VAL B CA 1
ATOM 5475 C C . VAL B 1 152 ? 4.527 36.344 -1.093 1 97.38 152 VAL B C 1
ATOM 5477 O O . VAL B 1 152 ? 3.693 36.094 -1.96 1 97.38 152 VAL B O 1
ATOM 5480 N N . LEU B 1 153 ? 4.332 37.062 -0.032 1 97.62 153 LEU B N 1
ATOM 5481 C CA . LEU B 1 153 ? 3.111 37.844 0.122 1 97.62 153 LEU B CA 1
ATOM 5482 C C . LEU B 1 153 ? 3.361 39.312 -0.212 1 97.62 153 LEU B C 1
ATOM 5484 O O . LEU B 1 153 ? 4.27 39.938 0.347 1 97.62 153 LEU B O 1
ATOM 5488 N N . GLN B 1 154 ? 2.607 39.812 -1.182 1 97.62 154 GLN B N 1
ATOM 5489 C CA . GLN B 1 154 ? 2.727 41.219 -1.591 1 97.62 154 GLN B CA 1
ATOM 5490 C C . GLN B 1 154 ? 1.432 41.969 -1.325 1 97.62 154 GLN B C 1
ATOM 5492 O O . GLN B 1 154 ? 0.362 41.562 -1.788 1 97.62 154 GLN B O 1
ATOM 5497 N N . LEU B 1 155 ? 1.541 42.969 -0.524 1 98.19 155 LEU B N 1
ATOM 5498 C CA . LEU B 1 155 ? 0.42 43.875 -0.285 1 98.19 155 LEU B CA 1
ATOM 5499 C C . LEU B 1 155 ? 0.633 45.188 -0.999 1 98.19 155 LEU B C 1
ATOM 5501 O O . LEU B 1 155 ? 1.757 45.688 -1.063 1 98.19 155 LEU B O 1
ATOM 5505 N N . ILE B 1 156 ? -0.45 45.719 -1.541 1 97.31 156 ILE B N 1
ATOM 5506 C CA . ILE B 1 156 ? -0.335 46.906 -2.4 1 97.31 156 ILE B CA 1
ATOM 5507 C C . ILE B 1 156 ? -1.283 48 -1.914 1 97.31 156 ILE B C 1
ATOM 5509 O O . ILE B 1 156 ? -2.455 47.719 -1.633 1 97.31 156 ILE B O 1
ATOM 5513 N N . ASN B 1 157 ? -0.75 49.188 -1.84 1 97.75 157 ASN B N 1
ATOM 5514 C CA . ASN B 1 157 ? -1.493 50.406 -1.59 1 97.75 157 ASN B CA 1
ATOM 5515 C C . ASN B 1 157 ? -2.205 50.375 -0.241 1 97.75 157 ASN B C 1
ATOM 5517 O O . ASN B 1 157 ? -3.418 50.188 -0.18 1 97.75 157 ASN B O 1
ATOM 5521 N N . ARG B 1 158 ? -1.513 50.625 0.79 1 97.69 158 ARG B N 1
ATOM 5522 C CA . ARG B 1 158 ? -2.082 50.812 2.121 1 97.69 158 ARG B CA 1
ATOM 5523 C C . ARG B 1 158 ? -2.947 52.062 2.18 1 97.69 158 ARG B C 1
ATOM 5525 O O . ARG B 1 158 ? -2.426 53.188 2.195 1 97.69 158 ARG B O 1
ATOM 5532 N N . LYS B 1 159 ? -4.242 51.938 2.342 1 97 159 LYS B N 1
ATOM 5533 C CA . LYS B 1 159 ? -5.184 53.062 2.285 1 97 159 LYS B CA 1
ATOM 5534 C C . LYS B 1 159 ? -5.238 53.781 3.617 1 97 159 LYS B C 1
ATOM 5536 O O . LYS B 1 159 ? -5.031 53.188 4.676 1 97 159 LYS B O 1
ATOM 5541 N N . ARG B 1 160 ? -5.465 55.031 3.482 1 93.94 160 ARG B N 1
ATOM 5542 C CA . ARG B 1 160 ? -5.684 55.812 4.688 1 93.94 160 ARG B CA 1
ATOM 5543 C C . ARG B 1 160 ? -7.016 55.469 5.34 1 93.94 160 ARG B C 1
ATOM 5545 O O . ARG B 1 160 ? -7.141 55.5 6.566 1 93.94 160 ARG B O 1
ATOM 5552 N N . SER B 1 161 ? -7.965 55.156 4.531 1 91.75 161 SER B N 1
ATOM 5553 C CA . SER B 1 161 ? -9.266 54.656 4.965 1 91.75 161 SER B CA 1
ATOM 5554 C C . SER B 1 161 ? -9.617 53.344 4.277 1 91.75 161 SER B C 1
ATOM 5556 O O . SER B 1 161 ? -9.594 53.25 3.047 1 91.75 161 SER B O 1
ATOM 5558 N N . PRO B 1 162 ? -10.008 52.375 5.039 1 90.38 162 PRO B N 1
ATOM 5559 C CA . PRO B 1 162 ? -10.18 51.031 4.5 1 90.38 162 PRO B CA 1
ATOM 5560 C C . PRO B 1 162 ? -11.281 50.969 3.441 1 90.38 162 PRO B C 1
ATOM 5562 O O . PRO B 1 162 ? -11.188 50.156 2.5 1 90.38 162 PRO B O 1
ATOM 5565 N N . ASP B 1 163 ? -12.281 51.75 3.48 1 90.12 163 ASP B N 1
ATOM 5566 C CA . ASP B 1 163 ? -13.445 51.594 2.617 1 90.12 163 ASP B CA 1
ATOM 5567 C C . ASP B 1 163 ? -13.297 52.438 1.344 1 90.12 163 ASP B C 1
ATOM 5569 O O . ASP B 1 163 ? -14.156 52.375 0.459 1 90.12 163 ASP B O 1
ATOM 5573 N N . THR B 1 164 ? -12.203 53.031 1.168 1 91.88 164 THR B N 1
ATOM 5574 C CA . THR B 1 164 ? -12.016 53.906 0.021 1 91.88 164 THR B CA 1
ATOM 5575 C C . THR B 1 164 ? -11.617 53.125 -1.215 1 91.88 164 THR B C 1
ATOM 5577 O O . THR B 1 164 ? -10.812 52.188 -1.124 1 91.88 164 THR B O 1
ATOM 5580 N N . ARG B 1 165 ? -12.219 53.406 -2.383 1 93.56 165 ARG B N 1
ATOM 5581 C CA . ARG B 1 165 ? -11.781 52.844 -3.662 1 93.56 165 ARG B CA 1
ATOM 5582 C C . ARG B 1 165 ? -10.766 53.75 -4.336 1 93.56 165 ARG B C 1
ATOM 5584 O O . ARG B 1 165 ? -10.938 55 -4.355 1 93.56 165 ARG B O 1
ATOM 5591 N N . LEU B 1 166 ? -9.82 53.188 -4.828 1 94.31 166 LEU B N 1
ATOM 5592 C CA . LEU B 1 166 ? -8.719 53.969 -5.375 1 94.31 166 LEU B CA 1
ATOM 5593 C C . LEU B 1 166 ? -8.875 54.156 -6.883 1 94.31 166 LEU B C 1
ATOM 5595 O O . LEU B 1 166 ? -9.328 53.219 -7.574 1 94.31 166 LEU B O 1
ATOM 5599 N N . ARG B 1 167 ? -8.586 55.281 -7.355 1 93.94 167 ARG B N 1
ATOM 5600 C CA . ARG B 1 167 ? -8.383 55.625 -8.758 1 93.94 167 ARG B CA 1
ATOM 5601 C C . ARG B 1 167 ? -6.957 56.094 -9.008 1 93.94 167 ARG B C 1
ATOM 5603 O O . ARG B 1 167 ? -6.289 56.594 -8.102 1 93.94 167 ARG B O 1
ATOM 5610 N N . PRO B 1 168 ? -6.469 55.906 -10.219 1 92.88 168 PRO B N 1
ATOM 5611 C CA . PRO B 1 168 ? -5.074 56.25 -10.492 1 92.88 168 PRO B CA 1
ATOM 5612 C C . PRO B 1 168 ? -4.734 57.688 -10.086 1 92.88 168 PRO B C 1
ATOM 5614 O O . PRO B 1 168 ? -3.652 57.938 -9.555 1 92.88 168 PRO B O 1
ATOM 5617 N N . GLU B 1 169 ? -5.602 58.594 -10.203 1 92.06 169 GLU B N 1
ATOM 5618 C CA . GLU B 1 169 ? -5.359 60 -9.969 1 92.06 169 GLU B CA 1
ATOM 5619 C C . GLU B 1 169 ? -5.332 60.312 -8.477 1 92.06 169 GLU B C 1
ATOM 5621 O O . GLU B 1 169 ? -4.68 61.281 -8.047 1 92.06 169 GLU B O 1
ATOM 5626 N N . THR B 1 170 ? -5.941 59.531 -7.711 1 92.44 170 THR B N 1
ATOM 5627 C CA . THR B 1 170 ? -6.098 59.844 -6.297 1 92.44 170 THR B CA 1
ATOM 5628 C C . THR B 1 170 ? -5.297 58.875 -5.43 1 92.44 170 THR B C 1
ATOM 5630 O O . THR B 1 170 ? -5.25 59.031 -4.207 1 92.44 170 THR B O 1
ATOM 5633 N N . SER B 1 171 ? -4.703 57.938 -6 1 94.06 171 SER B N 1
ATOM 5634 C CA . SER B 1 171 ? -4.047 56.875 -5.266 1 94.06 171 SER B CA 1
ATOM 5635 C C . SER B 1 171 ? -2.936 57.406 -4.371 1 94.06 171 SER B C 1
ATOM 5637 O O . SER B 1 171 ? -2.795 57 -3.221 1 94.06 171 SER B O 1
ATOM 5639 N N . VAL B 1 172 ? -2.158 58.312 -4.844 1 93.31 172 VAL B N 1
ATOM 5640 C CA . VAL B 1 172 ? -1.027 58.844 -4.094 1 93.31 172 VAL B CA 1
ATOM 5641 C C . VAL B 1 172 ? -1.532 59.562 -2.84 1 93.31 172 VAL B C 1
ATOM 5643 O O . VAL B 1 172 ? -0.953 59.406 -1.761 1 93.31 172 VAL B O 1
ATOM 5646 N N . ALA B 1 173 ? -2.592 60.25 -2.961 1 94.12 173 ALA B N 1
ATOM 5647 C CA . ALA B 1 173 ? -3.145 61.031 -1.863 1 94.12 173 ALA B CA 1
ATOM 5648 C C . ALA B 1 173 ? -3.867 60.156 -0.855 1 94.12 173 ALA B C 1
ATOM 5650 O O . ALA B 1 173 ? -3.934 60.469 0.333 1 94.12 173 ALA B O 1
ATOM 5651 N N . LEU B 1 174 ? -4.32 59.094 -1.337 1 95.25 174 LEU B N 1
ATOM 5652 C CA . LEU B 1 174 ? -5.211 58.312 -0.508 1 95.25 174 LEU B CA 1
ATOM 5653 C C . LEU B 1 174 ? -4.473 57.125 0.093 1 95.25 174 LEU B C 1
ATOM 5655 O O . LEU B 1 174 ? -5.059 56.344 0.847 1 95.25 174 LEU B O 1
ATOM 5659 N N . THR B 1 175 ? -3.248 56.969 -0.19 1 96.12 175 THR B N 1
ATOM 5660 C CA . THR B 1 175 ? -2.471 55.844 0.341 1 96.12 175 THR B CA 1
ATOM 5661 C C . THR B 1 175 ? -1.345 56.344 1.239 1 96.12 175 THR B C 1
ATOM 5663 O O . THR B 1 175 ? -1.037 57.562 1.245 1 96.12 175 THR B O 1
ATOM 5666 N N . GLN B 1 176 ? -0.743 55.5 2.066 1 96.31 176 GLN B N 1
ATOM 5667 C CA . GLN B 1 176 ? 0.379 55.812 2.955 1 96.31 176 GLN B CA 1
ATOM 5668 C C . GLN B 1 176 ? 1.34 54.625 3.023 1 96.31 176 GLN B C 1
ATOM 5670 O O . GLN B 1 176 ? 0.982 53.5 2.652 1 96.31 176 GLN B O 1
ATOM 5675 N N . PRO B 1 177 ? 2.543 54.906 3.465 1 96.25 177 PRO B N 1
ATOM 5676 C CA . PRO B 1 177 ? 3.484 53.781 3.615 1 96.25 177 PRO B CA 1
ATOM 5677 C C . PRO B 1 177 ? 3.094 52.844 4.738 1 96.25 177 PRO B C 1
ATOM 5679 O O . PRO B 1 177 ? 2.363 53.219 5.656 1 96.25 177 PRO B O 1
ATOM 5682 N N . TYR B 1 178 ? 3.502 51.594 4.621 1 96.56 178 TYR B N 1
ATOM 5683 C CA . TYR B 1 178 ? 3.309 50.625 5.699 1 96.56 178 TYR B CA 1
ATOM 5684 C C . TYR B 1 178 ? 4.227 50.938 6.879 1 96.56 178 TYR B C 1
ATOM 5686 O O . TYR B 1 178 ? 5.395 51.281 6.691 1 96.56 178 TYR B O 1
ATOM 5694 N N . SER B 1 179 ? 3.725 50.875 8.07 1 93.94 179 SER B N 1
ATOM 5695 C CA . SER B 1 179 ? 4.539 51.094 9.266 1 93.94 179 SER B CA 1
ATOM 5696 C C . SER B 1 179 ? 5.398 49.875 9.57 1 93.94 179 SER B C 1
ATOM 5698 O O . SER B 1 179 ? 5.102 48.75 9.109 1 93.94 179 SER B O 1
ATOM 5700 N N . PRO B 1 180 ? 6.469 50.125 10.305 1 91.38 180 PRO B N 1
ATOM 5701 C CA . PRO B 1 180 ? 7.273 48.969 10.727 1 91.38 180 PRO B CA 1
ATOM 5702 C C . PRO B 1 180 ? 6.473 47.938 11.539 1 91.38 180 PRO B C 1
ATOM 5704 O O . PRO B 1 180 ? 6.738 46.75 11.461 1 91.38 180 PRO B O 1
ATOM 5707 N N . TRP B 1 181 ? 5.57 48.469 12.266 1 88.06 181 TRP B N 1
ATOM 5708 C CA . TRP B 1 181 ? 4.719 47.594 13.062 1 88.06 181 TRP B CA 1
ATOM 5709 C C . TRP B 1 181 ? 3.852 46.719 12.156 1 88.06 181 TRP B C 1
ATOM 5711 O O . TRP B 1 181 ? 3.709 45.5 12.398 1 88.06 181 TRP B O 1
ATOM 5721 N N . GLU B 1 182 ? 3.297 47.312 11.156 1 90.88 182 GLU B N 1
ATOM 5722 C CA . GLU B 1 182 ? 2.494 46.562 10.203 1 90.88 182 GLU B CA 1
ATOM 5723 C C . GLU B 1 182 ? 3.342 45.5 9.477 1 90.88 182 GLU B C 1
ATOM 5725 O O . GLU B 1 182 ? 2.895 44.375 9.258 1 90.88 182 GLU B O 1
ATOM 5730 N N . GLU B 1 183 ? 4.516 45.906 9.117 1 94.44 183 GLU B N 1
ATOM 5731 C CA . GLU B 1 183 ? 5.445 45 8.484 1 94.44 183 GLU B CA 1
ATOM 5732 C C . GLU B 1 183 ? 5.719 43.781 9.375 1 94.44 183 GLU B C 1
ATOM 5734 O O . GLU B 1 183 ? 5.719 42.625 8.914 1 94.44 183 GLU B O 1
ATOM 5739 N N . HIS B 1 184 ? 5.941 44.062 10.594 1 89.81 184 HIS B N 1
ATOM 5740 C CA . HIS B 1 184 ? 6.246 43 11.555 1 89.81 184 HIS B CA 1
ATOM 5741 C C . HIS B 1 184 ? 5.082 42.031 11.688 1 89.81 184 HIS B C 1
ATOM 5743 O O . HIS B 1 184 ? 5.285 40.812 11.688 1 89.81 184 HIS B O 1
ATOM 5749 N N . ILE B 1 185 ? 3.84 42.531 11.797 1 89.38 185 ILE B N 1
ATOM 5750 C CA . ILE B 1 185 ? 2.648 41.719 11.961 1 89.38 185 ILE B CA 1
ATOM 5751 C C . ILE B 1 185 ? 2.445 40.844 10.719 1 89.38 185 ILE B C 1
ATOM 5753 O O . ILE B 1 185 ? 2.252 39.656 10.82 1 89.38 185 ILE B O 1
ATOM 5757 N N . VAL B 1 186 ? 2.562 41.469 9.578 1 93.81 186 VAL B N 1
ATOM 5758 C CA . VAL B 1 186 ? 2.318 40.75 8.328 1 93.81 186 VAL B CA 1
ATOM 5759 C C . VAL B 1 186 ? 3.385 39.688 8.125 1 93.81 186 VAL B C 1
ATOM 5761 O O . VAL B 1 186 ? 3.084 38.562 7.66 1 93.81 186 VAL B O 1
ATOM 5764 N N . ARG B 1 187 ? 4.562 40 8.469 1 92.81 187 ARG B N 1
ATOM 5765 C CA . ARG B 1 187 ? 5.645 39.031 8.336 1 92.81 187 ARG B CA 1
ATOM 5766 C C . ARG B 1 187 ? 5.398 37.812 9.219 1 92.81 187 ARG B C 1
ATOM 5768 O O . ARG B 1 187 ? 5.621 36.656 8.789 1 92.81 187 ARG B O 1
ATOM 5775 N N . SER B 1 188 ? 4.988 38.031 10.398 1 88.56 188 SER B N 1
ATOM 5776 C CA . SER B 1 188 ? 4.711 36.938 11.32 1 88.56 188 SER B CA 1
ATOM 5777 C C . SER B 1 188 ? 3.562 36.062 10.812 1 88.56 188 SER B C 1
ATOM 5779 O O . SER B 1 188 ? 3.639 34.844 10.859 1 88.56 188 SER B O 1
ATOM 5781 N N . LEU B 1 189 ? 2.545 36.75 10.344 1 90 189 LEU B N 1
ATOM 5782 C CA . LEU B 1 189 ? 1.414 36 9.797 1 90 189 LEU B CA 1
ATOM 5783 C C . LEU B 1 189 ? 1.833 35.219 8.562 1 90 189 LEU B C 1
ATOM 5785 O O . LEU B 1 189 ? 1.402 34.062 8.383 1 90 189 LEU B O 1
ATOM 5789 N N . ALA B 1 190 ? 2.666 35.844 7.77 1 93.44 190 ALA B N 1
ATOM 5790 C CA . ALA B 1 190 ? 3.17 35.156 6.574 1 93.44 190 ALA B CA 1
ATOM 5791 C C . ALA B 1 190 ? 3.99 33.938 6.938 1 93.44 190 ALA B C 1
ATOM 5793 O O . ALA B 1 190 ? 3.902 32.906 6.266 1 93.44 190 ALA B O 1
ATOM 5794 N N . SER B 1 191 ? 4.758 34.062 7.953 1 90.56 191 SER B N 1
ATOM 5795 C CA . SER B 1 191 ? 5.555 32.938 8.406 1 90.56 191 SER B CA 1
ATOM 5796 C C . SER B 1 191 ? 4.672 31.797 8.93 1 90.56 191 SER B C 1
ATOM 5798 O O . SER B 1 191 ? 4.926 30.625 8.664 1 90.56 191 SER B O 1
ATOM 5800 N N . GLN B 1 192 ? 3.664 32.125 9.703 1 88.12 192 GLN B N 1
ATOM 5801 C CA . GLN B 1 192 ? 2.729 31.109 10.195 1 88.12 192 GLN B CA 1
ATOM 5802 C C . GLN B 1 192 ? 2.023 30.406 9.039 1 88.12 192 GLN B C 1
ATOM 5804 O O . GLN B 1 192 ? 1.903 29.172 9.031 1 88.12 192 GLN B O 1
ATOM 5809 N N . ALA B 1 193 ? 1.626 31.219 8.109 1 90.69 193 ALA B N 1
ATOM 5810 C CA . ALA B 1 193 ? 0.971 30.656 6.93 1 90.69 193 ALA B CA 1
ATOM 5811 C C . ALA B 1 193 ? 1.908 29.719 6.176 1 90.69 193 ALA B C 1
ATOM 5813 O O . ALA B 1 193 ? 1.481 28.672 5.676 1 90.69 193 ALA B O 1
ATOM 5814 N N . ALA B 1 194 ? 3.174 30.109 6.082 1 91.75 194 ALA B N 1
ATOM 5815 C CA . ALA B 1 194 ? 4.164 29.297 5.391 1 91.75 194 ALA B CA 1
ATOM 5816 C C . ALA B 1 194 ? 4.27 27.906 6.02 1 91.75 194 ALA B C 1
ATOM 5818 O O . ALA B 1 194 ? 4.312 26.906 5.316 1 91.75 194 ALA B O 1
ATOM 5819 N N . VAL B 1 195 ? 4.266 27.828 7.277 1 87.94 195 VAL B N 1
ATOM 5820 C CA . VAL B 1 195 ? 4.371 26.562 8.008 1 87.94 195 VAL B CA 1
ATOM 5821 C C . VAL B 1 195 ? 3.131 25.703 7.742 1 87.94 195 VAL B C 1
ATOM 5823 O O . VAL B 1 195 ? 3.238 24.5 7.488 1 87.94 195 VAL B O 1
ATOM 5826 N N . ILE B 1 196 ? 2.033 26.359 7.77 1 87.19 196 ILE B N 1
ATOM 5827 C CA . ILE B 1 196 ? 0.775 25.641 7.57 1 87.19 196 ILE B CA 1
ATOM 5828 C C . ILE B 1 196 ? 0.687 25.156 6.129 1 87.19 196 ILE B C 1
ATOM 5830 O O . ILE B 1 196 ? 0.18 24.062 5.871 1 87.19 196 ILE B O 1
ATOM 5834 N N . ILE B 1 197 ? 1.146 25.922 5.211 1 88.56 197 ILE B N 1
ATOM 5835 C CA . ILE B 1 197 ? 1.167 25.531 3.809 1 88.56 197 ILE B CA 1
ATOM 5836 C C . ILE B 1 197 ? 2.029 24.281 3.643 1 88.56 197 ILE B C 1
ATOM 5838 O O . ILE B 1 197 ? 1.625 23.328 2.975 1 88.56 197 ILE B O 1
ATOM 5842 N N . GLU B 1 198 ? 3.109 24.297 4.254 1 85.25 198 GLU B N 1
ATOM 5843 C CA . GLU B 1 198 ? 4.008 23.156 4.172 1 85.25 198 GLU B CA 1
ATOM 5844 C C . GLU B 1 198 ? 3.355 21.906 4.75 1 85.25 198 GLU B C 1
ATOM 5846 O O . GLU B 1 198 ? 3.502 20.812 4.199 1 85.25 198 GLU B O 1
ATOM 5851 N N . ARG B 1 199 ? 2.707 22.047 5.781 1 81.5 199 ARG B N 1
ATOM 5852 C CA . ARG B 1 199 ? 2.039 20.922 6.418 1 81.5 199 ARG B CA 1
ATOM 5853 C C . ARG B 1 199 ? 0.924 20.375 5.535 1 81.5 199 ARG B C 1
ATOM 5855 O O . ARG B 1 199 ? 0.735 19.156 5.449 1 81.5 199 ARG B O 1
ATOM 5862 N N . ASN B 1 200 ? 0.219 21.281 4.973 1 83.19 200 ASN B N 1
ATOM 5863 C CA . ASN B 1 200 ? -0.838 20.859 4.059 1 83.19 200 ASN B CA 1
ATOM 5864 C C . ASN B 1 200 ? -0.272 20.109 2.852 1 83.19 200 ASN B C 1
ATOM 5866 O O . ASN B 1 200 ? -0.85 19.125 2.4 1 83.19 200 ASN B O 1
ATOM 5870 N N . HIS B 1 201 ? 0.789 20.641 2.414 1 83.69 201 HIS B N 1
ATOM 5871 C CA . HIS B 1 201 ? 1.449 19.984 1.292 1 83.69 201 HIS B CA 1
ATOM 5872 C C . HIS B 1 201 ? 1.913 18.578 1.67 1 83.69 201 HIS B C 1
ATOM 5874 O O . HIS B 1 201 ? 1.797 17.641 0.871 1 83.69 201 HIS B O 1
ATOM 5880 N N . LEU B 1 202 ? 2.467 18.484 2.82 1 81.62 202 LEU B N 1
ATOM 5881 C CA . LEU B 1 202 ? 2.93 17.172 3.277 1 81.62 202 LEU B CA 1
ATOM 5882 C C . LEU B 1 202 ? 1.77 16.188 3.387 1 81.62 202 LEU B C 1
ATOM 5884 O O . LEU B 1 202 ? 1.883 15.039 2.963 1 81.62 202 LEU B O 1
ATOM 5888 N N . LEU B 1 203 ? 0.716 16.641 3.943 1 82.44 203 LEU B N 1
ATOM 5889 C CA . LEU B 1 203 ? -0.466 15.789 4.082 1 82.44 203 LEU B CA 1
ATOM 5890 C C . LEU B 1 203 ? -0.965 15.32 2.721 1 82.44 203 LEU B C 1
ATOM 5892 O O . LEU B 1 203 ? -1.247 14.133 2.531 1 82.44 203 LEU B O 1
ATOM 5896 N N . GLU B 1 204 ? -1.061 16.203 1.828 1 84.12 204 GLU B N 1
ATOM 5897 C CA . GLU B 1 204 ? -1.501 15.875 0.477 1 84.12 204 GLU B CA 1
ATOM 5898 C C . GLU B 1 204 ? -0.55 14.875 -0.183 1 84.12 204 GLU B C 1
ATOM 5900 O O . GLU B 1 204 ? -0.99 13.961 -0.879 1 84.12 204 GLU B O 1
ATOM 5905 N N . SER B 1 205 ? 0.675 15.125 0.046 1 86 205 SER B N 1
ATOM 5906 C CA . SER B 1 205 ? 1.686 14.258 -0.553 1 86 205 SER B CA 1
ATOM 5907 C C . SER B 1 205 ? 1.584 12.836 -0.011 1 86 205 SER B C 1
ATOM 5909 O O . SER B 1 205 ? 1.731 11.867 -0.761 1 86 205 SER B O 1
ATOM 5911 N N . ILE B 1 206 ? 1.366 12.688 1.196 1 85.12 206 ILE B N 1
ATOM 5912 C CA . ILE B 1 206 ? 1.272 11.367 1.811 1 85.12 206 ILE B CA 1
ATOM 5913 C C . ILE B 1 206 ? 0.01 10.656 1.324 1 85.12 206 ILE B C 1
ATOM 5915 O O . ILE B 1 206 ? 0.013 9.445 1.111 1 85.12 206 ILE B O 1
ATOM 5919 N N . GLU B 1 207 ? -1.02 11.406 1.231 1 85.25 207 GLU B N 1
ATOM 5920 C CA . GLU B 1 207 ? -2.246 10.828 0.688 1 85.25 207 GLU B CA 1
ATOM 5921 C C . GLU B 1 207 ? -2.041 10.336 -0.744 1 85.25 207 GLU B C 1
ATOM 5923 O O . GLU B 1 207 ? -2.508 9.258 -1.11 1 85.25 207 GLU B O 1
ATOM 5928 N N . GLN B 1 208 ? -1.389 11.148 -1.494 1 88.19 208 GLN B N 1
ATOM 5929 C CA . GLN B 1 208 ? -1.082 10.758 -2.867 1 88.19 208 GLN B CA 1
ATOM 5930 C C . GLN B 1 208 ? -0.181 9.531 -2.904 1 88.19 208 GLN B C 1
ATOM 5932 O O . GLN B 1 208 ? -0.336 8.664 -3.77 1 88.19 208 GLN B O 1
ATOM 5937 N N . LEU B 1 209 ? 0.768 9.555 -1.997 1 89.38 209 LEU B N 1
ATOM 5938 C CA . LEU B 1 209 ? 1.664 8.406 -1.863 1 89.38 209 LEU B CA 1
ATOM 5939 C C . LEU B 1 209 ? 0.879 7.133 -1.577 1 89.38 209 LEU B C 1
ATOM 5941 O O . LEU B 1 209 ? 1.105 6.102 -2.217 1 89.38 209 LEU B O 1
ATOM 5945 N N . PHE B 1 210 ? -0.058 7.199 -0.703 1 89.81 210 PHE B N 1
ATOM 5946 C CA . PHE B 1 210 ? -0.882 6.051 -0.337 1 89.81 210 PHE B CA 1
ATOM 5947 C C . PHE B 1 210 ? -1.719 5.586 -1.522 1 89.81 210 PHE B C 1
ATOM 5949 O O . PHE B 1 210 ? -1.753 4.395 -1.834 1 89.81 210 PHE B O 1
ATOM 5956 N N . GLU B 1 211 ? -2.328 6.496 -2.16 1 89.19 211 GLU B N 1
ATOM 5957 C CA . GLU B 1 211 ? -3.129 6.172 -3.336 1 89.19 211 GLU B CA 1
ATOM 5958 C C . GLU B 1 211 ? -2.271 5.543 -4.434 1 89.19 211 GLU B C 1
ATOM 5960 O O . GLU B 1 211 ? -2.691 4.59 -5.086 1 89.19 211 GLU B O 1
ATOM 5965 N N . GLY B 1 212 ? -1.189 6.172 -4.656 1 90.06 212 GLY B N 1
ATOM 5966 C CA . GLY B 1 212 ? -0.272 5.629 -5.645 1 90.06 212 GLY B CA 1
ATOM 5967 C C . GLY B 1 212 ? 0.178 4.215 -5.324 1 90.06 212 GLY B C 1
ATOM 5968 O O . GLY B 1 212 ? 0.24 3.361 -6.211 1 90.06 212 GLY B O 1
ATOM 5969 N N . PHE B 1 213 ? 0.455 3.943 -4.121 1 90.94 213 PHE B N 1
ATOM 5970 C CA . PHE B 1 213 ? 0.877 2.615 -3.691 1 90.94 213 PHE B CA 1
ATOM 5971 C C . PHE B 1 213 ? -0.242 1.601 -3.896 1 90.94 213 PHE B C 1
ATOM 5973 O O . PHE B 1 213 ? -0.002 0.493 -4.379 1 90.94 213 PHE B O 1
ATOM 5980 N N . ILE B 1 214 ? -1.452 1.987 -3.494 1 91.88 214 ILE B N 1
ATOM 5981 C CA . ILE B 1 214 ? -2.609 1.12 -3.688 1 91.88 214 ILE B CA 1
ATOM 5982 C C . ILE B 1 214 ? -2.75 0.766 -5.164 1 91.88 214 ILE B C 1
ATOM 5984 O O . ILE B 1 214 ? -2.82 -0.412 -5.523 1 91.88 214 ILE B O 1
ATOM 5988 N N . THR B 1 215 ? -2.74 1.725 -5.969 1 91.5 215 THR B N 1
ATOM 5989 C CA . THR B 1 215 ? -2.941 1.536 -7.402 1 91.5 215 THR B CA 1
ATOM 5990 C C . THR B 1 215 ? -1.849 0.651 -7.992 1 91.5 215 THR B C 1
ATOM 5992 O O . THR B 1 215 ? -2.133 -0.266 -8.766 1 91.5 215 THR B O 1
ATOM 5995 N N . ALA B 1 216 ? -0.667 0.907 -7.574 1 90.38 216 ALA B N 1
ATOM 5996 C CA . ALA B 1 216 ? 0.453 0.11 -8.062 1 90.38 216 ALA B CA 1
ATOM 5997 C C . ALA B 1 216 ? 0.339 -1.341 -7.605 1 90.38 216 ALA B C 1
ATOM 5999 O O . ALA B 1 216 ? 0.62 -2.266 -8.367 1 90.38 216 ALA B O 1
ATOM 6000 N N . SER B 1 217 ? 0.034 -1.546 -6.375 1 90.38 217 SER B N 1
ATOM 6001 C CA . SER B 1 217 ? -0.109 -2.893 -5.832 1 90.38 217 SER B CA 1
ATOM 6002 C C . SER B 1 217 ? -1.197 -3.67 -6.562 1 90.38 217 SER B C 1
ATOM 6004 O O . SER B 1 217 ? -1.005 -4.836 -6.914 1 90.38 217 SER B O 1
ATOM 6006 N N . VAL B 1 218 ? -2.326 -2.992 -6.805 1 90.81 218 VAL B N 1
ATOM 6007 C CA . VAL B 1 218 ? -3.439 -3.617 -7.512 1 90.81 218 VAL B CA 1
ATOM 6008 C C . VAL B 1 218 ? -3.006 -4 -8.922 1 90.81 218 VAL B C 1
ATOM 6010 O O . VAL B 1 218 ? -3.285 -5.109 -9.391 1 90.81 218 VAL B O 1
ATOM 6013 N N . GLN B 1 219 ? -2.311 -3.162 -9.586 1 88.06 219 GLN B N 1
ATOM 6014 C CA . GLN B 1 219 ? -1.833 -3.441 -10.938 1 88.06 219 GLN B CA 1
ATOM 6015 C C . GLN B 1 219 ? -0.87 -4.625 -10.945 1 88.06 219 GLN B C 1
ATOM 6017 O O . GLN B 1 219 ? -0.89 -5.441 -11.867 1 88.06 219 GLN B O 1
ATOM 6022 N N . ALA B 1 220 ? -0.057 -4.672 -9.938 1 86.56 220 ALA B N 1
ATOM 6023 C CA . ALA B 1 220 ? 0.882 -5.785 -9.836 1 86.56 220 ALA B CA 1
ATOM 6024 C C . ALA B 1 220 ? 0.144 -7.113 -9.68 1 86.56 220 ALA B C 1
ATOM 6026 O O . ALA B 1 220 ? 0.502 -8.102 -10.32 1 86.56 220 ALA B O 1
ATOM 6027 N N . ILE B 1 221 ? -0.863 -7.133 -8.953 1 84.06 221 ILE B N 1
ATOM 6028 C CA . ILE B 1 221 ? -1.624 -8.352 -8.703 1 84.06 221 ILE B CA 1
ATOM 6029 C C . ILE B 1 221 ? -2.402 -8.742 -9.953 1 84.06 221 ILE B C 1
ATOM 6031 O O . ILE B 1 221 ? -2.531 -9.922 -10.273 1 84.06 221 ILE B O 1
ATOM 6035 N N . GLU B 1 222 ? -2.869 -7.73 -10.648 1 86.69 222 GLU B N 1
ATOM 6036 C CA . GLU B 1 222 ? -3.668 -7.977 -11.844 1 86.69 222 GLU B CA 1
ATOM 6037 C C . GLU B 1 222 ? -2.818 -8.57 -12.969 1 86.69 222 GLU B C 1
ATOM 6039 O O . GLU B 1 222 ? -3.35 -9.18 -13.898 1 86.69 222 GLU B O 1
ATOM 6044 N N . THR B 1 223 ? -1.543 -8.43 -12.875 1 80.25 223 THR B N 1
ATOM 6045 C CA . THR B 1 223 ? -0.678 -9.016 -13.891 1 80.25 223 THR B CA 1
ATOM 6046 C C . THR B 1 223 ? -0.713 -10.539 -13.812 1 80.25 223 THR B C 1
ATOM 6048 O O . THR B 1 223 ? -0.389 -11.227 -14.789 1 80.25 223 THR B O 1
ATOM 6051 N N . ARG B 1 224 ? -1.117 -11.008 -12.688 1 81.81 224 ARG B N 1
ATOM 6052 C CA . ARG B 1 224 ? -1.193 -12.453 -12.492 1 81.81 224 ARG B CA 1
ATOM 6053 C C . ARG B 1 224 ? -2.408 -13.039 -13.203 1 81.81 224 ARG B C 1
ATOM 6055 O O . ARG B 1 224 ? -2.484 -14.25 -13.422 1 81.81 224 ARG B O 1
ATOM 6062 N N . ASP B 1 225 ? -3.354 -12.156 -13.414 1 76.88 225 ASP B N 1
ATOM 6063 C CA . ASP B 1 225 ? -4.582 -12.531 -14.102 1 76.88 225 ASP B CA 1
ATOM 6064 C C . ASP B 1 225 ? -4.84 -11.625 -15.305 1 76.88 225 ASP B C 1
ATOM 6066 O O . ASP B 1 225 ? -5.426 -10.547 -15.156 1 76.88 225 ASP B O 1
ATOM 6070 N N . PRO B 1 226 ? -4.422 -12.023 -16.375 1 67.94 226 PRO B N 1
ATOM 6071 C CA . PRO B 1 226 ? -4.516 -11.156 -17.562 1 67.94 226 PRO B CA 1
ATOM 6072 C C . PRO B 1 226 ? -5.93 -10.625 -17.781 1 67.94 226 PRO B C 1
ATOM 6074 O O . PRO B 1 226 ? -6.102 -9.531 -18.328 1 67.94 226 PRO B O 1
ATOM 6077 N N . VAL B 1 227 ? -6.922 -11.367 -17.328 1 66.44 227 VAL B N 1
ATOM 6078 C CA . VAL B 1 227 ? -8.305 -10.992 -17.609 1 66.44 227 VAL B CA 1
ATOM 6079 C C . VAL B 1 227 ? -8.688 -9.781 -16.75 1 66.44 227 VAL B C 1
ATOM 6081 O O . VAL B 1 227 ? -9.602 -9.031 -17.094 1 66.44 227 VAL B O 1
ATOM 6084 N N . THR B 1 228 ? -7.879 -9.5 -15.812 1 73.44 228 THR B N 1
ATOM 6085 C CA . THR B 1 228 ? -8.312 -8.492 -14.859 1 73.44 228 THR B CA 1
ATOM 6086 C C . THR B 1 228 ? -7.477 -7.219 -15.008 1 73.44 228 THR B C 1
ATOM 6088 O O . THR B 1 228 ? -7.598 -6.293 -14.203 1 73.44 228 THR B O 1
ATOM 6091 N N . ALA B 1 229 ? -6.754 -7.066 -16.078 1 79.81 229 ALA B N 1
ATOM 6092 C CA . ALA B 1 229 ? -5.902 -5.887 -16.219 1 79.81 229 ALA B CA 1
ATOM 6093 C C . ALA B 1 229 ? -6.738 -4.613 -16.266 1 79.81 229 ALA B C 1
ATOM 6095 O O . ALA B 1 229 ? -7.598 -4.461 -17.141 1 79.81 229 ALA B O 1
ATOM 6096 N N . GLY B 1 230 ? -6.594 -3.756 -15.383 1 88.25 230 GLY B N 1
ATOM 6097 C CA . GLY B 1 230 ? -7.285 -2.479 -15.32 1 88.25 230 GLY B CA 1
ATOM 6098 C C . GLY B 1 230 ? -8.688 -2.584 -14.75 1 88.25 230 GLY B C 1
ATOM 6099 O O . GLY B 1 230 ? -9.391 -1.577 -14.625 1 88.25 230 GLY B O 1
ATOM 6100 N N . HIS B 1 231 ? -9.102 -3.713 -14.43 1 92.81 231 HIS B N 1
ATOM 6101 C CA . HIS B 1 231 ? -10.453 -3.99 -13.953 1 92.81 231 HIS B CA 1
ATOM 6102 C C . HIS B 1 231 ? -10.766 -3.186 -12.695 1 92.81 231 HIS B C 1
ATOM 6104 O O . HIS B 1 231 ? -11.805 -2.521 -12.625 1 92.81 231 HIS B O 1
ATOM 6110 N N . SER B 1 232 ? -9.875 -3.215 -11.766 1 94.31 232 SER B N 1
ATOM 6111 C CA . SER B 1 232 ? -10.133 -2.586 -10.477 1 94.31 232 SER B CA 1
ATOM 6112 C C . SER B 1 232 ? -10.289 -1.076 -10.617 1 94.31 232 SER B C 1
ATOM 6114 O O . SER B 1 232 ? -11.141 -0.469 -9.961 1 94.31 232 SER B O 1
ATOM 6116 N N . GLU B 1 233 ? -9.508 -0.455 -11.469 1 94.25 233 GLU B N 1
ATOM 6117 C CA . GLU B 1 233 ? -9.594 0.987 -11.68 1 94.25 233 GLU B CA 1
ATOM 6118 C C . GLU B 1 233 ? -10.898 1.364 -12.367 1 94.25 233 GLU B C 1
ATOM 6120 O O . GLU B 1 233 ? -11.516 2.379 -12.031 1 94.25 233 GLU B O 1
ATOM 6125 N N . ARG B 1 234 ? -11.25 0.573 -13.328 1 95.69 234 ARG B N 1
ATOM 6126 C CA . ARG B 1 234 ? -12.508 0.836 -14.023 1 95.69 234 ARG B CA 1
ATOM 6127 C C . ARG B 1 234 ? -13.695 0.659 -13.086 1 95.69 234 ARG B C 1
ATOM 6129 O O . ARG B 1 234 ? -14.625 1.474 -13.086 1 95.69 234 ARG B O 1
ATOM 6136 N N . VAL B 1 235 ? -13.641 -0.366 -12.336 1 97.19 235 VAL B N 1
ATOM 6137 C CA . VAL B 1 235 ? -14.711 -0.616 -11.375 1 97.19 235 VAL B CA 1
ATOM 6138 C C . VAL B 1 235 ? -14.789 0.534 -10.375 1 97.19 235 VAL B C 1
ATOM 6140 O O . VAL B 1 235 ? -15.875 0.988 -10.023 1 97.19 235 VAL B O 1
ATOM 6143 N N . ALA B 1 236 ? -13.625 0.982 -9.922 1 97.62 236 ALA B N 1
ATOM 6144 C CA . ALA B 1 236 ? -13.586 2.109 -9 1 97.62 236 ALA B CA 1
ATOM 6145 C C . ALA B 1 236 ? -14.203 3.357 -9.625 1 97.62 236 ALA B C 1
ATOM 6147 O O . ALA B 1 236 ? -14.992 4.059 -8.984 1 97.62 236 ALA B O 1
ATOM 6148 N N . ALA B 1 237 ? -13.906 3.643 -10.828 1 97.62 237 ALA B N 1
ATOM 6149 C CA . ALA B 1 237 ? -14.445 4.805 -11.531 1 97.62 237 ALA B CA 1
ATOM 6150 C C . ALA B 1 237 ? -15.969 4.723 -11.641 1 97.62 237 ALA B C 1
ATOM 6152 O O . ALA B 1 237 ? -16.672 5.707 -11.398 1 97.62 237 ALA B O 1
ATOM 6153 N N . LEU B 1 238 ? -16.406 3.59 -12.008 1 98.31 238 LEU B N 1
ATOM 6154 C CA . LEU B 1 238 ? -17.844 3.375 -12.148 1 98.31 238 LEU B CA 1
ATOM 6155 C C . LEU B 1 238 ? -18.547 3.541 -10.812 1 98.31 238 LEU B C 1
ATOM 6157 O O . LEU B 1 238 ? -19.578 4.203 -10.734 1 98.31 238 LEU B O 1
ATOM 6161 N N . THR B 1 239 ? -18 2.912 -9.805 1 98.56 239 THR B N 1
ATOM 6162 C CA . THR B 1 239 ? -18.625 2.926 -8.484 1 98.56 239 THR B CA 1
ATOM 6163 C C . THR B 1 239 ? -18.688 4.348 -7.934 1 98.56 239 THR B C 1
ATOM 6165 O O . THR B 1 239 ? -19.734 4.773 -7.422 1 98.56 239 THR B O 1
ATOM 6168 N N . VAL B 1 240 ? -17.609 5.09 -8 1 98.38 240 VAL B N 1
ATOM 6169 C CA . VAL B 1 240 ? -17.547 6.457 -7.5 1 98.38 240 VAL B CA 1
ATOM 6170 C C . VAL B 1 240 ? -18.516 7.344 -8.289 1 98.38 240 VAL B C 1
ATOM 6172 O O . VAL B 1 240 ? -19.219 8.172 -7.711 1 98.38 240 VAL B O 1
ATOM 6175 N N . ARG B 1 241 ? -18.531 7.18 -9.578 1 98 241 ARG B N 1
ATOM 6176 C CA . ARG B 1 241 ? -19.453 7.965 -10.406 1 98 241 ARG B CA 1
ATOM 6177 C C . ARG B 1 241 ? -20.906 7.707 -10.008 1 98 241 ARG B C 1
ATOM 6179 O O . ARG B 1 241 ? -21.703 8.641 -9.938 1 98 241 ARG B O 1
ATOM 6186 N N . LEU B 1 242 ? -21.219 6.465 -9.844 1 98.06 242 LEU B N 1
ATOM 6187 C CA . LEU B 1 242 ? -22.562 6.117 -9.414 1 98.06 242 LEU B CA 1
ATOM 6188 C C . LEU B 1 242 ? -22.906 6.777 -8.086 1 98.06 242 LEU B C 1
ATOM 6190 O O . LEU B 1 242 ? -24.016 7.281 -7.895 1 98.06 242 LEU B O 1
ATOM 6194 N N . ALA B 1 243 ? -21.969 6.777 -7.129 1 98 243 ALA B N 1
ATOM 6195 C CA . ALA B 1 243 ? -22.156 7.422 -5.828 1 98 243 ALA B CA 1
ATOM 6196 C C . ALA B 1 243 ? -22.344 8.93 -5.984 1 98 243 ALA B C 1
ATOM 6198 O O . ALA B 1 243 ? -23.188 9.523 -5.32 1 98 243 ALA B O 1
ATOM 6199 N N . GLU B 1 244 ? -21.547 9.539 -6.828 1 97.19 244 GLU B N 1
ATOM 6200 C CA . GLU B 1 244 ? -21.656 10.969 -7.094 1 97.19 244 GLU B CA 1
ATOM 6201 C C . GLU B 1 244 ? -23.031 11.32 -7.66 1 97.19 244 GLU B C 1
ATOM 6203 O O . GLU B 1 244 ? -23.625 12.336 -7.293 1 97.19 244 GLU B O 1
ATOM 6208 N N . ILE B 1 245 ? -23.469 10.531 -8.562 1 95.69 245 ILE B N 1
ATOM 6209 C CA . ILE B 1 245 ? -24.781 10.734 -9.18 1 95.69 245 ILE B CA 1
ATOM 6210 C C . ILE B 1 245 ? -25.875 10.602 -8.125 1 95.69 245 ILE B C 1
ATOM 6212 O O . ILE B 1 245 ? -26.859 11.344 -8.141 1 95.69 245 ILE B O 1
ATOM 6216 N N . THR B 1 246 ? -25.75 9.641 -7.277 1 95.12 246 THR B N 1
ATOM 6217 C CA . THR B 1 246 ? -26.703 9.484 -6.18 1 95.12 246 THR B CA 1
ATOM 6218 C C . THR B 1 246 ? -26.75 10.742 -5.328 1 95.12 246 THR B C 1
ATOM 6220 O O . THR B 1 246 ? -27.828 11.164 -4.895 1 95.12 246 THR B O 1
ATOM 6223 N N . ASN B 1 247 ? -25.594 11.328 -5.062 1 94.69 247 ASN B N 1
ATOM 6224 C CA . ASN B 1 247 ? -25.531 12.586 -4.328 1 94.69 247 ASN B CA 1
ATOM 6225 C C . ASN B 1 247 ? -26.312 13.695 -5.035 1 94.69 247 ASN B C 1
ATOM 6227 O O . ASN B 1 247 ? -26.891 14.562 -4.383 1 94.69 247 ASN B O 1
ATOM 6231 N N . ALA B 1 248 ? -26.297 13.656 -6.332 1 92.75 248 ALA B N 1
ATOM 6232 C CA . ALA B 1 248 ? -26.891 14.711 -7.141 1 92.75 248 ALA B CA 1
ATOM 6233 C C . ALA B 1 248 ? -28.391 14.469 -7.336 1 92.75 248 ALA B C 1
ATOM 6235 O O . ALA B 1 248 ? -29.109 15.352 -7.805 1 92.75 248 ALA B O 1
ATOM 6236 N N . THR B 1 249 ? -28.797 13.328 -7.008 1 89.81 249 THR B N 1
ATOM 6237 C CA . THR B 1 249 ? -30.203 12.984 -7.199 1 89.81 249 THR B CA 1
ATOM 6238 C C . THR B 1 249 ? -31.062 13.586 -6.098 1 89.81 249 THR B C 1
ATOM 6240 O O . THR B 1 249 ? -30.812 13.367 -4.91 1 89.81 249 THR B O 1
ATOM 6243 N N . SER B 1 250 ? -32.031 14.375 -6.418 1 87.06 250 SER B N 1
ATOM 6244 C CA . SER B 1 250 ? -32.875 15.055 -5.445 1 87.06 250 SER B CA 1
ATOM 6245 C C . SER B 1 250 ? -34.25 14.391 -5.344 1 87.06 250 SER B C 1
ATOM 6247 O O . SER B 1 250 ? -35.062 14.773 -4.504 1 87.06 250 SER B O 1
ATOM 6249 N N . ARG B 1 251 ? -34.531 13.406 -6.258 1 85.38 251 ARG B N 1
ATOM 6250 C CA . ARG B 1 251 ? -35.812 12.727 -6.258 1 85.38 251 ARG B CA 1
ATOM 6251 C C . ARG B 1 251 ? -35.656 11.211 -6.227 1 85.38 251 ARG B C 1
ATOM 6253 O O . ARG B 1 251 ? -34.562 10.703 -6.5 1 85.38 251 ARG B O 1
ATOM 6260 N N . GLY B 1 252 ? -36.688 10.555 -5.762 1 85.94 252 GLY B N 1
ATOM 6261 C CA . GLY B 1 252 ? -36.688 9.102 -5.789 1 85.94 252 GLY B CA 1
ATOM 6262 C C . GLY B 1 252 ? -36.188 8.477 -4.492 1 85.94 252 GLY B C 1
ATOM 6263 O O . GLY B 1 252 ? -36.25 9.125 -3.439 1 85.94 252 GLY B O 1
ATOM 6264 N N . VAL B 1 253 ? -35.75 7.266 -4.535 1 90.25 253 VAL B N 1
ATOM 6265 C CA . VAL B 1 253 ? -35.469 6.457 -3.361 1 90.25 253 VAL B CA 1
ATOM 6266 C C . VAL B 1 253 ? -34.125 6.918 -2.738 1 90.25 253 VAL B C 1
ATOM 6268 O O . VAL B 1 253 ? -33.906 6.719 -1.544 1 90.25 253 VAL B O 1
ATOM 6271 N N . PHE B 1 254 ? -33.281 7.645 -3.541 1 92.88 254 PHE B N 1
ATOM 6272 C CA . PHE B 1 254 ? -31.969 7.996 -3.049 1 92.88 254 PHE B CA 1
ATOM 6273 C C . PHE B 1 254 ? -31.906 9.469 -2.666 1 92.88 254 PHE B C 1
ATOM 6275 O O . PHE B 1 254 ? -30.812 10.031 -2.518 1 92.88 254 PHE B O 1
ATOM 6282 N N . ARG B 1 255 ? -33 10.102 -2.457 1 90.62 255 ARG B N 1
ATOM 6283 C CA . ARG B 1 255 ? -33.062 11.531 -2.189 1 90.62 255 ARG B CA 1
ATOM 6284 C C . ARG B 1 255 ? -32.375 11.883 -0.876 1 90.62 255 ARG B C 1
ATOM 6286 O O . ARG B 1 255 ? -31.828 12.977 -0.729 1 90.62 255 ARG B O 1
ATOM 6293 N N . ASP B 1 256 ? -32.406 10.984 0.115 1 92 256 ASP B N 1
ATOM 6294 C CA . ASP B 1 256 ? -31.859 11.273 1.439 1 92 256 ASP B CA 1
ATOM 6295 C C . ASP B 1 256 ? -30.453 10.711 1.59 1 92 256 ASP B C 1
ATOM 6297 O O . ASP B 1 256 ? -29.891 10.688 2.691 1 92 256 ASP B O 1
ATOM 6301 N N . VAL B 1 257 ? -29.938 10.25 0.526 1 93.69 257 VAL B N 1
ATOM 6302 C CA . VAL B 1 257 ? -28.609 9.68 0.566 1 93.69 257 VAL B CA 1
ATOM 6303 C C . VAL B 1 257 ? -27.578 10.727 0.145 1 93.69 257 VAL B C 1
ATOM 6305 O O . VAL B 1 257 ? -27.766 11.422 -0.857 1 93.69 257 VAL B O 1
ATOM 6308 N N . PHE B 1 258 ? -26.531 10.898 0.916 1 94.69 258 PHE B N 1
ATOM 6309 C CA . PHE B 1 258 ? -25.453 11.812 0.58 1 94.69 258 PHE B CA 1
ATOM 6310 C C . PHE B 1 258 ? -24.109 11.281 1.086 1 94.69 258 PHE B C 1
ATOM 6312 O O . PHE B 1 258 ? -23.953 11.023 2.281 1 94.69 258 PHE B O 1
ATOM 6319 N N . PHE B 1 259 ? -23.219 11.164 0.183 1 95.12 259 PHE B N 1
ATOM 6320 C CA . PHE B 1 259 ? -21.859 10.75 0.516 1 95.12 259 PHE B CA 1
ATOM 6321 C C . PHE B 1 259 ? -20.922 11.953 0.544 1 95.12 259 PHE B C 1
ATOM 6323 O O . PHE B 1 259 ? -20.797 12.672 -0.445 1 95.12 259 PHE B O 1
ATOM 6330 N N . SER B 1 260 ? -20.188 12.094 1.641 1 92.5 260 SER B N 1
ATOM 6331 C CA . SER B 1 260 ? -19.156 13.117 1.731 1 92.5 260 SER B CA 1
ATOM 6332 C C . SER B 1 260 ? -17.938 12.766 0.876 1 92.5 260 SER B C 1
ATOM 6334 O O . SER B 1 260 ? -17.844 11.648 0.357 1 92.5 260 SER B O 1
ATOM 6336 N N . ASP B 1 261 ? -17.016 13.734 0.725 1 89.81 261 ASP B N 1
ATOM 6337 C CA . ASP B 1 261 ? -15.789 13.5 -0.037 1 89.81 261 ASP B CA 1
ATOM 6338 C C . ASP B 1 261 ? -14.984 12.344 0.557 1 89.81 261 ASP B C 1
ATOM 6340 O O . ASP B 1 261 ? -14.406 11.539 -0.178 1 89.81 261 ASP B O 1
ATOM 6344 N N . ARG B 1 262 ? -14.992 12.266 1.817 1 88 262 ARG B N 1
ATOM 6345 C CA . ARG B 1 262 ? -14.25 11.195 2.492 1 88 262 ARG B CA 1
ATOM 6346 C C . ARG B 1 262 ? -14.922 9.844 2.273 1 88 262 ARG B C 1
ATOM 6348 O O . ARG B 1 262 ? -14.25 8.828 2.113 1 88 262 ARG B O 1
ATOM 6355 N N . GLN B 1 263 ? -16.203 9.938 2.279 1 94.12 263 GLN B N 1
ATOM 6356 C CA . GLN B 1 263 ? -16.938 8.703 2.021 1 94.12 263 GLN B CA 1
ATOM 6357 C C . GLN B 1 263 ? -16.734 8.242 0.58 1 94.12 263 GLN B C 1
ATOM 6359 O O . GLN B 1 263 ? -16.656 7.039 0.313 1 94.12 263 GLN B O 1
ATOM 6364 N N . LEU B 1 264 ? -16.734 9.18 -0.323 1 96.88 264 LEU B N 1
ATOM 6365 C CA . LEU B 1 264 ? -16.453 8.836 -1.711 1 96.88 264 LEU B CA 1
ATOM 6366 C C . LEU B 1 264 ? -15.07 8.211 -1.845 1 96.88 264 LEU B C 1
ATOM 6368 O O . LEU B 1 264 ? -14.875 7.273 -2.617 1 96.88 264 LEU B O 1
ATOM 6372 N N . GLN B 1 265 ? -14.133 8.75 -1.096 1 93.94 265 GLN B N 1
ATOM 6373 C CA . GLN B 1 265 ? -12.789 8.188 -1.082 1 93.94 265 GLN B CA 1
ATOM 6374 C C . GLN B 1 265 ? -12.789 6.762 -0.533 1 93.94 265 GLN B C 1
ATOM 6376 O O . GLN B 1 265 ? -12.086 5.891 -1.046 1 93.94 265 GLN B O 1
ATOM 6381 N N . GLU B 1 266 ? -13.539 6.574 0.527 1 96.25 266 GLU B N 1
ATOM 6382 C CA . GLU B 1 266 ? -13.703 5.25 1.112 1 96.25 266 GLU B CA 1
ATOM 6383 C C . GLU B 1 266 ? -14.234 4.254 0.085 1 96.25 266 GLU B C 1
ATOM 6385 O O . GLU B 1 266 ? -13.727 3.139 -0.03 1 96.25 266 GLU B O 1
ATOM 6390 N N . ILE B 1 267 ? -15.25 4.668 -0.69 1 97.88 267 ILE B N 1
ATOM 6391 C CA . ILE B 1 267 ? -15.852 3.854 -1.739 1 97.88 267 ILE B CA 1
ATOM 6392 C C . ILE B 1 267 ? -14.812 3.543 -2.812 1 97.88 267 ILE B C 1
ATOM 6394 O O . ILE B 1 267 ? -14.711 2.406 -3.279 1 97.88 267 ILE B O 1
ATOM 6398 N N . ARG B 1 268 ? -14.07 4.508 -3.174 1 97.31 268 ARG B N 1
ATOM 6399 C CA . ARG B 1 268 ? -13.047 4.332 -4.199 1 97.31 268 ARG B CA 1
ATOM 6400 C C . ARG B 1 268 ? -12.016 3.291 -3.775 1 97.31 268 ARG B C 1
ATOM 6402 O O . ARG B 1 268 ? -11.695 2.383 -4.543 1 97.31 268 ARG B O 1
ATOM 6409 N N . TYR B 1 269 ? -11.523 3.395 -2.568 1 96.5 269 TYR B N 1
ATOM 6410 C CA . TYR B 1 269 ? -10.5 2.469 -2.084 1 96.5 269 TYR B CA 1
ATOM 6411 C C . TYR B 1 269 ? -11.055 1.053 -1.98 1 96.5 269 TYR B C 1
ATOM 6413 O O . TYR B 1 269 ? -10.375 0.086 -2.33 1 96.5 269 TYR B O 1
ATOM 6421 N N . ALA B 1 270 ? -12.281 0.95 -1.488 1 97.94 270 ALA B N 1
ATOM 6422 C CA . ALA B 1 270 ? -12.914 -0.366 -1.421 1 97.94 270 ALA B CA 1
ATOM 6423 C C . ALA B 1 270 ? -13.016 -0.997 -2.807 1 97.94 270 ALA B C 1
ATOM 6425 O O . ALA B 1 270 ? -12.742 -2.188 -2.977 1 97.94 270 ALA B O 1
ATOM 6426 N N . ALA B 1 271 ? -13.383 -0.194 -3.764 1 97.88 271 ALA B N 1
ATOM 6427 C CA . ALA B 1 271 ? -13.531 -0.683 -5.133 1 97.88 271 ALA B CA 1
ATOM 6428 C C . ALA B 1 271 ? -12.18 -1.072 -5.727 1 97.88 271 ALA B C 1
ATOM 6430 O O . ALA B 1 271 ? -12.07 -2.09 -6.418 1 97.88 271 ALA B O 1
ATOM 6431 N N . LEU B 1 2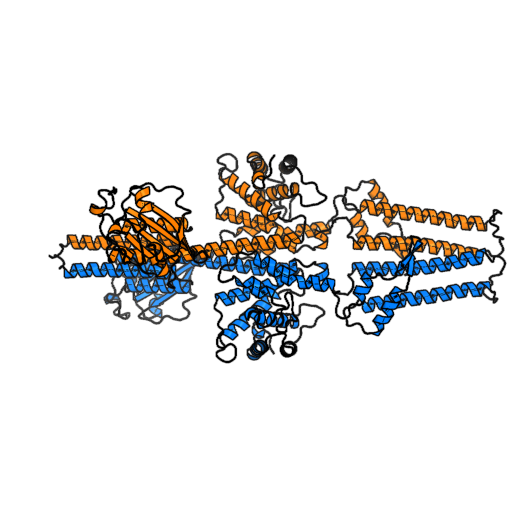72 ? -11.164 -0.295 -5.508 1 95.88 272 LEU B N 1
ATOM 6432 C CA . LEU B 1 272 ? -9.828 -0.577 -6.023 1 95.88 272 LEU B CA 1
ATOM 6433 C C . LEU B 1 272 ? -9.289 -1.884 -5.453 1 95.88 272 LEU B C 1
ATOM 6435 O O . LEU B 1 272 ? -8.625 -2.65 -6.156 1 95.88 272 LEU B O 1
ATOM 6439 N N . LEU B 1 273 ? -9.633 -2.168 -4.188 1 96.56 273 LEU B N 1
ATOM 6440 C CA . LEU B 1 273 ? -8.969 -3.246 -3.465 1 96.56 273 LEU B CA 1
ATOM 6441 C C . LEU B 1 273 ? -9.859 -4.477 -3.387 1 96.56 273 LEU B C 1
ATOM 6443 O O . LEU B 1 273 ? -9.477 -5.492 -2.797 1 96.56 273 LEU B O 1
ATOM 6447 N N . HIS B 1 274 ? -11.039 -4.504 -3.975 1 96.62 274 HIS B N 1
ATOM 6448 C CA . HIS B 1 274 ? -12.055 -5.531 -3.752 1 96.62 274 HIS B CA 1
ATOM 6449 C C . HIS B 1 274 ? -11.547 -6.902 -4.188 1 96.62 274 HIS B C 1
ATOM 6451 O O . HIS B 1 274 ? -11.969 -7.926 -3.637 1 96.62 274 HIS B O 1
ATOM 6457 N N . ASP B 1 275 ? -10.664 -6.91 -5.117 1 93.75 275 ASP B N 1
ATOM 6458 C CA . ASP B 1 275 ? -10.18 -8.164 -5.68 1 93.75 275 ASP B CA 1
ATOM 6459 C C . ASP B 1 275 ? -8.734 -8.438 -5.262 1 93.75 275 ASP B C 1
ATOM 6461 O O . ASP B 1 275 ? -8.062 -9.281 -5.852 1 93.75 275 ASP B O 1
ATOM 6465 N N . PHE B 1 276 ? -8.234 -7.742 -4.25 1 92.31 276 PHE B N 1
ATOM 6466 C CA . PHE B 1 276 ? -6.836 -7.867 -3.852 1 92.31 276 PHE B CA 1
ATOM 6467 C C . PHE B 1 276 ? -6.531 -9.281 -3.375 1 92.31 276 PHE B C 1
ATOM 6469 O O . PHE B 1 276 ? -5.422 -9.781 -3.57 1 92.31 276 PHE B O 1
ATOM 6476 N N . GLY B 1 277 ? -7.527 -9.961 -2.836 1 92.31 277 GLY B N 1
ATOM 6477 C CA . GLY B 1 277 ? -7.367 -11.289 -2.275 1 92.31 277 GLY B CA 1
ATOM 6478 C C . GLY B 1 277 ? -7.047 -12.344 -3.32 1 92.31 277 GLY B C 1
ATOM 6479 O O . GLY B 1 277 ? -6.633 -13.453 -2.982 1 92.31 277 GLY B O 1
ATOM 6480 N N . LYS B 1 278 ? -7.145 -12.039 -4.613 1 91.56 278 LYS B N 1
ATOM 6481 C CA . LYS B 1 278 ? -6.781 -12.969 -5.68 1 91.56 278 LYS B CA 1
ATOM 6482 C C . LYS B 1 278 ? -5.309 -13.359 -5.598 1 91.56 278 LYS B C 1
ATOM 6484 O O . LYS B 1 278 ? -4.895 -14.375 -6.156 1 91.56 278 LYS B O 1
ATOM 6489 N N . VAL B 1 279 ? -4.582 -12.562 -4.883 1 88.62 279 VAL B N 1
ATOM 6490 C CA . VAL B 1 279 ? -3.168 -12.852 -4.668 1 88.62 279 VAL B CA 1
ATOM 6491 C C . VAL B 1 279 ? -3.023 -14.18 -3.926 1 88.62 279 VAL B C 1
ATOM 6493 O O . VAL B 1 279 ? -2.021 -14.883 -4.082 1 88.62 279 VAL B O 1
ATOM 6496 N N . GLY B 1 280 ? -4.027 -14.555 -3.188 1 88.19 280 GLY B N 1
ATOM 6497 C CA . GLY B 1 280 ? -3.977 -15.773 -2.395 1 88.19 280 GLY B CA 1
ATOM 6498 C C . GLY B 1 280 ? -4.504 -16.984 -3.133 1 88.19 280 GLY B C 1
ATOM 6499 O O . GLY B 1 280 ? -4.41 -18.109 -2.639 1 88.19 280 GLY B O 1
ATOM 6500 N N . VAL B 1 281 ? -5.012 -16.766 -4.289 1 91.5 281 VAL B N 1
ATOM 6501 C CA . VAL B 1 281 ? -5.527 -17.875 -5.098 1 91.5 281 VAL B CA 1
ATOM 6502 C C . VAL B 1 281 ? -4.406 -18.453 -5.957 1 91.5 281 VAL B C 1
ATOM 6504 O O . VAL B 1 281 ? -3.633 -17.703 -6.566 1 91.5 281 VAL B O 1
ATOM 6507 N N . PRO B 1 282 ? -4.273 -19.797 -5.992 1 91.19 282 PRO B N 1
ATOM 6508 C CA . PRO B 1 282 ? -3.227 -20.391 -6.82 1 91.19 282 PRO B CA 1
ATOM 6509 C C . PRO B 1 282 ? -3.299 -19.953 -8.281 1 91.19 282 PRO B C 1
ATOM 6511 O O . PRO B 1 282 ? -4.383 -19.906 -8.867 1 91.19 282 PRO B O 1
ATOM 6514 N N . GLU B 1 283 ? -2.139 -19.672 -8.75 1 89.44 283 GLU B N 1
ATOM 6515 C CA . GLU B 1 283 ? -2.043 -19.125 -10.094 1 89.44 283 GLU B CA 1
ATOM 6516 C C . GLU B 1 283 ? -2.578 -20.109 -11.133 1 89.44 283 GLU B C 1
ATOM 6518 O O . GLU B 1 283 ? -3.215 -19.703 -12.109 1 89.44 283 GLU B O 1
ATOM 6523 N N . ALA B 1 284 ? -2.355 -21.391 -10.953 1 90.5 284 ALA B N 1
ATOM 6524 C CA . ALA B 1 284 ? -2.795 -22.406 -11.891 1 90.5 284 ALA B CA 1
ATOM 6525 C C . ALA B 1 284 ? -4.316 -22.422 -12.016 1 90.5 284 ALA B C 1
ATOM 6527 O O . ALA B 1 284 ? -4.852 -22.625 -13.109 1 90.5 284 ALA B O 1
ATOM 6528 N N . ILE B 1 285 ? -4.949 -22.219 -10.945 1 91.94 285 ILE B N 1
ATOM 6529 C CA . ILE B 1 285 ? -6.41 -22.25 -10.922 1 91.94 285 ILE B CA 1
ATOM 6530 C C . ILE B 1 285 ? -6.949 -20.953 -11.547 1 91.94 285 ILE B C 1
ATOM 6532 O O . ILE B 1 285 ? -7.906 -20.984 -12.32 1 91.94 285 ILE B O 1
ATOM 6536 N N . LEU B 1 286 ? -6.332 -19.906 -11.266 1 89.06 286 LEU B N 1
ATOM 6537 C CA . LEU B 1 286 ? -6.758 -18.609 -11.773 1 89.06 286 LEU B CA 1
ATOM 6538 C C . LEU B 1 286 ? -6.668 -18.562 -13.297 1 89.06 286 LEU B C 1
ATOM 6540 O O . LEU B 1 286 ? -7.504 -17.938 -13.953 1 89.06 286 LEU B O 1
ATOM 6544 N N . ASN B 1 287 ? -5.684 -19.188 -13.828 1 88.75 287 ASN B N 1
ATOM 6545 C CA . ASN B 1 287 ? -5.418 -19.125 -15.258 1 88.75 287 ASN B CA 1
ATOM 6546 C C . ASN B 1 287 ? -5.898 -20.375 -15.984 1 88.75 287 ASN B C 1
ATOM 6548 O O . ASN B 1 287 ? -5.523 -20.609 -17.125 1 88.75 287 ASN B O 1
ATOM 6552 N N . LYS B 1 288 ? -6.66 -21.156 -15.344 1 91.44 288 LYS B N 1
ATOM 6553 C CA . LYS B 1 288 ? -7.129 -22.391 -15.961 1 91.44 288 LYS B CA 1
ATOM 6554 C C . LYS B 1 288 ? -8.023 -22.109 -17.172 1 91.44 288 LYS B C 1
ATOM 6556 O O . LYS B 1 288 ? -9.039 -21.438 -17.047 1 91.44 288 LYS B O 1
ATOM 6561 N N . GLN B 1 289 ? -7.688 -22.672 -18.328 1 88.12 289 GLN B N 1
ATOM 6562 C CA . GLN B 1 289 ? -8.375 -22.328 -19.562 1 88.12 289 GLN B CA 1
ATOM 6563 C C . GLN B 1 289 ? -9.336 -23.438 -19.984 1 88.12 289 GLN B C 1
ATOM 6565 O O . GLN B 1 289 ? -10.375 -23.172 -20.594 1 88.12 289 GLN B O 1
ATOM 6570 N N . LYS B 1 290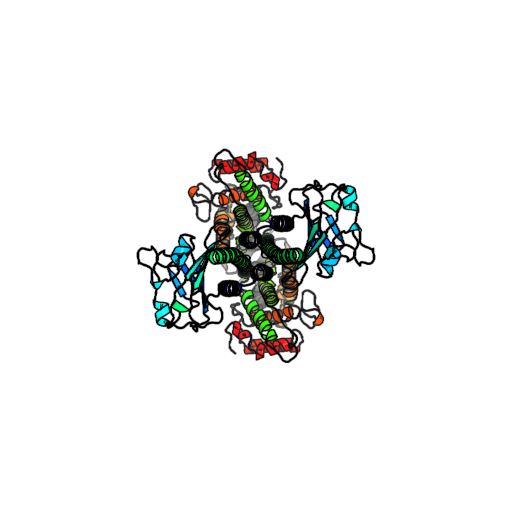 ? -8.938 -24.672 -19.812 1 93.44 290 LYS B N 1
ATOM 6571 C CA . LYS B 1 290 ? -9.75 -25.828 -20.156 1 93.44 290 LYS B CA 1
ATOM 6572 C C . LYS B 1 290 ? -10.031 -26.688 -18.922 1 93.44 290 LYS B C 1
ATOM 6574 O O . LYS B 1 290 ? -9.633 -26.328 -17.812 1 93.44 290 LYS B O 1
ATOM 6579 N N . LYS B 1 291 ? -10.781 -27.719 -19.188 1 93.5 291 LYS B N 1
ATOM 6580 C CA . LYS B 1 291 ? -11.156 -28.531 -18.031 1 93.5 291 LYS B CA 1
ATOM 6581 C C . LYS B 1 291 ? -9.938 -29.219 -17.422 1 93.5 291 LYS B C 1
ATOM 6583 O O . LYS B 1 291 ? -9.836 -29.359 -16.203 1 93.5 291 LYS B O 1
ATOM 6588 N N . PHE B 1 292 ? -9.016 -29.641 -18.266 1 94.94 292 PHE B N 1
ATOM 6589 C CA . PHE B 1 292 ? -7.746 -30.188 -17.797 1 94.94 292 PHE B CA 1
ATOM 6590 C C . PHE B 1 292 ? -6.652 -29.125 -17.844 1 94.94 292 PHE B C 1
ATOM 6592 O O . PHE B 1 292 ? -6.699 -28.219 -18.672 1 94.94 292 PHE B O 1
ATOM 6599 N N . TYR B 1 293 ? -5.699 -29.281 -16.906 1 93.69 293 TYR B N 1
ATOM 6600 C CA . TYR B 1 293 ? -4.457 -28.516 -17.047 1 93.69 293 TYR B CA 1
ATOM 6601 C C . TYR B 1 293 ? -3.604 -29.078 -18.188 1 93.69 293 TYR B C 1
ATOM 6603 O O . TYR B 1 293 ? -3.709 -30.266 -18.531 1 93.69 293 TYR B O 1
ATOM 6611 N N . PRO B 1 294 ? -2.803 -28.297 -18.781 1 91.44 294 PRO B N 1
ATOM 6612 C CA . PRO B 1 294 ? -2.039 -28.734 -19.953 1 91.44 294 PRO B CA 1
ATOM 6613 C C . PRO B 1 294 ? -1.178 -29.969 -19.656 1 91.44 294 PRO B C 1
ATOM 6615 O O . PRO B 1 294 ? -1.152 -30.906 -20.438 1 91.44 294 PRO B O 1
ATOM 6618 N N . GLU B 1 295 ? -0.504 -29.984 -18.562 1 91.31 295 GLU B N 1
ATOM 6619 C CA . GLU B 1 295 ? 0.365 -31.109 -18.234 1 91.31 295 GLU B CA 1
ATOM 6620 C C . GLU B 1 295 ? -0.45 -32.344 -17.891 1 91.31 295 GLU B C 1
ATOM 6622 O O . GLU B 1 295 ? -0.022 -33.469 -18.172 1 91.31 295 GLU B O 1
ATOM 6627 N N . GLN B 1 296 ? -1.557 -32.094 -17.359 1 92.94 296 GLN B N 1
ATOM 6628 C CA . GLN B 1 296 ? -2.457 -33.219 -17.047 1 92.94 296 GLN B CA 1
ATOM 6629 C C . GLN B 1 296 ? -2.955 -33.875 -18.328 1 92.94 296 GLN B C 1
ATOM 6631 O O . GLN B 1 296 ? -3.053 -35.125 -18.391 1 92.94 296 GLN B O 1
ATOM 6636 N N . LEU B 1 297 ? -3.271 -33.094 -19.297 1 94.81 297 LEU B N 1
ATOM 6637 C CA . LEU B 1 297 ? -3.707 -33.625 -20.578 1 94.81 297 LEU B CA 1
ATOM 6638 C C . LEU B 1 297 ? -2.598 -34.469 -21.219 1 94.81 297 LEU B C 1
ATOM 6640 O O . LEU B 1 297 ? -2.865 -35.469 -21.859 1 94.81 297 LEU B O 1
ATOM 6644 N N . GLU B 1 298 ? -1.421 -34.062 -21.062 1 94.81 298 GLU B N 1
ATOM 6645 C CA . GLU B 1 298 ? -0.289 -34.781 -21.625 1 94.81 298 GLU B CA 1
ATOM 6646 C C . GLU B 1 298 ? -0.114 -36.125 -20.938 1 94.81 298 GLU B C 1
ATOM 6648 O O . GLU B 1 298 ? 0.254 -37.125 -21.578 1 94.81 298 GLU B O 1
ATOM 6653 N N . VAL B 1 299 ? -0.323 -36.188 -19.688 1 95.25 299 VAL B N 1
ATOM 6654 C CA . VAL B 1 299 ? -0.252 -37.438 -18.953 1 95.25 299 VAL B CA 1
ATOM 6655 C C . VAL B 1 299 ? -1.302 -38.406 -19.5 1 95.25 299 VAL B C 1
ATOM 6657 O O . VAL B 1 299 ? -1.012 -39.594 -19.719 1 95.25 299 VAL B O 1
ATOM 6660 N N . ILE B 1 300 ? -2.465 -37.906 -19.734 1 95.19 300 ILE B N 1
ATOM 6661 C CA . ILE B 1 300 ? -3.553 -38.75 -20.219 1 95.19 300 ILE B CA 1
ATOM 6662 C C . ILE B 1 300 ? -3.234 -39.219 -21.641 1 95.19 300 ILE B C 1
ATOM 6664 O O . ILE B 1 300 ? -3.482 -40.375 -21.984 1 95.19 300 ILE B O 1
ATOM 6668 N N . ARG B 1 301 ? -2.682 -38.406 -22.406 1 95.56 301 ARG B N 1
ATOM 6669 C CA . ARG B 1 301 ? -2.291 -38.781 -23.766 1 95.56 301 ARG B CA 1
ATOM 6670 C C . ARG B 1 301 ? -1.29 -39.938 -23.75 1 95.56 301 ARG B C 1
ATOM 6672 O O . ARG B 1 301 ? -1.422 -40.875 -24.531 1 95.56 301 ARG B O 1
ATOM 6679 N N . GLN B 1 302 ? -0.349 -39.844 -22.891 1 94.81 302 GLN B N 1
ATOM 6680 C CA . GLN B 1 302 ? 0.646 -40.906 -22.766 1 94.81 302 GLN B CA 1
ATOM 6681 C C . GLN B 1 302 ? 0.008 -42.188 -22.266 1 94.81 302 GLN B C 1
ATOM 6683 O O . GLN B 1 302 ? 0.403 -43.281 -22.688 1 94.81 302 GLN B O 1
ATOM 6688 N N . ARG B 1 303 ? -0.896 -42.062 -21.391 1 95.44 303 ARG B N 1
ATOM 6689 C CA . ARG B 1 303 ? -1.599 -43.219 -20.891 1 95.44 303 ARG B CA 1
ATOM 6690 C C . ARG B 1 303 ? -2.346 -43.938 -22.016 1 95.44 303 ARG B C 1
ATOM 6692 O O . ARG B 1 303 ? -2.332 -45.188 -22.094 1 95.44 303 ARG B O 1
ATOM 6699 N N . PHE B 1 304 ? -2.967 -43.188 -22.922 1 96.56 304 PHE B N 1
ATOM 6700 C CA . PHE B 1 304 ? -3.662 -43.75 -24.062 1 96.56 304 PHE B CA 1
ATOM 6701 C C . PHE B 1 304 ? -2.688 -44.5 -24.969 1 96.56 304 PHE B C 1
ATOM 6703 O O . PHE B 1 304 ? -3.002 -45.562 -25.5 1 96.56 304 PHE B O 1
ATOM 6710 N N . ALA B 1 305 ? -1.562 -43.938 -25.125 1 96.88 305 ALA B N 1
ATOM 6711 C CA . ALA B 1 305 ? -0.531 -44.594 -25.922 1 96.88 305 ALA B CA 1
ATOM 6712 C C . ALA B 1 305 ? -0.078 -45.875 -25.266 1 96.88 305 ALA B C 1
ATOM 6714 O O . ALA B 1 305 ? 0.141 -46.875 -25.938 1 96.88 305 ALA B O 1
ATOM 6715 N N . LEU B 1 306 ? 0.073 -45.812 -23.984 1 96.88 306 LEU B N 1
ATOM 6716 C CA . LEU B 1 306 ? 0.449 -47 -23.219 1 96.88 306 LEU B CA 1
ATOM 6717 C C . LEU B 1 306 ? -0.599 -48.094 -23.375 1 96.88 306 LEU B C 1
ATOM 6719 O O . LEU B 1 306 ? -0.257 -49.25 -23.578 1 96.88 306 LEU B O 1
ATOM 6723 N N . VAL B 1 307 ? -1.826 -47.75 -23.312 1 97.12 307 VAL B N 1
ATOM 6724 C CA . VAL B 1 307 ? -2.914 -48.719 -23.422 1 97.12 307 VAL B CA 1
ATOM 6725 C C . VAL B 1 307 ? -2.926 -49.344 -24.828 1 97.12 307 VAL B C 1
ATOM 6727 O O . VAL B 1 307 ? -3.105 -50.531 -24.984 1 97.12 307 VAL B O 1
ATOM 6730 N N . ARG B 1 308 ? -2.764 -48.469 -25.812 1 97.44 308 ARG B N 1
ATOM 6731 C CA . ARG B 1 308 ? -2.697 -48.969 -27.172 1 97.44 308 ARG B CA 1
ATOM 6732 C C . ARG B 1 308 ? -1.607 -50.031 -27.328 1 97.44 308 ARG B C 1
ATOM 6734 O O . ARG B 1 308 ? -1.853 -51.094 -27.875 1 97.44 308 ARG B O 1
ATOM 6741 N N . ARG B 1 309 ? -0.488 -49.75 -26.797 1 97.31 309 ARG B N 1
ATOM 6742 C CA . ARG B 1 309 ? 0.642 -50.656 -26.922 1 97.31 309 ARG B CA 1
ATOM 6743 C C . ARG B 1 309 ? 0.401 -51.938 -26.109 1 97.31 309 ARG B C 1
ATOM 6745 O O . ARG B 1 309 ? 0.841 -53.031 -26.5 1 97.31 309 ARG B O 1
ATOM 6752 N N . THR B 1 310 ? -0.204 -51.781 -25.031 1 97.31 310 THR B N 1
ATOM 6753 C CA . THR B 1 310 ? -0.527 -52.938 -24.203 1 97.31 310 THR B CA 1
ATOM 6754 C C . THR B 1 310 ? -1.457 -53.875 -24.953 1 97.31 310 THR B C 1
ATOM 6756 O O . THR B 1 310 ? -1.244 -55.094 -24.953 1 97.31 310 THR B O 1
ATOM 6759 N N . LEU B 1 311 ? -2.449 -53.312 -25.625 1 96.81 311 LEU B N 1
ATOM 6760 C CA . LEU B 1 311 ? -3.375 -54.125 -26.406 1 96.81 311 LEU B CA 1
ATOM 6761 C C . LEU B 1 311 ? -2.65 -54.844 -27.547 1 96.81 311 LEU B C 1
ATOM 6763 O O . LEU B 1 311 ? -2.891 -56.031 -27.812 1 96.81 311 LEU B O 1
ATOM 6767 N N . GLU B 1 312 ? -1.801 -54.125 -28.172 1 97.19 312 GLU B N 1
ATOM 6768 C CA . GLU B 1 312 ? -1.019 -54.688 -29.266 1 97.19 312 GLU B CA 1
ATOM 6769 C C . GLU B 1 312 ? -0.114 -55.812 -28.781 1 97.19 312 GLU B C 1
ATOM 6771 O O . GLU B 1 312 ? -0.01 -56.844 -29.422 1 97.19 312 GLU B O 1
ATOM 6776 N N . MET B 1 313 ? 0.493 -55.562 -27.641 1 96.62 313 MET B N 1
ATOM 6777 C CA . MET B 1 313 ? 1.388 -56.562 -27.047 1 96.62 313 MET B CA 1
ATOM 6778 C C . MET B 1 313 ? 0.621 -57.812 -26.641 1 96.62 313 MET B C 1
ATOM 6780 O O . MET B 1 313 ? 1.053 -58.938 -26.922 1 96.62 313 MET B O 1
ATOM 6784 N N . GLU B 1 314 ? -0.477 -57.656 -26.016 1 96.56 314 GLU B N 1
ATOM 6785 C CA . GLU B 1 314 ? -1.278 -58.781 -25.562 1 96.56 314 GLU B CA 1
ATOM 6786 C C . GLU B 1 314 ? -1.761 -59.625 -26.75 1 96.56 314 GLU B C 1
ATOM 6788 O O . GLU B 1 314 ? -1.784 -60.875 -26.672 1 96.56 314 GLU B O 1
ATOM 6793 N N . THR B 1 315 ? -2.193 -58.938 -27.828 1 96.62 315 THR B N 1
ATOM 6794 C CA . THR B 1 315 ? -2.635 -59.656 -29.031 1 96.62 315 THR B CA 1
ATOM 6795 C C . THR B 1 315 ? -1.483 -60.438 -29.641 1 96.62 315 THR B C 1
ATOM 6797 O O . THR B 1 315 ? -1.657 -61.594 -30.047 1 96.62 315 THR B O 1
ATOM 6800 N N . ALA B 1 316 ? -0.315 -59.812 -29.703 1 96.44 316 ALA B N 1
ATOM 6801 C CA . ALA B 1 316 ? 0.86 -60.5 -30.234 1 96.44 316 ALA B CA 1
ATOM 6802 C C . ALA B 1 316 ? 1.227 -61.688 -29.375 1 96.44 316 ALA B C 1
ATOM 6804 O O . ALA B 1 316 ? 1.589 -62.75 -29.906 1 96.44 316 ALA B O 1
ATOM 6805 N N . GLN B 1 317 ? 1.158 -61.562 -28.109 1 95.5 317 GLN B N 1
ATOM 6806 C CA . GLN B 1 317 ? 1.456 -62.656 -27.203 1 95.5 317 GLN B CA 1
ATOM 6807 C C . GLN B 1 317 ? 0.464 -63.812 -27.375 1 95.5 317 GLN B C 1
ATOM 6809 O O . GLN B 1 317 ? 0.843 -65 -27.312 1 95.5 317 GLN B O 1
ATOM 6814 N N . ALA B 1 318 ? -0.764 -63.438 -27.609 1 95.31 318 ALA B N 1
ATOM 6815 C CA . ALA B 1 318 ? -1.783 -64.438 -27.844 1 95.31 318 ALA B CA 1
ATOM 6816 C C . ALA B 1 318 ? -1.493 -65.25 -29.125 1 95.31 318 ALA B C 1
ATOM 6818 O O . ALA B 1 318 ? -1.688 -66.438 -29.188 1 95.31 318 ALA B O 1
ATOM 6819 N N . LYS B 1 319 ? -1.057 -64.5 -30.094 1 93.56 319 LYS B N 1
ATOM 6820 C CA . LYS B 1 319 ? -0.7 -65.125 -31.359 1 93.56 319 LYS B CA 1
ATOM 6821 C C . LYS B 1 319 ? 0.483 -66.062 -31.172 1 93.56 319 LYS B C 1
ATOM 6823 O O . LYS B 1 319 ? 0.491 -67.188 -31.719 1 93.56 319 LYS B O 1
ATOM 6828 N N . VAL B 1 320 ? 1.465 -65.688 -30.375 1 92 320 VAL B N 1
ATOM 6829 C CA . VAL B 1 320 ? 2.633 -66.5 -30.109 1 92 320 VAL B CA 1
ATOM 6830 C C . VAL B 1 320 ? 2.205 -67.812 -29.391 1 92 320 VAL B C 1
ATOM 6832 O O . VAL B 1 320 ? 2.609 -68.875 -29.781 1 92 320 VAL B O 1
ATOM 6835 N N . ASN B 1 321 ? 1.423 -67.625 -28.391 1 91.25 321 ASN B N 1
ATOM 6836 C CA . ASN B 1 321 ? 0.965 -68.75 -27.625 1 91.25 321 ASN B CA 1
ATOM 6837 C C . ASN B 1 321 ? 0.188 -69.75 -28.5 1 91.25 321 ASN B C 1
ATOM 6839 O O . ASN B 1 321 ? 0.357 -71 -28.375 1 91.25 321 ASN B O 1
ATOM 6843 N N . TYR B 1 322 ? -0.627 -69.188 -29.359 1 89.5 322 TYR B N 1
ATOM 6844 C CA . TYR B 1 322 ? -1.412 -70.062 -30.25 1 89.5 322 TYR B CA 1
ATOM 6845 C C . TYR B 1 322 ? -0.509 -70.812 -31.219 1 89.5 322 TYR B C 1
ATOM 6847 O O . TYR B 1 322 ? -0.676 -72 -31.406 1 89.5 322 TYR B O 1
ATOM 6855 N N . LEU B 1 323 ? 0.444 -70.125 -31.75 1 86.62 323 LEU B N 1
ATOM 6856 C CA . LEU B 1 323 ? 1.331 -70.75 -32.75 1 86.62 323 LEU B CA 1
ATOM 6857 C C . LEU B 1 323 ? 2.234 -71.75 -32.094 1 86.62 323 LEU B C 1
ATOM 6859 O O . LEU B 1 323 ? 2.592 -72.75 -32.75 1 86.62 323 LEU B O 1
ATOM 6863 N N . LEU B 1 324 ? 2.559 -71.625 -30.812 1 84.75 324 LEU B N 1
ATOM 6864 C CA . LEU B 1 324 ? 3.383 -72.562 -30.094 1 84.75 324 LEU B CA 1
ATOM 6865 C C . LEU B 1 324 ? 2.584 -73.812 -29.766 1 84.75 324 LEU B C 1
ATOM 6867 O O . LEU B 1 324 ? 3.131 -74.938 -29.766 1 84.75 324 LEU B O 1
ATOM 6871 N N . SER B 1 325 ? 1.351 -73.625 -29.562 1 84.12 325 SER B N 1
ATOM 6872 C CA . SER B 1 325 ? 0.507 -74.75 -29.172 1 84.12 325 SER B CA 1
ATOM 6873 C C . SER B 1 325 ? 0.003 -75.5 -30.391 1 84.12 325 SER B C 1
ATOM 6875 O O . SER B 1 325 ? -0.41 -76.688 -30.281 1 84.12 325 SER B O 1
ATOM 6877 N N . HIS B 1 326 ? 0.043 -74.938 -31.672 1 79.94 326 HIS B N 1
ATOM 6878 C CA . HIS B 1 326 ? -0.433 -75.562 -32.906 1 79.94 326 HIS B CA 1
ATOM 6879 C C . HIS B 1 326 ? 0.633 -75.562 -34 1 79.94 326 HIS B C 1
ATOM 6881 O O . HIS B 1 326 ? 0.464 -74.875 -35 1 79.94 326 HIS B O 1
ATOM 6887 N N . PRO B 1 327 ? 1.75 -76.25 -33.875 1 66.25 327 PRO B N 1
ATOM 6888 C CA . PRO B 1 327 ? 2.883 -76.188 -34.781 1 66.25 327 PRO B CA 1
ATOM 6889 C C . PRO B 1 327 ? 2.539 -76.688 -36.188 1 66.25 327 PRO B C 1
ATOM 6891 O O . PRO B 1 327 ? 3.133 -76.188 -37.188 1 66.25 327 PRO B O 1
ATOM 6894 N N . HIS B 1 328 ? 1.812 -77.812 -36.531 1 60.44 328 HIS B N 1
ATOM 6895 C CA . HIS B 1 328 ? 1.758 -78.562 -37.781 1 60.44 328 HIS B CA 1
ATOM 6896 C C . HIS B 1 328 ? 0.778 -77.875 -38.781 1 60.44 328 HIS B C 1
ATOM 6898 O O . HIS B 1 328 ? 0.581 -78.438 -39.875 1 60.44 328 HIS B O 1
ATOM 6904 N N . GLN B 1 329 ? 0.165 -76.812 -38.469 1 54.66 329 GLN B N 1
ATOM 6905 C CA . GLN B 1 329 ? -0.853 -76.438 -39.469 1 54.66 329 GLN B CA 1
ATOM 6906 C C . GLN B 1 329 ? -0.295 -75.5 -40.531 1 54.66 329 GLN B C 1
ATOM 6908 O O . GLN B 1 329 ? 0.26 -74.5 -40.188 1 54.66 329 GLN B O 1
ATOM 6913 N N . PRO B 1 330 ? 0.133 -76.062 -41.781 1 52 330 PRO B N 1
ATOM 6914 C CA . PRO B 1 330 ? 0.662 -75.25 -42.875 1 52 330 PRO B CA 1
ATOM 6915 C C . PRO B 1 330 ? -0.09 -73.938 -43.031 1 52 330 PRO B C 1
ATOM 6917 O O . PRO B 1 330 ? -1.324 -73.875 -43.031 1 52 330 PRO B O 1
ATOM 6920 N N . HIS B 1 331 ? 0.438 -72.875 -42.625 1 52.72 331 HIS B N 1
ATOM 6921 C CA . HIS B 1 331 ? -0.181 -71.562 -42.688 1 52.72 331 HIS B CA 1
ATOM 6922 C C . HIS B 1 331 ? -0.167 -71 -44.125 1 52.72 331 HIS B C 1
ATOM 6924 O O . HIS B 1 331 ? 0.793 -70.375 -44.562 1 52.72 331 HIS B O 1
ATOM 6930 N N . THR B 1 332 ? -0.488 -71.75 -45.156 1 47.94 332 THR B N 1
ATOM 6931 C CA . THR B 1 332 ? -0.494 -71.125 -46.5 1 47.94 332 THR B CA 1
ATOM 6932 C C . THR B 1 332 ? -1.519 -70 -46.562 1 47.94 332 THR B C 1
ATOM 6934 O O . THR B 1 332 ? -2.66 -70.188 -46.125 1 47.94 332 THR B O 1
ATOM 6937 N N . PRO B 1 333 ? -1.132 -68.812 -46.75 1 49.97 333 PRO B N 1
ATOM 6938 C CA . PRO B 1 333 ? -2.01 -67.625 -46.906 1 49.97 333 PRO B CA 1
ATOM 6939 C C . PRO B 1 333 ? -3.293 -68 -47.656 1 49.97 333 PRO B C 1
ATOM 6941 O O . PRO B 1 333 ? -4.301 -67.312 -47.5 1 49.97 333 PRO B O 1
ATOM 6944 N N . GLN B 1 334 ? -3.213 -68.75 -48.75 1 48.53 334 GLN B N 1
ATOM 6945 C CA . GLN B 1 334 ? -4.336 -69.062 -49.625 1 48.53 334 GLN B CA 1
ATOM 6946 C C . GLN B 1 334 ? -5.348 -70 -48.969 1 48.53 334 GLN B C 1
ATOM 6948 O O . GLN B 1 334 ? -6.504 -70.062 -49.375 1 48.53 334 GLN B O 1
ATOM 6953 N N . GLN B 1 335 ? -4.934 -71.125 -48.281 1 51.06 335 GLN B N 1
ATOM 6954 C CA . GLN B 1 335 ? -5.895 -72.188 -47.906 1 51.06 335 GLN B CA 1
ATOM 6955 C C . GLN B 1 335 ? -6.492 -71.875 -46.531 1 51.06 335 GLN B C 1
ATOM 6957 O O . GLN B 1 335 ? -5.797 -71.375 -45.625 1 51.06 335 GLN B O 1
ATOM 6962 N N . ARG B 1 336 ? -7.75 -71.625 -46.375 1 59.06 336 ARG B N 1
ATOM 6963 C CA . ARG B 1 336 ? -8.664 -71.5 -45.25 1 59.06 336 ARG B CA 1
ATOM 6964 C C . ARG B 1 336 ? -8.242 -72.375 -44.062 1 59.06 336 ARG B C 1
ATOM 6966 O O . ARG B 1 336 ? -8.688 -73.5 -43.938 1 59.06 336 ARG B O 1
ATOM 6973 N N . CYS B 1 337 ? -7.055 -72.188 -43.594 1 65.31 337 CYS B N 1
ATOM 6974 C CA . CYS B 1 337 ? -6.73 -73.062 -42.469 1 65.31 337 CYS B CA 1
ATOM 6975 C C . CYS B 1 337 ? -7.266 -72.5 -41.156 1 65.31 337 CYS B C 1
ATOM 6977 O O . CYS B 1 337 ? -7.473 -71.312 -41.062 1 65.31 337 CYS B O 1
ATOM 6979 N N . GLN B 1 338 ? -7.766 -73.25 -40.281 1 66.5 338 GLN B N 1
ATOM 6980 C CA . GLN B 1 338 ? -8.344 -72.938 -38.969 1 66.5 338 GLN B CA 1
ATOM 6981 C C . GLN B 1 338 ? -7.449 -71.938 -38.188 1 66.5 338 GLN B C 1
ATOM 6983 O O . GLN B 1 338 ? -7.938 -71 -37.562 1 66.5 338 GLN B O 1
ATOM 6988 N N . SER B 1 339 ? -6.102 -72.125 -38.312 1 72.44 339 SER B N 1
ATOM 6989 C CA . SER B 1 339 ? -5.156 -71.25 -37.625 1 72.44 339 SER B CA 1
ATOM 6990 C C . SER B 1 339 ? -5.16 -69.812 -38.25 1 72.44 339 SER B C 1
ATOM 6992 O O . SER B 1 339 ? -5.082 -68.812 -37.5 1 72.44 339 SER B O 1
ATOM 6994 N N . CYS B 1 340 ? -5.285 -69.75 -39.5 1 77.12 340 CYS B N 1
ATOM 6995 C CA . CYS B 1 340 ? -5.312 -68.438 -40.188 1 77.12 340 CYS B CA 1
ATOM 6996 C C . CYS B 1 340 ? -6.555 -67.688 -39.781 1 77.12 340 CYS B C 1
ATOM 6998 O O . CYS B 1 340 ? -6.484 -66.438 -39.594 1 77.12 340 CYS B O 1
ATOM 7000 N N . THR B 1 341 ? -7.625 -68.375 -39.625 1 82.06 341 THR B N 1
ATOM 7001 C CA . THR B 1 341 ? -8.859 -67.75 -39.219 1 82.06 341 THR B CA 1
ATOM 7002 C C . THR B 1 341 ? -8.734 -67.188 -37.781 1 82.06 341 THR B C 1
ATOM 7004 O O . THR B 1 341 ? -9.188 -66.062 -37.5 1 82.06 341 THR B O 1
ATOM 7007 N N . PHE B 1 342 ? -8.109 -67.938 -36.875 1 86.5 342 PHE B N 1
ATOM 7008 C CA . PHE B 1 342 ? -7.938 -67.5 -35.5 1 86.5 342 PHE B CA 1
ATOM 7009 C C . PHE B 1 342 ? -7.043 -66.25 -35.406 1 86.5 342 PHE B C 1
ATOM 7011 O O . PHE B 1 342 ? -7.344 -65.312 -34.688 1 86.5 342 PHE B O 1
ATOM 7018 N N . LEU B 1 343 ? -5.973 -66.25 -36.156 1 89.75 343 LEU B N 1
ATOM 7019 C CA . LEU B 1 343 ? -5.047 -65.125 -36.156 1 89.75 343 LEU B CA 1
ATOM 7020 C C . LEU B 1 343 ? -5.711 -63.875 -36.719 1 89.75 343 LEU B C 1
ATOM 7022 O O . LEU B 1 343 ? -5.504 -62.781 -36.219 1 89.75 343 LEU B O 1
ATOM 7026 N N . ARG B 1 344 ? -6.523 -64.062 -37.719 1 90.56 344 ARG B N 1
ATOM 7027 C CA . ARG B 1 344 ? -7.262 -62.969 -38.312 1 90.56 344 ARG B CA 1
ATOM 7028 C C . ARG B 1 344 ? -8.305 -62.406 -37.344 1 90.56 344 ARG B C 1
ATOM 7030 O O . ARG B 1 344 ? -8.547 -61.219 -37.312 1 90.56 344 ARG B O 1
ATOM 7037 N N . ASP B 1 345 ? -8.875 -63.344 -36.656 1 92.69 345 ASP B N 1
ATOM 7038 C CA . ASP B 1 345 ? -9.852 -62.906 -35.656 1 92.69 345 ASP B CA 1
ATOM 7039 C C . ASP B 1 345 ? -9.203 -62.062 -34.562 1 92.69 345 ASP B C 1
ATOM 7041 O O . ASP B 1 345 ? -9.789 -61.062 -34.094 1 92.69 345 ASP B O 1
ATOM 7045 N N . LEU B 1 346 ? -8.016 -62.438 -34.156 1 94.25 346 LEU B N 1
ATOM 7046 C CA . LEU B 1 346 ? -7.27 -61.656 -33.188 1 94.25 346 LEU B CA 1
ATOM 7047 C C . LEU B 1 346 ? -6.934 -60.281 -33.719 1 94.25 346 LEU B C 1
ATOM 7049 O O . LEU B 1 346 ? -7.023 -59.281 -33 1 94.25 346 LEU B O 1
ATOM 7053 N N . ASP B 1 347 ? -6.586 -60.219 -34.938 1 94.69 347 ASP B N 1
ATOM 7054 C CA . ASP B 1 347 ? -6.277 -58.938 -35.594 1 94.69 347 ASP B CA 1
ATOM 7055 C C . ASP B 1 347 ? -7.523 -58.062 -35.656 1 94.69 347 ASP B C 1
ATOM 7057 O O . ASP B 1 347 ? -7.445 -56.844 -35.469 1 94.69 347 ASP B O 1
ATOM 7061 N N . GLN B 1 348 ? -8.609 -58.656 -36 1 95.38 348 GLN B N 1
ATOM 7062 C CA . GLN B 1 348 ? -9.859 -57.906 -36.094 1 95.38 348 GLN B CA 1
ATOM 7063 C C . GLN B 1 348 ? -10.297 -57.406 -34.719 1 95.38 348 GLN B C 1
ATOM 7065 O O . GLN B 1 348 ? -10.781 -56.25 -34.625 1 95.38 348 GLN B O 1
ATOM 7070 N N . GLN B 1 349 ? -10.125 -58.219 -33.719 1 95.75 349 GLN B N 1
ATOM 7071 C CA . GLN B 1 349 ? -10.453 -57.781 -32.375 1 95.75 349 GLN B CA 1
ATOM 7072 C C . GLN B 1 349 ? -9.57 -56.625 -31.938 1 95.75 349 GLN B C 1
ATOM 7074 O O . GLN B 1 349 ? -10.055 -55.688 -31.297 1 95.75 349 GLN B O 1
ATOM 7079 N N . LEU B 1 350 ? -8.328 -56.719 -32.188 1 96.62 350 LEU B N 1
ATOM 7080 C CA . LEU B 1 350 ? -7.402 -55.625 -31.875 1 96.62 350 LEU B CA 1
ATOM 7081 C C . LEU B 1 350 ? -7.809 -54.344 -32.562 1 96.62 350 LEU B C 1
ATOM 7083 O O . LEU B 1 350 ? -7.828 -53.281 -31.953 1 96.62 350 LEU B O 1
ATOM 7087 N N . GLN B 1 351 ? -8.094 -54.469 -33.844 1 96.75 351 GLN B N 1
ATOM 7088 C CA . GLN B 1 351 ? -8.484 -53.281 -34.625 1 96.75 351 GLN B CA 1
ATOM 7089 C C . GLN B 1 351 ? -9.742 -52.625 -34.031 1 96.75 351 GLN B C 1
ATOM 7091 O O . GLN B 1 351 ? -9.852 -51.406 -34 1 96.75 351 GLN B O 1
ATOM 7096 N N . GLN B 1 352 ? -10.633 -53.438 -33.625 1 96.06 352 GLN B N 1
ATOM 7097 C CA . GLN B 1 352 ? -11.844 -52.906 -33 1 96.06 352 GLN B CA 1
ATOM 7098 C C . GLN B 1 352 ? -11.531 -52.188 -31.688 1 96.06 352 GLN B C 1
ATOM 7100 O O . GLN B 1 352 ? -12.07 -51.125 -31.422 1 96.06 352 GLN B O 1
ATOM 7105 N N . GLN B 1 353 ? -10.719 -52.781 -30.859 1 95.19 353 GLN B N 1
ATOM 7106 C CA . GLN B 1 353 ? -10.336 -52.156 -29.594 1 95.19 353 GLN B CA 1
ATOM 7107 C C . GLN B 1 353 ? -9.594 -50.844 -29.812 1 95.19 353 GLN B C 1
ATOM 7109 O O . GLN B 1 353 ? -9.797 -49.875 -29.078 1 95.19 353 GLN B O 1
ATOM 7114 N N . LEU B 1 354 ? -8.727 -50.875 -30.797 1 96.5 354 LEU B N 1
ATOM 7115 C CA . LEU B 1 354 ? -7.973 -49.656 -31.109 1 96.5 354 LEU B CA 1
ATOM 7116 C C . LEU B 1 354 ? -8.898 -48.531 -31.609 1 96.5 354 LEU B C 1
ATOM 7118 O O . LEU B 1 354 ? -8.688 -47.375 -31.297 1 96.5 354 LEU B O 1
ATOM 7122 N N . HIS B 1 355 ? -9.867 -48.906 -32.375 1 96.06 355 HIS B N 1
ATOM 7123 C CA . HIS B 1 355 ? -10.859 -47.938 -32.844 1 96.06 355 HIS B CA 1
ATOM 7124 C C . HIS B 1 355 ? -11.648 -47.375 -31.672 1 96.06 355 HIS B C 1
ATOM 7126 O O . HIS B 1 355 ? -11.93 -46.156 -31.641 1 96.06 355 HIS B O 1
ATOM 7132 N N . THR B 1 356 ? -12.016 -48.188 -30.75 1 93.25 356 THR B N 1
ATOM 7133 C CA . THR B 1 356 ? -12.719 -47.75 -29.562 1 93.25 356 THR B CA 1
ATOM 7134 C C . THR B 1 356 ? -11.852 -46.781 -28.75 1 93.25 356 THR B C 1
ATOM 7136 O O . THR B 1 356 ? -12.336 -45.75 -28.266 1 93.25 356 THR B O 1
ATOM 7139 N N . LEU B 1 357 ? -10.625 -47.062 -28.594 1 94.69 357 LEU B N 1
ATOM 7140 C CA . LEU B 1 357 ? -9.688 -46.25 -27.844 1 94.69 357 LEU B CA 1
ATOM 7141 C C . LEU B 1 357 ? -9.547 -44.875 -28.516 1 94.69 357 LEU B C 1
ATOM 7143 O O . LEU B 1 357 ? -9.477 -43.844 -27.828 1 94.69 357 LEU B O 1
ATOM 7147 N N . GLU B 1 358 ? -9.445 -44.844 -29.797 1 95.31 358 GLU B N 1
ATOM 7148 C CA . GLU B 1 358 ? -9.359 -43.594 -30.547 1 95.31 358 GLU B CA 1
ATOM 7149 C C . GLU B 1 358 ? -10.625 -42.781 -30.375 1 95.31 358 GLU B C 1
ATOM 7151 O O . GLU B 1 358 ? -10.555 -41.531 -30.297 1 95.31 358 GLU B O 1
ATOM 7156 N N . ALA B 1 359 ? -11.719 -43.406 -30.422 1 92.94 359 ALA B N 1
ATOM 7157 C CA . ALA B 1 359 ? -12.984 -42.719 -30.203 1 92.94 359 ALA B CA 1
ATOM 7158 C C . ALA B 1 359 ? -13.031 -42.094 -28.812 1 92.94 359 ALA B C 1
ATOM 7160 O O . ALA B 1 359 ? -13.539 -41 -28.625 1 92.94 359 ALA B O 1
ATOM 7161 N N . TYR B 1 360 ? -12.578 -42.875 -27.844 1 92.81 360 TYR B N 1
ATOM 7162 C CA . TYR B 1 360 ? -12.539 -42.375 -26.469 1 92.81 360 TYR B CA 1
ATOM 7163 C C . TYR B 1 360 ? -11.641 -41.125 -26.375 1 92.81 360 TYR B C 1
ATOM 7165 O O . TYR B 1 360 ? -11.961 -40.188 -25.656 1 92.81 360 TYR B O 1
ATOM 7173 N N . TRP B 1 361 ? -10.523 -41.156 -27.031 1 94.31 361 TRP B N 1
ATOM 7174 C CA . TRP B 1 361 ? -9.617 -40 -27.016 1 94.31 361 TRP B CA 1
ATOM 7175 C C . TRP B 1 361 ? -10.281 -38.75 -27.609 1 94.31 361 TRP B C 1
ATOM 7177 O O . TRP B 1 361 ? -10.164 -37.656 -27.062 1 94.31 361 TRP B O 1
ATOM 7187 N N . GLN B 1 362 ? -10.914 -38.938 -28.703 1 92.94 362 GLN B N 1
ATOM 7188 C CA . GLN B 1 362 ? -11.617 -37.812 -29.344 1 92.94 362 GLN B CA 1
ATOM 7189 C C . GLN B 1 362 ? -12.695 -37.25 -28.422 1 92.94 362 GLN B C 1
ATOM 7191 O O . GLN B 1 362 ? -12.898 -36.031 -28.359 1 92.94 362 GLN B O 1
ATOM 7196 N N . LEU B 1 363 ? -13.359 -38.125 -27.75 1 91.06 363 LEU B N 1
ATOM 7197 C CA . LEU B 1 363 ? -14.375 -37.719 -26.781 1 91.06 363 LEU B CA 1
ATOM 7198 C C . LEU B 1 363 ? -13.766 -36.844 -25.688 1 91.06 363 LEU B C 1
ATOM 7200 O O . LEU B 1 363 ? -14.336 -35.844 -25.281 1 91.06 363 LEU B O 1
ATOM 7204 N N . ILE B 1 364 ? -12.633 -37.25 -25.172 1 92.75 364 ILE B N 1
ATOM 7205 C CA . ILE B 1 364 ? -11.953 -36.531 -24.094 1 92.75 364 ILE B CA 1
ATOM 7206 C C . ILE B 1 364 ? -11.531 -35.156 -24.578 1 92.75 364 ILE B C 1
ATOM 7208 O O . ILE B 1 364 ? -11.688 -34.156 -23.859 1 92.75 364 ILE B O 1
ATOM 7212 N N . GLU B 1 365 ? -11.008 -35.062 -25.734 1 92.31 365 GLU B N 1
ATOM 7213 C CA . GLU B 1 365 ? -10.586 -33.781 -26.297 1 92.31 365 GLU B CA 1
ATOM 7214 C C . GLU B 1 365 ? -11.766 -32.812 -26.438 1 92.31 365 GLU B C 1
ATOM 7216 O O . GLU B 1 365 ? -11.633 -31.625 -26.172 1 92.31 365 GLU B O 1
ATOM 7221 N N . GLN B 1 366 ? -12.852 -33.375 -26.844 1 89.31 366 GLN B N 1
ATOM 7222 C CA . GLN B 1 366 ? -14.055 -32.562 -26.984 1 89.31 366 GLN B CA 1
ATOM 7223 C C . GLN B 1 366 ? -14.594 -32.125 -25.641 1 89.31 366 GLN B C 1
ATOM 7225 O O . GLN B 1 366 ? -14.977 -30.969 -25.469 1 89.31 366 GLN B O 1
ATOM 7230 N N . ALA B 1 367 ? -14.625 -33.031 -24.766 1 89.88 367 ALA B N 1
ATOM 7231 C CA . ALA B 1 367 ? -15.164 -32.75 -23.438 1 89.88 367 ALA B CA 1
ATOM 7232 C C . ALA B 1 367 ? -14.258 -31.781 -22.672 1 89.88 367 ALA B C 1
ATOM 7234 O O . ALA B 1 367 ? -14.711 -31.094 -21.75 1 89.88 367 ALA B O 1
ATOM 7235 N N . ASN B 1 368 ? -12.969 -31.75 -23.016 1 92.5 368 ASN B N 1
ATOM 7236 C CA . ASN B 1 368 ? -11.992 -30.906 -22.344 1 92.5 368 ASN B CA 1
ATOM 7237 C C . ASN B 1 368 ? -12.25 -29.438 -22.609 1 92.5 368 ASN B C 1
ATOM 7239 O O . ASN B 1 368 ? -11.758 -28.562 -21.891 1 92.5 368 ASN B O 1
ATOM 7243 N N . GLU B 1 369 ? -13.023 -29.156 -23.625 1 90.06 369 GLU B N 1
ATOM 7244 C CA . GLU B 1 369 ? -13.359 -27.766 -23.938 1 90.06 369 GLU B CA 1
ATOM 7245 C C . GLU B 1 369 ? -14.383 -27.219 -22.953 1 90.06 369 GLU B C 1
ATOM 7247 O O . GLU B 1 369 ? -15.273 -27.938 -22.5 1 90.06 369 GLU B O 1
ATOM 7252 N N . PRO B 1 370 ? -14.234 -25.969 -22.594 1 85.31 370 PRO B N 1
ATOM 7253 C CA . PRO B 1 370 ? -15.102 -25.391 -21.578 1 85.31 370 PRO B CA 1
ATOM 7254 C C . PRO B 1 370 ? -16.547 -25.219 -22.047 1 85.31 370 PRO B C 1
ATOM 7256 O O . PRO B 1 370 ? -17.438 -24.922 -21.25 1 85.31 370 PRO B O 1
ATOM 7259 N N . GLN B 1 371 ? -16.906 -25.516 -23.141 1 77 371 GLN B N 1
ATOM 7260 C CA . GLN B 1 371 ? -18.25 -25.344 -23.672 1 77 371 GLN B CA 1
ATOM 7261 C C . GLN B 1 371 ? -19.234 -26.281 -22.969 1 77 371 GLN B C 1
ATOM 7263 O O . GLN B 1 371 ? -18.812 -27.219 -22.281 1 77 371 GLN B O 1
ATOM 7268 N N . ILE B 1 372 ? -20.5 -25.969 -23 1 68.31 372 ILE B N 1
ATOM 7269 C CA . ILE B 1 372 ? -21.547 -26.75 -22.375 1 68.31 372 ILE B CA 1
ATOM 7270 C C . ILE B 1 372 ? -21.594 -28.141 -22.984 1 68.31 372 ILE B C 1
ATOM 7272 O O . ILE B 1 372 ? -21.625 -28.281 -24.219 1 68.31 372 ILE B O 1
ATOM 7276 N N . LEU B 1 373 ? -21.344 -29.078 -22.094 1 65.75 373 LEU B N 1
ATOM 7277 C CA . LEU B 1 373 ? -21.375 -30.469 -22.547 1 65.75 373 LEU B CA 1
ATOM 7278 C C . LEU B 1 373 ? -22.812 -30.953 -22.719 1 65.75 373 LEU B C 1
ATOM 7280 O O . LEU B 1 373 ? -23.656 -30.75 -21.828 1 65.75 373 LEU B O 1
ATOM 7284 N N . GLU B 1 374 ? -23.047 -31.391 -23.875 1 65.31 374 GLU B N 1
ATOM 7285 C CA . GLU B 1 374 ? -24.344 -32 -24.156 1 65.31 374 GLU B CA 1
ATOM 7286 C C . GLU B 1 374 ? -24.516 -33.344 -23.438 1 65.31 374 GLU B C 1
ATOM 7288 O O . GLU B 1 374 ? -23.531 -33.906 -22.938 1 65.31 374 GLU B O 1
ATOM 7293 N N . GLU B 1 375 ? -25.688 -33.844 -23.188 1 63.06 375 GLU B N 1
ATOM 7294 C CA . GLU B 1 375 ? -26.031 -35.062 -22.469 1 63.06 375 GLU B CA 1
ATOM 7295 C C . GLU B 1 375 ? -25.328 -36.281 -23.078 1 63.06 375 GLU B C 1
ATOM 7297 O O . GLU B 1 375 ? -24.875 -37.156 -22.344 1 63.06 375 GLU B O 1
ATOM 7302 N N . GLU B 1 376 ? -25.172 -36.344 -24.312 1 61 376 GLU B N 1
ATOM 7303 C CA . GLU B 1 376 ? -24.625 -37.531 -24.969 1 61 376 GLU B CA 1
ATOM 7304 C C . GLU B 1 376 ? -23.141 -37.719 -24.641 1 61 376 GLU B C 1
ATOM 7306 O O . GLU B 1 376 ? -22.719 -38.781 -24.219 1 61 376 GLU B O 1
ATOM 7311 N N . PRO B 1 377 ? -22.406 -36.75 -24.703 1 65.25 377 PRO B N 1
ATOM 7312 C CA . PRO B 1 377 ? -20.984 -36.906 -24.344 1 65.25 377 PRO B CA 1
ATOM 7313 C C . PRO B 1 377 ? -20.797 -37.312 -22.875 1 65.25 377 PRO B C 1
ATOM 7315 O O . PRO B 1 377 ? -19.875 -38.062 -22.562 1 65.25 377 PRO B O 1
ATOM 7318 N N . LEU B 1 378 ? -21.781 -37.062 -22.156 1 70.69 378 LEU B N 1
ATOM 7319 C CA . LEU B 1 378 ? -21.688 -37.375 -20.734 1 70.69 378 LEU B CA 1
ATOM 7320 C C . LEU B 1 378 ? -21.828 -38.875 -20.516 1 70.69 378 LEU B C 1
ATOM 7322 O O . LEU B 1 378 ? -21.109 -39.469 -19.703 1 70.69 378 LEU B O 1
ATOM 7326 N N . ALA B 1 379 ? -22.719 -39.5 -21.25 1 74.62 379 ALA B N 1
ATOM 7327 C CA . ALA B 1 379 ? -22.938 -40.938 -21.125 1 74.62 379 ALA B CA 1
ATOM 7328 C C . ALA B 1 379 ? -21.703 -41.719 -21.594 1 74.62 379 ALA B C 1
ATOM 7330 O O . ALA B 1 379 ? -21.312 -42.688 -20.953 1 74.62 379 ALA B O 1
ATOM 7331 N N . GLN B 1 380 ? -21.156 -41.25 -22.625 1 80.5 380 GLN B N 1
ATOM 7332 C CA . GLN B 1 380 ? -19.969 -41.906 -23.172 1 80.5 380 GLN B CA 1
ATOM 7333 C C . GLN B 1 380 ? -18.781 -41.781 -22.234 1 80.5 380 GLN B C 1
ATOM 7335 O O . GLN B 1 380 ? -17.938 -42.688 -22.156 1 80.5 380 GLN B O 1
ATOM 7340 N N . LEU B 1 381 ? -18.797 -40.719 -21.531 1 81.62 381 LEU B N 1
ATOM 7341 C CA . LEU B 1 381 ? -17.703 -40.5 -20.594 1 81.62 381 LEU B CA 1
ATOM 7342 C C . LEU B 1 381 ? -17.781 -41.469 -19.422 1 81.62 381 LEU B C 1
ATOM 7344 O O . LEU B 1 381 ? -16.75 -41.906 -18.906 1 81.62 381 LEU B O 1
ATOM 7348 N N . GLN B 1 382 ? -18.922 -41.812 -19.109 1 79.75 382 GLN B N 1
ATOM 7349 C CA . GLN B 1 382 ? -19.109 -42.781 -18.031 1 79.75 382 GLN B CA 1
ATOM 7350 C C . GLN B 1 382 ? -18.625 -44.156 -18.453 1 79.75 382 GLN B C 1
ATOM 7352 O O . GLN B 1 382 ? -18.125 -44.938 -17.625 1 79.75 382 GLN B O 1
ATOM 7357 N N . GLU B 1 383 ? -18.75 -44.438 -19.719 1 81.81 383 GLU B N 1
ATOM 7358 C CA . GLU B 1 383 ? -18.281 -45.719 -20.25 1 81.81 383 GLU B CA 1
ATOM 7359 C C . GLU B 1 383 ? -16.766 -45.812 -20.156 1 81.81 383 GLU B C 1
ATOM 7361 O O . GLU B 1 383 ? -16.219 -46.906 -20.047 1 81.81 383 GLU B O 1
ATOM 7366 N N . LEU B 1 384 ? -16.172 -44.688 -20.188 1 85.19 384 LEU B N 1
ATOM 7367 C CA . LEU B 1 384 ? -14.719 -44.625 -20.109 1 85.19 384 LEU B CA 1
ATOM 7368 C C . LEU B 1 384 ? -14.219 -45.188 -18.781 1 85.19 384 LEU B C 1
ATOM 7370 O O . LEU B 1 384 ? -13.109 -45.719 -18.688 1 85.19 384 LEU B O 1
ATOM 7374 N N . THR B 1 385 ? -15.086 -45.125 -17.781 1 82.38 385 THR B N 1
ATOM 7375 C CA . THR B 1 385 ? -14.688 -45.531 -16.438 1 82.38 385 THR B CA 1
ATOM 7376 C C . THR B 1 385 ? -14.609 -47.062 -16.344 1 82.38 385 THR B C 1
ATOM 7378 O O . THR B 1 385 ? -13.984 -47.594 -15.43 1 82.38 385 THR B O 1
ATOM 7381 N N . GLN B 1 386 ? -15.125 -47.656 -17.312 1 84.31 386 GLN B N 1
ATOM 7382 C CA . GLN B 1 386 ? -15.172 -49.125 -17.266 1 84.31 386 GLN B CA 1
ATOM 7383 C C . GLN B 1 386 ? -14.023 -49.719 -18.078 1 84.31 386 GLN B C 1
ATOM 7385 O O . GLN B 1 386 ? -13.852 -50.938 -18.094 1 84.31 386 GLN B O 1
ATOM 7390 N N . PHE B 1 387 ? -13.344 -48.875 -18.641 1 91 387 PHE B N 1
ATOM 7391 C CA . PHE B 1 387 ? -12.227 -49.375 -19.438 1 91 387 PHE B CA 1
ATOM 7392 C C . PHE B 1 387 ? -10.969 -49.5 -18.578 1 91 387 PHE B C 1
ATOM 7394 O O . PHE B 1 387 ? -10.469 -48.5 -18.062 1 91 387 PHE B O 1
ATOM 7401 N N . TYR B 1 388 ? -10.516 -50.656 -18.406 1 94 388 TYR B N 1
ATOM 7402 C CA . TYR B 1 388 ? -9.312 -50.938 -17.625 1 94 388 TYR B CA 1
ATOM 7403 C C . TYR B 1 388 ? -8.219 -51.531 -18.5 1 94 388 TYR B C 1
ATOM 7405 O O . TYR B 1 388 ? -8.5 -52.156 -19.531 1 94 388 TYR B O 1
ATOM 7413 N N . TYR B 1 389 ? -7.031 -51.312 -18.203 1 94.06 389 TYR B N 1
ATOM 7414 C CA . TYR B 1 389 ? -5.883 -51.906 -18.891 1 94.06 389 TYR B CA 1
ATOM 7415 C C . TYR B 1 389 ? -4.863 -52.438 -17.891 1 94.06 389 TYR B C 1
ATOM 7417 O O . TYR B 1 389 ? -4.852 -52.031 -16.734 1 94.06 389 TYR B O 1
ATOM 7425 N N . ARG B 1 390 ? -4.066 -53.375 -18.281 1 94.12 390 ARG B N 1
ATOM 7426 C CA . ARG B 1 390 ? -3.025 -53.938 -17.422 1 94.12 390 ARG B CA 1
ATOM 7427 C C . ARG B 1 390 ? -1.758 -53.094 -17.484 1 94.12 390 ARG B C 1
ATOM 7429 O O . ARG B 1 390 ? -1.112 -53 -18.531 1 94.12 390 ARG B O 1
ATOM 7436 N N . GLY B 1 391 ? -1.43 -52.594 -16.375 1 93.25 391 GLY B N 1
ATOM 7437 C CA . GLY B 1 391 ? -0.236 -51.75 -16.297 1 93.25 391 GLY B CA 1
ATOM 7438 C C . GLY B 1 391 ? 1.05 -52.562 -16.328 1 93.25 391 GLY B C 1
ATOM 7439 O O . GLY B 1 391 ? 1.016 -53.781 -16.359 1 93.25 391 GLY B O 1
ATOM 7440 N N . THR B 1 392 ? 2.156 -51.844 -16.328 1 92.06 392 THR B N 1
ATOM 7441 C CA . THR B 1 392 ? 3.459 -52.5 -16.344 1 92.06 392 THR B CA 1
ATOM 7442 C C . THR B 1 392 ? 3.715 -53.25 -15.023 1 92.06 392 THR B C 1
ATOM 7444 O O . THR B 1 392 ? 4.59 -54.094 -14.945 1 92.06 392 THR B O 1
ATOM 7447 N N . ASP B 1 393 ? 2.916 -52.875 -14.039 1 91.25 393 ASP B N 1
ATOM 7448 C CA . ASP B 1 393 ? 3.023 -53.562 -12.742 1 91.25 393 ASP B CA 1
ATOM 7449 C C . ASP B 1 393 ? 2.188 -54.844 -12.711 1 91.25 393 ASP B C 1
ATOM 7451 O O . ASP B 1 393 ? 2.184 -55.562 -11.711 1 91.25 393 ASP B O 1
ATOM 7455 N N . GLY B 1 394 ? 1.469 -55.125 -13.742 1 91.62 394 GLY B N 1
ATOM 7456 C CA . GLY B 1 394 ? 0.666 -56.312 -13.828 1 91.62 394 GLY B CA 1
ATOM 7457 C C . GLY B 1 394 ? -0.733 -56.156 -13.273 1 91.62 394 GLY B C 1
ATOM 7458 O O . GLY B 1 394 ? -1.557 -57.062 -13.352 1 91.62 394 GLY B O 1
ATOM 7459 N N . GLU B 1 395 ? -1.025 -54.969 -12.812 1 94.56 395 GLU B N 1
ATOM 7460 C CA . GLU B 1 395 ? -2.33 -54.719 -12.211 1 94.56 395 GLU B CA 1
ATOM 7461 C C . GLU B 1 395 ? -3.266 -54 -13.195 1 94.56 395 GLU B C 1
ATOM 7463 O O . GLU B 1 395 ? -2.814 -53.438 -14.195 1 94.56 395 GLU B O 1
ATOM 7468 N N . LEU B 1 396 ? -4.48 -54.094 -12.906 1 95 396 LEU B N 1
ATOM 7469 C CA . LEU B 1 396 ? -5.477 -53.406 -13.734 1 95 396 LEU B CA 1
ATOM 7470 C C . LEU B 1 396 ? -5.68 -51.969 -13.273 1 95 396 LEU B C 1
ATOM 7472 O O . LEU B 1 396 ? -5.84 -51.719 -12.078 1 95 396 LEU B O 1
ATOM 7476 N N . HIS B 1 397 ? -5.555 -51.062 -14.156 1 94.94 397 HIS B N 1
ATOM 7477 C CA . HIS B 1 397 ? -5.754 -49.625 -13.898 1 94.94 397 HIS B CA 1
ATOM 7478 C C . HIS B 1 397 ? -6.848 -49.062 -14.789 1 94.94 397 HIS B C 1
ATOM 7480 O O . HIS B 1 397 ? -7.035 -49.5 -15.922 1 94.94 397 HIS B O 1
ATOM 7486 N N . PRO B 1 398 ? -7.539 -48.031 -14.25 1 93.88 398 PRO B N 1
ATOM 7487 C CA . PRO B 1 398 ? -8.531 -47.375 -15.109 1 93.88 398 PRO B CA 1
ATOM 7488 C C . PRO B 1 398 ? -7.898 -46.438 -16.141 1 93.88 398 PRO B C 1
ATOM 7490 O O . PRO B 1 398 ? -6.855 -45.844 -15.883 1 93.88 398 PRO B O 1
ATOM 7493 N N . LEU B 1 399 ? -8.547 -46.375 -17.312 1 94.06 399 LEU B N 1
ATOM 7494 C CA . LEU B 1 399 ? -8.078 -45.5 -18.375 1 94.06 399 LEU B CA 1
ATOM 7495 C C . LEU B 1 399 ? -8.141 -44.031 -17.922 1 94.06 399 LEU B C 1
ATOM 7497 O O . LEU B 1 399 ? -7.262 -43.25 -18.25 1 94.06 399 LEU B O 1
ATOM 7501 N N . ILE B 1 400 ? -9.188 -43.688 -17.219 1 92.94 400 ILE B N 1
ATOM 7502 C CA . ILE B 1 400 ? -9.391 -42.344 -16.656 1 92.94 400 ILE B CA 1
ATOM 7503 C C . ILE B 1 400 ? -9.648 -42.438 -15.156 1 92.94 400 ILE B C 1
ATOM 7505 O O . ILE B 1 400 ? -10.453 -43.25 -14.711 1 92.94 400 ILE B O 1
ATOM 7509 N N . THR B 1 401 ? -8.93 -41.625 -14.352 1 91.69 401 THR B N 1
ATOM 7510 C CA . THR B 1 401 ? -9.094 -41.688 -12.898 1 91.69 401 THR B CA 1
ATOM 7511 C C . THR B 1 401 ? -10.383 -40.969 -12.484 1 91.69 401 THR B C 1
ATOM 7513 O O . THR B 1 401 ? -10.992 -40.281 -13.281 1 91.69 401 THR B O 1
ATOM 7516 N N . ALA B 1 402 ? -10.719 -41.219 -11.211 1 90.69 402 ALA B N 1
ATOM 7517 C CA . ALA B 1 402 ? -11.922 -40.594 -10.664 1 90.69 402 ALA B CA 1
ATOM 7518 C C . ALA B 1 402 ? -11.797 -39.062 -10.664 1 90.69 402 ALA B C 1
ATOM 7520 O O . ALA B 1 402 ? -12.766 -38.344 -10.961 1 90.69 402 ALA B O 1
ATOM 7521 N N . SER B 1 403 ? -10.664 -38.594 -10.32 1 91.94 403 SER B N 1
ATOM 7522 C CA . SER B 1 403 ? -10.438 -37.125 -10.273 1 91.94 403 SER B CA 1
ATOM 7523 C C . SER B 1 403 ? -10.5 -36.531 -11.672 1 91.94 403 SER B C 1
ATOM 7525 O O . SER B 1 403 ? -11.016 -35.406 -11.844 1 91.94 403 SER B O 1
ATOM 7527 N N . GLU B 1 404 ? -9.969 -37.219 -12.625 1 92.88 404 GLU B N 1
ATOM 7528 C CA . GLU B 1 404 ? -10 -36.75 -14.008 1 92.88 404 GLU B CA 1
ATOM 7529 C C . GLU B 1 404 ? -11.43 -36.719 -14.547 1 92.88 404 GLU B C 1
ATOM 7531 O O . GLU B 1 404 ? -11.812 -35.812 -15.266 1 92.88 404 GLU B O 1
ATOM 7536 N N . LEU B 1 405 ? -12.148 -37.75 -14.188 1 91.31 405 LEU B N 1
ATOM 7537 C CA . LEU B 1 405 ? -13.539 -37.781 -14.625 1 91.31 405 LEU B CA 1
ATOM 7538 C C . LEU B 1 405 ? -14.336 -36.625 -14.039 1 91.31 405 LEU B C 1
ATOM 7540 O O . LEU B 1 405 ? -15.18 -36.062 -14.719 1 91.31 405 LEU B O 1
ATOM 7544 N N . GLU B 1 406 ? -14.109 -36.375 -12.828 1 90.75 406 GLU B N 1
ATOM 7545 C CA . GLU B 1 406 ? -14.781 -35.25 -12.188 1 90.75 406 GLU B CA 1
ATOM 7546 C C . GLU B 1 406 ? -14.547 -33.969 -12.953 1 90.75 406 GLU B C 1
ATOM 7548 O O . GLU B 1 406 ? -15.461 -33.156 -13.117 1 90.75 406 GLU B O 1
ATOM 7553 N N . GLN B 1 407 ? -13.359 -33.75 -13.414 1 93 407 GLN B N 1
ATOM 7554 C CA . GLN B 1 407 ? -13.016 -32.531 -14.172 1 93 407 GLN B CA 1
ATOM 7555 C C . GLN B 1 407 ? -13.734 -32.531 -15.516 1 93 407 GLN B C 1
ATOM 7557 O O . GLN B 1 407 ? -14.219 -31.469 -15.945 1 93 407 GLN B O 1
ATOM 7562 N N . LEU B 1 408 ? -13.867 -33.656 -16.109 1 90.75 408 LEU B N 1
ATOM 7563 C CA . LEU B 1 408 ? -14.484 -33.719 -17.422 1 90.75 408 LEU B CA 1
ATOM 7564 C C . LEU B 1 408 ? -16 -33.531 -17.328 1 90.75 408 LEU B C 1
ATOM 7566 O O . LEU B 1 408 ? -16.641 -33.125 -18.281 1 90.75 408 LEU B O 1
ATOM 7570 N N . LEU B 1 409 ? -16.562 -33.875 -16.188 1 88.5 409 LEU B N 1
ATOM 7571 C CA . LEU B 1 409 ? -18 -33.875 -16.031 1 88.5 409 LEU B CA 1
ATOM 7572 C C . LEU B 1 409 ? -18.516 -32.469 -15.672 1 88.5 409 LEU B C 1
ATOM 7574 O O . LEU B 1 409 ? -19.719 -32.25 -15.508 1 88.5 409 LEU B O 1
ATOM 7578 N N . VAL B 1 410 ? -17.609 -31.562 -15.57 1 88.25 410 VAL B N 1
ATOM 7579 C CA . VAL B 1 410 ? -18.031 -30.188 -15.312 1 88.25 410 VAL B CA 1
ATOM 7580 C C . VAL B 1 410 ? -18.969 -29.719 -16.422 1 88.25 410 VAL B C 1
ATOM 7582 O O . VAL B 1 410 ? -18.625 -29.766 -17.594 1 88.25 410 VAL B O 1
ATOM 7585 N N . ARG B 1 411 ? -20.125 -29.297 -16.047 1 80.38 411 ARG B N 1
ATOM 7586 C CA . ARG B 1 411 ? -21.188 -29 -17.016 1 80.38 411 ARG B CA 1
ATOM 7587 C C . ARG B 1 411 ? -20.938 -27.672 -17.719 1 80.38 411 ARG B C 1
ATOM 7589 O O . ARG B 1 411 ? -21.125 -27.562 -18.922 1 80.38 411 ARG B O 1
ATOM 7596 N N . ARG B 1 412 ? -20.641 -26.641 -16.859 1 83 412 ARG B N 1
ATOM 7597 C CA . ARG B 1 412 ? -20.422 -25.312 -17.406 1 83 412 ARG B CA 1
ATOM 7598 C C . ARG B 1 412 ? -19.062 -24.766 -16.984 1 83 412 ARG B C 1
ATOM 7600 O O . ARG B 1 412 ? -18.766 -24.703 -15.789 1 83 412 ARG B O 1
ATOM 7607 N N . GLY B 1 413 ? -18.297 -24.453 -18.047 1 86.94 413 GLY B N 1
ATOM 7608 C CA . GLY B 1 413 ? -17 -23.859 -17.75 1 86.94 413 GLY B CA 1
ATOM 7609 C C . GLY B 1 413 ? -15.891 -24.875 -17.609 1 86.94 413 GLY B C 1
ATOM 7610 O O . GLY B 1 413 ? -15.898 -25.906 -18.281 1 86.94 413 GLY B O 1
ATOM 7611 N N . ASN B 1 414 ? -14.914 -24.484 -16.844 1 91.75 414 ASN B N 1
ATOM 7612 C CA . ASN B 1 414 ? -13.719 -25.312 -16.766 1 91.75 414 ASN B CA 1
ATOM 7613 C C . ASN B 1 414 ? -13.328 -25.609 -15.312 1 91.75 414 ASN B C 1
ATOM 7615 O O . ASN B 1 414 ? -12.375 -26.344 -15.062 1 91.75 414 ASN B O 1
ATOM 7619 N N . LEU B 1 415 ? -14.133 -25.094 -14.398 1 93.25 415 LEU B N 1
ATOM 7620 C CA . LEU B 1 415 ? -13.727 -25.219 -13.008 1 93.25 415 LEU B CA 1
ATOM 7621 C C . LEU B 1 415 ? -14.578 -26.25 -12.281 1 93.25 415 LEU B C 1
ATOM 7623 O O . LEU B 1 415 ? -15.805 -26.266 -12.43 1 93.25 415 LEU B O 1
ATOM 7627 N N . THR B 1 416 ? -13.93 -27.141 -11.578 1 94.12 416 THR B N 1
ATOM 7628 C CA . THR B 1 416 ? -14.648 -28.016 -10.656 1 94.12 416 THR B CA 1
ATOM 7629 C C . THR B 1 416 ? -15.211 -27.234 -9.477 1 94.12 416 THR B C 1
ATOM 7631 O O . THR B 1 416 ? -14.891 -26.047 -9.305 1 94.12 416 THR B O 1
ATOM 7634 N N . GLN B 1 417 ? -16.031 -27.906 -8.727 1 93 417 GLN B N 1
ATOM 7635 C CA . GLN B 1 417 ? -16.609 -27.234 -7.559 1 93 417 GLN B CA 1
ATOM 7636 C C . GLN B 1 417 ? -15.523 -26.828 -6.57 1 93 417 GLN B C 1
ATOM 7638 O O . GLN B 1 417 ? -15.578 -25.734 -5.996 1 93 417 GLN B O 1
ATOM 7643 N N . GLY B 1 418 ? -14.57 -27.672 -6.391 1 94.44 418 GLY B N 1
ATOM 7644 C CA . GLY B 1 418 ? -13.461 -27.344 -5.512 1 94.44 418 GLY B CA 1
ATOM 7645 C C . GLY B 1 418 ? -12.648 -26.156 -5.984 1 94.44 418 GLY B C 1
ATOM 7646 O O . GLY B 1 418 ? -12.289 -25.281 -5.191 1 94.44 418 GLY B O 1
ATOM 7647 N N . GLU B 1 419 ? -12.336 -26.125 -7.223 1 94.44 419 GLU B N 1
ATOM 7648 C CA . GLU B 1 419 ? -11.578 -25.031 -7.809 1 94.44 419 GLU B CA 1
ATOM 7649 C C . GLU B 1 419 ? -12.359 -23.719 -7.734 1 94.44 419 GLU B C 1
ATOM 7651 O O . GLU B 1 419 ? -11.781 -22.656 -7.488 1 94.44 419 GLU B O 1
ATOM 7656 N N . ARG B 1 420 ? -13.625 -23.828 -7.941 1 94.06 420 ARG B N 1
ATOM 7657 C CA . ARG B 1 420 ? -14.477 -22.641 -7.844 1 94.06 420 ARG B CA 1
ATOM 7658 C C . ARG B 1 420 ? -14.453 -22.062 -6.434 1 94.06 420 ARG B C 1
ATOM 7660 O O . ARG B 1 420 ? -14.359 -20.844 -6.258 1 94.06 420 ARG B O 1
ATOM 7667 N N . ARG B 1 421 ? -14.531 -22.922 -5.512 1 94.62 421 ARG B N 1
ATOM 7668 C CA . ARG B 1 421 ? -14.477 -22.484 -4.121 1 94.62 421 ARG B CA 1
ATOM 7669 C C . ARG B 1 421 ? -13.156 -21.781 -3.812 1 94.62 421 ARG B C 1
ATOM 7671 O O . ARG B 1 421 ? -13.125 -20.828 -3.035 1 94.62 421 ARG B O 1
ATOM 7678 N N . MET B 1 422 ? -12.156 -22.234 -4.387 1 94.56 422 MET B N 1
ATOM 7679 C CA . MET B 1 422 ? -10.844 -21.625 -4.18 1 94.56 422 MET B CA 1
ATOM 7680 C C . MET B 1 422 ? -10.805 -20.219 -4.766 1 94.56 422 MET B C 1
ATOM 7682 O O . MET B 1 422 ? -10.227 -19.297 -4.168 1 94.56 422 MET B O 1
ATOM 7686 N N . ILE B 1 423 ? -11.414 -20.047 -5.848 1 93 423 ILE B N 1
ATOM 7687 C CA . ILE B 1 423 ? -11.461 -18.719 -6.465 1 93 423 ILE B CA 1
ATOM 7688 C C . ILE B 1 423 ? -12.336 -17.797 -5.625 1 93 423 ILE B C 1
ATOM 7690 O O . ILE B 1 423 ? -11.969 -16.641 -5.367 1 93 423 ILE B O 1
ATOM 7694 N N . GLU B 1 424 ? -13.477 -18.344 -5.164 1 94.62 424 GLU B N 1
ATOM 7695 C CA . GLU B 1 424 ? -14.414 -17.547 -4.379 1 94.62 424 GLU B CA 1
ATOM 7696 C C . GLU B 1 424 ? -13.789 -17.109 -3.057 1 94.62 424 GLU B C 1
ATOM 7698 O O . GLU B 1 424 ? -14.203 -16.109 -2.469 1 94.62 424 GLU B O 1
ATOM 7703 N N . ALA B 1 425 ? -12.812 -17.828 -2.664 1 94.88 425 ALA B N 1
ATOM 7704 C CA . ALA B 1 425 ? -12.141 -17.531 -1.401 1 94.88 425 ALA B CA 1
ATOM 7705 C C . ALA B 1 425 ? -11.375 -16.203 -1.479 1 94.88 425 ALA B C 1
ATOM 7707 O O . ALA B 1 425 ? -11 -15.641 -0.453 1 94.88 425 ALA B O 1
ATOM 7708 N N . HIS B 1 426 ? -11.203 -15.648 -2.695 1 94.25 426 HIS B N 1
ATOM 7709 C CA . HIS B 1 426 ? -10.469 -14.391 -2.83 1 94.25 426 HIS B CA 1
ATOM 7710 C C . HIS B 1 426 ? -11.156 -13.273 -2.064 1 94.25 426 HIS B C 1
ATOM 7712 O O . HIS B 1 426 ? -10.5 -12.344 -1.583 1 94.25 426 HIS B O 1
ATOM 7718 N N . VAL B 1 427 ? -12.461 -13.336 -1.951 1 96.5 427 VAL B N 1
ATOM 7719 C CA . VAL B 1 427 ? -13.242 -12.312 -1.256 1 96.5 427 VAL B CA 1
ATOM 7720 C C . VAL B 1 427 ? -12.906 -12.336 0.234 1 96.5 427 VAL B C 1
ATOM 7722 O O . VAL B 1 427 ? -12.695 -11.281 0.846 1 96.5 427 VAL B O 1
ATOM 7725 N N . THR B 1 428 ? -12.836 -13.523 0.762 1 95.94 428 THR B N 1
ATOM 7726 C CA . THR B 1 428 ? -12.484 -13.68 2.168 1 95.94 428 THR B CA 1
ATOM 7727 C C . THR B 1 428 ? -11.031 -13.273 2.41 1 95.94 428 THR B C 1
ATOM 7729 O O . THR B 1 428 ? -10.727 -12.633 3.412 1 95.94 428 THR B O 1
ATOM 7732 N N . TYR B 1 429 ? -10.141 -13.695 1.515 1 93.88 429 TYR B N 1
ATOM 7733 C CA . TYR B 1 429 ? -8.75 -13.273 1.612 1 93.88 429 TYR B CA 1
ATOM 7734 C C . TYR B 1 429 ? -8.641 -11.75 1.599 1 93.88 429 TYR B C 1
ATOM 7736 O O . TYR B 1 429 ? -7.852 -11.172 2.348 1 93.88 429 TYR B O 1
ATOM 7744 N N . THR B 1 430 ? -9.438 -11.125 0.734 1 95.69 430 THR B N 1
ATOM 7745 C CA . THR B 1 430 ? -9.445 -9.664 0.65 1 95.69 430 THR B CA 1
ATOM 7746 C C . THR B 1 430 ? -9.875 -9.055 1.979 1 95.69 430 THR B C 1
ATOM 7748 O O . THR B 1 430 ? -9.234 -8.125 2.475 1 95.69 430 THR B O 1
ATOM 7751 N N . TYR B 1 431 ? -10.922 -9.57 2.561 1 96.75 431 TYR B N 1
ATOM 7752 C CA . TYR B 1 431 ? -11.414 -9.055 3.83 1 96.75 431 TYR B CA 1
ATOM 7753 C C . TYR B 1 431 ? -10.367 -9.195 4.926 1 96.75 431 TYR B C 1
ATOM 7755 O O . TYR B 1 431 ? -10.141 -8.266 5.703 1 96.75 431 TYR B O 1
ATOM 7763 N N . GLU B 1 432 ? -9.758 -10.336 5 1 93.94 432 GLU B N 1
ATOM 7764 C CA . GLU B 1 432 ? -8.727 -10.586 6.004 1 93.94 432 GLU B CA 1
ATOM 7765 C C . GLU B 1 432 ? -7.539 -9.641 5.828 1 93.94 432 GLU B C 1
ATOM 7767 O O . GLU B 1 432 ? -7.012 -9.109 6.805 1 93.94 432 GLU B O 1
ATOM 7772 N N . PHE B 1 433 ? -7.129 -9.492 4.66 1 92.69 433 PHE B N 1
ATOM 7773 C CA . PHE B 1 433 ? -6.047 -8.578 4.324 1 92.69 433 PHE B CA 1
ATOM 7774 C C . PHE B 1 433 ? -6.391 -7.152 4.754 1 92.69 433 PHE B C 1
ATOM 7776 O O . PHE B 1 433 ? -5.609 -6.504 5.453 1 92.69 433 PHE B O 1
ATOM 7783 N N . LEU B 1 434 ? -7.531 -6.66 4.316 1 95.81 434 LEU B N 1
ATOM 7784 C CA . LEU B 1 434 ? -7.945 -5.285 4.566 1 95.81 434 LEU B CA 1
ATOM 7785 C C . LEU B 1 434 ? -8.164 -5.047 6.055 1 95.81 434 LEU B C 1
ATOM 7787 O O . LEU B 1 434 ? -7.945 -3.939 6.551 1 95.81 434 LEU B O 1
ATOM 7791 N N . SER B 1 435 ? -8.547 -6.051 6.762 1 95.31 435 SER B N 1
ATOM 7792 C CA . SER B 1 435 ? -8.836 -5.91 8.188 1 95.31 435 SER B CA 1
ATOM 7793 C C . SER B 1 435 ? -7.555 -5.742 9 1 95.31 435 SER B C 1
ATOM 7795 O O . SER B 1 435 ? -7.598 -5.305 10.148 1 95.31 435 SER B O 1
ATOM 7797 N N . ARG B 1 436 ? -6.434 -6.074 8.438 1 91.56 436 ARG B N 1
ATOM 7798 C CA . ARG B 1 436 ? -5.148 -5.93 9.109 1 91.56 436 ARG B CA 1
ATOM 7799 C C . ARG B 1 436 ? -4.613 -4.508 8.984 1 91.56 436 ARG B C 1
ATOM 7801 O O . ARG B 1 436 ? -3.703 -4.113 9.719 1 91.56 436 ARG B O 1
ATOM 7808 N N . ILE B 1 437 ? -5.125 -3.799 8.094 1 92.5 437 ILE B N 1
ATOM 7809 C CA . ILE B 1 437 ? -4.672 -2.434 7.84 1 92.5 437 ILE B CA 1
ATOM 7810 C C . ILE B 1 437 ? -5.324 -1.484 8.844 1 92.5 437 ILE B C 1
ATOM 7812 O O . ILE B 1 437 ? -6.543 -1.513 9.031 1 92.5 437 ILE B O 1
ATOM 7816 N N . PRO B 1 438 ? -4.574 -0.648 9.555 1 92.75 438 PRO B N 1
ATOM 7817 C CA . PRO B 1 438 ? -5.137 0.322 10.5 1 92.75 438 PRO B CA 1
ATOM 7818 C C . PRO B 1 438 ? -5.773 1.522 9.805 1 92.75 438 PRO B C 1
ATOM 7820 O O . PRO B 1 438 ? -5.223 2.627 9.844 1 92.75 438 PRO B O 1
ATOM 7823 N N . TRP B 1 439 ? -6.949 1.312 9.336 1 92.56 439 TRP B N 1
ATOM 7824 C CA . TRP B 1 439 ? -7.668 2.354 8.617 1 92.56 439 TRP B CA 1
ATOM 7825 C C . TRP B 1 439 ? -7.98 3.535 9.523 1 92.56 439 TRP B C 1
ATOM 7827 O O . TRP B 1 439 ? -8.266 3.355 10.711 1 92.56 439 TRP B O 1
ATOM 7837 N N . THR B 1 440 ? -7.914 4.75 8.984 1 87.25 440 THR B N 1
ATOM 7838 C CA . THR B 1 440 ? -8.391 5.914 9.719 1 87.25 440 THR B CA 1
ATOM 7839 C C . THR B 1 440 ? -9.898 5.828 9.953 1 87.25 440 THR B C 1
ATOM 7841 O O . THR B 1 440 ? -10.594 5.062 9.273 1 87.25 440 THR B O 1
ATOM 7844 N N . PRO B 1 441 ? -10.391 6.676 10.867 1 83.31 441 PRO B N 1
ATOM 7845 C CA . PRO B 1 441 ? -11.82 6.605 11.18 1 83.31 441 PRO B CA 1
ATOM 7846 C C . PRO B 1 441 ? -12.703 6.863 9.961 1 83.31 441 PRO B C 1
ATOM 7848 O O . PRO B 1 441 ? -13.766 6.25 9.828 1 83.31 441 PRO B O 1
ATOM 7851 N N . HIS B 1 442 ? -12.258 7.68 9.094 1 86.25 442 HIS B N 1
ATOM 7852 C CA . HIS B 1 442 ? -13.078 8.031 7.945 1 86.25 442 HIS B CA 1
ATOM 7853 C C . HIS B 1 442 ? -12.992 6.969 6.859 1 86.25 442 HIS B C 1
ATOM 7855 O O . HIS B 1 442 ? -13.773 6.98 5.906 1 86.25 442 HIS B O 1
ATOM 7861 N N . LEU B 1 443 ? -12.078 6.004 6.945 1 93.38 443 LEU B N 1
ATOM 7862 C CA . LEU B 1 443 ? -11.906 4.945 5.957 1 93.38 443 LEU B CA 1
ATOM 7863 C C . LEU B 1 443 ? -12.172 3.576 6.566 1 93.38 443 LEU B C 1
ATOM 7865 O O . LEU B 1 443 ? -11.836 2.549 5.973 1 93.38 443 LEU B O 1
ATOM 7869 N N . LYS B 1 444 ? -12.773 3.537 7.676 1 93.25 444 LYS B N 1
ATOM 7870 C CA . LYS B 1 444 ? -12.875 2.334 8.5 1 93.25 444 LYS B CA 1
ATOM 7871 C C . LYS B 1 444 ? -13.75 1.278 7.824 1 93.25 444 LYS B C 1
ATOM 7873 O O . LYS B 1 444 ? -13.633 0.088 8.117 1 93.25 444 LYS B O 1
ATOM 7878 N N . ASN B 1 445 ? -14.594 1.621 6.871 1 96.44 445 ASN B N 1
ATOM 7879 C CA . ASN B 1 445 ? -15.539 0.672 6.301 1 96.44 445 ASN B CA 1
ATOM 7880 C C . ASN B 1 445 ? -15.016 0.058 5.008 1 96.44 445 ASN B C 1
ATOM 7882 O O . ASN B 1 445 ? -15.703 -0.746 4.375 1 96.44 445 ASN B O 1
ATOM 7886 N N . VAL B 1 446 ? -13.812 0.327 4.59 1 97.25 446 VAL B N 1
ATOM 7887 C CA . VAL B 1 446 ? -13.234 -0.187 3.352 1 97.25 446 VAL B CA 1
ATOM 7888 C C . VAL B 1 446 ? -13.312 -1.712 3.342 1 97.25 446 VAL B C 1
ATOM 7890 O O . VAL B 1 446 ? -13.781 -2.311 2.373 1 97.25 446 VAL B O 1
ATOM 7893 N N . PRO B 1 447 ? -12.977 -2.422 4.477 1 97.62 447 PRO B N 1
ATOM 7894 C CA . PRO B 1 447 ? -13.016 -3.885 4.461 1 97.62 447 PRO B CA 1
ATOM 7895 C C . PRO B 1 447 ? -14.422 -4.438 4.254 1 97.62 447 PRO B C 1
ATOM 7897 O O . PRO B 1 447 ? -14.617 -5.352 3.451 1 97.62 447 PRO B O 1
ATOM 7900 N N . ILE B 1 448 ? -15.398 -3.809 4.852 1 97.19 448 ILE B N 1
ATOM 7901 C CA . ILE B 1 448 ? -16.766 -4.324 4.801 1 97.19 448 ILE B CA 1
ATOM 7902 C C . ILE B 1 448 ? -17.359 -4.066 3.42 1 97.19 448 ILE B C 1
ATOM 7904 O O . ILE B 1 448 ? -18.094 -4.902 2.889 1 97.19 448 ILE B O 1
ATOM 7908 N N . ILE B 1 449 ? -17.094 -2.953 2.871 1 97.81 449 ILE B N 1
ATOM 7909 C CA . ILE B 1 449 ? -17.609 -2.611 1.548 1 97.81 449 ILE B CA 1
ATOM 7910 C C . ILE B 1 449 ? -17.047 -3.584 0.512 1 97.81 449 ILE B C 1
ATOM 7912 O O . ILE B 1 449 ? -17.797 -4.102 -0.326 1 97.81 449 ILE B O 1
ATOM 7916 N N . ALA B 1 450 ? -15.781 -3.875 0.541 1 97.88 450 ALA B N 1
ATOM 7917 C CA . ALA B 1 450 ? -15.133 -4.773 -0.41 1 97.88 450 ALA B CA 1
ATOM 7918 C C . ALA B 1 450 ? -15.578 -6.215 -0.194 1 97.88 450 ALA B C 1
ATOM 7920 O O . ALA B 1 450 ? -15.75 -6.969 -1.154 1 97.88 450 ALA B O 1
ATOM 7921 N N . TYR B 1 451 ? -15.82 -6.605 1.032 1 96.88 451 TYR B N 1
ATOM 7922 C CA . TYR B 1 451 ? -16.109 -7.973 1.44 1 96.88 451 TYR B CA 1
ATOM 7923 C C . TYR B 1 451 ? -17.391 -8.484 0.78 1 96.88 451 TYR B C 1
ATOM 7925 O O . TYR B 1 451 ? -17.5 -9.664 0.452 1 96.88 451 TYR B O 1
ATOM 7933 N N . GLY B 1 452 ? -18.297 -7.605 0.554 1 96.19 452 GLY B N 1
ATOM 7934 C CA . GLY B 1 452 ? -19.625 -8.039 0.13 1 96.19 452 GLY B CA 1
ATOM 7935 C C . GLY B 1 452 ? -19.875 -7.82 -1.35 1 96.19 452 GLY B C 1
ATOM 7936 O O . GLY B 1 452 ? -21.016 -7.895 -1.807 1 96.19 452 GLY B O 1
ATOM 7937 N N . HIS B 1 453 ? -18.844 -7.629 -2.168 1 96.5 453 HIS B N 1
ATOM 7938 C CA . HIS B 1 453 ? -19.109 -7.176 -3.529 1 96.5 453 HIS B CA 1
ATOM 7939 C C . HIS B 1 453 ? -19.719 -8.289 -4.375 1 96.5 453 HIS B C 1
ATOM 7941 O O . HIS B 1 453 ? -20.312 -8.023 -5.426 1 96.5 453 HIS B O 1
ATOM 7947 N N . HIS B 1 454 ? -19.656 -9.547 -3.93 1 97.31 454 HIS B N 1
ATOM 7948 C CA . HIS B 1 454 ? -20.297 -10.648 -4.633 1 97.31 454 HIS B CA 1
ATOM 7949 C C . HIS B 1 454 ? -21.562 -11.094 -3.912 1 97.31 454 HIS B C 1
ATOM 7951 O O . HIS B 1 454 ? -22.188 -12.078 -4.305 1 97.31 454 HIS B O 1
ATOM 7957 N N . GLU B 1 455 ? -21.922 -10.406 -2.877 1 96.94 455 GLU B N 1
ATOM 7958 C CA . GLU B 1 455 ? -23.219 -10.672 -2.252 1 96.94 455 GLU B CA 1
ATOM 7959 C C . GLU B 1 455 ? -24.375 -10.266 -3.164 1 96.94 455 GLU B C 1
ATOM 7961 O O . GLU B 1 455 ? -24.219 -9.352 -3.982 1 96.94 455 GLU B O 1
ATOM 7966 N N . ARG B 1 456 ? -25.422 -10.969 -3.041 1 97.06 456 ARG B N 1
ATOM 7967 C CA . ARG B 1 456 ? -26.641 -10.68 -3.797 1 97.06 456 ARG B CA 1
ATOM 7968 C C . ARG B 1 456 ? -27.797 -10.359 -2.865 1 97.06 456 ARG B C 1
ATOM 7970 O O . ARG B 1 456 ? -27.922 -10.945 -1.785 1 97.06 456 ARG B O 1
ATOM 7977 N N . LEU B 1 457 ? -28.641 -9.555 -3.322 1 97.38 457 LEU B N 1
ATOM 7978 C CA . LEU B 1 457 ? -29.703 -9.055 -2.469 1 97.38 457 LEU B CA 1
ATOM 7979 C C . LEU B 1 457 ? -30.641 -10.18 -2.041 1 97.38 457 LEU B C 1
ATOM 7981 O O . LEU B 1 457 ? -31.219 -10.133 -0.957 1 97.38 457 LEU B O 1
ATOM 7985 N N . ASN B 1 458 ? -30.766 -11.242 -2.818 1 96.5 458 ASN B N 1
ATOM 7986 C CA . ASN B 1 458 ? -31.656 -12.352 -2.518 1 96.5 458 ASN B CA 1
ATOM 7987 C C . ASN B 1 458 ? -30.984 -13.406 -1.653 1 96.5 458 ASN B C 1
ATOM 7989 O O . ASN B 1 458 ? -31.531 -14.477 -1.421 1 96.5 458 ASN B O 1
ATOM 7993 N N . GLY B 1 459 ? -29.734 -13.164 -1.342 1 95.06 459 GLY B N 1
ATOM 7994 C CA . GLY B 1 459 ? -29.031 -14.062 -0.44 1 95.06 459 GLY B CA 1
ATOM 7995 C C . GLY B 1 459 ? -28.25 -15.148 -1.162 1 95.06 459 GLY B C 1
ATOM 7996 O O . GLY B 1 459 ? -27.594 -15.969 -0.529 1 95.06 459 GLY B O 1
ATOM 7997 N N . SER B 1 460 ? -28.25 -15.195 -2.447 1 94.12 460 SER B N 1
ATOM 7998 C CA . SER B 1 460 ? -27.609 -16.25 -3.223 1 94.12 460 SER B CA 1
ATOM 7999 C C . SER B 1 460 ? -26.125 -15.984 -3.42 1 94.12 460 SER B C 1
ATOM 8001 O O . SER B 1 460 ? -25.406 -16.812 -3.975 1 94.12 460 SER B O 1
ATOM 8003 N N . GLY B 1 461 ? -25.641 -14.859 -2.971 1 95 461 GLY B N 1
ATOM 8004 C CA . GLY B 1 461 ? -24.25 -14.484 -3.176 1 95 461 GLY B CA 1
ATOM 8005 C C . GLY B 1 461 ? -23.312 -15.07 -2.141 1 95 461 GLY B C 1
ATOM 8006 O O . GLY B 1 461 ? -23.703 -15.969 -1.384 1 95 461 GLY B O 1
ATOM 8007 N N . TYR B 1 462 ? -22.156 -14.75 -2.156 1 94.75 462 TYR B N 1
ATOM 8008 C CA . TYR B 1 462 ? -21.125 -15.203 -1.244 1 94.75 462 TYR B CA 1
ATOM 8009 C C . TYR B 1 462 ? -20.25 -14.039 -0.793 1 94.75 462 TYR B C 1
ATOM 8011 O O . TYR B 1 462 ? -20.25 -12.969 -1.415 1 94.75 462 TYR B O 1
ATOM 8019 N N . PRO B 1 463 ? -19.453 -14.133 0.257 1 94.19 463 PRO B N 1
ATOM 8020 C CA . PRO B 1 463 ? -19.188 -15.383 0.96 1 94.19 463 PRO B CA 1
ATOM 8021 C C . PRO B 1 463 ? -20.203 -15.672 2.068 1 94.19 463 PRO B C 1
ATOM 8023 O O . PRO B 1 463 ? -20.266 -16.797 2.566 1 94.19 463 PRO B O 1
ATOM 8026 N N . ARG B 1 464 ? -20.984 -14.703 2.535 1 93.5 464 ARG B N 1
ATOM 8027 C CA . ARG B 1 464 ? -21.797 -14.852 3.738 1 93.5 464 ARG B CA 1
ATOM 8028 C C . ARG B 1 464 ? -23.234 -15.227 3.387 1 93.5 464 ARG B C 1
ATOM 8030 O O . ARG B 1 464 ? -23.984 -15.711 4.238 1 93.5 464 ARG B O 1
ATOM 8037 N N . GLY B 1 465 ? -23.625 -14.898 2.236 1 94.75 465 GLY B N 1
ATOM 8038 C CA . GLY B 1 465 ? -25 -15.18 1.824 1 94.75 465 GLY B CA 1
ATOM 8039 C C . GLY B 1 465 ? -26.031 -14.352 2.566 1 94.75 465 GLY B C 1
ATOM 8040 O O . GLY B 1 465 ? -27.062 -14.867 2.977 1 94.75 465 GLY B O 1
ATOM 8041 N N . ILE B 1 466 ? -25.734 -13.086 2.814 1 92.88 466 ILE B N 1
ATOM 8042 C CA . ILE B 1 466 ? -26.594 -12.195 3.598 1 92.88 466 ILE B CA 1
ATOM 8043 C C . ILE B 1 466 ? -27.641 -11.555 2.689 1 92.88 466 ILE B C 1
ATOM 8045 O O . ILE B 1 466 ? -27.516 -11.586 1.464 1 92.88 466 ILE B O 1
ATOM 8049 N N . GLY B 1 467 ? -28.672 -10.938 3.381 1 91.94 467 GLY B N 1
ATOM 8050 C CA . GLY B 1 467 ? -29.781 -10.328 2.646 1 91.94 467 GLY B CA 1
ATOM 8051 C C . GLY B 1 467 ? -29.562 -8.859 2.357 1 91.94 467 GLY B C 1
ATOM 8052 O O . GLY B 1 467 ? -28.594 -8.266 2.834 1 91.94 467 GLY B O 1
ATOM 8053 N N . ALA B 1 468 ? -30.469 -8.289 1.675 1 92.94 468 ALA B N 1
ATOM 8054 C CA . ALA B 1 468 ? -30.406 -6.918 1.177 1 92.94 468 ALA B CA 1
ATOM 8055 C C . ALA B 1 468 ? -30.188 -5.93 2.318 1 92.94 468 ALA B C 1
ATOM 8057 O O . ALA B 1 468 ? -29.406 -4.977 2.184 1 92.94 468 ALA B O 1
ATOM 8058 N N . ALA B 1 469 ? -30.781 -6.121 3.475 1 92.38 469 ALA B N 1
ATOM 8059 C CA . ALA B 1 469 ? -30.734 -5.184 4.594 1 92.38 469 ALA B CA 1
ATOM 8060 C C . ALA B 1 469 ? -29.344 -5.125 5.215 1 92.38 469 ALA B C 1
ATOM 8062 O O . ALA B 1 469 ? -28.969 -4.113 5.812 1 92.38 469 ALA B O 1
ATOM 8063 N N . GLU B 1 470 ? -28.609 -6.141 5.027 1 94.94 470 GLU B N 1
ATOM 8064 C CA . GLU B 1 470 ? -27.297 -6.23 5.664 1 94.94 470 GLU B CA 1
ATOM 8065 C C . GLU B 1 470 ? -26.188 -5.785 4.715 1 94.94 470 GLU B C 1
ATOM 8067 O O . GLU B 1 470 ? -25.031 -5.637 5.121 1 94.94 470 GLU B O 1
ATOM 8072 N N . ILE B 1 471 ? -26.5 -5.543 3.465 1 97.19 471 ILE B N 1
ATOM 8073 C CA . ILE B 1 471 ? -25.516 -5.137 2.477 1 97.19 471 ILE B CA 1
ATOM 8074 C C . ILE B 1 471 ? -25.5 -3.615 2.352 1 97.19 471 ILE B C 1
ATOM 8076 O O . ILE B 1 471 ? -26.484 -3.016 1.912 1 97.19 471 ILE B O 1
ATOM 8080 N N . PRO B 1 472 ? -24.391 -3.004 2.732 1 96.81 472 PRO B N 1
ATOM 8081 C CA . PRO B 1 472 ? -24.312 -1.545 2.611 1 96.81 472 PRO B CA 1
ATOM 8082 C C . PRO B 1 472 ? -24.609 -1.059 1.192 1 96.81 472 PRO B C 1
ATOM 8084 O O . PRO B 1 472 ? -24.312 -1.762 0.223 1 96.81 472 PRO B O 1
ATOM 8087 N N . LEU B 1 473 ? -25.141 0.111 1.112 1 97.31 473 LEU B N 1
ATOM 8088 C CA . LEU B 1 473 ? -25.469 0.7 -0.182 1 97.31 473 LEU B CA 1
ATOM 8089 C C . LEU B 1 473 ? -24.219 0.82 -1.055 1 97.31 473 LEU B C 1
ATOM 8091 O O . LEU B 1 473 ? -24.281 0.585 -2.264 1 97.31 473 LEU B O 1
ATOM 8095 N N . GLN B 1 474 ? -23.094 1.192 -0.469 1 97.94 474 GLN B N 1
ATOM 8096 C CA . GLN B 1 474 ? -21.812 1.32 -1.167 1 97.94 474 GLN B CA 1
ATOM 8097 C C . GLN B 1 474 ? -21.406 -0.001 -1.812 1 97.94 474 GLN B C 1
ATOM 8099 O O . GLN B 1 474 ? -20.906 -0.019 -2.939 1 97.94 474 GLN B O 1
ATOM 8104 N N . THR B 1 475 ? -21.672 -1.085 -1.127 1 98.38 475 THR B N 1
ATOM 8105 C CA . THR B 1 475 ? -21.359 -2.418 -1.631 1 98.38 475 THR B CA 1
ATOM 8106 C C . THR B 1 475 ? -22.266 -2.771 -2.812 1 98.38 475 THR B C 1
ATOM 8108 O O . THR B 1 475 ? -21.812 -3.408 -3.77 1 98.38 475 THR B O 1
ATOM 8111 N N . GLN B 1 476 ? -23.5 -2.41 -2.686 1 98.19 476 GLN B N 1
ATOM 8112 C CA . GLN B 1 476 ? -24.438 -2.664 -3.773 1 98.19 476 GLN B CA 1
ATOM 8113 C C . GLN B 1 476 ? -24.016 -1.946 -5.051 1 98.19 476 GLN B C 1
ATOM 8115 O O . GLN B 1 476 ? -24.125 -2.502 -6.145 1 98.19 476 GLN B O 1
ATOM 8120 N N . MET B 1 477 ? -23.531 -0.73 -4.934 1 98.38 477 MET B N 1
ATOM 8121 C CA . MET B 1 477 ? -23.016 0.025 -6.07 1 98.38 477 MET B CA 1
ATOM 8122 C C . MET B 1 477 ? -21.797 -0.675 -6.684 1 98.38 477 MET B C 1
ATOM 8124 O O . MET B 1 477 ? -21.703 -0.786 -7.906 1 98.38 477 MET B O 1
ATOM 8128 N N . LEU B 1 478 ? -20.922 -1.125 -5.785 1 98.5 478 LEU B N 1
ATOM 8129 C CA . LEU B 1 478 ? -19.703 -1.819 -6.191 1 98.5 478 LEU B CA 1
ATOM 8130 C C . LEU B 1 478 ? -20.031 -3.086 -6.973 1 98.5 478 LEU B C 1
ATOM 8132 O O . LEU B 1 478 ? -19.391 -3.381 -7.984 1 98.5 478 LEU B O 1
ATOM 8136 N N . ALA B 1 479 ? -21.016 -3.801 -6.535 1 98.31 479 ALA B N 1
ATOM 8137 C CA . ALA B 1 479 ? -21.422 -5.043 -7.191 1 98.31 479 ALA B CA 1
ATOM 8138 C C . ALA B 1 479 ? -21.875 -4.777 -8.625 1 98.31 479 ALA B C 1
ATOM 8140 O O . ALA B 1 479 ? -21.5 -5.508 -9.547 1 98.31 479 ALA B O 1
ATOM 8141 N N . ILE B 1 480 ? -22.656 -3.791 -8.828 1 98.31 480 ILE B N 1
ATOM 8142 C CA . ILE B 1 480 ? -23.172 -3.445 -10.148 1 98.31 480 ILE B CA 1
ATOM 8143 C C . ILE B 1 480 ? -22.031 -3.053 -11.062 1 98.31 480 ILE B C 1
ATOM 8145 O O . ILE B 1 480 ? -21.953 -3.504 -12.211 1 98.31 480 ILE B O 1
ATOM 8149 N N . ALA B 1 481 ? -21.109 -2.213 -10.531 1 98.06 481 ALA B N 1
ATOM 8150 C CA . ALA B 1 481 ? -19.938 -1.785 -11.297 1 98.06 481 ALA B CA 1
ATOM 8151 C C . ALA B 1 481 ? -19.078 -2.979 -11.695 1 98.06 481 ALA B C 1
ATOM 8153 O O . ALA B 1 481 ? -18.594 -3.053 -12.82 1 98.06 481 ALA B O 1
ATOM 8154 N N . ASP B 1 482 ? -18.906 -3.873 -10.781 1 97 482 ASP B N 1
ATOM 8155 C CA . ASP B 1 482 ? -18.094 -5.062 -11 1 97 482 ASP B CA 1
ATOM 8156 C C . ASP B 1 482 ? -18.672 -5.926 -12.125 1 97 482 ASP B C 1
ATOM 8158 O O . ASP B 1 482 ? -17.938 -6.371 -13.008 1 97 482 ASP B O 1
ATOM 8162 N N . ILE B 1 483 ? -19.953 -6.188 -12.078 1 96.44 483 ILE B N 1
ATOM 8163 C CA . ILE B 1 483 ? -20.625 -7.012 -13.078 1 96.44 483 ILE B CA 1
ATOM 8164 C C . ILE B 1 483 ? -20.547 -6.332 -14.445 1 96.44 483 ILE B C 1
ATOM 8166 O O . ILE B 1 483 ? -20.219 -6.973 -15.445 1 96.44 483 ILE B O 1
ATOM 8170 N N . TYR B 1 484 ? -20.828 -5.062 -14.445 1 96.88 484 TYR B N 1
ATOM 8171 C CA . TYR B 1 484 ? -20.812 -4.332 -15.703 1 96.88 484 TYR B CA 1
ATOM 8172 C C . TYR B 1 484 ? -19.438 -4.422 -16.359 1 96.88 484 TYR B C 1
ATOM 8174 O O . TYR B 1 484 ? -19.328 -4.695 -17.562 1 96.88 484 TYR B O 1
ATOM 8182 N N . ASP B 1 485 ? -18.406 -4.102 -15.57 1 95.12 485 ASP B N 1
ATOM 8183 C CA . ASP B 1 485 ? -17.047 -4.109 -16.125 1 95.12 485 ASP B CA 1
ATOM 8184 C C . ASP B 1 485 ? -16.672 -5.5 -16.625 1 95.12 485 ASP B C 1
ATOM 8186 O O . ASP B 1 485 ? -16.031 -5.641 -17.656 1 95.12 485 ASP B O 1
ATOM 8190 N N . ALA B 1 486 ? -17.047 -6.52 -15.836 1 90.19 486 ALA B N 1
ATOM 8191 C CA . ALA B 1 486 ? -16.734 -7.895 -16.234 1 90.19 486 ALA B CA 1
ATOM 8192 C C . ALA B 1 486 ? -17.375 -8.234 -17.578 1 90.19 486 ALA B C 1
ATOM 8194 O O . ALA B 1 486 ? -16.797 -8.992 -18.359 1 90.19 486 ALA B O 1
ATOM 8195 N N . LEU B 1 487 ? -18.484 -7.711 -17.812 1 91.12 487 LEU B N 1
ATOM 8196 C CA . LEU B 1 487 ? -19.234 -8 -19.047 1 91.12 487 LEU B CA 1
ATOM 8197 C C . LEU B 1 487 ? -18.656 -7.227 -20.219 1 91.12 487 LEU B C 1
ATOM 8199 O O . LEU B 1 487 ? 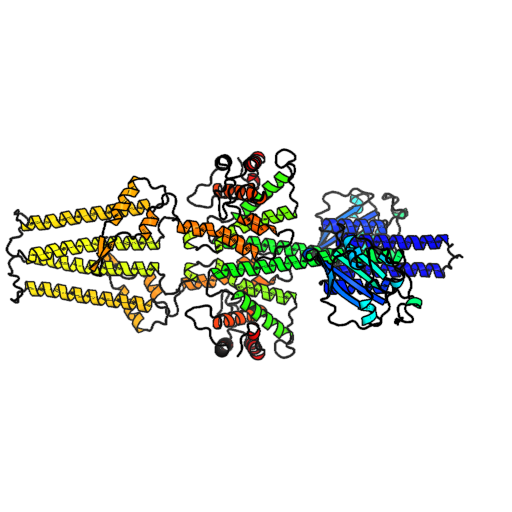-18.672 -7.711 -21.359 1 91.12 487 LEU B O 1
ATOM 8203 N N . THR B 1 488 ? -18.109 -6.094 -19.984 1 91.75 488 THR B N 1
ATOM 8204 C CA . THR B 1 488 ? -17.75 -5.203 -21.078 1 91.75 488 THR B CA 1
ATOM 8205 C C . THR B 1 488 ? -16.25 -5.203 -21.312 1 91.75 488 THR B C 1
ATOM 8207 O O . THR B 1 488 ? -15.766 -4.688 -22.328 1 91.75 488 THR B O 1
ATOM 8210 N N . ALA B 1 489 ? -15.492 -5.652 -20.438 1 82.44 489 ALA B N 1
ATOM 8211 C CA . ALA B 1 489 ? -14.039 -5.609 -20.562 1 82.44 489 ALA B CA 1
ATOM 8212 C C . ALA B 1 489 ? -13.547 -6.57 -21.641 1 82.44 489 ALA B C 1
ATOM 8214 O O . ALA B 1 489 ? -14.125 -7.648 -21.828 1 82.44 489 ALA B O 1
ATOM 8215 N N . LYS B 1 490 ? -12.703 -6.105 -22.531 1 64.88 490 LYS B N 1
ATOM 8216 C CA . LYS B 1 490 ? -12.148 -6.867 -23.656 1 64.88 490 LYS B CA 1
ATOM 8217 C C . LYS B 1 490 ? -11.031 -7.801 -23.172 1 64.88 490 LYS B C 1
ATOM 8219 O O . LYS B 1 490 ? -9.93 -7.789 -23.719 1 64.88 490 LYS B O 1
ATOM 8224 N N . ASP B 1 491 ? -11.055 -8.148 -22.016 1 54.09 491 ASP B N 1
ATOM 8225 C CA . ASP B 1 491 ? -9.828 -8.633 -21.391 1 54.09 491 ASP B CA 1
ATOM 8226 C C . ASP B 1 491 ? -9.508 -10.055 -21.844 1 54.09 491 ASP B C 1
ATOM 8228 O O . ASP B 1 491 ? -8.406 -10.555 -21.609 1 54.09 491 ASP B O 1
ATOM 8232 N N . ARG B 1 492 ? -10.562 -10.961 -22.312 1 51.19 492 ARG B N 1
ATOM 8233 C CA . ARG B 1 492 ? -10.227 -12.328 -22.703 1 51.19 492 ARG B CA 1
ATOM 8234 C C . ARG B 1 492 ? -10.305 -12.516 -24.203 1 51.19 492 ARG B C 1
ATOM 8236 O O . ARG B 1 492 ? -11.234 -12.016 -24.844 1 51.19 492 ARG B O 1
ATOM 8243 N N . PRO B 1 493 ? -9.078 -12.875 -24.719 1 48.72 493 PRO B N 1
ATOM 8244 C CA . PRO B 1 493 ? -9.094 -13.125 -26.156 1 48.72 493 PRO B CA 1
ATOM 8245 C C . PRO B 1 493 ? -10.398 -13.75 -26.641 1 48.72 493 PRO B C 1
ATOM 8247 O O . PRO B 1 493 ? -10.859 -13.445 -27.75 1 48.72 493 PRO B O 1
ATOM 8250 N N . TYR B 1 494 ? -10.836 -14.633 -25.891 1 47.41 494 TYR B N 1
ATOM 8251 C CA . TYR B 1 494 ? -11.914 -15.453 -26.438 1 47.41 494 TYR B CA 1
ATOM 8252 C C . TYR B 1 494 ? -13.273 -14.836 -26.141 1 47.41 494 TYR B C 1
ATOM 8254 O O . TYR B 1 494 ? -14.281 -15.242 -26.719 1 47.41 494 TYR B O 1
ATOM 8262 N N . LYS B 1 495 ? -13.289 -14.125 -25.047 1 56.84 495 LYS B N 1
ATOM 8263 C CA . LYS B 1 495 ? -14.609 -13.602 -24.719 1 56.84 495 LYS B CA 1
ATOM 8264 C C . LYS B 1 495 ? -14.836 -12.234 -25.359 1 56.84 495 LYS B C 1
ATOM 8266 O O . LYS B 1 495 ? -14 -11.344 -25.25 1 56.84 495 LYS B O 1
ATOM 8271 N N . LYS B 1 496 ? -15.633 -12.164 -26.359 1 65 496 LYS B N 1
ATOM 8272 C CA . LYS B 1 496 ? -16.031 -10.914 -27 1 65 496 LYS B CA 1
ATOM 8273 C C . LYS B 1 496 ? -16.688 -9.961 -26 1 65 496 LYS B C 1
ATOM 8275 O O . LYS B 1 496 ? -17.547 -10.375 -25.219 1 65 496 LYS B O 1
ATOM 8280 N N . SER B 1 497 ? -16.047 -8.852 -25.688 1 81.31 497 SER B N 1
ATOM 8281 C CA . SER B 1 497 ? -16.672 -7.781 -24.938 1 81.31 497 SER B CA 1
ATOM 8282 C C . SER B 1 497 ? -18.109 -7.523 -25.406 1 81.31 497 SER B C 1
ATOM 8284 O O . SER B 1 497 ? -18.375 -7.566 -26.609 1 81.31 497 SER B O 1
ATOM 8286 N N . LEU B 1 498 ? -18.984 -7.48 -24.438 1 88.62 498 LEU B N 1
ATOM 8287 C CA . LEU B 1 498 ? -20.375 -7.246 -24.781 1 88.62 498 LEU B CA 1
ATOM 8288 C C . LEU B 1 498 ? -20.641 -5.758 -25 1 88.62 498 LEU B C 1
ATOM 8290 O O . LEU B 1 498 ? -20.062 -4.914 -24.312 1 88.62 498 LEU B O 1
ATOM 8294 N N . PRO B 1 499 ? -21.453 -5.508 -25.938 1 91.81 499 PRO B N 1
ATOM 8295 C CA . PRO B 1 499 ? -21.891 -4.113 -26.094 1 91.81 499 PRO B CA 1
ATOM 8296 C C . PRO B 1 499 ? -22.656 -3.596 -24.875 1 91.81 499 PRO B C 1
ATOM 8298 O O . PRO B 1 499 ? -23.219 -4.387 -24.109 1 91.81 499 PRO B O 1
ATOM 8301 N N . VAL B 1 500 ? -22.703 -2.311 -24.766 1 94.81 500 VAL B N 1
ATOM 8302 C CA . VAL B 1 500 ? -23.281 -1.652 -23.594 1 94.81 500 VAL B CA 1
ATOM 8303 C C . VAL B 1 500 ? -24.75 -2.084 -23.438 1 94.81 500 VAL B C 1
ATOM 8305 O O . VAL B 1 500 ? -25.188 -2.426 -22.344 1 94.81 500 VAL B O 1
ATOM 8308 N N . ASP B 1 501 ? -25.453 -2.188 -24.516 1 95.19 501 ASP B N 1
ATOM 8309 C CA . ASP B 1 501 ? -26.875 -2.514 -24.453 1 95.19 501 ASP B CA 1
ATOM 8310 C C . ASP B 1 501 ? -27.094 -3.932 -23.938 1 95.19 501 ASP B C 1
ATOM 8312 O O . ASP B 1 501 ? -28 -4.172 -23.141 1 95.19 501 ASP B O 1
ATOM 8316 N N . ARG B 1 502 ? -26.359 -4.758 -24.375 1 94.75 502 ARG B N 1
ATOM 8317 C CA . ARG B 1 502 ? -26.469 -6.141 -23.922 1 94.75 502 ARG B CA 1
ATOM 8318 C C . ARG B 1 502 ? -26.078 -6.258 -22.453 1 94.75 502 ARG B C 1
ATOM 8320 O O . ARG B 1 502 ? -26.703 -7.02 -21.703 1 94.75 502 ARG B O 1
ATOM 8327 N N . ALA B 1 503 ? -25.047 -5.586 -22.109 1 95.88 503 ALA B N 1
ATOM 8328 C CA . ALA B 1 503 ? -24.609 -5.586 -20.719 1 95.88 503 ALA B CA 1
ATOM 8329 C C . ALA B 1 503 ? -25.703 -5.047 -19.797 1 95.88 503 ALA B C 1
ATOM 8331 O O . ALA B 1 503 ? -25.969 -5.609 -18.734 1 95.88 503 ALA B O 1
ATOM 8332 N N . LEU B 1 504 ? -26.328 -4.02 -20.25 1 97.19 504 LEU B N 1
ATOM 8333 C CA . LEU B 1 504 ? -27.422 -3.447 -19.484 1 97.19 504 LEU B CA 1
ATOM 8334 C C . LEU B 1 504 ? -28.578 -4.434 -19.375 1 97.19 504 LEU B C 1
ATOM 8336 O O . LEU B 1 504 ? -29.234 -4.527 -18.328 1 97.19 504 LEU B O 1
ATOM 8340 N N . GLY B 1 505 ? -28.797 -5.117 -20.469 1 96.88 505 GLY B N 1
ATOM 8341 C CA . GLY B 1 505 ? -29.828 -6.148 -20.453 1 96.88 505 GLY B CA 1
ATOM 8342 C C . GLY B 1 505 ? -29.578 -7.211 -19.391 1 96.88 505 GLY B C 1
ATOM 8343 O O . GLY B 1 505 ? -30.5 -7.629 -18.688 1 96.88 505 GLY B O 1
ATOM 8344 N N . ILE B 1 506 ? -28.406 -7.555 -19.281 1 96.38 506 ILE B N 1
ATOM 8345 C CA . ILE B 1 506 ? -28.031 -8.57 -18.312 1 96.38 506 ILE B CA 1
ATOM 8346 C C . ILE B 1 506 ? -28.188 -8.008 -16.891 1 96.38 506 ILE B C 1
ATOM 8348 O O . ILE B 1 506 ? -28.656 -8.703 -15.992 1 96.38 506 ILE B O 1
ATOM 8352 N N . LEU B 1 507 ? -27.781 -6.789 -16.719 1 97.5 507 LEU B N 1
ATOM 8353 C CA . LEU B 1 507 ? -27.953 -6.156 -15.422 1 97.5 507 LEU B CA 1
ATOM 8354 C C . LEU B 1 507 ? -29.422 -6.133 -15.016 1 97.5 507 LEU B C 1
ATOM 8356 O O . LEU B 1 507 ? -29.766 -6.422 -13.867 1 97.5 507 LEU B O 1
ATOM 8360 N N . TRP B 1 508 ? -30.219 -5.84 -15.953 1 97.81 508 TRP B N 1
ATOM 8361 C CA . TRP B 1 508 ? -31.641 -5.793 -15.672 1 97.81 508 TRP B CA 1
ATOM 8362 C C . TRP B 1 508 ? -32.188 -7.184 -15.352 1 97.81 508 TRP B C 1
ATOM 8364 O O . TRP B 1 508 ? -33.094 -7.336 -14.523 1 97.81 508 TRP B O 1
ATOM 8374 N N . GLN B 1 509 ? -31.688 -8.156 -16.047 1 97.44 509 GLN B N 1
ATOM 8375 C CA . GLN B 1 509 ? -32.094 -9.523 -15.734 1 97.44 509 GLN B CA 1
ATOM 8376 C C . GLN B 1 509 ? -31.719 -9.891 -14.297 1 97.44 509 GLN B C 1
ATOM 8378 O O . GLN B 1 509 ? -32.531 -10.469 -13.57 1 97.44 509 GLN B O 1
ATOM 8383 N N . GLU B 1 510 ? -30.531 -9.523 -13.898 1 97 510 GLU B N 1
ATOM 8384 C CA . GLU B 1 510 ? -30.094 -9.773 -12.523 1 97 510 GLU B CA 1
ATOM 8385 C C . GLU B 1 510 ? -30.953 -9.008 -11.531 1 97 510 GLU B C 1
ATOM 8387 O O . GLU B 1 510 ? -31.25 -9.508 -10.438 1 97 510 GLU B O 1
ATOM 8392 N N . ALA B 1 511 ? -31.312 -7.836 -11.883 1 97.62 511 ALA B N 1
ATOM 8393 C CA . ALA B 1 511 ? -32.156 -7.012 -11.023 1 97.62 511 ALA B CA 1
ATOM 8394 C C . ALA B 1 511 ? -33.531 -7.621 -10.867 1 97.62 511 ALA B C 1
ATOM 8396 O O . ALA B 1 511 ? -34.125 -7.582 -9.781 1 97.62 511 ALA B O 1
ATOM 8397 N N . ARG B 1 512 ? -34.062 -8.188 -11.93 1 96.81 512 ARG B N 1
ATOM 8398 C CA . ARG B 1 512 ? -35.375 -8.82 -11.891 1 96.81 512 ARG B CA 1
ATOM 8399 C C . ARG B 1 512 ? -35.375 -10.031 -10.977 1 96.81 512 ARG B C 1
ATOM 8401 O O . ARG B 1 512 ? -36.375 -10.336 -10.328 1 96.81 512 ARG B O 1
ATOM 8408 N N . GLU B 1 513 ? -34.25 -10.617 -10.906 1 96.69 513 GLU B N 1
ATOM 8409 C CA . GLU B 1 513 ? -34.094 -11.766 -10.016 1 96.69 513 GLU B CA 1
ATOM 8410 C C . GLU B 1 513 ? -33.719 -11.312 -8.602 1 96.69 513 GLU B C 1
ATOM 8412 O O . GLU B 1 513 ? -33.438 -12.141 -7.73 1 96.69 513 GLU B O 1
ATOM 8417 N N . PHE B 1 514 ? -33.656 -10.086 -8.406 1 96.06 514 PHE B N 1
ATOM 8418 C CA . PHE B 1 514 ? -33.375 -9.422 -7.141 1 96.06 514 PHE B CA 1
ATOM 8419 C C . PHE B 1 514 ? -31.984 -9.766 -6.629 1 96.06 514 PHE B C 1
ATOM 8421 O O . PHE B 1 514 ? -31.766 -9.891 -5.422 1 96.06 514 PHE B O 1
ATOM 8428 N N . LYS B 1 515 ? -31.109 -9.953 -7.527 1 97.06 515 LYS B N 1
ATOM 8429 C CA . LYS B 1 515 ? -29.703 -10.172 -7.16 1 97.06 515 LYS B CA 1
ATOM 8430 C C . LYS B 1 515 ? -28.984 -8.852 -6.906 1 97.06 515 LYS B C 1
ATOM 8432 O O . LYS B 1 515 ? -28.141 -8.766 -6.023 1 97.06 515 LYS B O 1
ATOM 8437 N N . ILE B 1 516 ? -29.297 -7.852 -7.727 1 97.88 516 ILE B N 1
ATOM 8438 C CA . ILE B 1 516 ? -28.719 -6.523 -7.551 1 97.88 516 ILE B CA 1
ATOM 8439 C C . ILE B 1 516 ? -29.828 -5.484 -7.441 1 97.88 516 ILE B C 1
ATOM 8441 O O . ILE B 1 516 ? -30.984 -5.773 -7.746 1 97.88 516 ILE B O 1
ATOM 8445 N N . ASN B 1 517 ? -29.562 -4.32 -6.922 1 97.44 517 ASN B N 1
ATOM 8446 C CA . ASN B 1 517 ? -30.531 -3.264 -6.613 1 97.44 517 ASN B CA 1
ATOM 8447 C C . ASN B 1 517 ? -31.094 -2.635 -7.879 1 97.44 517 ASN B C 1
ATOM 8449 O O . ASN B 1 517 ? -30.391 -1.92 -8.594 1 97.44 517 ASN B O 1
ATOM 8453 N N . PRO B 1 518 ? -32.406 -2.891 -8.133 1 97.38 518 PRO B N 1
ATOM 8454 C CA . PRO B 1 518 ? -33 -2.383 -9.375 1 97.38 518 PRO B CA 1
ATOM 8455 C C . PRO B 1 518 ? -32.938 -0.858 -9.469 1 97.38 518 PRO B C 1
ATOM 8457 O O . PRO B 1 518 ? -32.812 -0.307 -10.562 1 97.38 518 PRO B O 1
ATOM 8460 N N . ASP B 1 519 ? -33.094 -0.205 -8.359 1 96.75 519 ASP B N 1
ATOM 8461 C CA . ASP B 1 519 ? -33.062 1.254 -8.359 1 96.75 519 ASP B CA 1
ATOM 8462 C C . ASP B 1 519 ? -31.688 1.774 -8.781 1 96.75 519 ASP B C 1
ATOM 8464 O O . ASP B 1 519 ? -31.594 2.779 -9.492 1 96.75 519 ASP B O 1
ATOM 8468 N N . LEU B 1 520 ? -30.688 1.132 -8.336 1 97.25 520 LEU B N 1
ATOM 8469 C CA . LEU B 1 520 ? -29.328 1.526 -8.711 1 97.25 520 LEU B CA 1
ATOM 8470 C C . LEU B 1 520 ? -29.078 1.244 -10.188 1 97.25 520 LEU B C 1
ATOM 8472 O O . LEU B 1 520 ? -28.375 2.008 -10.859 1 97.25 520 LEU B O 1
ATOM 8476 N N . VAL B 1 521 ? -29.609 0.129 -10.68 1 97.94 521 VAL B N 1
ATOM 8477 C CA . VAL B 1 521 ? -29.453 -0.207 -12.086 1 97.94 521 VAL B CA 1
ATOM 8478 C C . VAL B 1 521 ? -30.141 0.854 -12.953 1 97.94 521 VAL B C 1
ATOM 8480 O O . VAL B 1 521 ? -29.609 1.256 -13.984 1 97.94 521 VAL B O 1
ATOM 8483 N N . GLU B 1 522 ? -31.281 1.225 -12.531 1 96.69 522 GLU B N 1
ATOM 8484 C CA . GLU B 1 522 ? -32 2.283 -13.234 1 96.69 522 GLU B CA 1
ATOM 8485 C C . GLU B 1 522 ? -31.172 3.564 -13.297 1 96.69 522 GLU B C 1
ATOM 8487 O O . GLU B 1 522 ? -31.047 4.18 -14.359 1 96.69 522 GLU B O 1
ATOM 8492 N N . LEU B 1 523 ? -30.688 3.92 -12.164 1 95.88 523 LEU B N 1
ATOM 8493 C CA . LEU B 1 523 ? -29.844 5.117 -12.109 1 95.88 523 LEU B CA 1
ATOM 8494 C C . LEU B 1 523 ? -28.625 4.965 -12.992 1 95.88 523 LEU B C 1
ATOM 8496 O O . LEU B 1 523 ? -28.219 5.91 -13.672 1 95.88 523 LEU B O 1
ATOM 8500 N N . PHE B 1 524 ? -28 3.836 -12.945 1 97.69 524 PHE B N 1
ATOM 8501 C CA . PHE B 1 524 ? -26.812 3.512 -13.734 1 97.69 524 PHE B CA 1
ATOM 8502 C C . PHE B 1 524 ? -27.078 3.715 -15.219 1 97.69 524 PHE B C 1
ATOM 8504 O O . PHE B 1 524 ? -26.25 4.281 -15.938 1 97.69 524 PHE B O 1
ATOM 8511 N N . GLU B 1 525 ? -28.203 3.256 -15.625 1 96.94 525 GLU B N 1
ATOM 8512 C CA . GLU B 1 525 ? -28.562 3.34 -17.031 1 96.94 525 GLU B CA 1
ATOM 8513 C C . GLU B 1 525 ? -29 4.754 -17.406 1 96.94 525 GLU B C 1
ATOM 8515 O O . GLU B 1 525 ? -28.5 5.32 -18.391 1 96.94 525 GLU B O 1
ATOM 8520 N N . GLN B 1 526 ? -29.891 5.324 -16.656 1 95.19 526 GLN B N 1
ATOM 8521 C CA . GLN B 1 526 ? -30.5 6.613 -16.984 1 95.19 526 GLN B CA 1
ATOM 8522 C C . GLN B 1 526 ? -29.438 7.715 -17.016 1 95.19 526 GLN B C 1
ATOM 8524 O O . GLN B 1 526 ? -29.516 8.625 -17.844 1 95.19 526 GLN B O 1
ATOM 8529 N N . GLN B 1 527 ? -28.531 7.645 -16.125 1 94.94 527 GLN B N 1
ATOM 8530 C CA . GLN B 1 527 ? -27.531 8.695 -16.031 1 94.94 527 GLN B CA 1
ATOM 8531 C C . GLN B 1 527 ? -26.266 8.312 -16.781 1 94.94 527 GLN B C 1
ATOM 8533 O O . GLN B 1 527 ? -25.234 9 -16.688 1 94.94 527 GLN B O 1
ATOM 8538 N N . GLU B 1 528 ? -26.312 7.215 -17.438 1 96.19 528 GLU B N 1
ATOM 8539 C CA . GLU B 1 528 ? -25.219 6.742 -18.281 1 96.19 528 GLU B CA 1
ATOM 8540 C C . GLU B 1 528 ? -23.906 6.738 -17.531 1 96.19 528 GLU B C 1
ATOM 8542 O O . GLU B 1 528 ? -22.906 7.301 -18 1 96.19 528 GLU B O 1
ATOM 8547 N N . VAL B 1 529 ? -23.891 6.113 -16.453 1 96.5 529 VAL B N 1
ATOM 8548 C CA . VAL B 1 529 ? -22.719 6.043 -15.586 1 96.5 529 VAL B CA 1
ATOM 8549 C C . VAL B 1 529 ? -21.531 5.48 -16.359 1 96.5 529 VAL B C 1
ATOM 8551 O O . VAL B 1 529 ? -20.391 5.867 -16.125 1 96.5 529 VAL B O 1
ATOM 8554 N N . PHE B 1 530 ? -21.781 4.598 -17.328 1 95.88 530 PHE B N 1
ATOM 8555 C CA . PHE B 1 530 ? -20.734 3.902 -18.094 1 95.88 530 PHE B CA 1
ATOM 8556 C C . PHE B 1 530 ? -19.969 4.879 -18.969 1 95.88 530 PHE B C 1
ATOM 8558 O O . PHE B 1 530 ? -18.891 4.543 -19.484 1 95.88 530 PHE B O 1
ATOM 8565 N N . ARG B 1 531 ? -20.344 6.105 -19.078 1 95.62 531 ARG B N 1
ATOM 8566 C CA . ARG B 1 531 ? -19.641 7.113 -19.859 1 95.62 531 ARG B CA 1
ATOM 8567 C C . ARG B 1 531 ? -18.312 7.488 -19.219 1 95.62 531 ARG B C 1
ATOM 8569 O O . ARG B 1 531 ? -17.406 7.996 -19.891 1 95.62 531 ARG B O 1
ATOM 8576 N N . VAL B 1 532 ? -18.266 7.262 -17.938 1 94.94 532 VAL B N 1
ATOM 8577 C CA . VAL B 1 532 ? -17.031 7.582 -17.234 1 94.94 532 VAL B CA 1
ATOM 8578 C C . VAL B 1 532 ? -15.875 6.762 -17.797 1 94.94 532 VAL B C 1
ATOM 8580 O O . VAL B 1 532 ? -14.719 7.188 -17.75 1 94.94 532 VAL B O 1
ATOM 8583 N N . LEU B 1 533 ? -16.203 5.648 -18.406 1 94.06 533 LEU B N 1
ATOM 8584 C CA . LEU B 1 533 ? -15.188 4.801 -19.031 1 94.06 533 LEU B CA 1
ATOM 8585 C C . LEU B 1 533 ? -15.062 5.113 -20.516 1 94.06 533 LEU B C 1
ATOM 8587 O O . LEU B 1 533 ? -14.328 4.43 -21.234 1 94.06 533 LEU B O 1
ATOM 8591 N N . GLY B 1 534 ? -15.836 6.031 -20.969 1 91.25 534 GLY B N 1
ATOM 8592 C CA . GLY B 1 534 ? -15.828 6.387 -22.375 1 91.25 534 GLY B CA 1
ATOM 8593 C C . GLY B 1 534 ? -16.781 5.543 -23.219 1 91.25 534 GLY B C 1
ATOM 8594 O O . GLY B 1 534 ? -16.734 5.578 -24.438 1 91.25 534 GLY B O 1
ATOM 8595 N N . HIS B 1 535 ? -17.594 4.73 -22.5 1 90.19 535 HIS B N 1
ATOM 8596 C CA . HIS B 1 535 ? -18.562 3.893 -23.219 1 90.19 535 HIS B CA 1
ATOM 8597 C C . HIS B 1 535 ? -19.75 4.711 -23.719 1 90.19 535 HIS B C 1
ATOM 8599 O O . HIS B 1 535 ? -20.141 5.688 -23.078 1 90.19 535 HIS B O 1
ATOM 8605 N N . GLN B 1 536 ? -20.172 4.379 -24.875 1 87.25 536 GLN B N 1
ATOM 8606 C CA . GLN B 1 536 ? -21.344 5.035 -25.453 1 87.25 536 GLN B CA 1
ATOM 8607 C C . GLN B 1 536 ? -22.406 4.012 -25.859 1 87.25 536 GLN B C 1
ATOM 8609 O O . GLN B 1 536 ? -22.078 2.902 -26.281 1 87.25 536 GLN B O 1
ATOM 8614 N N . ARG B 1 537 ? -23.531 4.371 -25.594 1 82.25 537 ARG B N 1
ATOM 8615 C CA . ARG B 1 537 ? -24.625 3.496 -26.016 1 82.25 537 ARG B CA 1
ATOM 8616 C C . ARG B 1 537 ? -24.781 3.48 -27.531 1 82.25 537 ARG B C 1
ATOM 8618 O O . ARG B 1 537 ? -24.594 4.508 -28.188 1 82.25 537 ARG B O 1
#

Secondary structure (DSSP, 8-state):
--B-HHHHHHHHHHHHHHHHHHHHHHHHHHH--SHHHHHHHHHHHHHHHHTEEEEEEEEEETTTTEEEEEEEEESSSPPPGGGGG-EEE-STTBHHHHHHHH---EEES-GGG--S-SS-B--THHHHHHT-----EEEEEEE-TTS-EEEEEEEEEEBSSTTPPP-TTTHHHHB-PPPHHHHHHHHHHHHHHHHHHHHHHHHHHHHHHHHHHHHHHHHHHHTT-GGGTTHHHHHHHHHHHHHHHHHH--SSTTTT----HHHHHHHHHHHHHTTGGGGGS-HHHHT--SSS-HHHHHHHHHHHHHHHHHHHHHHHHHHHHHHHH-TTS---TTS--HHHHHHHHHHHHHHHHHHHHHHHHHHHHHHTSSSPPPHHHHHHHHHHTT-EEE-TTSSEEESS-HHHHHHHT-SSSS--HHHHHHHHHHHHHHHHHHHTS---GGGTTHHHHHHTTT--TTS--SSS---GGGS-HHHHHHHHHHHHHHHH----SSS----HHHHHHHHHHHHHTTSS-HHHHHHHHHTTGGGGGT---/--B-HHHHHHHHHHHHHHHHHHHHHHHHHHH--SHHHHHHHHHHHHHHHHTEEEEEEEEEETTTTEEEEEEEEESSSPPPGGGGG-EEE-STTBHHHHHHHH---EEES-GGG--S-SS-B--THHHHHHT-----EEEEEEE-TTS-EEEEEEEEEEBSSTTPPP-TTTHHHHB-PPPHHHHHHHHHHHHHHHHHHHHHHHHHHHHHHHHHHHHHHHHHHHTT-GGGTTHHHHHHHHHHHHHHHHHH--SSTTTT----HHHHHHHHHHHHHTTGGGGGS-HHHHT--SSS-HHHHHHHHHHHHHHHHHHHHHHHHHHHHHHHH-TTS---TTS--HHHHHHHHHHHHHHHHHHHHHHHHHHHHHHTSSSPPPHHHHHHHHHHTT-EEE-TTSSEEESS-HHHHHHHT-SSSS--HHHHHHHHHHHHHHHHHHHTS---GGGTTHHHHHHTTT--TTS--SSS---GGGS-HHHHHHHHHHHHHHHH---SSSS----HHHHHHHHHHHHHTTSS-HHHHHHHHHTTGGGGGT---

Organism: Thermosynechococcus vestitus (strain NIES-2133 / IAM M-273 / BP-1) (NCBI:txid197221)